Protein AF-A0A9D6RDA2-F1 (afdb_monomer)

Mean predicted aligned error: 17.04 Å

Secondary structure (DSSP, 8-state):
-------------HHHHHHHHHHHTT--HHHHHHHHHHHHHHHSHHHHHHHGGGSGGG---THHHHHHHHHHHHHSGGGTT----SSSS-EEEEEE-TTS-HHHHHHHHHHHHHHHH---EEEEEESSHHHHHHHHHHHH-TTSTT-TTTT-TTSSTTTEEEE-TTTHHHHHTTTTTS---EEEEEEEGGGG-HHHHHTT-GGGSEETTTTEEHHHHHHH-SS-EEEETTTTGGGSSTTHHHHHHH--SEEEEEES--EEEEEESSGGG-EEEEPS-EEEEE-HHHHHHTTSSPEEEEEEETT--GGGS-TT-HHHHHHHHHHHHHHHHHHHHHHHHHHHHHTPPP---EEEEE-SSHHHHHHHHHHHTSTTSGGGTTTT-EEEEETT--THHHHHHHHHHHGGGSTT----EEEEES--SSS---TTEEEEEE-STTTSTT--HHHHHHHT--TTSS--S-TTTSEEEEE--S-HHHHHHHHHT-SSS-TT-EEEE-HHHHT--EEEEEE-BHHHHHHHHHHHH-HHHHHHHHHHHHHHHHHHS-TTS-HHHHHHHHHHHHHHHHHHHHHHHTS-TT--S-STTSTTTT--HHHHHHHHHHHHHHHHHHTSS-----EEEB-EEEEEEEE------GGGGGGGS-HHHHHHHHHHTS--B-TT--B------------TTS-SS----HHHHHHHHHHTSTT--SSSTTHHHHHHHHHHHHHHHHHHH---HHHHHHHHHHHHHHHHHHHHHHHHHTEEEEEEEES--EEEPPPSSPPPEEEEEETT---EETGGGTTS--TTSPEE--SSBSBSEE--SSHHHHHHHHHHHH-TTEEEEE-PPTTTTTTBEE--TT----EEP--SEEEEESS-EEEEEEE-TTTTTSHHHHHHHHHHHHHHHHHHHTTTSTT--S-EEEEEEEGGG--TT--HHHHHTT-

Structure (mmCIF, N/CA/C/O backbone):
data_AF-A0A9D6RDA2-F1
#
_entry.id   AF-A0A9D6RDA2-F1
#
loop_
_atom_site.group_PDB
_atom_site.id
_atom_site.type_symbol
_atom_site.label_atom_id
_atom_site.label_alt_id
_atom_site.label_comp_id
_atom_site.label_asym_id
_atom_site.label_entity_id
_atom_site.label_seq_id
_atom_site.pdbx_PDB_ins_code
_atom_site.Cartn_x
_atom_site.Cartn_y
_atom_site.Cartn_z
_atom_site.occupancy
_atom_site.B_iso_or_equiv
_atom_site.auth_seq_id
_atom_site.auth_comp_id
_atom_site.auth_asym_id
_atom_site.auth_atom_id
_atom_site.pdbx_PDB_model_num
ATOM 1 N N . MET A 1 1 ? -55.524 26.315 17.809 1.00 34.44 1 MET A N 1
ATOM 2 C CA . MET A 1 1 ? -55.121 25.577 16.592 1.00 34.44 1 MET A CA 1
ATOM 3 C C . MET A 1 1 ? -53.903 24.735 16.934 1.00 34.44 1 MET A C 1
ATOM 5 O O . MET A 1 1 ? -52.860 25.304 17.225 1.00 34.44 1 MET A O 1
ATOM 9 N N . LYS A 1 2 ? -54.047 23.403 16.987 1.00 32.62 2 LYS A N 1
ATOM 10 C CA . LYS A 1 2 ? -52.912 22.477 17.112 1.00 32.62 2 LYS A CA 1
ATOM 11 C C . LYS A 1 2 ? -52.095 22.581 15.821 1.00 32.62 2 LYS A C 1
ATOM 13 O O . LYS A 1 2 ? -52.568 22.137 14.779 1.00 32.62 2 LYS A O 1
ATOM 18 N N . LYS A 1 3 ? -50.923 23.220 15.862 1.00 29.19 3 LYS A N 1
ATOM 19 C CA . LYS A 1 3 ? -49.956 23.121 14.765 1.00 29.19 3 LYS A CA 1
ATOM 20 C C . LYS A 1 3 ? -49.281 21.761 14.898 1.00 29.19 3 LYS A C 1
ATOM 22 O O . LYS A 1 3 ? -48.455 21.563 15.781 1.00 29.19 3 LYS A O 1
ATOM 27 N N . ASN A 1 4 ? -49.703 20.826 14.053 1.00 28.94 4 ASN A N 1
ATOM 28 C CA . ASN A 1 4 ? -48.958 19.607 13.780 1.00 28.94 4 ASN A CA 1
ATOM 29 C C . ASN A 1 4 ? -47.576 20.018 13.263 1.00 28.94 4 ASN A C 1
ATOM 31 O O . ASN A 1 4 ? -47.462 20.510 12.142 1.00 28.94 4 ASN A O 1
ATOM 35 N N . VAL A 1 5 ? -46.546 19.842 14.087 1.00 28.05 5 VAL A N 1
ATOM 36 C CA . VAL A 1 5 ? -45.173 19.737 13.595 1.00 28.05 5 VAL A CA 1
ATOM 37 C C . VAL A 1 5 ? -45.089 18.360 12.934 1.00 28.05 5 VAL A C 1
ATOM 39 O O . VAL A 1 5 ? -45.388 17.365 13.602 1.00 28.05 5 VAL A O 1
ATOM 42 N N . PRO A 1 6 ? -44.778 18.254 11.634 1.00 27.06 6 PRO A N 1
ATOM 43 C CA . PRO A 1 6 ? -44.581 16.952 11.029 1.00 27.06 6 PRO A CA 1
ATOM 44 C C . PRO A 1 6 ? -43.297 16.365 11.620 1.00 27.06 6 PRO A C 1
ATOM 46 O O . PRO A 1 6 ? -42.203 16.823 11.308 1.00 27.06 6 PRO A O 1
ATOM 49 N N . MET A 1 7 ? -43.425 15.355 12.484 1.00 30.09 7 MET A N 1
ATOM 50 C CA . MET A 1 7 ? -42.321 14.435 12.748 1.00 30.09 7 MET A CA 1
ATOM 51 C C . MET A 1 7 ? -41.995 13.749 11.419 1.00 30.09 7 MET A C 1
ATOM 53 O O . MET A 1 7 ? -42.728 12.855 10.991 1.00 30.09 7 MET A O 1
ATOM 57 N N . THR A 1 8 ? -40.929 14.169 10.737 1.00 37.91 8 THR A N 1
ATOM 58 C CA . THR A 1 8 ? -40.365 13.388 9.634 1.00 37.91 8 THR A CA 1
ATOM 59 C C . THR A 1 8 ? -39.710 12.154 10.233 1.00 37.91 8 THR A C 1
ATOM 61 O O . THR A 1 8 ? -38.531 12.161 10.564 1.00 37.91 8 THR A O 1
ATOM 64 N N . LYS A 1 9 ? -40.521 11.113 10.417 1.00 41.91 9 LYS A N 1
ATOM 65 C CA . LYS A 1 9 ? -40.077 9.743 10.637 1.00 41.91 9 LYS A CA 1
ATOM 66 C C . LYS A 1 9 ? -39.238 9.325 9.433 1.00 41.91 9 LYS A C 1
ATOM 68 O O . LYS A 1 9 ? -39.798 9.064 8.373 1.00 41.91 9 LYS A O 1
ATOM 73 N N . THR A 1 10 ? -37.923 9.276 9.589 1.00 53.31 10 THR A N 1
ATOM 74 C CA . THR A 1 10 ? -37.040 8.588 8.642 1.00 53.31 10 THR A CA 1
ATOM 75 C C . THR A 1 10 ? -37.355 7.093 8.595 1.00 53.31 10 THR A C 1
ATOM 77 O O . THR A 1 10 ? -37.196 6.534 7.522 1.00 53.31 10 THR A O 1
ATOM 80 N N . ASN A 1 11 ? -37.896 6.504 9.686 1.00 62.03 11 ASN A N 1
ATOM 81 C CA . ASN A 1 11 ? -38.488 5.154 9.838 1.00 62.03 11 ASN A CA 1
ATOM 82 C C . ASN A 1 11 ? -38.017 4.115 8.811 1.00 62.03 11 ASN A C 1
ATOM 84 O O . ASN A 1 11 ? -38.815 3.346 8.262 1.00 62.03 11 ASN A O 1
ATOM 88 N N . MET A 1 12 ? -36.715 4.098 8.551 1.00 80.19 12 MET A N 1
ATOM 89 C CA . MET A 1 12 ? -36.141 3.147 7.632 1.00 80.19 12 MET A CA 1
ATOM 90 C C . MET A 1 12 ? -36.167 1.812 8.362 1.00 80.19 12 MET A C 1
ATOM 92 O O . MET A 1 12 ? -35.808 1.728 9.538 1.00 80.19 12 MET A O 1
ATOM 96 N N . ASN A 1 13 ? -36.673 0.777 7.698 1.00 86.94 13 ASN A N 1
ATOM 97 C CA . ASN A 1 13 ? -36.605 -0.569 8.244 1.00 86.94 13 ASN A CA 1
ATOM 98 C C . ASN A 1 13 ? -35.126 -0.927 8.514 1.00 86.94 13 ASN A C 1
ATOM 100 O O . ASN A 1 13 ? -34.243 -0.512 7.761 1.00 86.94 13 ASN A O 1
ATOM 104 N N . LYS A 1 14 ? -34.870 -1.681 9.589 1.00 88.31 14 LYS A N 1
ATOM 105 C CA . LYS A 1 14 ? -33.525 -2.052 10.039 1.00 88.31 14 LYS A CA 1
ATOM 106 C C . LYS A 1 14 ? -32.704 -2.712 8.931 1.00 88.31 14 LYS A C 1
ATOM 108 O O . LYS A 1 14 ? -31.588 -2.271 8.677 1.00 88.31 14 LYS A O 1
ATOM 113 N N . GLU A 1 15 ? -33.236 -3.742 8.276 1.00 88.25 15 GLU A N 1
ATOM 114 C CA . GLU A 1 15 ? -32.524 -4.483 7.231 1.00 88.25 15 GLU A CA 1
ATOM 115 C C . GLU A 1 15 ? -32.172 -3.563 6.054 1.00 88.25 15 GLU A C 1
ATOM 117 O O . GLU A 1 15 ? -31.030 -3.554 5.588 1.00 88.25 15 GLU A O 1
ATOM 122 N N . HIS A 1 16 ? -33.118 -2.712 5.645 1.00 85.44 16 HIS A N 1
ATOM 123 C CA . HIS A 1 16 ? -32.881 -1.714 4.605 1.00 85.44 16 HIS A CA 1
ATOM 124 C C . HIS A 1 16 ? -31.807 -0.696 5.018 1.00 85.44 16 HIS A C 1
ATOM 126 O O . HIS A 1 16 ? -30.908 -0.411 4.231 1.00 85.44 16 HIS A O 1
ATOM 132 N N . ALA A 1 17 ? -31.845 -0.191 6.254 1.00 84.81 17 ALA A N 1
ATOM 133 C CA . ALA A 1 17 ? -30.853 0.754 6.759 1.00 84.81 17 ALA A CA 1
ATOM 134 C C . ALA A 1 17 ? -29.453 0.131 6.839 1.00 84.81 17 ALA A C 1
ATOM 136 O O . ALA A 1 17 ? -28.480 0.767 6.445 1.00 84.81 17 ALA A O 1
ATOM 137 N N . LEU A 1 18 ? -29.337 -1.118 7.299 1.00 90.00 18 LEU A N 1
ATOM 138 C CA . LEU A 1 18 ? -28.063 -1.836 7.366 1.00 90.00 18 LEU A CA 1
ATOM 139 C C . LEU A 1 18 ? -27.458 -2.044 5.975 1.00 90.00 18 LEU A C 1
ATOM 141 O O . LEU A 1 18 ? -26.273 -1.770 5.782 1.00 90.00 18 LEU A O 1
ATOM 145 N N . GLN A 1 19 ? -28.267 -2.465 4.999 1.00 87.19 19 GLN A N 1
ATOM 146 C CA . GLN A 1 19 ? -27.822 -2.630 3.615 1.00 87.19 19 GLN A CA 1
ATOM 147 C C . GLN A 1 19 ? -27.451 -1.283 2.979 1.00 87.19 19 GLN A C 1
ATOM 149 O O . GLN A 1 19 ? -26.399 -1.164 2.348 1.00 87.19 19 GLN A O 1
ATOM 154 N N . TYR A 1 20 ? -28.281 -0.257 3.177 1.00 86.94 20 TYR A N 1
ATOM 155 C CA . TYR A 1 20 ? -28.056 1.080 2.637 1.00 86.94 20 TYR A CA 1
ATOM 156 C C . TYR A 1 20 ? -26.771 1.702 3.190 1.00 86.94 20 TYR A C 1
ATOM 158 O O . TYR A 1 20 ? -25.903 2.102 2.414 1.00 86.94 20 TYR A O 1
ATOM 166 N N . ILE A 1 21 ? -26.604 1.718 4.515 1.00 88.00 21 ILE A N 1
ATOM 167 C CA . ILE A 1 21 ? -25.406 2.241 5.182 1.00 88.00 21 ILE A CA 1
ATOM 168 C C . ILE A 1 21 ? -24.179 1.411 4.793 1.00 88.00 21 ILE A C 1
ATOM 170 O O . ILE A 1 21 ? -23.147 1.980 4.439 1.00 88.00 21 ILE A O 1
ATOM 174 N N . GLY A 1 22 ? -24.293 0.079 4.823 1.00 86.69 22 GLY A N 1
ATOM 175 C CA . GLY A 1 22 ? -23.211 -0.848 4.492 1.00 86.69 22 GLY A CA 1
ATOM 176 C C . GLY A 1 22 ? -22.629 -0.605 3.102 1.00 86.69 22 GLY A C 1
ATOM 177 O O . GLY A 1 22 ? -21.420 -0.407 2.969 1.00 86.69 22 GLY A O 1
ATOM 178 N N . ASN A 1 23 ? -23.492 -0.543 2.088 1.00 83.44 23 ASN A N 1
ATOM 179 C CA . ASN A 1 23 ? -23.085 -0.346 0.698 1.00 83.44 23 ASN A CA 1
ATOM 180 C C . ASN A 1 23 ? -22.566 1.076 0.458 1.00 83.44 23 ASN A C 1
ATOM 182 O O . ASN A 1 23 ? -21.467 1.274 -0.060 1.00 83.44 23 ASN A O 1
ATOM 186 N N . THR A 1 24 ? -23.340 2.071 0.884 1.00 83.69 24 THR A N 1
ATOM 187 C CA . THR A 1 24 ? -23.095 3.482 0.565 1.00 83.69 24 THR A CA 1
ATOM 188 C C . THR A 1 24 ? -21.851 4.029 1.255 1.00 83.69 24 THR A C 1
ATOM 190 O O . THR A 1 24 ? -21.064 4.749 0.645 1.00 83.69 24 THR A O 1
ATOM 193 N N . MET A 1 25 ? -21.630 3.647 2.516 1.00 85.75 25 MET A N 1
ATOM 194 C CA . MET A 1 25 ? -20.417 4.012 3.254 1.00 85.75 25 MET A CA 1
ATOM 195 C C . MET A 1 25 ? -19.252 3.047 2.998 1.00 85.75 25 MET A C 1
ATOM 197 O O . MET A 1 25 ? -18.169 3.262 3.549 1.00 85.75 25 MET A O 1
ATOM 201 N N . SER A 1 26 ? -19.474 2.003 2.186 1.00 86.31 26 SER A N 1
ATOM 202 C CA . SER A 1 26 ? -18.508 0.948 1.856 1.00 86.31 26 SER A CA 1
ATOM 203 C C . SER A 1 26 ? -17.868 0.348 3.112 1.00 86.31 26 SER A C 1
ATOM 205 O O . SER A 1 26 ? -16.645 0.347 3.284 1.00 86.31 26 SER A O 1
ATOM 207 N N . LEU A 1 27 ? -18.719 -0.099 4.040 1.00 87.56 27 LEU A N 1
ATOM 208 C CA . LEU A 1 27 ? -18.273 -0.628 5.323 1.00 87.56 27 LEU A CA 1
ATOM 209 C C . LEU A 1 27 ? -17.481 -1.923 5.129 1.00 87.56 27 LEU A C 1
ATOM 211 O O . LEU A 1 27 ? -17.927 -2.858 4.470 1.00 87.56 27 LEU A O 1
ATOM 215 N N . ARG A 1 28 ? -16.315 -2.008 5.776 1.00 87.25 28 ARG A N 1
ATOM 216 C CA . ARG A 1 28 ? -15.554 -3.266 5.854 1.00 87.25 28 ARG A CA 1
ATOM 217 C C . ARG A 1 28 ? -16.307 -4.277 6.717 1.00 87.25 28 ARG A C 1
ATOM 219 O O . ARG A 1 28 ? -17.003 -3.874 7.650 1.00 87.25 28 ARG A O 1
ATOM 226 N N . THR A 1 29 ? -16.087 -5.574 6.500 1.00 88.56 29 THR A N 1
ATOM 227 C CA . THR A 1 29 ? -16.751 -6.656 7.254 1.00 88.56 29 THR A CA 1
ATOM 228 C C . THR A 1 29 ? -16.756 -6.444 8.774 1.00 88.56 29 THR A C 1
ATOM 230 O O . THR A 1 29 ? -17.822 -6.579 9.370 1.00 88.56 29 THR A O 1
ATOM 233 N N . PRO A 1 30 ? -15.660 -6.013 9.434 1.00 89.31 30 PRO A N 1
ATOM 234 C CA . PRO A 1 30 ? -15.679 -5.785 10.882 1.00 89.31 30 PRO A CA 1
ATOM 235 C C . PRO A 1 30 ? -16.575 -4.613 11.308 1.00 89.31 30 PRO A C 1
ATOM 237 O O . PRO A 1 30 ? -17.200 -4.655 12.368 1.00 89.31 30 PRO A O 1
ATOM 240 N N . GLN A 1 31 ? -16.659 -3.565 10.481 1.00 93.31 31 GLN A N 1
ATOM 241 C CA . GLN A 1 31 ? -17.535 -2.415 10.714 1.00 93.31 31 GLN A CA 1
ATOM 242 C C . GLN A 1 31 ? -18.999 -2.817 10.513 1.00 93.31 31 GLN A C 1
ATOM 244 O O . GLN A 1 31 ? -19.825 -2.557 11.382 1.00 93.31 31 GLN A O 1
ATOM 249 N N . ALA A 1 32 ? -19.301 -3.498 9.402 1.00 92.44 32 ALA A N 1
ATOM 250 C CA . ALA A 1 32 ? -20.638 -3.998 9.101 1.00 92.44 32 ALA A CA 1
ATOM 251 C C . ALA A 1 32 ? -21.124 -4.959 10.195 1.00 92.44 32 ALA A C 1
ATOM 253 O O . ALA A 1 32 ? -22.210 -4.773 10.732 1.00 92.44 32 ALA A O 1
ATOM 254 N N . LYS A 1 33 ? -20.280 -5.910 10.618 1.00 93.50 33 LYS A N 1
ATOM 255 C CA . LYS A 1 33 ? -20.587 -6.838 11.713 1.00 93.50 33 LYS A CA 1
ATOM 256 C C . LYS A 1 33 ? -20.846 -6.106 13.033 1.00 93.50 33 LYS A C 1
ATOM 258 O O . LYS A 1 33 ? -21.823 -6.408 13.708 1.00 93.50 33 LYS A O 1
ATOM 263 N N . SER A 1 34 ? -20.024 -5.111 13.380 1.00 95.38 34 SER A N 1
ATOM 264 C CA . SER A 1 34 ? -20.232 -4.297 14.592 1.00 95.38 34 SER A CA 1
ATOM 265 C C . SER A 1 34 ? -21.556 -3.527 14.554 1.00 95.38 34 SER A C 1
ATOM 267 O O . SER A 1 34 ? -22.244 -3.436 15.570 1.00 95.38 34 SER A O 1
ATOM 269 N N . LEU A 1 35 ? -21.914 -2.983 13.386 1.00 96.69 35 LEU A N 1
ATOM 270 C CA . LEU A 1 35 ? -23.170 -2.268 13.183 1.00 96.69 35 LEU A CA 1
ATOM 271 C C . LEU A 1 35 ? -24.376 -3.206 13.306 1.00 96.69 35 LEU A C 1
ATOM 273 O O . LEU A 1 35 ? -25.318 -2.875 14.020 1.00 96.69 35 LEU A O 1
ATOM 277 N N . VAL A 1 36 ? -24.322 -4.378 12.665 1.00 96.75 36 VAL A N 1
ATOM 278 C CA . VAL A 1 36 ? -25.368 -5.412 12.732 1.00 96.75 36 VAL A CA 1
ATOM 279 C C . VAL A 1 36 ? -25.577 -5.877 14.172 1.00 96.75 36 VAL A C 1
ATOM 281 O O . VAL A 1 36 ? -26.697 -5.815 14.664 1.00 96.75 36 VAL A O 1
ATOM 284 N N . LEU A 1 37 ? -24.506 -6.232 14.891 1.00 96.50 37 LEU A N 1
ATOM 285 C CA . LEU A 1 37 ? -24.593 -6.686 16.285 1.00 96.50 37 LEU A CA 1
ATOM 286 C C . LEU A 1 37 ? -25.257 -5.651 17.201 1.00 96.50 37 LEU A C 1
ATOM 288 O O . LEU A 1 37 ? -26.046 -5.996 18.082 1.00 96.50 37 LEU A O 1
ATOM 292 N N . PHE A 1 38 ? -24.941 -4.371 17.004 1.00 97.38 38 PHE A N 1
ATOM 293 C CA . PHE A 1 38 ? -25.557 -3.300 17.778 1.00 97.38 38 PHE A CA 1
ATOM 294 C C . PHE A 1 38 ? -27.011 -3.044 17.362 1.00 97.38 38 PHE A C 1
ATOM 296 O O . PHE A 1 38 ? -27.858 -2.834 18.225 1.00 97.38 38 PHE A O 1
ATOM 303 N N . ALA A 1 39 ? -27.323 -3.103 16.066 1.00 96.19 39 ALA A N 1
ATOM 304 C CA . ALA A 1 39 ? -28.687 -3.000 15.554 1.00 96.19 39 ALA A CA 1
ATOM 305 C C . ALA A 1 39 ? -29.586 -4.129 16.089 1.00 96.19 39 ALA A C 1
ATOM 307 O O . ALA A 1 39 ? -30.692 -3.866 16.557 1.00 96.19 39 ALA A O 1
ATOM 308 N N . ASP A 1 40 ? -29.092 -5.369 16.090 1.00 96.06 40 ASP A N 1
ATOM 309 C CA . ASP A 1 40 ? -29.771 -6.533 16.672 1.00 96.06 40 ASP A CA 1
ATOM 310 C C . ASP A 1 40 ? -29.998 -6.351 18.173 1.00 96.06 40 ASP A C 1
ATOM 312 O O . ASP A 1 40 ? -31.095 -6.590 18.683 1.00 96.06 40 ASP A O 1
ATOM 316 N N . TYR A 1 41 ? -28.984 -5.848 18.884 1.00 96.81 41 TYR A N 1
ATOM 317 C CA . TYR A 1 41 ? -29.121 -5.511 20.294 1.00 96.81 41 TYR A CA 1
ATOM 318 C C . TYR A 1 41 ? -30.207 -4.464 20.536 1.00 96.81 41 TYR A C 1
ATOM 320 O O . TYR A 1 41 ? -31.013 -4.657 21.444 1.00 96.81 41 TYR A O 1
ATOM 328 N N . LEU A 1 42 ? -30.268 -3.392 19.741 1.00 95.38 42 LEU A N 1
ATOM 329 C CA . LEU A 1 42 ? -31.272 -2.335 19.894 1.00 95.38 42 LEU A CA 1
ATOM 330 C C . LEU A 1 42 ? -32.713 -2.843 19.699 1.00 95.38 42 LEU A C 1
ATOM 332 O O . LEU A 1 42 ? -33.613 -2.362 20.388 1.00 95.38 42 LEU A O 1
ATOM 336 N N . GLU A 1 43 ? -32.920 -3.853 18.848 1.00 92.88 43 GLU A N 1
ATOM 337 C CA . GLU A 1 43 ? -34.218 -4.521 18.643 1.00 92.88 43 GLU A CA 1
ATOM 338 C C . GLU A 1 43 ? -34.542 -5.602 19.692 1.00 92.88 43 GLU A C 1
ATOM 340 O O . GLU A 1 43 ? -35.695 -6.029 19.831 1.00 92.88 43 GLU A O 1
ATOM 345 N N . SER A 1 44 ? -33.551 -6.037 20.473 1.00 94.56 44 SER A N 1
ATOM 346 C CA . SER A 1 44 ? -33.763 -6.955 21.592 1.00 94.56 44 SER A CA 1
ATOM 347 C C . SER A 1 44 ? -34.518 -6.287 22.749 1.00 94.56 44 SER A C 1
ATOM 349 O O . SER A 1 44 ? -34.553 -5.062 22.888 1.00 94.56 44 SER A O 1
ATOM 351 N N . GLU A 1 45 ? -35.067 -7.086 23.666 1.00 92.31 45 GLU A N 1
ATOM 352 C CA . GLU A 1 45 ? -35.689 -6.556 24.889 1.00 92.31 45 GLU A CA 1
ATOM 353 C C . GLU A 1 45 ? -34.702 -5.764 25.766 1.00 92.31 45 GLU A C 1
ATOM 355 O O . GLU A 1 45 ? -35.098 -4.828 26.466 1.00 92.31 45 GLU A O 1
ATOM 360 N N . ALA A 1 46 ? -33.406 -6.091 25.713 1.00 92.62 46 ALA A N 1
ATOM 361 C CA . ALA A 1 46 ? -32.367 -5.341 26.413 1.00 92.62 46 ALA A CA 1
ATOM 362 C C . ALA A 1 46 ? -32.150 -3.953 25.787 1.00 92.62 46 ALA A C 1
ATOM 364 O O . ALA A 1 46 ? -32.161 -2.946 26.501 1.00 92.62 46 ALA A O 1
ATOM 365 N N . GLY A 1 47 ? -32.036 -3.885 24.460 1.00 92.62 47 GLY A N 1
ATOM 366 C CA . GLY A 1 47 ? -31.885 -2.626 23.732 1.00 92.62 47 GLY A CA 1
ATOM 367 C C . GLY A 1 47 ? -33.122 -1.739 23.807 1.00 92.62 47 GLY A C 1
ATOM 368 O O . GLY A 1 47 ? -33.000 -0.543 24.069 1.00 92.62 47 GLY A O 1
ATOM 369 N N . LYS A 1 48 ? -34.327 -2.315 23.728 1.00 92.62 48 LYS A N 1
ATOM 370 C CA . LYS A 1 48 ? -35.583 -1.579 23.952 1.00 92.62 48 LYS A CA 1
ATOM 371 C C . LYS A 1 48 ? -35.641 -0.942 25.340 1.00 92.62 48 LYS A C 1
ATOM 373 O O . LYS A 1 48 ? -36.107 0.188 25.463 1.00 92.62 48 LYS A O 1
ATOM 378 N N . LYS A 1 49 ? -35.125 -1.605 26.386 1.00 92.44 49 LYS A N 1
ATOM 379 C CA . LYS A 1 49 ? -34.990 -1.001 27.728 1.00 92.44 49 LYS A CA 1
ATOM 380 C C . LYS A 1 49 ? -34.004 0.168 27.744 1.00 92.44 49 LYS A C 1
ATOM 382 O O . LYS A 1 49 ? -34.244 1.139 28.461 1.00 92.44 49 LYS A O 1
ATOM 387 N N . ALA A 1 50 ? -32.919 0.100 26.972 1.00 91.38 50 ALA A N 1
ATOM 388 C CA . ALA A 1 50 ? -32.004 1.227 26.811 1.00 91.38 50 ALA A CA 1
ATOM 389 C C . ALA A 1 50 ? -32.689 2.397 26.076 1.00 91.38 50 ALA A C 1
ATOM 391 O O . ALA A 1 50 ? -32.657 3.524 26.564 1.00 91.38 50 ALA A O 1
ATOM 392 N N . LEU A 1 51 ? -33.386 2.127 24.968 1.00 91.94 51 LEU A N 1
ATOM 393 C CA . LEU A 1 51 ? -34.095 3.131 24.162 1.00 91.94 51 LEU A CA 1
ATOM 394 C C . LEU A 1 51 ? -35.318 3.735 24.869 1.00 91.94 51 LEU A C 1
ATOM 396 O O . LEU A 1 51 ? -35.635 4.902 24.656 1.00 91.94 51 LEU A O 1
ATOM 400 N N . ALA A 1 52 ? -35.975 3.008 25.777 1.00 90.44 52 ALA A N 1
ATOM 401 C CA . ALA A 1 52 ? -37.082 3.534 26.585 1.00 90.44 52 ALA A CA 1
ATOM 402 C C . ALA A 1 52 ? -36.680 4.743 27.462 1.00 90.44 52 ALA A C 1
ATOM 404 O O . ALA A 1 52 ? -37.538 5.512 27.909 1.00 90.44 52 ALA A O 1
ATOM 405 N N . ARG A 1 53 ? -35.370 4.939 27.670 1.00 90.44 53 ARG A N 1
ATOM 406 C CA . ARG A 1 53 ? -34.765 6.065 28.397 1.00 90.44 53 ARG A CA 1
ATOM 407 C C . ARG A 1 53 ? -34.560 7.318 27.533 1.00 90.44 53 ARG A C 1
ATOM 409 O O . ARG A 1 53 ? -33.958 8.276 28.016 1.00 90.44 53 ARG A O 1
ATOM 416 N N . ILE A 1 54 ? -35.034 7.325 26.281 1.00 88.06 54 ILE A N 1
ATOM 417 C CA . ILE A 1 54 ? -34.925 8.478 25.367 1.00 88.06 54 ILE A CA 1
ATOM 418 C C . ILE A 1 54 ? -35.615 9.729 25.906 1.00 88.06 54 ILE A C 1
ATOM 420 O O . ILE A 1 54 ? -35.236 10.829 25.560 1.00 88.06 54 ILE A O 1
ATOM 424 N N . LYS A 1 55 ? -36.614 9.597 26.780 1.00 85.06 55 LYS A N 1
ATOM 425 C CA . LYS A 1 55 ? -37.096 10.748 27.546 1.00 85.06 55 LYS A CA 1
ATOM 426 C C . LYS A 1 55 ? -36.325 10.842 28.848 1.00 85.06 55 LYS A C 1
ATOM 428 O O . LYS A 1 55 ? -36.257 9.850 29.579 1.00 85.06 55 LYS A O 1
ATOM 433 N N . ARG A 1 56 ? -35.810 12.025 29.190 1.00 82.06 56 ARG A N 1
ATOM 434 C CA . ARG A 1 56 ? -35.022 12.228 30.418 1.00 82.06 56 ARG A CA 1
ATOM 435 C C . ARG A 1 56 ? -35.732 11.795 31.690 1.00 82.06 56 ARG A C 1
ATOM 437 O O . ARG A 1 56 ? -35.102 11.198 32.554 1.00 82.06 56 ARG A O 1
ATOM 444 N N . GLU A 1 57 ? -37.036 12.024 31.782 1.00 83.19 57 GLU A N 1
ATOM 445 C CA . GLU A 1 57 ? -37.874 11.598 32.913 1.00 83.19 57 GLU A CA 1
ATOM 446 C C . GLU A 1 57 ? -37.861 10.075 33.155 1.00 83.19 57 GLU A C 1
ATOM 448 O O . GLU A 1 57 ? -38.065 9.626 34.280 1.00 83.19 57 GLU A O 1
ATOM 453 N N . ASN A 1 58 ? -37.538 9.282 32.127 1.00 85.44 58 ASN A N 1
ATOM 454 C CA . ASN A 1 58 ? -37.418 7.826 32.206 1.00 85.44 58 ASN A CA 1
ATOM 455 C C . ASN A 1 58 ? -35.984 7.353 32.517 1.00 85.44 58 ASN A C 1
ATOM 457 O O . ASN A 1 58 ? -35.751 6.148 32.664 1.00 85.44 58 ASN A O 1
ATOM 461 N N . ARG A 1 59 ? -34.996 8.259 32.602 1.00 83.75 59 ARG A N 1
ATOM 462 C CA . ARG A 1 59 ? -33.598 7.925 32.923 1.00 83.75 59 ARG A CA 1
ATOM 463 C C . ARG A 1 59 ? -33.474 7.611 34.424 1.00 83.75 59 ARG A C 1
ATOM 465 O O . ARG A 1 59 ? -33.123 8.462 35.231 1.00 83.75 59 ARG A O 1
ATOM 472 N N . GLY A 1 60 ? -33.786 6.370 34.801 1.00 76.56 60 GLY A N 1
ATOM 473 C CA . GLY A 1 60 ? -33.551 5.822 36.144 1.00 76.56 60 GLY A CA 1
ATOM 474 C C . GLY A 1 60 ? -32.159 5.192 36.313 1.00 76.56 60 GLY A C 1
ATOM 475 O O . GLY A 1 60 ? -31.266 5.370 35.479 1.00 76.56 60 GLY A O 1
ATOM 476 N N . SER A 1 61 ? -31.985 4.381 37.364 1.00 82.31 61 SER A N 1
ATOM 477 C CA . SER A 1 61 ? -30.766 3.575 37.562 1.00 82.31 61 SER A CA 1
ATOM 478 C C . SER A 1 61 ? -30.463 2.694 36.342 1.00 82.31 61 SER A C 1
ATOM 480 O O . SER A 1 61 ? -31.371 2.141 35.716 1.00 82.31 61 SER A O 1
ATOM 482 N N . VAL A 1 62 ? -29.182 2.550 35.998 1.00 89.69 62 VAL A N 1
ATOM 483 C CA . VAL A 1 62 ? -28.732 1.708 34.877 1.00 89.69 62 VAL A CA 1
ATOM 484 C C . VAL A 1 62 ? -28.755 0.216 35.180 1.00 89.69 62 VAL A C 1
ATOM 486 O O . VAL A 1 62 ? -28.729 -0.573 34.242 1.00 89.69 62 VAL A O 1
ATOM 489 N N . GLY A 1 63 ? -28.880 -0.195 36.448 1.00 89.94 63 GLY A N 1
ATOM 490 C CA . GLY A 1 63 ? -28.761 -1.607 36.840 1.00 89.94 63 GLY A CA 1
ATOM 491 C C . GLY A 1 63 ? -29.736 -2.549 36.119 1.00 89.94 63 GLY A C 1
ATOM 492 O O . GLY A 1 63 ? -29.379 -3.679 35.788 1.00 89.94 63 GLY A O 1
ATOM 493 N N . GLY A 1 64 ? -30.948 -2.076 35.802 1.00 91.06 64 GLY A N 1
ATOM 494 C CA . GLY A 1 64 ? -31.925 -2.853 35.030 1.00 91.06 64 GLY A CA 1
ATOM 495 C C . GLY A 1 64 ? -31.538 -3.043 33.558 1.00 91.06 64 GLY A C 1
ATOM 496 O O . GLY A 1 64 ? -31.773 -4.112 32.997 1.00 91.06 64 GLY A O 1
ATOM 497 N N . VAL A 1 65 ? -30.920 -2.028 32.944 1.00 93.75 65 VAL A N 1
ATOM 498 C CA . VAL A 1 65 ? -30.400 -2.106 31.568 1.00 93.75 65 VAL A CA 1
ATOM 499 C C . VAL A 1 65 ? -29.133 -2.954 31.534 1.00 93.75 65 VAL A C 1
ATOM 501 O O . VAL A 1 65 ? -28.983 -3.778 30.640 1.00 93.75 65 VAL A O 1
ATOM 504 N N . GLU A 1 66 ? -28.251 -2.805 32.523 1.00 95.62 66 GLU A N 1
ATOM 505 C CA . GLU A 1 66 ? -27.018 -3.589 32.642 1.00 95.62 66 GLU A CA 1
ATOM 506 C C . GLU A 1 66 ? -27.318 -5.082 32.744 1.00 95.62 66 GLU A C 1
ATOM 508 O O . GLU A 1 66 ? -26.754 -5.875 31.995 1.00 95.62 66 GLU A O 1
ATOM 513 N N . THR A 1 67 ? -28.250 -5.458 33.624 1.00 95.25 67 THR A N 1
ATOM 514 C CA . THR A 1 67 ? -28.635 -6.862 33.816 1.00 95.25 67 THR A CA 1
ATOM 515 C C . THR A 1 67 ? -29.179 -7.458 32.519 1.00 95.25 67 THR A C 1
ATOM 517 O O . THR A 1 67 ? -28.694 -8.498 32.085 1.00 95.25 67 THR A O 1
ATOM 520 N N . ALA A 1 68 ? -30.101 -6.757 31.850 1.00 95.19 68 ALA A N 1
ATOM 521 C CA . ALA A 1 68 ? -30.664 -7.211 30.578 1.00 95.19 68 ALA A CA 1
ATOM 522 C C . ALA A 1 68 ? -29.606 -7.287 29.460 1.00 95.19 68 ALA A C 1
ATOM 524 O O . ALA A 1 68 ? -29.608 -8.218 28.661 1.00 95.19 68 ALA A 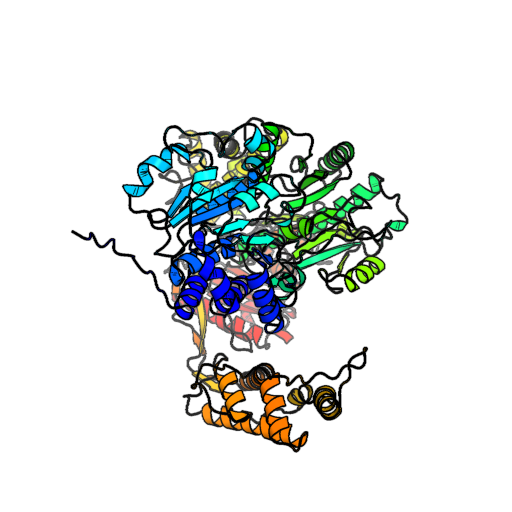O 1
ATOM 525 N N . THR A 1 69 ? -28.679 -6.326 29.417 1.00 96.00 69 THR A N 1
ATOM 526 C CA . THR A 1 69 ? -27.581 -6.304 28.437 1.00 96.00 69 THR A CA 1
ATOM 527 C C . THR A 1 69 ? -26.627 -7.466 28.664 1.00 96.00 69 THR A C 1
ATOM 529 O O . THR A 1 69 ? -26.246 -8.128 27.707 1.00 96.00 69 THR A O 1
ATOM 532 N N . ARG A 1 70 ? -26.280 -7.760 29.922 1.00 95.81 70 ARG A N 1
ATOM 533 C CA . ARG A 1 70 ? -25.435 -8.902 30.273 1.00 95.81 70 ARG A CA 1
ATOM 534 C C . ARG A 1 70 ? -26.095 -10.225 29.904 1.00 95.81 70 ARG A C 1
ATOM 536 O O . ARG A 1 70 ? -25.419 -11.085 29.361 1.00 95.81 70 ARG A O 1
ATOM 543 N N . GLU A 1 71 ? -27.389 -10.386 30.169 1.00 95.12 71 GLU A N 1
ATOM 544 C CA . GLU A 1 71 ? -28.143 -11.587 29.782 1.00 95.12 71 GLU A CA 1
ATOM 545 C C . GLU A 1 71 ? -28.150 -11.784 28.261 1.00 95.12 71 GLU A C 1
ATOM 547 O O . GLU A 1 71 ? -27.798 -12.862 27.789 1.00 95.12 71 GLU A O 1
ATOM 552 N N . TYR A 1 72 ? -28.449 -10.732 27.492 1.00 95.69 72 TYR A N 1
ATOM 553 C CA . TYR A 1 72 ? -28.380 -10.768 26.027 1.00 95.69 72 TYR A CA 1
ATOM 554 C C . TYR A 1 72 ? -26.961 -11.063 25.514 1.00 95.69 72 TYR A C 1
ATOM 556 O O . TYR A 1 72 ? -26.760 -11.861 24.605 1.00 95.69 72 TYR A O 1
ATOM 564 N N . ALA A 1 73 ? -25.941 -10.465 26.127 1.00 93.88 73 ALA A N 1
ATOM 565 C CA . ALA A 1 73 ? -24.554 -10.690 25.744 1.00 93.88 73 ALA A CA 1
ATOM 566 C C . ALA A 1 73 ? -24.100 -12.149 25.940 1.00 93.88 73 ALA A C 1
ATOM 568 O O . ALA A 1 73 ? -23.204 -12.608 25.237 1.00 93.88 73 ALA A O 1
ATOM 569 N N . GLN A 1 74 ? -24.719 -12.906 26.855 1.00 92.56 74 GLN A N 1
ATOM 570 C CA . GLN A 1 74 ? -24.436 -14.338 27.008 1.00 92.56 74 GLN A CA 1
ATOM 571 C C . GLN A 1 74 ? -25.038 -15.189 25.880 1.00 92.56 74 GLN A C 1
ATOM 573 O O . GLN A 1 74 ? -24.490 -16.251 25.569 1.00 92.56 74 GLN A O 1
ATOM 578 N N . THR A 1 75 ? -26.124 -14.732 25.242 1.00 92.75 75 THR A N 1
ATOM 579 C CA . THR A 1 75 ? -26.773 -15.461 24.139 1.00 92.75 75 THR A CA 1
ATOM 580 C C . THR A 1 75 ? -26.069 -15.262 22.799 1.00 92.75 75 THR A C 1
ATOM 582 O O . THR A 1 75 ? -26.240 -16.085 21.907 1.00 92.75 75 THR A O 1
ATOM 585 N N . VAL A 1 76 ? -25.258 -14.209 22.652 1.00 92.38 76 VAL A N 1
ATOM 586 C CA . VAL A 1 76 ? -24.527 -13.892 21.415 1.00 92.38 76 VAL A CA 1
ATOM 587 C C . VAL A 1 76 ? -23.021 -14.097 21.636 1.00 92.38 76 VAL A C 1
ATOM 589 O O . VAL A 1 76 ? -22.423 -13.335 22.398 1.00 92.38 76 VAL A O 1
ATOM 592 N N . PRO A 1 77 ? -22.375 -15.096 21.001 1.00 87.75 77 PRO A N 1
ATOM 593 C CA . PRO A 1 77 ? -20.964 -15.425 21.232 1.00 87.75 77 PRO A CA 1
ATOM 594 C C . PRO A 1 77 ? -20.001 -14.233 21.149 1.00 87.75 77 PRO A C 1
ATOM 596 O O . PRO A 1 77 ? -19.111 -14.108 21.991 1.00 87.75 77 PRO A O 1
ATOM 599 N N . GLU A 1 78 ? -20.206 -13.331 20.189 1.00 88.56 78 GLU A N 1
ATOM 600 C CA . GLU A 1 78 ? -19.377 -12.145 19.959 1.00 88.56 78 GLU A CA 1
ATOM 601 C C . GLU A 1 78 ? -19.456 -11.094 21.070 1.00 88.56 78 GLU A C 1
ATOM 603 O O . GLU A 1 78 ? -18.537 -10.286 21.206 1.00 88.56 78 GLU A O 1
ATOM 608 N N . LEU A 1 79 ? -20.531 -11.102 21.863 1.00 92.31 79 LEU A N 1
ATOM 609 C CA . LEU A 1 79 ? -20.790 -10.096 22.894 1.00 92.31 79 LEU A CA 1
ATOM 610 C C . LEU A 1 79 ? -20.421 -10.578 24.305 1.00 92.31 79 LEU A C 1
ATOM 612 O O . LEU A 1 79 ? -20.460 -9.794 25.252 1.00 92.31 79 LEU A O 1
ATOM 616 N N . ARG A 1 80 ? -20.004 -11.844 24.466 1.00 90.62 80 ARG A N 1
ATOM 617 C CA . ARG A 1 80 ? -19.756 -12.495 25.773 1.00 90.62 80 ARG A CA 1
ATOM 618 C C . ARG A 1 80 ? -18.734 -11.794 26.672 1.00 90.62 80 ARG A C 1
ATOM 620 O O . ARG A 1 80 ? -18.689 -12.079 27.867 1.00 90.62 80 ARG A O 1
ATOM 627 N N . GLN A 1 81 ? -17.906 -10.903 26.123 1.00 89.94 81 GLN A N 1
ATOM 628 C CA . GLN A 1 81 ? -16.946 -10.111 26.899 1.00 89.94 81 GLN A CA 1
ATOM 629 C C . GLN A 1 81 ? -17.609 -9.016 27.749 1.00 89.94 81 GLN A C 1
ATOM 631 O O . GLN A 1 81 ? -16.970 -8.500 28.667 1.00 89.94 81 GLN A O 1
ATOM 636 N N . PHE A 1 82 ? -18.874 -8.678 27.488 1.00 94.44 82 PHE A N 1
ATOM 637 C CA . PHE A 1 82 ? -19.600 -7.689 28.270 1.00 94.44 82 PHE A CA 1
ATOM 638 C C . PHE A 1 82 ? -19.891 -8.208 29.687 1.00 94.44 82 PHE A C 1
ATOM 640 O O . PHE A 1 82 ? -20.510 -9.257 29.873 1.00 94.44 82 PHE A O 1
ATOM 647 N N . GLN A 1 83 ? -19.493 -7.438 30.701 1.00 92.62 83 GLN A N 1
ATOM 648 C CA . GLN A 1 83 ? -19.682 -7.776 32.115 1.00 92.62 83 GLN A CA 1
ATOM 649 C C . GLN A 1 83 ? -20.560 -6.761 32.855 1.00 92.62 83 GLN A C 1
ATOM 651 O O . GLN A 1 83 ? -21.478 -7.164 33.572 1.00 92.62 83 GLN A O 1
ATOM 656 N N . ALA A 1 84 ? -20.268 -5.466 32.722 1.00 92.94 84 ALA A N 1
ATOM 657 C CA . ALA A 1 84 ? -20.965 -4.389 33.428 1.00 92.94 84 ALA A CA 1
ATOM 658 C C . ALA A 1 84 ? -20.705 -3.030 32.766 1.00 92.94 84 ALA A C 1
ATOM 660 O O . ALA A 1 84 ? -19.703 -2.862 32.070 1.00 92.94 84 ALA A O 1
ATOM 661 N N . PHE A 1 85 ? -21.562 -2.042 33.026 1.00 91.69 85 PHE A N 1
ATOM 662 C CA . PHE A 1 85 ? -21.290 -0.662 32.641 1.00 91.69 85 PHE A CA 1
ATOM 663 C C . PHE A 1 85 ? -20.280 -0.015 33.597 1.00 91.69 85 PHE A C 1
ATOM 665 O O . PHE A 1 85 ? -20.231 -0.294 34.793 1.00 91.69 85 PHE A O 1
ATOM 672 N N . GLU A 1 86 ? -19.464 0.888 33.055 1.00 86.38 86 GLU A N 1
ATOM 673 C CA . GLU A 1 86 ? -18.448 1.645 33.806 1.00 86.38 86 GLU A CA 1
ATOM 674 C C . GLU A 1 86 ? -18.842 3.120 33.986 1.00 86.38 86 GLU A C 1
ATOM 676 O O . GLU A 1 86 ? -18.035 3.943 34.413 1.00 86.38 86 GLU A O 1
ATOM 681 N N . ARG A 1 87 ? -20.091 3.453 33.640 1.00 85.62 87 ARG A N 1
ATOM 682 C CA . ARG A 1 87 ? -20.667 4.803 33.614 1.00 85.62 87 ARG A CA 1
ATOM 683 C C . ARG A 1 87 ? -22.008 4.827 34.339 1.00 85.62 87 ARG A C 1
ATOM 685 O O . ARG A 1 87 ? -22.641 3.789 34.535 1.00 85.62 87 ARG A O 1
ATOM 692 N N . THR A 1 88 ? -22.481 6.023 34.685 1.00 87.56 88 THR A N 1
ATOM 693 C CA . THR A 1 88 ? -23.828 6.214 35.263 1.00 87.56 88 THR A CA 1
ATOM 694 C C . THR A 1 88 ? -24.956 6.101 34.228 1.00 87.56 88 THR A C 1
ATOM 696 O O . THR A 1 88 ? -26.133 6.114 34.592 1.00 87.56 88 THR A O 1
ATOM 699 N N . PHE A 1 89 ? -24.604 5.955 32.950 1.00 90.88 89 PHE A N 1
ATOM 700 C CA . PHE A 1 89 ? -25.481 5.731 31.800 1.00 90.88 89 PHE A CA 1
ATOM 701 C C . PHE A 1 89 ? -25.023 4.480 31.013 1.00 90.88 89 PHE A C 1
ATOM 703 O O . PHE A 1 89 ? -23.882 4.045 31.176 1.00 90.88 89 PHE A O 1
ATOM 710 N N . PRO A 1 90 ? -25.872 3.871 30.161 1.00 94.56 90 PRO A N 1
ATOM 711 C CA . PRO A 1 90 ? -25.474 2.713 29.356 1.00 94.56 90 PRO A CA 1
ATOM 712 C C . PRO A 1 90 ? -24.341 3.074 28.385 1.00 94.56 90 PRO A C 1
ATOM 714 O O . PRO A 1 90 ? -24.500 3.991 27.581 1.00 94.56 90 PRO A O 1
ATOM 717 N N . ALA A 1 91 ? -23.211 2.369 28.441 1.00 93.31 91 ALA A N 1
ATOM 718 C CA . ALA A 1 91 ? -22.038 2.649 27.609 1.00 93.31 91 ALA A CA 1
ATOM 719 C C . ALA A 1 91 ? -21.467 1.364 26.998 1.00 93.31 91 ALA A C 1
ATOM 721 O O . ALA A 1 91 ? -21.151 0.429 27.732 1.00 93.31 91 ALA A O 1
ATOM 722 N N . TYR A 1 92 ? -21.307 1.333 25.675 1.00 96.19 92 TYR A N 1
ATOM 723 C CA . TYR A 1 92 ? -20.912 0.145 24.912 1.00 96.19 92 TYR A CA 1
ATOM 724 C C . TYR A 1 92 ? -19.552 0.358 24.250 1.00 96.19 92 TYR A C 1
ATOM 726 O O . TYR A 1 92 ? -19.405 1.258 23.422 1.00 96.19 92 TYR A O 1
ATOM 734 N N . THR A 1 93 ? -18.563 -0.473 24.592 1.00 94.94 93 THR A N 1
ATOM 735 C CA . THR A 1 93 ? -17.216 -0.386 24.009 1.00 94.94 93 THR A CA 1
ATOM 736 C C . THR A 1 93 ? -17.067 -1.282 22.783 1.00 94.94 93 THR A C 1
ATOM 738 O O . THR A 1 93 ? -17.159 -2.505 22.870 1.00 94.94 93 THR A O 1
ATOM 741 N N . PHE A 1 94 ? -16.746 -0.668 21.649 1.00 95.75 94 PHE A N 1
ATOM 742 C CA . PHE A 1 94 ? -16.328 -1.297 20.402 1.00 95.75 94 PHE A CA 1
ATOM 743 C C . PHE A 1 94 ? -14.797 -1.278 20.325 1.00 95.75 94 PHE A C 1
ATOM 745 O O . PHE A 1 94 ? -14.172 -0.257 20.012 1.00 95.75 94 PHE A O 1
ATOM 752 N N . ALA A 1 95 ? -14.190 -2.420 20.648 1.00 90.56 95 ALA A N 1
ATOM 753 C CA . ALA A 1 95 ? -12.747 -2.602 20.639 1.00 90.56 95 ALA A CA 1
ATOM 754 C C . ALA A 1 95 ? -12.294 -3.099 19.260 1.00 90.56 95 ALA A C 1
ATOM 756 O O . ALA A 1 95 ? -12.371 -4.288 18.965 1.00 90.56 95 ALA A O 1
ATOM 757 N N . LEU A 1 96 ? -11.856 -2.187 18.396 1.00 87.94 96 LEU A N 1
ATOM 758 C CA . LEU A 1 96 ? -11.513 -2.475 17.005 1.00 87.94 96 LEU A CA 1
ATOM 759 C C . LEU A 1 96 ? -10.056 -2.130 16.729 1.00 87.94 96 LEU A C 1
ATOM 761 O O . LEU A 1 96 ? -9.596 -1.035 17.063 1.00 87.94 96 LEU A O 1
ATOM 765 N N . ALA A 1 97 ? -9.361 -3.029 16.043 1.00 81.81 97 ALA A N 1
ATOM 766 C CA . ALA A 1 97 ? -7.981 -2.833 15.641 1.00 81.81 97 ALA A CA 1
ATOM 767 C C . ALA A 1 97 ? -7.756 -1.508 14.893 1.00 81.81 97 ALA A C 1
ATOM 769 O O . ALA A 1 97 ? -8.607 -0.976 14.166 1.00 81.81 97 ALA A O 1
ATOM 770 N N . THR A 1 98 ? -6.557 -0.962 15.070 1.00 75.75 98 THR A N 1
ATOM 771 C CA . THR A 1 98 ? -6.076 0.196 14.317 1.00 75.75 98 THR A CA 1
ATOM 772 C C . THR A 1 98 ? -6.084 -0.102 12.814 1.00 75.75 98 THR A C 1
ATOM 774 O O . THR A 1 98 ? -5.844 -1.219 12.375 1.00 75.75 98 THR A O 1
ATOM 777 N N . GLY A 1 99 ? -6.434 0.899 12.000 1.00 72.69 99 GLY A N 1
ATOM 778 C CA . GLY A 1 99 ? -6.515 0.741 10.541 1.00 72.69 99 GLY A CA 1
ATOM 779 C C . GLY A 1 99 ? -7.804 0.094 10.012 1.00 72.69 99 GLY A C 1
ATOM 780 O O . GLY A 1 99 ? -8.072 0.204 8.820 1.00 72.69 99 GLY A O 1
ATOM 781 N N . VAL A 1 100 ? -8.661 -0.475 10.868 1.00 80.19 100 VAL A N 1
ATOM 782 C CA . VAL A 1 100 ? -9.936 -1.093 10.440 1.00 80.19 100 VAL A CA 1
ATOM 783 C C . VAL A 1 100 ? -11.047 -0.062 10.200 1.00 80.19 100 VAL A C 1
ATOM 785 O O . VAL A 1 100 ? -12.036 -0.378 9.553 1.00 80.19 100 VAL A O 1
ATOM 788 N N . GLY A 1 101 ? -10.873 1.192 10.638 1.00 84.31 101 GLY A N 1
ATOM 789 C CA . GLY A 1 101 ? -11.762 2.320 10.311 1.00 84.31 101 GLY A CA 1
ATOM 790 C C . GLY A 1 101 ? -12.803 2.682 11.382 1.00 84.31 101 GLY A C 1
ATOM 791 O O . GLY A 1 101 ? -13.972 2.883 11.068 1.00 84.31 101 GLY A O 1
ATOM 792 N N . LYS A 1 102 ? -12.374 2.835 12.643 1.00 89.44 102 LYS A N 1
ATOM 793 C CA . LYS A 1 102 ? -13.224 3.230 13.792 1.00 89.44 102 LYS A CA 1
ATOM 794 C C . LYS A 1 102 ? -14.066 4.486 13.534 1.00 89.44 102 LYS A C 1
ATOM 796 O O . LYS A 1 102 ? -15.264 4.484 13.785 1.00 89.44 102 LYS A O 1
ATOM 801 N N . THR A 1 103 ? -13.464 5.531 12.960 1.00 90.38 103 THR A N 1
ATOM 802 C CA . THR A 1 103 ? -14.160 6.791 12.634 1.00 90.38 103 THR A CA 1
ATOM 803 C C . THR A 1 103 ? -15.291 6.589 11.614 1.00 90.38 103 THR A C 1
ATOM 805 O O . THR A 1 103 ? -16.332 7.231 11.722 1.00 90.38 103 THR A O 1
ATOM 808 N N . ARG A 1 104 ? -15.135 5.657 10.659 1.00 91.81 104 ARG A N 1
ATOM 809 C CA . ARG A 1 104 ? -16.191 5.309 9.691 1.00 91.81 104 ARG A CA 1
ATOM 810 C C . ARG A 1 104 ? -17.353 4.596 10.383 1.00 91.81 104 ARG A C 1
ATOM 812 O O . ARG A 1 104 ? -18.500 4.958 10.145 1.00 91.81 104 ARG A O 1
ATOM 819 N N . LEU A 1 105 ? -17.057 3.648 11.278 1.00 94.94 105 LEU A N 1
ATOM 820 C CA . LEU A 1 105 ? -18.078 2.977 12.088 1.00 94.94 105 LEU A CA 1
ATOM 821 C C . LEU A 1 105 ? -18.834 3.966 12.988 1.00 94.94 105 LEU A C 1
ATOM 823 O O . LEU A 1 105 ? -20.049 3.876 13.115 1.00 94.94 105 LEU A O 1
ATOM 827 N N . MET A 1 106 ? -18.135 4.939 13.572 1.00 95.44 106 MET A N 1
ATOM 828 C CA . MET A 1 106 ? -18.756 6.002 14.360 1.00 95.44 106 MET A CA 1
ATOM 829 C C . MET A 1 106 ? -19.795 6.784 13.536 1.00 95.44 106 MET A C 1
ATOM 831 O O . MET A 1 106 ? -20.916 6.985 13.998 1.00 95.44 106 MET A O 1
ATOM 835 N N . GLY A 1 107 ? -19.465 7.153 12.292 1.00 95.00 107 GLY A N 1
ATOM 836 C CA . GLY A 1 107 ? -20.425 7.751 11.357 1.00 95.00 107 GLY A CA 1
ATOM 837 C C . GLY A 1 107 ? -21.589 6.815 11.006 1.00 95.00 107 GLY A C 1
ATOM 838 O O . GLY A 1 107 ? -22.733 7.259 10.958 1.00 95.00 107 GLY A O 1
ATOM 839 N N . ALA A 1 108 ? -21.325 5.517 10.833 1.00 96.38 108 ALA A N 1
ATOM 840 C CA . ALA A 1 108 ? -22.361 4.523 10.555 1.00 96.38 108 ALA A CA 1
ATOM 841 C C . ALA A 1 108 ? -23.365 4.382 11.713 1.00 96.38 108 ALA A C 1
ATOM 843 O O . ALA A 1 108 ? -24.564 4.274 11.470 1.00 96.38 108 ALA A O 1
ATOM 844 N N . PHE A 1 109 ? -22.907 4.459 12.968 1.00 97.56 109 PHE A N 1
ATOM 845 C CA . PHE A 1 109 ? -23.803 4.479 14.127 1.00 97.56 109 PHE A CA 1
ATOM 846 C C . PHE A 1 109 ? -24.666 5.735 14.184 1.00 97.56 109 PHE A C 1
ATOM 848 O O . PHE A 1 109 ? -25.862 5.627 14.443 1.00 97.56 109 PHE A O 1
ATOM 855 N N . VAL A 1 110 ? -24.089 6.909 13.905 1.00 96.19 110 VAL A N 1
ATOM 856 C CA . VAL A 1 110 ? -24.860 8.159 13.803 1.00 96.19 110 VAL A CA 1
ATOM 857 C C . VAL A 1 110 ? -25.941 8.025 12.727 1.00 96.19 110 VAL A C 1
ATOM 859 O O . VAL A 1 110 ? -27.106 8.321 12.990 1.00 96.19 110 VAL A O 1
ATOM 862 N N . ALA A 1 111 ? -25.579 7.509 11.548 1.00 94.62 111 ALA A N 1
ATOM 863 C CA . ALA A 1 111 ? -26.518 7.301 10.454 1.00 94.62 111 ALA A CA 1
ATOM 864 C C . ALA A 1 111 ? -27.640 6.323 10.822 1.00 94.62 111 ALA A C 1
ATOM 866 O O . ALA A 1 111 ? -28.813 6.641 10.643 1.00 94.62 111 ALA A O 1
ATOM 867 N N . TYR A 1 112 ? -27.300 5.171 11.400 1.00 96.00 112 TYR A N 1
ATOM 868 C CA . TYR A 1 112 ? -28.277 4.159 11.793 1.00 96.00 112 TYR A CA 1
ATOM 869 C C . TYR A 1 112 ? -29.253 4.675 12.859 1.00 96.00 112 TYR A C 1
ATOM 871 O O . TYR A 1 112 ? -30.469 4.561 12.700 1.00 96.00 112 TYR A O 1
ATOM 879 N N . LEU A 1 113 ? -28.739 5.301 13.923 1.00 95.25 113 LEU A N 1
ATOM 880 C CA . LEU A 1 113 ? -29.563 5.837 15.008 1.00 95.25 113 LEU A CA 1
ATOM 881 C C . LEU A 1 113 ? -30.518 6.935 14.518 1.00 95.25 113 LEU A C 1
ATOM 883 O O . LEU A 1 113 ? -31.659 6.999 14.977 1.00 95.25 113 LEU A O 1
ATOM 887 N N . TYR A 1 114 ? -30.095 7.758 13.559 1.00 93.00 114 TYR A N 1
ATOM 888 C CA . TYR A 1 114 ? -30.953 8.767 12.940 1.00 93.00 114 TYR A CA 1
ATOM 889 C C . TYR A 1 114 ? -31.995 8.161 11.983 1.00 93.00 114 TYR A C 1
ATOM 891 O O . TYR A 1 114 ? -33.178 8.502 12.052 1.00 93.00 114 TYR A O 1
ATOM 899 N N . LEU A 1 115 ? -31.592 7.246 11.096 1.00 90.00 115 LEU A N 1
ATOM 900 C CA . LEU A 1 115 ? -32.476 6.682 10.069 1.00 90.00 115 LEU A CA 1
ATOM 901 C C . LEU A 1 115 ? -33.548 5.746 10.649 1.00 90.00 115 LEU A C 1
ATOM 903 O O . LEU A 1 115 ? -34.693 5.766 10.189 1.00 90.00 115 LEU A O 1
ATOM 907 N N . VAL A 1 116 ? -33.190 4.956 11.665 1.00 91.62 116 VAL A N 1
ATOM 908 C CA . VAL A 1 116 ? -34.067 3.927 12.249 1.00 91.62 116 VAL A CA 1
ATOM 909 C C . VAL A 1 116 ? -34.775 4.430 13.506 1.00 91.62 116 VAL A C 1
ATOM 911 O O . VAL A 1 116 ? -35.988 4.271 13.637 1.00 91.62 116 VAL A O 1
ATOM 914 N N . HIS A 1 117 ? -34.041 5.072 14.420 1.00 90.25 117 HIS A N 1
ATOM 915 C CA . HIS A 1 117 ? -34.567 5.468 15.734 1.00 90.25 117 HIS A CA 1
ATOM 916 C C . HIS A 1 117 ? -34.862 6.970 15.862 1.00 90.25 117 HIS A C 1
ATOM 918 O O . HIS A 1 117 ? -35.416 7.393 16.876 1.00 90.25 117 HIS A O 1
ATOM 924 N N . GLY A 1 118 ? -34.546 7.777 14.842 1.00 89.31 118 GLY A N 1
ATOM 925 C CA . GLY A 1 118 ? -34.836 9.211 14.825 1.00 89.31 118 GLY A CA 1
ATOM 926 C C . GLY A 1 118 ? -34.003 10.040 15.803 1.00 89.31 118 GLY A C 1
ATOM 927 O O . GLY A 1 118 ? -34.433 11.132 16.160 1.00 89.31 118 GLY A O 1
ATOM 928 N N . VAL A 1 119 ? -32.845 9.538 16.247 1.00 91.94 119 VAL A N 1
ATOM 929 C CA . VAL A 1 119 ? -31.922 10.278 17.123 1.00 91.94 119 VAL A CA 1
ATOM 930 C C . VAL A 1 119 ? -31.258 11.408 16.339 1.00 91.94 119 VAL A C 1
ATOM 932 O O . VAL A 1 119 ? -30.693 11.175 15.273 1.00 91.94 119 VAL A O 1
ATOM 935 N N . GLN A 1 120 ? -31.302 12.625 16.870 1.00 91.94 120 GLN A N 1
ATOM 936 C CA . GLN A 1 120 ? -30.833 13.841 16.208 1.00 91.94 120 GLN A CA 1
ATOM 937 C C . GLN A 1 120 ? -29.617 14.465 16.893 1.00 91.94 120 GLN A C 1
ATOM 939 O O . GLN A 1 120 ? -28.855 15.166 16.228 1.00 91.94 120 GLN A O 1
ATOM 944 N N . HIS A 1 121 ? -29.406 14.217 18.188 1.00 94.25 121 HIS A N 1
ATOM 945 C CA . HIS A 1 121 ? -28.375 14.903 18.969 1.00 94.25 121 HIS A CA 1
ATOM 946 C C . HIS A 1 121 ? -27.199 13.988 19.321 1.00 94.25 121 HIS A C 1
ATOM 948 O O . HIS A 1 121 ? -27.339 12.994 20.033 1.00 94.25 121 HIS A O 1
ATOM 954 N N . PHE A 1 122 ? -26.003 14.371 18.875 1.00 96.25 122 PHE A N 1
ATOM 955 C CA . PHE A 1 122 ? -24.776 13.606 19.082 1.00 96.25 122 PHE A CA 1
ATOM 956 C C . PHE A 1 122 ? -23.667 14.481 19.671 1.00 96.25 122 PHE A C 1
ATOM 958 O O . PHE A 1 122 ? -23.524 15.653 19.314 1.00 96.25 122 PHE A O 1
ATOM 965 N N . LEU A 1 123 ? -22.856 13.907 20.560 1.00 94.75 123 LEU A N 1
ATOM 966 C CA . LEU A 1 123 ? -21.652 14.521 21.122 1.00 94.75 123 LEU A CA 1
ATOM 967 C C . LEU A 1 123 ? -20.448 13.609 20.896 1.00 94.75 123 LEU A C 1
ATOM 969 O O . LEU A 1 123 ? -20.351 12.554 21.506 1.00 94.75 123 LEU A O 1
ATOM 973 N N . ILE A 1 124 ? -19.511 14.036 20.059 1.00 94.31 124 ILE A N 1
ATOM 974 C CA . ILE A 1 124 ? -18.233 13.375 19.812 1.00 94.31 124 ILE A CA 1
ATOM 975 C C . ILE A 1 124 ? -17.169 14.021 20.702 1.00 94.31 124 ILE A C 1
ATOM 977 O O . ILE A 1 124 ? -16.933 15.231 20.629 1.00 94.31 124 ILE A O 1
ATOM 981 N N . VAL A 1 125 ? -16.510 13.211 21.529 1.00 89.94 125 VAL A N 1
ATOM 982 C CA . VAL A 1 125 ? -15.435 13.654 22.423 1.00 89.94 125 VAL A CA 1
ATOM 983 C C . VAL A 1 125 ? -14.098 13.119 21.919 1.00 89.94 125 VAL A C 1
ATOM 985 O O . VAL A 1 125 ? -13.939 11.919 21.708 1.00 89.94 125 VAL A O 1
ATOM 988 N N . ALA A 1 126 ? -13.141 14.030 21.742 1.00 86.06 126 ALA A N 1
ATOM 989 C CA . ALA A 1 126 ? -11.764 13.749 21.346 1.00 86.06 126 ALA A CA 1
ATOM 990 C C . ALA A 1 126 ? -10.805 13.870 22.547 1.00 86.06 126 ALA A C 1
ATOM 992 O O . ALA A 1 126 ? -11.032 14.710 23.421 1.00 86.06 126 ALA A O 1
ATOM 993 N N . PRO A 1 127 ? -9.721 13.076 22.633 1.00 76.94 127 PRO A N 1
ATOM 994 C CA . PRO A 1 127 ? -8.807 13.105 23.783 1.00 76.94 127 PRO A CA 1
ATOM 995 C C . PRO A 1 127 ? -7.785 14.253 23.715 1.00 76.94 127 PRO A C 1
ATOM 997 O O . PRO A 1 127 ? -7.193 14.610 24.730 1.00 76.94 127 PRO A O 1
ATOM 1000 N N . GLY A 1 128 ? -7.573 14.849 22.537 1.00 75.62 128 GLY A N 1
ATOM 1001 C CA . GLY A 1 128 ? -6.620 15.937 22.322 1.00 75.62 128 GLY A CA 1
ATOM 1002 C C . GLY A 1 128 ? -6.898 16.728 21.041 1.00 75.62 128 GLY A C 1
ATOM 1003 O O . GLY A 1 128 ? -7.734 16.335 20.222 1.00 75.62 128 GLY A O 1
ATOM 1004 N N . ASN A 1 129 ? -6.174 17.837 20.845 1.00 72.94 129 ASN A N 1
ATOM 1005 C CA . ASN A 1 129 ? -6.423 18.786 19.749 1.00 72.94 129 ASN A CA 1
ATOM 1006 C C . ASN A 1 129 ? -6.225 18.188 18.349 1.00 72.94 129 ASN A C 1
ATOM 1008 O O . ASN A 1 129 ? -6.979 18.520 17.439 1.00 72.94 129 ASN A O 1
ATOM 1012 N N . THR A 1 130 ? -5.254 17.292 18.164 1.00 69.25 130 THR A N 1
ATOM 1013 C CA . THR A 1 130 ? -4.981 16.678 16.855 1.00 69.25 130 THR A CA 1
ATOM 1014 C C . THR A 1 130 ? -6.143 15.801 16.389 1.00 69.25 130 THR A C 1
ATOM 1016 O O . THR A 1 130 ? -6.627 15.954 15.270 1.00 69.25 130 THR A O 1
ATOM 1019 N N . ILE A 1 131 ? -6.646 14.928 17.270 1.00 77.06 131 ILE A N 1
ATOM 1020 C CA . ILE A 1 131 ? -7.813 14.084 16.974 1.00 77.06 131 ILE A CA 1
ATOM 1021 C C . ILE A 1 131 ? -9.065 14.952 16.818 1.00 77.06 131 ILE A C 1
ATOM 1023 O O . ILE A 1 131 ? -9.845 14.725 15.901 1.00 77.06 131 ILE A O 1
ATOM 1027 N N . TYR A 1 132 ? -9.221 15.995 17.639 1.00 83.62 132 TYR A N 1
ATOM 1028 C CA . TYR A 1 132 ? -10.308 16.964 17.498 1.00 83.62 132 TYR A CA 1
ATOM 1029 C C . TYR A 1 132 ? -10.340 17.612 16.103 1.00 83.62 132 TYR A C 1
ATOM 1031 O O . TYR A 1 132 ? -11.372 17.540 15.440 1.00 83.62 132 TYR A O 1
ATOM 1039 N N . ARG A 1 133 ? -9.223 18.183 15.620 1.00 82.00 133 ARG A N 1
ATOM 1040 C CA . ARG A 1 133 ? -9.148 18.809 14.282 1.00 82.00 133 ARG A CA 1
ATOM 1041 C C . ARG A 1 133 ? -9.497 17.800 13.182 1.00 82.00 133 ARG A C 1
ATOM 1043 O O . ARG A 1 133 ? -10.310 18.102 12.314 1.00 82.00 133 ARG A O 1
ATOM 1050 N N . LYS A 1 134 ? -8.954 16.579 13.271 1.00 83.94 134 LYS A N 1
ATOM 1051 C CA . LYS A 1 134 ? -9.262 15.485 12.338 1.00 83.94 134 LYS A CA 1
ATOM 1052 C C . LYS A 1 134 ? -10.758 15.149 12.318 1.00 83.94 134 LYS A C 1
ATOM 1054 O O . LYS A 1 134 ? -11.345 15.063 11.248 1.00 83.94 134 LYS A O 1
ATOM 1059 N N . LEU A 1 135 ? -11.383 14.969 13.482 1.00 88.50 135 LEU A N 1
ATOM 1060 C CA . LEU A 1 135 ? -12.808 14.636 13.575 1.00 88.50 135 LEU A CA 1
ATOM 1061 C C . LEU A 1 135 ? -13.696 15.767 13.050 1.00 88.50 135 LEU A C 1
ATOM 1063 O O . LEU A 1 135 ? -14.681 15.495 12.371 1.00 88.50 135 LEU A O 1
ATOM 1067 N N . VAL A 1 136 ? -13.335 17.029 13.304 1.00 88.56 136 VAL A N 1
ATOM 1068 C CA . VAL A 1 136 ? -14.028 18.176 12.702 1.00 88.56 136 VAL A CA 1
ATOM 1069 C C . VAL A 1 136 ? -13.959 18.095 11.179 1.00 88.56 136 VAL A C 1
ATOM 1071 O O . VAL A 1 136 ? -14.991 18.209 10.521 1.00 88.56 136 VAL A O 1
ATOM 1074 N N . ASP A 1 137 ? -12.787 17.832 10.609 1.00 86.06 137 ASP A N 1
ATOM 1075 C CA . ASP A 1 137 ? -12.613 17.727 9.159 1.00 86.06 137 ASP A CA 1
ATOM 1076 C C . ASP A 1 137 ? -13.360 16.534 8.549 1.00 86.06 137 ASP A C 1
ATOM 1078 O O . ASP A 1 137 ? -13.986 16.673 7.496 1.00 86.06 137 ASP A O 1
ATOM 1082 N N . ASP A 1 138 ? -13.332 15.375 9.207 1.00 88.75 138 ASP A N 1
ATOM 1083 C CA . ASP A 1 138 ? -13.992 14.146 8.755 1.00 88.75 138 ASP A CA 1
ATOM 1084 C C . ASP A 1 138 ? -15.532 14.273 8.768 1.00 88.75 138 ASP A C 1
ATOM 1086 O O . ASP A 1 138 ? -16.205 13.666 7.934 1.00 88.75 138 ASP A O 1
ATOM 1090 N N . PHE A 1 139 ? -16.102 15.090 9.666 1.00 90.69 139 PHE A N 1
ATOM 1091 C CA . PHE A 1 139 ? -17.556 15.271 9.810 1.00 90.69 139 PHE A CA 1
ATOM 1092 C C . PHE A 1 139 ? -18.120 16.543 9.155 1.00 90.69 139 PHE A C 1
ATOM 1094 O O . PHE A 1 139 ? -19.323 16.592 8.900 1.00 90.69 139 PHE A O 1
ATOM 1101 N N . SER A 1 140 ? -17.304 17.567 8.872 1.00 86.38 140 SER A N 1
ATOM 1102 C CA . SER A 1 140 ? -17.796 18.872 8.379 1.00 86.38 140 SER A CA 1
ATOM 1103 C C . SER A 1 140 ? -17.484 19.189 6.915 1.00 86.38 140 SER A C 1
ATOM 1105 O O . SER A 1 140 ? -18.203 19.981 6.306 1.00 86.38 140 SER A O 1
ATOM 1107 N N . LYS A 1 141 ? -16.444 18.590 6.318 1.00 84.00 141 LYS A N 1
ATOM 1108 C CA . LYS A 1 141 ? -15.958 18.972 4.981 1.00 84.00 141 LYS A CA 1
ATOM 1109 C C . LYS A 1 141 ? -16.321 17.922 3.931 1.00 84.00 141 LYS A C 1
ATOM 1111 O O . LYS A 1 141 ? -15.648 16.905 3.822 1.00 84.00 141 LYS A O 1
ATOM 1116 N N . ALA A 1 142 ? -17.317 18.195 3.086 1.00 80.94 142 ALA A N 1
ATOM 1117 C CA . ALA A 1 142 ? -17.703 17.282 1.998 1.00 80.94 142 ALA A CA 1
ATOM 1118 C C . ALA A 1 142 ? -16.572 17.029 0.974 1.00 80.94 142 ALA A C 1
ATOM 1120 O O . ALA A 1 142 ? -16.485 15.944 0.399 1.00 80.94 142 ALA A O 1
ATOM 1121 N N . SER A 1 143 ? -15.684 18.012 0.774 1.00 77.00 143 SER A N 1
ATOM 1122 C CA . SER A 1 143 ? -14.503 17.894 -0.092 1.00 77.00 143 SER A CA 1
ATOM 1123 C C . SER A 1 143 ? -13.393 17.020 0.497 1.00 77.00 143 SER A C 1
ATOM 1125 O O . SER A 1 143 ? -12.516 16.581 -0.244 1.00 77.00 143 SER A O 1
ATOM 1127 N N . ASN A 1 144 ? -13.417 16.734 1.804 1.00 75.00 144 ASN A N 1
ATOM 1128 C CA . ASN A 1 144 ? -12.446 15.847 2.432 1.00 75.00 144 ASN A CA 1
ATOM 1129 C C . ASN A 1 144 ? -12.640 14.415 1.885 1.00 75.00 144 ASN A C 1
ATOM 1131 O O . ASN A 1 144 ? -13.744 13.868 1.990 1.00 75.00 144 ASN A O 1
ATOM 1135 N N . PRO A 1 145 ? -11.595 13.758 1.338 1.00 74.31 145 PRO A N 1
ATOM 1136 C CA . PRO A 1 145 ? -11.657 12.354 0.921 1.00 74.31 145 PRO A CA 1
ATOM 1137 C C . PRO A 1 145 ? -12.168 11.406 2.016 1.00 74.31 145 PRO A C 1
ATOM 1139 O O . PRO A 1 145 ? -12.794 10.391 1.712 1.00 74.31 145 PRO A O 1
ATOM 1142 N N . LYS A 1 146 ? -11.940 11.756 3.289 1.00 79.94 146 LYS A N 1
ATOM 1143 C CA . LYS A 1 146 ? -12.345 10.988 4.474 1.00 79.94 146 LYS A CA 1
ATOM 1144 C C . LYS A 1 146 ? -13.721 11.376 5.033 1.00 79.94 146 LYS A C 1
ATOM 1146 O O . LYS A 1 146 ? -14.083 10.872 6.092 1.00 79.94 146 LYS A O 1
ATOM 1151 N N . TYR A 1 147 ? -14.504 12.203 4.327 1.00 87.19 147 TYR A N 1
ATOM 1152 C CA . TYR A 1 147 ? -15.847 12.594 4.768 1.00 87.19 147 TYR A CA 1
ATOM 1153 C C . TYR A 1 147 ? -16.707 11.371 5.127 1.00 87.19 147 TYR A C 1
ATOM 1155 O O . TYR A 1 147 ? -16.876 10.447 4.316 1.00 87.19 147 TYR A O 1
ATOM 1163 N N . VAL A 1 148 ? -17.223 11.347 6.359 1.00 89.56 148 VAL A N 1
ATOM 1164 C CA . VAL A 1 148 ? -17.836 10.143 6.940 1.00 89.56 148 VAL A CA 1
ATOM 1165 C C . VAL A 1 148 ? -19.180 9.788 6.316 1.00 89.56 148 VAL A C 1
ATOM 1167 O O . VAL A 1 148 ? -19.392 8.617 6.022 1.00 89.56 148 VAL A O 1
ATOM 1170 N N . PHE A 1 149 ? -20.040 10.770 6.030 1.00 89.12 149 PHE A N 1
ATOM 1171 C CA . PHE A 1 149 ? -21.398 10.554 5.502 1.00 89.12 149 PHE A CA 1
ATOM 1172 C C . PHE A 1 149 ? -21.465 10.521 3.972 1.00 89.12 149 PHE A C 1
ATOM 1174 O O . PHE A 1 149 ? -22.514 10.759 3.377 1.00 89.12 149 PHE A O 1
ATOM 1181 N N . ARG A 1 150 ? -20.337 10.260 3.301 1.00 83.56 150 ARG A N 1
ATOM 1182 C CA . ARG A 1 150 ? -20.298 10.198 1.838 1.00 83.56 150 ARG A CA 1
ATOM 1183 C C . ARG A 1 150 ? -21.327 9.180 1.328 1.00 83.56 150 ARG A C 1
ATOM 1185 O O . ARG A 1 150 ? -21.267 8.013 1.693 1.00 83.56 150 ARG A O 1
ATOM 1192 N N . GLY A 1 151 ? -22.245 9.667 0.494 1.00 80.62 151 GLY A N 1
ATOM 1193 C CA . GLY A 1 151 ? -23.307 8.891 -0.146 1.00 80.62 151 GLY A CA 1
ATOM 1194 C C . GLY A 1 151 ? -24.623 8.789 0.639 1.00 80.62 151 GLY A C 1
ATOM 1195 O O . GLY A 1 151 ? -25.627 8.428 0.035 1.00 80.62 151 GLY A O 1
ATOM 1196 N N . ILE A 1 152 ? -24.662 9.129 1.934 1.00 84.00 152 ILE A N 1
ATOM 1197 C CA . ILE A 1 152 ? -25.909 9.109 2.717 1.00 84.00 152 ILE A CA 1
ATOM 1198 C C . ILE A 1 152 ? -26.706 10.379 2.406 1.00 84.00 152 ILE A C 1
ATOM 1200 O O . ILE A 1 152 ? -26.323 11.476 2.811 1.00 84.00 152 ILE A O 1
ATOM 1204 N N . GLU A 1 153 ? -27.807 10.259 1.669 1.00 82.56 153 GLU A N 1
ATOM 1205 C CA . GLU A 1 153 ? -28.535 11.424 1.154 1.00 82.56 153 GLU A CA 1
ATOM 1206 C C . GLU A 1 153 ? -29.200 12.231 2.274 1.00 82.56 153 GLU A C 1
ATOM 1208 O O . GLU A 1 153 ? -29.202 13.467 2.251 1.00 82.56 153 GLU A O 1
ATOM 1213 N N . GLU A 1 154 ? -29.716 11.548 3.296 1.00 84.00 154 GLU A N 1
ATOM 1214 C CA . GLU A 1 154 ? -30.415 12.168 4.417 1.00 84.00 154 GLU A CA 1
ATOM 1215 C C . GLU A 1 154 ? -29.474 12.933 5.360 1.00 84.00 154 GLU A C 1
ATOM 1217 O O . GLU A 1 154 ? -29.927 13.825 6.090 1.00 84.00 154 GLU A O 1
ATOM 1222 N N . ILE A 1 155 ? -28.173 12.619 5.336 1.00 84.50 155 ILE A N 1
ATOM 1223 C CA . ILE A 1 155 ? -27.147 13.195 6.211 1.00 84.50 155 ILE A CA 1
ATOM 1224 C C . ILE A 1 155 ? -26.038 13.807 5.358 1.00 84.50 155 ILE A C 1
ATOM 1226 O O . ILE A 1 155 ? -25.098 13.145 4.934 1.00 84.50 155 ILE A O 1
ATOM 1230 N N . ASN A 1 156 ? -26.128 15.114 5.139 1.00 79.38 156 ASN A N 1
ATOM 1231 C CA . ASN A 1 156 ? -25.137 15.877 4.392 1.00 79.38 156 ASN A CA 1
ATOM 1232 C C . ASN A 1 156 ? -24.912 17.253 5.036 1.00 79.38 156 ASN A C 1
ATOM 1234 O O . ASN A 1 156 ? -25.530 17.587 6.048 1.00 79.38 156 ASN A O 1
ATOM 1238 N N . ILE A 1 157 ? -24.035 18.069 4.447 1.00 76.56 157 ILE A N 1
ATOM 1239 C CA . ILE A 1 157 ? -23.673 19.401 4.966 1.00 76.56 157 ILE A CA 1
ATOM 1240 C C . ILE A 1 157 ? -24.857 20.371 5.127 1.00 76.56 157 ILE A C 1
ATOM 1242 O O . ILE A 1 157 ? -24.756 21.308 5.909 1.00 76.56 157 ILE A O 1
ATOM 1246 N N . ASN A 1 158 ? -25.970 20.156 4.418 1.00 74.50 158 ASN A N 1
ATOM 1247 C CA . ASN A 1 158 ? -27.165 21.000 4.502 1.00 74.50 158 ASN A CA 1
ATOM 1248 C C . ASN A 1 158 ? -28.172 20.501 5.545 1.00 74.50 158 ASN A C 1
ATOM 1250 O O . ASN A 1 158 ? -29.017 21.269 5.991 1.00 74.50 158 ASN A O 1
ATOM 1254 N N . THR A 1 159 ? -28.127 19.216 5.906 1.00 78.12 159 THR A N 1
ATOM 1255 C CA . THR A 1 159 ? -29.032 18.618 6.905 1.00 78.12 159 THR A CA 1
ATOM 1256 C C . THR A 1 159 ? -28.365 18.434 8.266 1.00 78.12 159 THR A C 1
ATOM 1258 O O . THR A 1 159 ? -29.065 18.264 9.269 1.00 78.12 159 THR A O 1
ATOM 1261 N N . THR A 1 160 ? -27.031 18.509 8.296 1.00 85.25 160 THR A N 1
ATOM 1262 C CA . THR A 1 160 ? -26.168 18.294 9.458 1.00 85.25 160 THR A CA 1
ATOM 1263 C C . THR A 1 160 ? -25.598 19.592 9.978 1.00 85.25 160 THR A C 1
ATOM 1265 O O . THR A 1 160 ? -24.909 20.326 9.274 1.00 85.25 160 THR A O 1
ATOM 1268 N N . ARG A 1 161 ? -25.794 19.820 11.272 1.00 86.81 161 ARG A N 1
ATOM 1269 C CA . ARG A 1 161 ? -25.177 20.927 11.981 1.00 86.81 161 ARG A CA 1
ATOM 1270 C C . ARG A 1 161 ? -23.968 20.461 12.779 1.00 86.81 161 ARG A C 1
ATOM 1272 O O . ARG A 1 161 ? -24.127 19.762 13.777 1.00 86.81 161 ARG A O 1
ATOM 1279 N N . ILE A 1 162 ? -22.778 20.911 12.384 1.00 88.31 162 ILE A N 1
ATOM 1280 C CA . ILE A 1 162 ? -21.546 20.674 13.144 1.00 88.31 162 ILE A CA 1
ATOM 1281 C C . ILE A 1 162 ? -21.293 21.833 14.106 1.00 88.31 162 ILE A C 1
ATOM 1283 O O . ILE A 1 162 ? -21.107 22.978 13.685 1.00 88.31 162 ILE A O 1
ATOM 1287 N N . ILE A 1 163 ? -21.262 21.527 15.401 1.00 86.94 163 ILE A N 1
ATOM 1288 C CA . ILE A 1 163 ? -20.980 22.495 16.460 1.00 86.94 163 ILE A CA 1
ATOM 1289 C C . ILE A 1 163 ? -19.640 22.169 17.105 1.00 86.94 163 ILE A C 1
ATOM 1291 O O . ILE A 1 163 ? -19.395 21.047 17.536 1.00 86.94 163 ILE A O 1
ATOM 1295 N N . THR A 1 164 ? -18.782 23.174 17.184 1.00 85.62 164 THR A N 1
ATOM 1296 C CA . THR A 1 164 ? -17.447 23.110 17.769 1.00 85.62 164 THR A CA 1
ATOM 1297 C C . THR A 1 164 ? -17.297 24.189 18.837 1.00 85.62 164 THR A C 1
ATOM 1299 O O . THR A 1 164 ? -18.177 25.035 19.025 1.00 85.62 164 THR A O 1
ATOM 1302 N N . LYS A 1 165 ? -16.159 24.211 19.540 1.00 73.06 165 LYS A N 1
ATOM 1303 C CA . LYS A 1 165 ? -15.855 25.271 20.517 1.00 73.06 165 LYS A CA 1
ATOM 1304 C C . LYS A 1 165 ? -16.021 26.668 19.918 1.00 73.06 165 LYS A C 1
ATOM 1306 O O . LYS A 1 165 ? -16.642 27.525 20.544 1.00 73.06 165 LYS A O 1
ATOM 1311 N N . ASP A 1 166 ? -15.497 26.862 18.714 1.00 72.25 166 ASP A N 1
ATOM 1312 C CA . ASP A 1 166 ? -15.307 28.183 18.116 1.00 72.25 166 ASP A CA 1
ATOM 1313 C C . ASP A 1 166 ? -16.604 28.763 17.540 1.00 72.25 166 ASP A C 1
ATOM 1315 O O . ASP A 1 166 ? -16.735 29.977 17.410 1.00 72.25 166 ASP A O 1
ATOM 1319 N N . ASN A 1 167 ? -17.590 27.909 17.240 1.00 74.88 167 ASN A N 1
ATOM 1320 C CA . ASN A 1 167 ? -18.852 28.318 16.621 1.00 74.88 167 ASN A CA 1
ATOM 1321 C C . ASN A 1 167 ? -20.096 28.057 17.495 1.00 74.88 167 ASN A C 1
ATOM 1323 O O . ASN A 1 167 ? -21.206 28.401 17.087 1.00 74.88 167 ASN A O 1
ATOM 1327 N N . SER A 1 168 ? -19.928 27.493 18.699 1.00 62.75 168 SER A N 1
ATOM 1328 C CA . SER A 1 168 ? -21.030 27.099 19.595 1.00 62.75 168 SER A CA 1
ATOM 1329 C C . SER A 1 168 ? -22.004 28.236 19.918 1.00 62.75 168 SER A C 1
ATOM 1331 O O . SER A 1 168 ? -23.218 28.048 19.845 1.00 62.75 168 SER A O 1
ATOM 1333 N N . GLN A 1 169 ? -21.490 29.439 20.191 1.00 60.81 169 GLN A N 1
ATOM 1334 C CA . GLN A 1 169 ? -22.313 30.605 20.535 1.00 60.81 169 GLN A CA 1
ATOM 1335 C C . GLN A 1 169 ? -23.054 31.208 19.333 1.00 60.81 169 GLN A C 1
ATOM 1337 O O . GLN A 1 169 ? -24.216 31.586 19.456 1.00 60.81 169 GLN A O 1
ATOM 1342 N N . GLN A 1 170 ? -22.409 31.278 18.163 1.00 59.34 170 GLN A N 1
ATOM 1343 C CA . GLN A 1 170 ? -23.008 31.847 16.947 1.00 59.34 170 GLN A CA 1
ATOM 1344 C C . GLN A 1 170 ? -24.068 30.925 16.344 1.00 59.34 170 GLN A C 1
ATOM 1346 O O . GLN A 1 170 ? -25.092 31.385 15.842 1.00 59.34 170 GLN A O 1
ATOM 1351 N N . ASN A 1 171 ? -23.837 29.614 16.414 1.00 58.06 171 ASN A N 1
ATOM 1352 C CA . ASN A 1 171 ? -24.751 28.635 15.858 1.00 58.06 171 ASN A CA 1
ATOM 1353 C C . ASN A 1 171 ? -26.045 28.547 16.675 1.00 58.06 171 ASN A C 1
ATOM 1355 O O . ASN A 1 171 ? -27.112 28.434 16.086 1.00 58.06 171 ASN A O 1
ATOM 1359 N N . TYR A 1 172 ? -26.030 28.665 18.004 1.00 54.44 172 TYR A N 1
ATOM 1360 C CA . TYR A 1 172 ? -27.257 28.530 18.802 1.00 54.44 172 TYR A CA 1
ATOM 1361 C C . TYR A 1 172 ? -28.427 29.420 18.322 1.00 54.44 172 TYR A C 1
ATOM 1363 O O . TYR A 1 172 ? -29.540 28.925 18.155 1.00 54.44 172 TYR A O 1
ATOM 1371 N N . ALA A 1 173 ? -28.159 30.678 17.955 1.00 49.44 173 ALA A N 1
ATOM 1372 C CA . ALA A 1 173 ? -29.176 31.639 17.512 1.00 49.44 173 ALA A CA 1
ATOM 1373 C C . ALA A 1 173 ? -29.885 31.285 16.182 1.00 49.44 173 ALA A C 1
ATOM 1375 O O . ALA A 1 173 ? -30.937 31.842 15.879 1.00 49.44 173 ALA A O 1
ATOM 1376 N N . THR A 1 174 ? -29.333 30.375 15.372 1.00 52.94 174 THR A N 1
ATOM 1377 C CA . THR A 1 174 ? -29.856 30.028 14.035 1.00 52.94 174 THR A CA 1
ATOM 1378 C C . THR A 1 174 ? -30.549 28.661 13.969 1.00 52.94 174 THR A C 1
ATOM 1380 O O . THR A 1 174 ? -30.944 28.238 12.883 1.00 52.94 174 THR A O 1
ATOM 1383 N N . ALA A 1 175 ? -30.697 27.956 15.102 1.00 50.28 175 ALA A N 1
ATOM 1384 C CA . ALA A 1 175 ? -31.146 26.555 15.141 1.00 50.28 175 ALA A CA 1
ATOM 1385 C C . ALA A 1 175 ? -32.571 26.344 14.605 1.00 50.28 175 ALA A C 1
ATOM 1387 O O . ALA A 1 175 ? -32.790 25.425 13.820 1.00 50.28 175 ALA A O 1
ATOM 1388 N N . ASP A 1 176 ? -33.497 27.249 14.925 1.00 52.19 176 ASP A N 1
ATOM 1389 C CA . ASP A 1 176 ? -34.903 27.140 14.506 1.00 52.19 176 ASP A CA 1
ATOM 1390 C C . ASP A 1 176 ? -35.193 27.707 13.106 1.00 52.19 176 ASP A C 1
ATOM 1392 O O . ASP A 1 176 ? -36.252 27.448 12.535 1.00 52.19 176 ASP A O 1
ATOM 1396 N N . LEU A 1 177 ? -34.270 28.482 12.525 1.00 46.47 177 LEU A N 1
ATOM 1397 C CA . LEU A 1 177 ? -34.507 29.199 11.263 1.00 46.47 177 LEU A CA 1
ATOM 1398 C C . LEU A 1 177 ? -34.240 28.351 10.010 1.00 46.47 177 LEU A C 1
ATOM 1400 O O . LEU A 1 177 ? -34.849 28.613 8.975 1.00 46.47 177 LEU A O 1
ATOM 1404 N N . PHE A 1 178 ? -33.361 27.343 10.092 1.00 50.25 178 PHE A N 1
ATOM 1405 C CA . PHE A 1 178 ? -32.881 26.592 8.918 1.00 50.25 178 PHE A CA 1
ATOM 1406 C C . PHE A 1 178 ? -33.284 25.109 8.868 1.00 50.25 178 PHE A C 1
ATOM 1408 O O . PHE A 1 178 ? -32.937 24.428 7.910 1.00 50.25 178 PHE A O 1
ATOM 1415 N N . GLY A 1 179 ? -34.049 24.597 9.839 1.00 55.53 179 GLY A N 1
ATOM 1416 C CA . GLY A 1 179 ? -34.624 23.245 9.749 1.00 55.53 179 GLY A CA 1
ATOM 1417 C C . GLY A 1 179 ? -33.601 22.099 9.693 1.00 55.53 179 GLY A C 1
ATOM 1418 O O . GLY A 1 179 ? -33.889 21.060 9.094 1.00 55.53 179 GLY A O 1
ATOM 1419 N N . ASN A 1 180 ? -32.416 22.280 10.293 1.00 62.25 180 ASN A N 1
ATOM 1420 C CA . ASN A 1 180 ? -31.403 21.225 10.409 1.00 62.25 180 ASN A CA 1
ATOM 1421 C C . ASN A 1 180 ? -31.982 20.016 11.157 1.00 62.25 180 ASN A C 1
ATOM 1423 O O . ASN A 1 180 ? -32.620 20.184 12.195 1.00 62.25 180 ASN A O 1
ATOM 1427 N N . LYS A 1 181 ? -31.752 18.804 10.638 1.00 75.00 181 LYS A N 1
ATOM 1428 C CA . LYS A 1 181 ? -32.369 17.572 11.161 1.00 75.00 181 LYS A CA 1
ATOM 1429 C C . LYS A 1 181 ? -31.458 16.769 12.088 1.00 75.00 181 LYS A C 1
ATOM 1431 O O . LYS A 1 181 ? -31.958 15.914 12.811 1.00 75.00 181 LYS A O 1
ATOM 1436 N N . ILE A 1 182 ? -30.148 17.021 12.062 1.00 88.31 182 ILE A N 1
ATOM 1437 C CA . ILE A 1 182 ? -29.168 16.335 12.910 1.00 88.31 182 ILE A CA 1
ATOM 1438 C C . ILE A 1 182 ? -28.119 17.334 13.424 1.00 88.31 182 ILE A C 1
ATOM 1440 O O . ILE A 1 182 ? -27.661 18.214 12.689 1.00 88.31 182 ILE A O 1
ATOM 1444 N N . GLN A 1 183 ? -27.737 17.209 14.693 1.00 91.31 183 GLN A N 1
ATOM 1445 C CA . GLN A 1 183 ? -26.765 18.059 15.375 1.00 91.31 183 GLN A CA 1
ATOM 1446 C C . GLN A 1 183 ? -25.628 17.214 15.942 1.00 91.31 183 GLN A C 1
ATOM 1448 O O . GLN A 1 183 ? -25.833 16.353 16.797 1.00 91.31 183 GLN A O 1
ATOM 1453 N N . ILE A 1 184 ? -24.408 17.509 15.499 1.00 93.56 184 ILE A N 1
ATOM 1454 C CA . ILE A 1 184 ? -23.194 16.818 15.923 1.00 93.56 184 ILE A CA 1
ATOM 1455 C C . ILE A 1 184 ? -22.277 17.831 16.599 1.00 93.56 184 ILE A C 1
ATOM 1457 O O . ILE A 1 184 ? -21.755 18.757 15.979 1.00 93.56 184 ILE A O 1
ATOM 1461 N N . ASN A 1 185 ? -22.090 17.642 17.896 1.00 92.81 185 ASN A N 1
ATOM 1462 C CA . ASN A 1 185 ? -21.218 18.442 18.736 1.00 92.81 185 ASN A CA 1
ATOM 1463 C C . ASN A 1 185 ? -19.850 17.767 18.798 1.00 92.81 185 ASN A C 1
ATOM 1465 O O . ASN A 1 185 ? -19.783 16.606 19.180 1.00 92.81 185 ASN A O 1
ATOM 1469 N N . ILE A 1 186 ? -18.769 18.459 18.453 1.00 91.81 186 ILE A N 1
ATOM 1470 C CA . ILE A 1 186 ? -17.410 17.909 18.502 1.00 91.81 186 ILE A CA 1
ATOM 1471 C C . ILE A 1 186 ? -16.600 18.750 19.481 1.00 91.81 186 ILE A C 1
ATOM 1473 O O . ILE A 1 186 ? -16.427 19.952 19.276 1.00 91.81 186 ILE A O 1
ATOM 1477 N N . PHE A 1 187 ? -16.109 18.121 20.548 1.00 87.56 187 PHE A N 1
ATOM 1478 C CA . PHE A 1 187 ? -15.355 18.792 21.605 1.00 87.56 187 PHE A CA 1
ATOM 1479 C C . PHE A 1 187 ? -14.178 17.948 22.085 1.00 87.56 187 PHE A C 1
ATOM 1481 O O . PHE A 1 187 ? -14.151 16.726 21.958 1.00 87.56 187 PHE A O 1
ATOM 1488 N N . ASN A 1 188 ? -13.193 18.614 22.669 1.00 82.38 188 ASN A N 1
ATOM 1489 C CA . ASN A 1 188 ? -12.080 17.968 23.339 1.00 82.38 188 ASN A CA 1
ATOM 1490 C C . ASN A 1 188 ? -12.430 17.718 24.821 1.00 82.38 188 ASN A C 1
ATOM 1492 O O . ASN A 1 188 ? -13.003 18.584 25.484 1.00 82.38 188 ASN A O 1
ATOM 1496 N N . VAL A 1 189 ? -12.048 16.557 25.360 1.00 77.00 189 VAL A N 1
ATOM 1497 C CA . VAL A 1 189 ? -12.264 16.161 26.760 1.00 77.00 189 VAL A CA 1
ATOM 1498 C C . VAL A 1 189 ? -11.754 17.188 27.770 1.00 77.00 189 VAL A C 1
ATOM 1500 O O . VAL A 1 189 ? -12.387 17.381 28.806 1.00 77.00 189 VAL A O 1
ATOM 1503 N N . GLN A 1 190 ? -10.663 17.910 27.470 1.00 72.25 190 GLN A N 1
ATOM 1504 C CA . GLN A 1 190 ? -10.141 18.926 28.394 1.00 72.25 190 GLN A CA 1
ATOM 1505 C C . GLN A 1 190 ? -11.151 20.047 28.671 1.00 72.25 190 GLN A C 1
ATOM 1507 O O . GLN A 1 190 ? -11.083 20.658 29.730 1.00 72.25 190 GLN A O 1
ATOM 1512 N N . GLN A 1 191 ? -12.110 20.278 27.771 1.00 72.44 191 GLN A N 1
ATOM 1513 C CA . GLN A 1 191 ? -13.169 21.280 27.932 1.00 72.44 191 GLN A CA 1
ATOM 1514 C C . GLN A 1 191 ? -14.267 20.849 28.914 1.00 72.44 191 GLN A C 1
ATOM 1516 O O . GLN A 1 191 ? -15.093 21.669 29.304 1.00 72.44 191 GLN A O 1
ATOM 1521 N N . PHE A 1 192 ? -14.273 19.575 29.307 1.00 71.50 192 PHE A N 1
ATOM 1522 C CA . PHE A 1 192 ? -15.149 19.005 30.329 1.00 71.50 192 PHE A CA 1
ATOM 1523 C C . PHE A 1 192 ? -14.392 18.764 31.644 1.00 71.50 192 PHE A C 1
ATOM 1525 O O . PHE A 1 192 ? -14.896 18.083 32.535 1.00 71.50 192 PHE A O 1
ATOM 1532 N N . ALA A 1 193 ? -13.168 19.278 31.799 1.00 67.31 193 ALA A N 1
ATOM 1533 C CA . ALA A 1 193 ? -12.393 19.073 33.015 1.00 67.31 193 ALA A CA 1
ATOM 1534 C C . ALA A 1 193 ? -13.082 19.714 34.232 1.00 67.31 193 ALA A C 1
ATOM 1536 O O . ALA A 1 193 ? -13.609 20.822 34.156 1.00 67.31 193 ALA A O 1
ATOM 1537 N N . GLN A 1 194 ? -13.020 19.046 35.386 1.00 60.38 194 GLN A N 1
ATOM 1538 C CA . GLN A 1 194 ? -13.669 19.509 36.617 1.00 60.38 194 GLN A CA 1
ATOM 1539 C C . GLN A 1 194 ? -13.251 20.935 37.022 1.00 60.38 194 GLN A C 1
ATOM 1541 O O . GLN A 1 194 ? -14.098 21.737 37.405 1.00 60.38 194 GLN A O 1
ATOM 1546 N N . LYS A 1 195 ? -11.974 21.289 36.825 1.00 64.31 195 LYS A N 1
ATOM 1547 C CA . LYS A 1 195 ? -11.448 22.651 37.029 1.00 64.31 195 LYS A CA 1
ATOM 1548 C C . LYS A 1 195 ? -12.179 23.719 36.203 1.00 64.31 195 LYS A C 1
ATOM 1550 O O . LYS A 1 195 ? -12.324 24.843 36.667 1.00 64.31 195 LYS A O 1
ATOM 1555 N N . ASP A 1 196 ? -12.627 23.382 34.995 1.00 63.97 196 ASP A N 1
ATOM 1556 C CA . ASP A 1 196 ? -13.327 24.313 34.107 1.00 63.97 196 ASP A CA 1
ATOM 1557 C C . ASP A 1 196 ? -14.810 24.405 34.487 1.00 63.97 196 ASP A C 1
ATOM 1559 O O . ASP A 1 196 ? -15.426 25.450 34.301 1.00 63.97 196 ASP A O 1
ATOM 1563 N N . ILE A 1 197 ? -15.375 23.357 35.096 1.00 64.19 197 ILE A N 1
ATOM 1564 C CA . ILE A 1 197 ? -16.712 23.411 35.701 1.00 64.19 197 ILE A CA 1
ATOM 1565 C C . ILE A 1 197 ? -16.706 24.275 36.964 1.00 64.19 197 ILE A C 1
ATOM 1567 O O . ILE A 1 197 ? -17.565 25.133 37.114 1.00 64.19 197 ILE A O 1
ATOM 1571 N N . GLU A 1 198 ? -15.724 24.090 37.846 1.00 63.72 198 GLU A N 1
ATOM 1572 C CA . GLU A 1 198 ? -15.594 24.861 39.091 1.00 63.72 198 GLU A CA 1
ATOM 1573 C C . GLU A 1 198 ? -15.258 26.340 38.844 1.00 63.72 198 GLU A C 1
ATOM 1575 O O . GLU A 1 198 ? -15.616 27.196 39.648 1.00 63.72 198 GLU A O 1
ATOM 1580 N N . GLN A 1 199 ? -14.578 26.651 37.735 1.00 65.94 199 GLN A N 1
ATOM 1581 C CA . GLN A 1 199 ? -14.199 28.018 37.355 1.00 65.94 199 GLN A CA 1
ATOM 1582 C C . GLN A 1 199 ? -15.130 28.654 36.308 1.00 65.94 199 GLN A C 1
ATOM 1584 O O . GLN A 1 199 ? -14.810 29.742 35.829 1.00 65.94 199 GLN A O 1
ATOM 1589 N N . GLU A 1 200 ? -16.224 27.986 35.919 1.00 63.22 200 GLU A N 1
ATOM 1590 C CA . GLU A 1 200 ? -17.171 28.434 34.878 1.00 63.22 200 GLU A CA 1
ATOM 1591 C C . GLU A 1 200 ? -16.479 28.884 33.571 1.00 63.22 200 GLU A C 1
ATOM 1593 O O . GLU A 1 200 ? -16.705 29.976 33.039 1.00 63.22 200 GLU A O 1
ATOM 1598 N N . LYS A 1 201 ? -15.576 28.047 33.047 1.00 62.75 201 LYS A N 1
ATOM 1599 C CA . LYS A 1 201 ? -14.785 28.314 31.835 1.00 62.75 201 LYS A CA 1
ATOM 1600 C C . LYS A 1 201 ? -15.226 27.458 30.649 1.00 62.75 201 LYS A C 1
ATOM 1602 O O . LYS A 1 201 ? -15.557 26.287 30.767 1.00 62.75 201 LYS A O 1
ATOM 1607 N N . GLY A 1 202 ? -15.138 28.021 29.443 1.00 70.69 202 GLY A N 1
ATOM 1608 C CA . GLY A 1 202 ? -15.458 27.287 28.217 1.00 70.69 202 GLY A CA 1
ATOM 1609 C C . GLY A 1 202 ? -16.956 27.002 28.095 1.00 70.69 202 GLY A C 1
ATOM 1610 O O . GLY A 1 202 ? -17.750 27.936 28.129 1.00 70.69 202 GLY A O 1
ATOM 1611 N N . ILE A 1 203 ? -17.337 25.732 27.932 1.00 71.06 203 ILE A N 1
ATOM 1612 C CA . ILE A 1 203 ? -18.737 25.317 27.709 1.00 71.06 203 ILE A CA 1
ATOM 1613 C C . ILE A 1 203 ? -19.613 25.408 28.969 1.00 71.06 203 ILE A C 1
ATOM 1615 O O . ILE A 1 203 ? -20.835 25.399 28.863 1.00 71.06 203 ILE A O 1
ATOM 1619 N N . THR A 1 204 ? -19.004 25.504 30.152 1.00 68.94 204 THR A N 1
ATOM 1620 C CA . THR A 1 204 ? -19.691 25.646 31.448 1.00 68.94 204 THR A CA 1
ATOM 1621 C C . THR A 1 204 ? -19.944 27.110 31.804 1.00 68.94 204 THR A C 1
ATOM 1623 O O . THR A 1 204 ? -20.698 27.397 32.728 1.00 68.94 204 THR A O 1
ATOM 1626 N N . LYS A 1 205 ? -19.343 28.046 31.057 1.00 73.50 205 LYS A N 1
ATOM 1627 C CA . LYS A 1 205 ? -19.564 29.480 31.225 1.00 73.50 205 LYS A CA 1
ATOM 1628 C C . LYS A 1 205 ? -20.996 29.833 30.833 1.00 73.50 205 LYS A C 1
ATOM 1630 O O . LYS A 1 205 ? -21.471 29.418 29.773 1.00 73.50 205 LYS A O 1
ATOM 1635 N N . PHE A 1 206 ? -21.652 30.648 31.655 1.00 67.12 206 PHE A N 1
ATOM 1636 C CA . PHE A 1 206 ? -22.955 31.215 31.325 1.00 67.12 206 PHE A CA 1
ATOM 1637 C C . PHE A 1 206 ? -22.890 32.005 30.011 1.00 67.12 206 PHE A C 1
ATOM 1639 O O . PHE A 1 206 ? -21.981 32.815 29.801 1.00 67.12 206 PHE A O 1
ATOM 1646 N N . SER A 1 207 ? -23.857 31.770 29.128 1.00 61.78 207 SER A N 1
ATOM 1647 C CA . SER A 1 207 ? -23.994 32.504 27.878 1.00 61.78 207 SER A CA 1
ATOM 1648 C C . SER A 1 207 ? -25.277 33.319 27.902 1.00 61.78 207 SER A C 1
ATOM 1650 O O . SER A 1 207 ? -26.374 32.777 28.019 1.00 61.78 207 SER A O 1
ATOM 1652 N N . GLU A 1 208 ? -25.139 34.631 27.730 1.00 58.44 208 GLU A N 1
ATOM 1653 C CA . GLU A 1 208 ? -26.272 35.559 27.657 1.00 58.44 208 GLU A CA 1
ATOM 1654 C C . GLU A 1 208 ? -27.216 35.227 26.491 1.00 58.44 208 GLU A C 1
ATOM 1656 O O . GLU A 1 208 ? -28.420 35.437 26.594 1.00 58.44 208 GLU A O 1
ATOM 1661 N N . THR A 1 209 ? -26.688 34.656 25.401 1.00 62.22 209 THR A N 1
ATOM 1662 C CA . THR A 1 209 ? -27.474 34.224 24.233 1.00 62.22 209 THR A CA 1
ATOM 1663 C C . THR A 1 209 ? -28.290 32.958 24.506 1.00 62.22 209 THR A C 1
ATOM 1665 O O . THR A 1 209 ? -29.356 32.781 23.925 1.00 62.22 209 THR A O 1
ATOM 1668 N N . LEU A 1 210 ? -27.784 32.069 25.364 1.00 58.75 210 LEU A N 1
ATOM 1669 C CA . LEU A 1 210 ? -28.430 30.801 25.720 1.00 58.75 210 LEU A CA 1
ATOM 1670 C C . LEU A 1 210 ? -29.392 30.958 26.905 1.00 58.75 210 LEU A C 1
ATOM 1672 O O . LEU A 1 210 ? -30.351 30.203 27.014 1.00 58.75 210 LEU A O 1
ATOM 1676 N N . GLY A 1 211 ? -29.131 31.917 27.800 1.00 64.31 211 GLY A N 1
ATOM 1677 C CA . GLY A 1 211 ? -29.795 32.001 29.104 1.00 64.31 211 GLY A CA 1
ATOM 1678 C C . GLY A 1 211 ? -29.327 30.927 30.098 1.00 64.31 211 GLY A C 1
ATOM 1679 O O . GLY A 1 211 ? -29.791 30.905 31.234 1.00 64.31 211 GLY A O 1
ATOM 1680 N N . GLU A 1 212 ? -28.395 30.068 29.682 1.00 74.25 212 GLU A N 1
ATOM 1681 C CA . GLU A 1 212 ? -27.749 29.009 30.456 1.00 74.25 212 GLU A CA 1
ATOM 1682 C C . GLU A 1 212 ? -26.330 28.740 29.911 1.00 74.25 212 GLU A C 1
ATOM 1684 O O . GLU A 1 212 ? -25.856 29.420 28.992 1.00 74.25 212 GLU A O 1
ATOM 1689 N N . SER A 1 213 ? -25.606 27.779 30.491 1.00 80.50 213 SER A N 1
ATOM 1690 C CA . SER A 1 213 ? -24.326 27.325 29.929 1.00 80.50 213 SER A CA 1
ATOM 1691 C C . SER A 1 213 ? -24.550 26.304 28.807 1.00 80.50 213 SER A C 1
ATOM 1693 O O . SER A 1 213 ? -25.548 25.586 28.800 1.00 80.50 213 SER A O 1
ATOM 1695 N N . TYR A 1 214 ? -23.602 26.177 27.873 1.00 82.25 214 TYR A N 1
ATOM 1696 C CA . TYR A 1 214 ? -23.705 25.166 26.809 1.00 82.25 214 TYR A CA 1
ATOM 1697 C C . TYR A 1 214 ? -23.692 23.732 27.365 1.00 82.25 214 TYR A C 1
ATOM 1699 O O . TYR A 1 214 ? -24.287 22.825 26.790 1.00 82.25 214 TYR A O 1
ATOM 1707 N N . PHE A 1 215 ? -23.023 23.528 28.501 1.00 83.31 215 PHE A N 1
ATOM 1708 C CA . PHE A 1 215 ? -23.060 22.273 29.242 1.00 83.31 215 PHE A CA 1
ATOM 1709 C C . PHE A 1 215 ? -24.484 21.930 29.707 1.00 83.31 215 PHE A C 1
ATOM 1711 O O . PHE A 1 215 ? -24.918 20.795 29.519 1.00 83.31 215 PHE A O 1
ATOM 1718 N N . GLU A 1 216 ? -25.224 22.899 30.258 1.00 83.19 216 GLU A N 1
ATOM 1719 C CA . GLU A 1 216 ? -26.625 22.686 30.652 1.00 83.19 216 GLU A CA 1
ATOM 1720 C C . GLU A 1 216 ? -27.541 22.481 29.444 1.00 83.19 216 GLU A C 1
ATOM 1722 O O . GLU A 1 216 ? -28.398 21.599 29.475 1.00 83.19 216 GLU A O 1
ATOM 1727 N N . TYR A 1 217 ? -27.277 23.170 28.333 1.00 86.06 217 TYR A N 1
ATOM 1728 C CA . TYR A 1 217 ? -27.968 22.895 27.077 1.00 86.06 217 TYR A CA 1
ATOM 1729 C C . TYR A 1 217 ? -27.765 21.440 26.623 1.00 86.06 217 TYR A C 1
ATOM 1731 O O . TYR A 1 217 ? -28.745 20.752 26.350 1.00 86.06 217 TYR A O 1
ATOM 1739 N N . LEU A 1 218 ? -26.529 20.921 26.600 1.00 87.88 218 LEU A N 1
ATOM 1740 C CA . LEU A 1 218 ? -26.274 19.510 26.266 1.00 87.88 218 LEU A CA 1
ATOM 1741 C C . LEU A 1 218 ? -26.984 18.562 27.237 1.00 87.88 218 LEU A C 1
ATOM 1743 O O . LEU A 1 218 ? -27.574 17.569 26.818 1.00 87.88 218 LEU A O 1
ATOM 1747 N N . ASN A 1 219 ? -26.951 18.890 28.528 1.00 87.12 219 ASN A N 1
ATOM 1748 C CA . ASN A 1 219 ? -27.653 18.150 29.565 1.00 87.12 219 ASN A CA 1
ATOM 1749 C C . ASN A 1 219 ? -29.170 18.129 29.296 1.00 87.12 219 ASN A C 1
ATOM 1751 O O . ASN A 1 219 ? -29.804 17.102 29.516 1.00 87.12 219 ASN A O 1
ATOM 1755 N N . SER A 1 220 ? -29.755 19.218 28.780 1.00 86.62 220 SER A N 1
ATOM 1756 C CA . SER A 1 220 ? -31.192 19.353 28.491 1.00 86.62 220 SER A CA 1
ATOM 1757 C C . SER A 1 220 ? -31.722 18.402 27.403 1.00 86.62 220 SER A C 1
ATOM 1759 O O . SER A 1 220 ? -32.921 18.132 27.381 1.00 86.62 220 SER A O 1
ATOM 1761 N N . LEU A 1 221 ? -30.851 17.846 26.552 1.00 89.19 221 LEU A N 1
ATOM 1762 C CA . LEU A 1 221 ? -31.228 17.054 25.377 1.00 89.19 221 LEU A CA 1
ATOM 1763 C C . LEU A 1 221 ? -31.676 15.613 25.726 1.00 89.19 221 LEU A C 1
ATOM 1765 O O . LEU A 1 221 ? -30.967 14.830 26.376 1.00 89.19 221 LEU A O 1
ATOM 1769 N N . ASP A 1 222 ? -32.863 15.243 25.239 1.00 90.31 222 ASP A N 1
ATOM 1770 C CA . ASP A 1 222 ? -33.546 13.965 25.503 1.00 90.31 222 ASP A CA 1
ATOM 1771 C C . ASP A 1 222 ? -32.897 12.752 24.808 1.00 90.31 222 ASP A C 1
ATOM 1773 O O . ASP A 1 222 ? -32.730 11.684 25.391 1.00 90.31 222 ASP A O 1
ATOM 1777 N N . ASP A 1 223 ? -32.436 12.898 23.580 1.00 92.00 223 ASP A N 1
ATOM 1778 C CA . ASP A 1 223 ? -31.904 11.813 22.750 1.00 92.00 223 ASP A CA 1
ATOM 1779 C C . ASP A 1 223 ? -30.379 11.879 22.583 1.00 92.00 223 ASP A C 1
ATOM 1781 O O . ASP A 1 223 ? -29.826 11.187 21.736 1.00 92.00 223 ASP A O 1
ATOM 1785 N N . LEU A 1 224 ? -29.680 12.673 23.404 1.00 94.88 224 LEU A N 1
ATOM 1786 C CA . LEU A 1 224 ? -28.232 12.855 23.288 1.00 94.88 224 LEU A CA 1
ATOM 1787 C C . LEU A 1 224 ? -27.461 11.530 23.396 1.00 94.88 224 LEU A C 1
ATOM 1789 O O . LEU A 1 224 ? -27.455 10.892 24.452 1.00 94.88 224 LEU A O 1
ATOM 1793 N N . VAL A 1 225 ? -26.732 11.181 22.337 1.00 96.75 225 VAL A N 1
ATOM 1794 C CA . VAL A 1 225 ? -25.785 10.057 22.306 1.00 96.75 225 VAL A CA 1
ATOM 1795 C C . VAL A 1 225 ? -24.352 10.580 22.323 1.00 96.75 225 VAL A C 1
ATOM 1797 O O . VAL A 1 225 ? -23.987 11.457 21.538 1.00 96.75 225 VAL A O 1
ATOM 1800 N N . VAL A 1 226 ? -23.520 10.029 23.208 1.00 95.12 226 VAL A N 1
ATOM 1801 C CA . VAL A 1 226 ? -22.104 10.406 23.326 1.00 95.12 226 VAL A CA 1
ATOM 1802 C C . VAL A 1 226 ? -21.233 9.376 22.616 1.00 95.12 226 VAL A C 1
ATOM 1804 O O . VAL A 1 226 ? -21.362 8.184 22.861 1.00 95.12 226 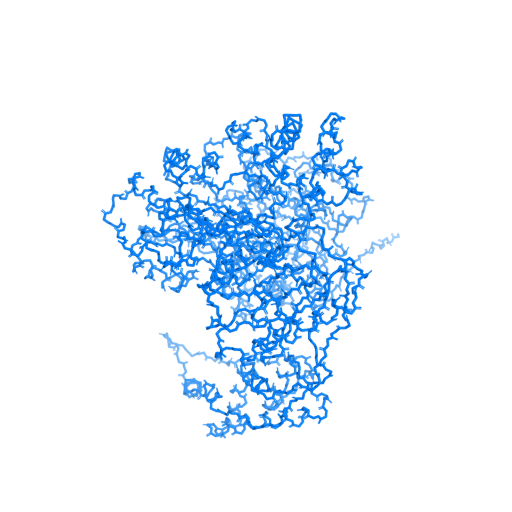VAL A O 1
ATOM 1807 N N . LEU A 1 227 ? -20.323 9.822 21.757 1.00 95.69 227 LEU A N 1
ATOM 1808 C CA . LEU A 1 227 ? -19.351 8.993 21.055 1.00 95.69 227 LEU A CA 1
ATOM 1809 C C . LEU A 1 227 ? -17.949 9.362 21.546 1.00 95.69 227 LEU A C 1
ATOM 1811 O O . LEU A 1 227 ? -17.550 10.525 21.502 1.00 95.69 227 LEU A O 1
ATOM 1815 N N . LEU A 1 228 ? -17.213 8.375 22.047 1.00 91.06 228 LEU A N 1
ATOM 1816 C CA . LEU A 1 228 ? -15.908 8.556 22.680 1.00 91.06 228 LEU A CA 1
ATOM 1817 C C . LEU A 1 228 ? -14.830 7.902 21.814 1.00 91.06 228 LEU A C 1
ATOM 1819 O O . LEU A 1 228 ? -14.742 6.672 21.779 1.00 91.06 228 LEU A O 1
ATOM 1823 N N . ASP A 1 229 ? -14.012 8.705 21.132 1.00 88.00 229 ASP A N 1
ATOM 1824 C CA . ASP A 1 229 ? -12.885 8.192 20.342 1.00 88.00 229 ASP A CA 1
ATOM 1825 C C . ASP A 1 229 ? -11.645 7.990 21.223 1.00 88.00 229 ASP A C 1
ATOM 1827 O O . ASP A 1 229 ? -11.394 8.757 22.147 1.00 88.00 229 ASP A O 1
ATOM 1831 N N . GLU A 1 230 ? -10.871 6.938 20.962 1.00 81.06 230 GLU A N 1
ATOM 1832 C CA . GLU A 1 230 ? -9.761 6.488 21.819 1.00 81.06 230 GLU A CA 1
ATOM 1833 C C . GLU A 1 230 ? -10.136 6.421 23.313 1.00 81.06 230 GLU A C 1
ATOM 1835 O O . GLU A 1 230 ? -9.472 6.942 24.210 1.00 81.06 230 GLU A O 1
ATOM 1840 N N . SER A 1 231 ? -11.230 5.714 23.595 1.00 81.69 231 SER A N 1
ATOM 1841 C CA . SER A 1 231 ? -11.887 5.694 24.907 1.00 81.69 231 SER A CA 1
ATOM 1842 C C . SER A 1 231 ? -11.049 5.181 26.090 1.00 81.69 231 SER A C 1
ATOM 1844 O O . SER A 1 231 ? -11.524 5.192 27.227 1.00 81.69 231 SER A O 1
ATOM 1846 N N . HIS A 1 232 ? -9.823 4.713 25.857 1.00 77.62 232 HIS A N 1
ATOM 1847 C CA . HIS A 1 232 ? -8.874 4.322 26.899 1.00 77.62 232 HIS A CA 1
ATOM 1848 C C . HIS A 1 232 ? -8.246 5.528 27.625 1.00 77.62 232 HIS A C 1
ATOM 1850 O O . HIS A 1 232 ? -7.796 5.377 28.760 1.00 77.62 232 HIS A O 1
ATOM 1856 N N . HIS A 1 233 ? -8.296 6.737 27.050 1.00 71.62 233 HIS A N 1
ATOM 1857 C CA . HIS A 1 233 ? -7.894 7.969 27.752 1.00 71.62 233 HIS A CA 1
ATOM 1858 C C . HIS A 1 233 ? -8.853 8.380 28.856 1.00 71.62 233 HIS A C 1
ATOM 1860 O O . HIS A 1 233 ? -8.462 9.034 29.820 1.00 71.62 233 HIS A O 1
ATOM 1866 N N . TYR A 1 234 ? -10.117 7.991 28.735 1.00 70.00 234 TYR A N 1
ATOM 1867 C CA . TYR A 1 234 ? -11.186 8.511 29.576 1.00 70.00 234 TYR A CA 1
ATOM 1868 C C . TYR A 1 234 ? -11.445 7.657 30.810 1.00 70.00 234 TYR A C 1
ATOM 1870 O O . TYR A 1 234 ? -12.583 7.647 31.257 1.00 70.00 234 TYR A O 1
ATOM 1878 N N . HIS A 1 235 ? -10.451 6.914 31.314 1.00 59.06 235 HIS A N 1
ATOM 1879 C CA . HIS A 1 235 ? -10.590 6.019 32.478 1.00 59.06 235 HIS A CA 1
ATOM 1880 C C . HIS A 1 235 ? -9.840 6.475 33.738 1.00 59.06 235 HIS A C 1
ATOM 1882 O O . HIS A 1 235 ? -10.134 5.991 34.824 1.00 59.06 235 HIS A O 1
ATOM 1888 N N . ALA A 1 236 ? -8.899 7.416 33.616 1.00 52.22 236 ALA A N 1
ATOM 1889 C CA . ALA A 1 236 ? -8.067 7.885 34.733 1.00 52.22 236 ALA A CA 1
ATOM 1890 C C . ALA A 1 236 ? -8.185 9.396 35.015 1.00 52.22 236 ALA A C 1
ATOM 1892 O O . ALA A 1 236 ? -7.497 9.909 35.896 1.00 52.22 236 ALA A O 1
ATOM 1893 N N . ASP A 1 237 ? -9.019 10.120 34.263 1.00 52.62 237 ASP A N 1
ATOM 1894 C CA . ASP A 1 237 ? -9.010 11.585 34.239 1.00 52.62 237 ASP A CA 1
ATOM 1895 C C . ASP A 1 237 ? -10.211 12.185 34.990 1.00 52.62 237 ASP A C 1
ATOM 1897 O O . ASP A 1 237 ? -11.342 11.713 34.858 1.00 52.62 237 ASP A O 1
ATOM 1901 N N . ALA A 1 238 ? -9.997 13.277 35.734 1.00 48.06 238 ALA A N 1
ATOM 1902 C CA . ALA A 1 238 ? -11.045 13.978 36.496 1.00 48.06 238 ALA A CA 1
ATOM 1903 C C . ALA A 1 238 ? -12.200 14.503 35.609 1.00 48.06 238 ALA A C 1
ATOM 1905 O O . ALA A 1 238 ? -13.273 14.843 36.102 1.00 48.06 238 ALA A O 1
ATOM 1906 N N . ALA A 1 239 ? -12.000 14.539 34.288 1.00 51.47 239 ALA A N 1
ATOM 1907 C CA . ALA A 1 239 ? -13.029 14.827 33.291 1.00 51.47 239 ALA A CA 1
ATOM 1908 C C . ALA A 1 239 ? -14.118 13.732 33.172 1.00 51.47 239 ALA A C 1
ATOM 1910 O O . ALA A 1 239 ? -15.188 14.008 32.633 1.00 51.47 239 ALA A O 1
ATOM 1911 N N . MET A 1 240 ? -13.898 12.511 33.689 1.00 58.97 240 MET A N 1
ATOM 1912 C CA . MET A 1 240 ? -14.885 11.415 33.648 1.00 58.97 240 MET A CA 1
ATOM 1913 C C . MET A 1 240 ? -16.199 11.754 34.347 1.00 58.97 240 MET A C 1
ATOM 1915 O O . MET A 1 240 ? -17.265 11.540 33.771 1.00 58.97 240 MET A O 1
ATOM 1919 N N . GLY A 1 241 ? -16.124 12.304 35.565 1.00 64.50 241 GLY A N 1
ATOM 1920 C CA . GLY A 1 241 ? -17.317 12.641 36.345 1.00 64.50 241 GLY A CA 1
ATOM 1921 C C . GLY A 1 241 ? -18.188 13.691 35.649 1.00 64.50 241 GLY A C 1
ATOM 1922 O O . GLY A 1 241 ? -19.390 13.766 35.882 1.00 64.50 241 GLY A O 1
ATOM 1923 N N . SER A 1 242 ? -17.601 14.481 34.750 1.00 68.25 242 SER A N 1
ATOM 1924 C CA . SER A 1 242 ? -18.300 15.505 33.978 1.00 68.25 242 SER A CA 1
ATOM 1925 C C . SER A 1 242 ? -19.168 14.933 32.863 1.00 68.25 242 SER A C 1
ATOM 1927 O O . SER A 1 242 ? -20.240 15.473 32.612 1.00 68.25 242 SER A O 1
ATOM 1929 N N . LEU A 1 243 ? -18.750 13.841 32.214 1.00 78.69 243 LEU A N 1
ATOM 1930 C CA . LEU A 1 243 ? -19.570 13.169 31.196 1.00 78.69 243 LEU A CA 1
ATOM 1931 C C . LEU A 1 243 ? -20.774 12.467 31.834 1.00 78.69 243 LEU A C 1
ATOM 1933 O O . LEU A 1 243 ? -21.882 12.548 31.309 1.00 78.69 243 LEU A O 1
ATOM 1937 N N . ASP A 1 244 ? -20.584 11.868 33.012 1.00 82.06 244 ASP A N 1
ATOM 1938 C CA . ASP A 1 244 ? -21.673 11.279 33.802 1.00 82.06 244 ASP A CA 1
ATOM 1939 C C . ASP A 1 244 ? -22.722 12.331 34.215 1.00 82.06 244 ASP A C 1
ATOM 1941 O O . ASP A 1 244 ? -23.908 12.016 34.323 1.00 82.06 244 ASP A O 1
ATOM 1945 N N . ARG A 1 245 ? -22.315 13.599 34.389 1.00 82.00 245 ARG A N 1
ATOM 1946 C CA . ARG A 1 245 ? -23.214 14.727 34.702 1.00 82.00 245 ARG A CA 1
ATOM 1947 C C . ARG A 1 245 ? -24.068 15.196 33.525 1.00 82.00 245 ARG A C 1
ATOM 1949 O O . ARG A 1 245 ? -25.120 15.776 33.770 1.00 82.00 245 ARG A O 1
ATOM 1956 N N . ILE A 1 246 ? -23.647 14.940 32.284 1.00 85.12 246 ILE A N 1
ATOM 1957 C CA . ILE A 1 246 ? -24.467 15.203 31.085 1.00 85.12 246 ILE A CA 1
ATOM 1958 C C . ILE A 1 246 ? -25.655 14.225 31.035 1.00 85.12 246 ILE A C 1
ATOM 1960 O O . ILE A 1 246 ? -26.686 14.520 30.433 1.00 85.12 246 ILE A O 1
ATOM 1964 N N . ASN A 1 247 ? -25.526 13.067 31.701 1.00 87.75 247 ASN A N 1
ATOM 1965 C CA . ASN A 1 247 ? -26.544 12.022 31.785 1.00 87.75 247 ASN A CA 1
ATOM 1966 C C . ASN A 1 247 ? -27.113 11.633 30.403 1.00 87.75 247 ASN A C 1
ATOM 1968 O O . ASN A 1 247 ? -28.327 11.667 30.254 1.00 87.75 247 ASN A O 1
ATOM 1972 N N . PRO A 1 248 ? -26.302 11.317 29.376 1.00 92.50 248 PRO A N 1
ATOM 1973 C CA . PRO A 1 248 ? -26.794 11.045 28.021 1.00 92.50 248 PRO A CA 1
ATOM 1974 C C . PRO A 1 248 ? -27.701 9.803 27.942 1.00 92.50 248 PRO A C 1
ATOM 1976 O O . PRO A 1 248 ? -27.761 8.993 28.869 1.00 92.50 248 PRO A O 1
ATOM 1979 N N . LEU A 1 249 ? -28.387 9.623 26.806 1.00 94.25 249 LEU A N 1
ATOM 1980 C CA . LEU A 1 249 ? -29.166 8.412 26.519 1.00 94.25 249 LEU A CA 1
ATOM 1981 C C . LEU A 1 249 ? -28.275 7.166 26.591 1.00 94.25 249 LEU A C 1
ATOM 1983 O O . LEU A 1 249 ? -28.624 6.186 27.254 1.00 94.25 249 LEU A O 1
ATOM 1987 N N . MET A 1 250 ? -27.126 7.223 25.913 1.00 95.12 250 MET A N 1
ATOM 1988 C CA . MET A 1 250 ? -26.098 6.186 25.922 1.00 95.12 250 MET A CA 1
ATOM 1989 C C . MET A 1 250 ? -24.743 6.717 25.438 1.00 95.12 250 MET A C 1
ATOM 1991 O O . MET A 1 250 ? -24.661 7.779 24.814 1.00 95.12 250 MET A O 1
ATOM 1995 N N . GLY A 1 251 ? -23.690 5.945 25.710 1.00 95.12 251 GLY A N 1
ATOM 1996 C CA . GLY A 1 251 ? -22.343 6.147 25.188 1.00 95.12 251 GLY A CA 1
ATOM 1997 C C . GLY A 1 251 ? -21.910 5.041 24.228 1.00 95.12 251 GLY A C 1
ATOM 1998 O O . GLY A 1 251 ? -22.127 3.861 24.501 1.00 95.12 251 GLY A O 1
ATOM 1999 N N . LEU A 1 252 ? -21.244 5.419 23.141 1.00 97.00 252 LEU A N 1
ATOM 2000 C CA . LEU A 1 252 ? -20.555 4.518 22.221 1.00 97.00 252 LEU A CA 1
ATOM 2001 C C . LEU A 1 252 ? -19.052 4.790 22.317 1.00 97.00 252 LEU A C 1
ATOM 2003 O O . LEU A 1 252 ? -18.577 5.873 21.982 1.00 97.00 252 LEU A O 1
ATOM 2007 N N . GLU A 1 253 ? -18.306 3.817 22.822 1.00 94.00 253 GLU A N 1
ATOM 2008 C CA . GLU A 1 253 ? -16.872 3.922 23.078 1.00 94.00 253 GLU A CA 1
ATOM 2009 C C . GLU A 1 253 ? -16.084 3.209 21.978 1.00 94.00 253 GLU A C 1
ATOM 2011 O O . GLU A 1 253 ? -16.308 2.033 21.719 1.00 94.00 253 GLU A O 1
ATOM 2016 N N . PHE A 1 254 ? -15.122 3.886 21.353 1.00 92.81 254 PHE A N 1
ATOM 2017 C CA . PHE A 1 254 ? -14.266 3.314 20.310 1.00 92.81 254 PHE A CA 1
ATOM 2018 C C . PHE A 1 254 ? -12.827 3.290 20.805 1.00 92.81 254 PHE A C 1
ATOM 2020 O O . PHE A 1 254 ? -12.322 4.275 21.339 1.00 92.81 254 PHE A O 1
ATOM 2027 N N . THR A 1 255 ? -12.147 2.156 20.685 1.00 86.38 255 THR A N 1
ATOM 2028 C CA . THR A 1 255 ? -10.727 2.048 21.055 1.00 86.38 255 THR A CA 1
ATOM 2029 C C . THR A 1 255 ? -10.095 0.860 20.350 1.00 86.38 255 THR A C 1
ATOM 2031 O O . THR A 1 255 ? -10.787 -0.096 20.023 1.00 86.38 255 THR A O 1
ATOM 2034 N N . ALA A 1 256 ? -8.787 0.907 20.111 1.00 79.62 256 ALA A N 1
ATOM 2035 C CA . ALA A 1 256 ? -8.044 -0.304 19.747 1.00 79.62 256 ALA A CA 1
ATOM 2036 C C . ALA A 1 256 ? -7.550 -1.069 20.980 1.00 79.62 256 ALA A C 1
ATOM 2038 O O . ALA A 1 256 ? -7.304 -2.265 20.916 1.00 79.62 256 ALA A O 1
ATOM 2039 N N . THR A 1 257 ? -7.440 -0.380 22.112 1.00 76.88 257 THR A N 1
ATOM 2040 C CA . THR A 1 257 ? -6.887 -0.898 23.360 1.00 76.88 257 THR A CA 1
ATOM 2041 C C . THR A 1 257 ? -7.955 -0.815 24.448 1.00 76.88 257 THR A C 1
ATOM 2043 O O . THR A 1 257 ? -8.162 0.264 25.010 1.00 76.88 257 THR A O 1
ATOM 2046 N N . PRO A 1 258 ? -8.694 -1.900 24.737 1.00 82.38 258 PRO A N 1
ATOM 2047 C CA . PRO A 1 258 ? -9.809 -1.889 25.682 1.00 82.38 258 PRO A CA 1
ATOM 2048 C C . PRO A 1 258 ? -9.335 -2.060 27.133 1.00 82.38 258 PRO A C 1
ATOM 2050 O O . PRO A 1 258 ? -9.860 -2.879 27.882 1.00 82.38 258 PRO A O 1
ATOM 2053 N N . PHE A 1 259 ? -8.330 -1.283 27.531 1.00 81.56 259 PHE A N 1
ATOM 2054 C CA . PHE A 1 259 ? -7.789 -1.297 28.885 1.00 81.56 259 PHE A CA 1
ATOM 2055 C C . PHE A 1 259 ? -8.228 -0.049 29.649 1.00 81.56 259 PHE A C 1
ATOM 2057 O O . PHE A 1 259 ? -8.294 1.046 29.081 1.00 81.56 259 PHE A O 1
ATOM 2064 N N . THR A 1 260 ? -8.514 -0.206 30.936 1.00 67.81 260 THR A N 1
ATOM 2065 C CA . THR A 1 260 ? -8.570 0.910 31.875 1.00 67.81 260 THR A CA 1
ATOM 2066 C C . THR A 1 260 ? -7.113 1.256 32.215 1.00 67.81 260 THR A C 1
ATOM 2068 O O . THR A 1 260 ? -6.251 0.380 32.274 1.00 67.81 260 THR A O 1
ATOM 2071 N N . GLY A 1 261 ? -6.768 2.534 32.389 1.00 62.94 261 GLY A N 1
ATOM 2072 C CA . GLY A 1 261 ? -5.378 2.965 32.643 1.00 62.94 261 GLY A CA 1
ATOM 2073 C C . GLY A 1 261 ? -4.749 2.426 33.944 1.00 62.94 261 GLY A C 1
ATOM 2074 O O . GLY A 1 261 ? -3.634 2.813 34.295 1.00 62.94 261 GLY A O 1
ATOM 2075 N N . ASN A 1 262 ? -5.456 1.554 34.663 1.00 67.25 262 ASN A N 1
ATOM 2076 C CA . ASN A 1 262 ? -5.038 0.915 35.896 1.00 67.25 262 ASN A CA 1
ATOM 2077 C C . ASN A 1 262 ? -4.230 -0.354 35.616 1.00 67.25 262 ASN A C 1
ATOM 2079 O O . ASN A 1 262 ? -4.461 -1.077 34.651 1.00 67.25 262 ASN A O 1
ATOM 2083 N N . MET A 1 263 ? -3.303 -0.664 36.520 1.00 69.81 263 MET A N 1
ATOM 2084 C CA . MET A 1 263 ? -2.525 -1.901 36.481 1.00 69.81 263 MET A CA 1
ATOM 2085 C C . MET A 1 263 ? -2.940 -2.804 37.646 1.00 69.81 263 MET A C 1
ATOM 2087 O O . MET A 1 263 ? -2.851 -2.396 38.805 1.00 69.81 263 MET A O 1
ATOM 2091 N N . ILE A 1 264 ? -3.334 -4.040 37.348 1.00 68.94 264 ILE A N 1
ATOM 2092 C CA . ILE A 1 264 ? -3.661 -5.089 38.319 1.00 68.94 264 ILE A CA 1
ATOM 2093 C C . ILE A 1 264 ? -2.442 -5.994 38.517 1.00 68.94 264 ILE A C 1
ATOM 2095 O O . ILE A 1 264 ? -1.764 -6.358 37.560 1.00 68.94 264 ILE A O 1
ATOM 2099 N N . GLY A 1 265 ? -2.168 -6.379 39.766 1.00 69.88 265 GLY A N 1
ATOM 2100 C CA . GLY A 1 265 ? -1.066 -7.277 40.135 1.00 69.88 265 GLY A CA 1
ATOM 2101 C C . GLY A 1 265 ? 0.008 -6.610 41.002 1.00 69.88 265 GLY A C 1
ATOM 2102 O O . GLY A 1 265 ? -0.034 -5.409 41.279 1.00 69.88 265 GLY A O 1
ATOM 2103 N N . ARG A 1 266 ? 0.983 -7.397 41.476 1.00 57.00 266 ARG A N 1
ATOM 2104 C CA . ARG A 1 266 ? 2.111 -6.923 42.302 1.00 57.00 266 ARG A CA 1
ATOM 2105 C C . ARG A 1 266 ? 3.442 -7.165 41.589 1.00 57.00 266 ARG A C 1
ATOM 2107 O O . ARG A 1 266 ? 3.629 -8.188 40.946 1.00 57.00 266 ARG A O 1
ATOM 2114 N N . GLY A 1 267 ? 4.396 -6.250 41.765 1.00 64.06 267 GLY A N 1
ATOM 2115 C CA . GLY A 1 267 ? 5.757 -6.420 41.245 1.00 64.06 267 GLY A CA 1
ATOM 2116 C C . GLY A 1 267 ? 5.834 -6.380 39.715 1.00 64.06 267 GLY A C 1
ATOM 2117 O O . GLY A 1 267 ? 5.278 -5.469 39.103 1.00 64.06 267 GLY A O 1
ATOM 2118 N N . ARG A 1 268 ? 6.557 -7.339 39.119 1.00 51.66 268 ARG A N 1
ATOM 2119 C CA . ARG A 1 268 ? 6.767 -7.450 37.663 1.00 51.66 268 ARG A CA 1
ATOM 2120 C C . ARG A 1 268 ? 5.560 -8.025 36.903 1.00 51.66 268 ARG A C 1
ATOM 2122 O O . ARG A 1 268 ? 5.506 -7.856 35.696 1.00 51.66 268 ARG A O 1
ATOM 2129 N N . ASP A 1 269 ? 4.569 -8.597 37.593 1.00 55.97 269 ASP A N 1
ATOM 2130 C CA . ASP A 1 269 ? 3.367 -9.203 36.985 1.00 55.97 269 ASP A CA 1
ATOM 2131 C C . ASP A 1 269 ? 2.192 -8.221 36.831 1.00 55.97 269 ASP A C 1
ATOM 2133 O O . ASP A 1 269 ? 1.029 -8.621 36.758 1.00 55.97 269 ASP A O 1
ATOM 2137 N N . LYS A 1 270 ? 2.467 -6.911 36.828 1.00 61.78 270 LYS A N 1
ATOM 2138 C CA . LYS A 1 270 ? 1.432 -5.894 36.625 1.00 61.78 270 LYS A CA 1
ATOM 2139 C C . LYS A 1 270 ? 0.894 -5.974 35.195 1.00 61.78 270 LYS A C 1
ATOM 2141 O O . LYS A 1 270 ? 1.641 -5.745 34.248 1.00 61.78 270 LYS A O 1
ATOM 2146 N N . LYS A 1 271 ? -0.405 -6.229 35.048 1.00 62.97 271 LYS A N 1
ATOM 2147 C CA . LYS A 1 271 ? -1.114 -6.223 33.762 1.00 62.97 271 LYS A CA 1
ATOM 2148 C C . LYS A 1 271 ? -2.142 -5.094 33.725 1.00 62.97 271 LYS A C 1
ATOM 2150 O O . LYS A 1 271 ? -2.725 -4.800 34.768 1.00 62.97 271 LYS A O 1
ATOM 2155 N N . PRO A 1 272 ? -2.376 -4.467 32.565 1.00 68.44 272 PRO A N 1
ATOM 2156 C CA . PRO A 1 272 ? -3.430 -3.473 32.434 1.00 68.44 272 PRO A CA 1
ATOM 2157 C C . PRO A 1 272 ? -4.799 -4.116 32.689 1.00 68.44 272 PRO A C 1
ATOM 2159 O O . PRO A 1 272 ? -5.070 -5.230 32.236 1.00 68.44 272 PRO A O 1
ATOM 2162 N N . GLU A 1 273 ? -5.638 -3.431 33.457 1.00 80.38 273 GLU A N 1
ATOM 2163 C CA . GLU A 1 273 ? -7.016 -3.843 33.717 1.00 80.38 273 GLU A CA 1
ATOM 2164 C C . GLU A 1 273 ? -7.847 -3.717 32.436 1.00 80.38 273 GLU A C 1
ATOM 2166 O O . GLU A 1 273 ? -7.714 -2.755 31.686 1.00 80.38 273 GLU A O 1
ATOM 2171 N N . VAL A 1 274 ? -8.684 -4.711 32.149 1.00 83.50 274 VAL A N 1
ATOM 2172 C CA . VAL A 1 274 ? -9.523 -4.744 30.943 1.00 83.50 274 VAL A CA 1
ATOM 2173 C C . VAL A 1 274 ? -10.865 -4.084 31.249 1.00 83.50 274 VAL A C 1
ATOM 2175 O O . VAL A 1 274 ? -11.424 -4.301 32.324 1.00 83.50 274 VAL A O 1
ATOM 2178 N N . LYS A 1 275 ? -11.394 -3.301 30.302 1.00 87.62 275 LYS A N 1
ATOM 2179 C CA . LYS A 1 275 ? -12.732 -2.705 30.414 1.00 87.62 275 LYS A CA 1
ATOM 2180 C C . LYS A 1 275 ? -13.799 -3.782 30.602 1.00 87.62 275 LYS A C 1
ATOM 2182 O O . LYS A 1 275 ? -13.784 -4.813 29.933 1.00 87.62 275 LYS A O 1
ATOM 2187 N N . ARG A 1 276 ? -14.781 -3.510 31.457 1.00 91.38 276 ARG A N 1
ATOM 2188 C CA . ARG A 1 276 ? -15.904 -4.422 31.736 1.00 91.38 276 ARG A CA 1
ATOM 2189 C C . ARG A 1 276 ? -17.096 -4.230 30.801 1.00 91.38 276 ARG A C 1
ATOM 2191 O O . ARG A 1 276 ? -17.954 -5.105 30.735 1.00 91.38 276 ARG A O 1
ATOM 2198 N N . ASN A 1 277 ? -17.148 -3.123 30.063 1.00 92.56 277 ASN A N 1
ATOM 2199 C CA . ASN A 1 277 ? -18.246 -2.772 29.157 1.00 92.56 277 ASN A CA 1
ATOM 2200 C C . ASN A 1 277 ? -17.940 -3.072 27.674 1.00 92.56 277 ASN A C 1
ATOM 2202 O O . ASN A 1 277 ? -18.497 -2.426 26.781 1.00 92.56 277 ASN A O 1
ATOM 2206 N N . ILE A 1 278 ? -17.032 -4.016 27.395 1.00 94.19 278 ILE A N 1
ATOM 2207 C CA . ILE A 1 278 ? -16.683 -4.434 26.030 1.00 94.19 278 ILE A CA 1
ATOM 2208 C C . ILE A 1 278 ? -17.894 -5.098 25.389 1.00 94.19 278 ILE A C 1
ATOM 2210 O O . ILE A 1 278 ? -18.290 -6.188 25.782 1.00 94.19 278 ILE A O 1
ATOM 2214 N N . PHE A 1 279 ? -18.476 -4.423 24.405 1.00 94.69 279 PHE A N 1
ATOM 2215 C CA . PHE A 1 279 ? -19.636 -4.907 23.680 1.00 94.69 279 PHE A CA 1
ATOM 2216 C C . PHE A 1 279 ? -19.217 -5.780 22.500 1.00 94.69 279 PHE A C 1
ATOM 2218 O O . PHE A 1 279 ? -19.695 -6.893 22.378 1.00 94.69 279 PHE A O 1
ATOM 2225 N N . CYS A 1 280 ? -18.283 -5.319 21.666 1.00 92.38 280 CYS A N 1
ATOM 2226 C CA . CYS A 1 280 ? -17.795 -6.074 20.510 1.00 92.38 280 CYS A CA 1
ATOM 2227 C C . CYS A 1 280 ? -16.277 -5.922 20.379 1.00 92.38 280 CYS A C 1
ATOM 2229 O O . CYS A 1 280 ? -15.740 -4.833 20.602 1.00 92.38 280 CYS A O 1
ATOM 2231 N N . THR A 1 281 ? -15.592 -6.997 19.974 1.00 89.00 281 THR A N 1
ATOM 2232 C CA . THR A 1 281 ? -14.145 -6.992 19.725 1.00 89.00 281 THR A CA 1
ATOM 2233 C C . THR A 1 281 ? -13.791 -7.445 18.321 1.00 89.00 281 THR A C 1
ATOM 2235 O O . THR A 1 281 ? -14.278 -8.471 17.855 1.00 89.00 281 THR A O 1
ATOM 2238 N N . TYR A 1 282 ? -12.858 -6.736 17.700 1.00 87.31 282 TYR A N 1
ATOM 2239 C CA . TYR A 1 282 ? -12.143 -7.161 16.507 1.00 87.31 282 TYR A CA 1
ATOM 2240 C C . TYR A 1 282 ? -10.669 -6.804 16.694 1.00 87.31 282 TYR A C 1
ATOM 2242 O O . TYR A 1 282 ? -10.287 -5.634 16.597 1.00 87.31 282 TYR A O 1
ATOM 2250 N N . ASN A 1 283 ? -9.860 -7.792 17.071 1.00 80.12 283 ASN A N 1
ATOM 2251 C CA . ASN A 1 283 ? -8.473 -7.563 17.470 1.00 80.12 283 ASN A CA 1
ATOM 2252 C C . ASN A 1 283 ? -7.545 -7.417 16.251 1.00 80.12 283 ASN A C 1
ATOM 2254 O O . ASN A 1 283 ? -7.934 -7.636 15.103 1.00 80.12 283 ASN A O 1
ATOM 2258 N N . LEU A 1 284 ? -6.301 -7.008 16.504 1.00 75.56 284 LEU A N 1
ATOM 2259 C CA . LEU A 1 284 ? -5.332 -6.766 15.440 1.00 75.56 284 LEU A CA 1
ATOM 2260 C C . LEU A 1 284 ? -4.910 -8.053 14.713 1.00 75.56 284 LEU A C 1
ATOM 2262 O O . LEU A 1 284 ? -4.677 -8.012 13.509 1.00 75.56 284 LEU A O 1
ATOM 2266 N N . GLY A 1 285 ? -4.861 -9.189 15.411 1.00 73.88 285 GLY A N 1
ATOM 2267 C CA . GLY A 1 285 ? -4.563 -10.488 14.805 1.00 73.88 285 GLY A CA 1
ATOM 2268 C C . GLY A 1 285 ? -5.609 -10.910 13.768 1.00 73.88 285 GLY A C 1
ATOM 2269 O O . GLY A 1 285 ? -5.245 -11.388 12.695 1.00 73.88 285 GLY A O 1
ATOM 2270 N N . ASP A 1 286 ? -6.892 -10.671 14.045 1.00 80.06 286 ASP A N 1
ATOM 2271 C CA . ASP A 1 286 ? -7.979 -10.919 13.091 1.00 80.06 286 ASP A CA 1
ATOM 2272 C C . ASP A 1 286 ? -7.893 -9.957 11.897 1.00 80.06 286 ASP A C 1
ATOM 2274 O O . ASP A 1 286 ? -7.977 -10.395 10.753 1.00 80.06 286 ASP A O 1
ATOM 2278 N N . ALA A 1 287 ? -7.592 -8.673 12.132 1.00 79.81 287 ALA A N 1
ATOM 2279 C CA . ALA A 1 287 ? -7.386 -7.699 11.055 1.00 79.81 287 ALA A CA 1
ATOM 2280 C C . ALA A 1 287 ? -6.250 -8.092 10.093 1.00 79.81 287 ALA A C 1
ATOM 2282 O O . ALA A 1 287 ? -6.359 -7.871 8.885 1.00 79.81 287 ALA A O 1
ATOM 2283 N N . ILE A 1 288 ? -5.161 -8.653 10.632 1.00 77.00 288 ILE A N 1
ATOM 2284 C CA . ILE A 1 288 ? -4.024 -9.170 9.859 1.00 77.00 288 ILE A CA 1
ATOM 2285 C C . ILE A 1 288 ? -4.451 -10.411 9.068 1.00 77.00 288 ILE A C 1
ATOM 2287 O O . ILE A 1 288 ? -4.204 -10.476 7.866 1.00 77.00 288 ILE A O 1
ATOM 2291 N N . ARG A 1 289 ? -5.123 -11.373 9.717 1.00 78.06 289 ARG A N 1
ATOM 2292 C CA . ARG A 1 289 ? -5.574 -12.627 9.087 1.00 78.06 289 ARG A CA 1
ATOM 2293 C C . ARG A 1 289 ? -6.548 -12.382 7.935 1.00 78.06 289 ARG A C 1
ATOM 2295 O O . ARG A 1 289 ? -6.424 -13.027 6.899 1.00 78.06 289 ARG A O 1
ATOM 2302 N N . ASP A 1 290 ? -7.462 -11.435 8.108 1.00 80.44 290 ASP A N 1
ATOM 2303 C CA . ASP A 1 290 ? -8.477 -11.082 7.111 1.00 80.44 290 ASP A CA 1
ATOM 2304 C C . ASP A 1 290 ? -7.936 -10.127 6.029 1.00 80.44 290 ASP A C 1
ATOM 2306 O O . ASP A 1 290 ? -8.654 -9.749 5.106 1.00 80.44 290 ASP A O 1
ATOM 2310 N N . GLY A 1 291 ? -6.670 -9.710 6.131 1.00 83.19 291 GLY A N 1
ATOM 2311 C CA . GLY A 1 291 ? -6.000 -8.914 5.110 1.00 83.19 291 GLY A CA 1
ATOM 2312 C C . GLY A 1 291 ? -6.393 -7.436 5.059 1.00 83.19 291 GLY A C 1
ATOM 2313 O O . GLY A 1 291 ? -6.107 -6.773 4.067 1.00 83.19 291 GLY A O 1
ATOM 2314 N N . TYR A 1 292 ? -6.997 -6.878 6.115 1.00 82.25 292 TYR A N 1
ATOM 2315 C CA . TYR A 1 292 ? -7.389 -5.456 6.167 1.00 82.25 292 TYR A CA 1
ATOM 2316 C C . TYR A 1 292 ? -6.242 -4.490 6.473 1.00 82.25 292 TYR A C 1
ATOM 2318 O O . TYR A 1 292 ? -6.410 -3.264 6.389 1.00 82.25 292 TYR A O 1
ATOM 2326 N N . VAL A 1 293 ? -5.099 -5.045 6.865 1.00 83.31 293 VAL A N 1
ATOM 2327 C CA . VAL A 1 293 ? -3.877 -4.340 7.234 1.00 83.31 293 VAL A CA 1
ATOM 2328 C C . VAL A 1 293 ? -2.655 -5.053 6.637 1.00 83.31 293 VAL A C 1
ATOM 2330 O O . VAL A 1 293 ? -2.743 -6.216 6.227 1.00 83.31 293 VAL A O 1
ATOM 2333 N N . LYS A 1 294 ? -1.517 -4.356 6.576 1.00 86.12 294 LYS A N 1
ATOM 2334 C CA . LYS A 1 294 ? -0.204 -4.919 6.243 1.00 86.12 294 LYS A CA 1
ATOM 2335 C C . LYS A 1 294 ? 0.157 -6.040 7.218 1.00 86.12 294 LYS A C 1
ATOM 2337 O O . LYS A 1 294 ? -0.225 -6.004 8.385 1.00 86.12 294 LYS A O 1
ATOM 2342 N N . ASP A 1 295 ? 0.963 -6.986 6.762 1.00 85.31 295 ASP A N 1
ATOM 2343 C CA . ASP A 1 295 ? 1.533 -8.022 7.615 1.00 85.31 295 ASP A CA 1
ATOM 2344 C C . ASP A 1 295 ? 2.752 -7.488 8.383 1.00 85.31 295 ASP A C 1
ATOM 2346 O O . ASP A 1 295 ? 3.685 -6.962 7.768 1.00 85.31 295 ASP A O 1
ATOM 2350 N N . PRO A 1 296 ? 2.820 -7.631 9.717 1.00 83.62 296 PRO A N 1
ATOM 2351 C CA . PRO A 1 296 ? 4.051 -7.372 10.444 1.00 83.62 296 PRO A CA 1
ATOM 2352 C C . PRO A 1 296 ? 5.053 -8.501 10.182 1.00 83.62 296 PRO A C 1
ATOM 2354 O O . PRO A 1 296 ? 4.760 -9.685 10.372 1.00 83.62 296 PRO A O 1
ATOM 2357 N N . TRP A 1 297 ? 6.249 -8.117 9.747 1.00 85.69 297 TRP A N 1
ATOM 2358 C CA . TRP A 1 297 ? 7.392 -8.999 9.539 1.00 85.69 297 TRP A CA 1
ATOM 2359 C C . TRP A 1 297 ? 8.531 -8.601 10.454 1.00 85.69 297 TRP A C 1
ATOM 2361 O O . TRP A 1 297 ? 8.710 -7.420 10.745 1.00 85.69 297 TRP A O 1
ATOM 2371 N N . VAL A 1 298 ? 9.325 -9.581 10.870 1.00 84.19 298 VAL A N 1
ATOM 2372 C CA . VAL A 1 298 ? 10.530 -9.331 11.653 1.00 84.19 298 VAL A CA 1
ATOM 2373 C C . VAL A 1 298 ? 11.768 -9.607 10.817 1.00 84.19 298 VAL A C 1
ATOM 2375 O O . VAL A 1 298 ? 11.901 -10.680 10.234 1.00 84.19 298 VAL A O 1
ATOM 2378 N N . GLY A 1 299 ? 12.671 -8.634 10.764 1.00 84.69 299 GLY A N 1
ATOM 2379 C CA . GLY A 1 299 ? 13.919 -8.698 10.014 1.00 84.69 299 GLY A CA 1
ATOM 2380 C C . GLY A 1 299 ? 15.119 -8.799 10.945 1.00 84.69 299 GLY A C 1
ATOM 2381 O O . GLY A 1 299 ? 15.222 -8.028 11.898 1.00 84.69 299 GLY A O 1
ATOM 2382 N N . THR A 1 300 ? 16.037 -9.723 10.669 1.00 83.81 300 THR A N 1
ATOM 2383 C CA . THR A 1 300 ? 17.303 -9.877 11.411 1.00 83.81 300 THR A CA 1
ATOM 2384 C C . THR A 1 300 ? 18.437 -10.343 10.486 1.00 83.81 300 THR A C 1
ATOM 2386 O O . THR A 1 300 ? 18.210 -10.653 9.313 1.00 83.81 300 THR A O 1
ATOM 2389 N N . GLU A 1 301 ? 19.670 -10.388 10.990 1.00 81.31 301 GLU A N 1
ATOM 2390 C CA . GLU A 1 301 ? 20.815 -10.970 10.277 1.00 81.31 301 GLU A CA 1
ATOM 2391 C C . GLU A 1 301 ? 20.993 -12.444 10.671 1.00 81.31 301 GLU A C 1
ATOM 2393 O O . GLU A 1 301 ? 20.919 -12.795 11.847 1.00 81.31 301 GLU A O 1
ATOM 2398 N N . ALA A 1 302 ? 21.232 -13.318 9.689 1.00 75.75 302 ALA A N 1
ATOM 2399 C CA . ALA A 1 302 ? 21.364 -14.763 9.909 1.00 75.75 302 ALA A CA 1
ATOM 2400 C C . ALA A 1 302 ? 22.594 -15.127 10.762 1.00 75.75 302 ALA A C 1
ATOM 2402 O O . ALA A 1 302 ? 22.544 -16.047 11.574 1.00 75.75 302 ALA A O 1
ATOM 2403 N N . ASP A 1 303 ? 23.689 -14.383 10.587 1.00 73.19 303 ASP A N 1
ATOM 2404 C CA . ASP A 1 303 ? 25.018 -14.745 11.093 1.00 73.19 303 ASP A CA 1
ATOM 2405 C C . ASP A 1 303 ? 25.419 -13.974 12.364 1.00 73.19 303 ASP A C 1
ATOM 2407 O O . ASP A 1 303 ? 26.600 -13.926 12.715 1.00 73.19 303 ASP A O 1
ATOM 2411 N N . VAL A 1 304 ? 24.470 -13.306 13.031 1.00 70.25 304 VAL A N 1
ATOM 2412 C CA . VAL A 1 304 ? 24.773 -12.370 14.125 1.00 70.25 304 VAL A CA 1
ATOM 2413 C C . VAL A 1 304 ? 24.001 -12.701 15.385 1.00 70.25 304 VAL A C 1
ATOM 2415 O O . VAL A 1 304 ? 22.773 -12.682 15.422 1.00 70.25 304 VAL A O 1
ATOM 2418 N N . ASP A 1 305 ? 24.752 -12.909 16.462 1.00 69.19 305 ASP A N 1
ATOM 2419 C CA . ASP A 1 305 ? 24.212 -12.892 17.812 1.00 69.19 305 ASP A CA 1
ATOM 2420 C C . ASP A 1 305 ? 24.420 -11.509 18.437 1.00 69.19 305 ASP A C 1
ATOM 2422 O O . ASP A 1 305 ? 25.482 -11.197 18.979 1.00 69.19 305 ASP A O 1
ATOM 2426 N N . PHE A 1 306 ? 23.387 -10.668 18.367 1.00 65.75 306 PHE A N 1
ATOM 2427 C CA . PHE A 1 306 ? 23.382 -9.341 18.989 1.00 65.75 306 PHE A CA 1
ATOM 2428 C C . PHE A 1 306 ? 23.556 -9.390 20.516 1.00 65.75 306 PHE A C 1
ATOM 2430 O O . PHE A 1 306 ? 23.942 -8.386 21.104 1.00 65.75 306 PHE A O 1
ATOM 2437 N N . GLY A 1 307 ? 23.344 -10.545 21.162 1.00 64.19 307 GLY A N 1
ATOM 2438 C CA . GLY A 1 307 ? 23.601 -10.719 22.594 1.00 64.19 307 GLY A CA 1
ATOM 2439 C C . GLY A 1 307 ? 25.084 -10.647 22.976 1.00 64.19 307 GLY A C 1
ATOM 2440 O O . GLY A 1 307 ? 25.401 -10.475 24.149 1.00 64.19 307 GLY A O 1
ATOM 2441 N N . GLN A 1 308 ? 25.990 -10.762 22.000 1.00 66.00 308 GLN A N 1
ATOM 2442 C CA . GLN A 1 308 ? 27.438 -10.617 22.200 1.00 66.00 308 GLN A CA 1
ATOM 2443 C C . GLN A 1 308 ? 27.919 -9.167 22.068 1.00 66.00 308 GLN A C 1
ATOM 2445 O O . GLN A 1 308 ? 29.086 -8.879 22.327 1.00 66.00 308 GLN A O 1
ATOM 2450 N N . TRP A 1 309 ? 27.033 -8.265 21.651 1.00 68.62 309 TRP A N 1
ATOM 2451 C CA . TRP A 1 309 ? 27.326 -6.852 21.472 1.00 68.62 309 TRP A CA 1
ATOM 2452 C C . TRP A 1 309 ? 26.855 -6.064 22.689 1.00 68.62 309 TRP A C 1
ATOM 2454 O O . TRP A 1 309 ? 25.892 -6.437 23.360 1.00 68.62 309 TRP A O 1
ATOM 2464 N N . GLU A 1 310 ? 27.530 -4.953 22.977 1.00 69.19 310 GLU A N 1
ATOM 2465 C CA . GLU A 1 310 ? 27.116 -4.076 24.064 1.00 69.19 310 GLU A CA 1
ATOM 2466 C C . GLU A 1 310 ? 25.748 -3.464 23.733 1.00 69.19 310 GLU A C 1
ATOM 2468 O O . GLU A 1 310 ? 25.589 -2.682 22.786 1.00 69.19 310 GLU A O 1
ATOM 2473 N N . SER A 1 311 ? 24.738 -3.864 24.510 1.00 62.84 311 SER A N 1
ATOM 2474 C CA . SER A 1 311 ? 23.400 -3.303 24.431 1.00 62.84 311 SER A CA 1
ATOM 2475 C C . SER A 1 311 ? 23.502 -1.828 24.806 1.00 62.84 311 SER A C 1
ATOM 2477 O O . SER A 1 311 ? 23.775 -1.538 25.966 1.00 62.84 311 SER A O 1
ATOM 2479 N N . GLU A 1 312 ? 23.268 -0.930 23.845 1.00 66.25 312 GLU A N 1
ATOM 2480 C CA . GLU A 1 312 ? 23.375 0.541 23.957 1.00 66.25 312 GLU A CA 1
ATOM 2481 C C . GLU A 1 312 ? 24.707 1.181 23.504 1.00 66.25 312 GLU A C 1
ATOM 2483 O O . GLU A 1 312 ? 24.917 2.368 23.756 1.00 66.25 312 GLU A O 1
ATOM 2488 N N . SER A 1 313 ? 25.582 0.466 22.783 1.00 78.94 313 SER A N 1
ATOM 2489 C CA . SER A 1 313 ? 26.684 1.126 22.064 1.00 78.94 313 SER A CA 1
ATOM 2490 C C . SER A 1 313 ? 26.238 1.701 20.712 1.00 78.94 313 SER A C 1
ATOM 2492 O O . SER A 1 313 ? 25.415 1.119 19.999 1.00 78.94 313 SER A O 1
ATOM 2494 N N . ILE A 1 314 ? 26.846 2.824 20.313 1.00 78.69 314 ILE A N 1
ATOM 2495 C CA . ILE A 1 314 ? 26.554 3.478 19.027 1.00 78.69 314 ILE A CA 1
ATOM 2496 C C . ILE A 1 314 ? 26.899 2.586 17.822 1.00 78.69 314 ILE A C 1
ATOM 2498 O O . ILE A 1 314 ? 26.267 2.692 16.777 1.00 78.69 314 ILE A O 1
ATOM 2502 N N . GLU A 1 315 ? 27.866 1.673 17.963 1.00 77.25 315 GLU A N 1
ATOM 2503 C CA . GLU A 1 315 ? 28.239 0.709 16.918 1.00 77.25 315 GLU A CA 1
ATOM 2504 C C . GLU A 1 315 ? 27.139 -0.330 16.684 1.00 77.25 315 GLU A C 1
ATOM 2506 O O . GLU A 1 315 ? 26.780 -0.627 15.540 1.00 77.25 315 GLU A O 1
ATOM 2511 N N . THR A 1 316 ? 26.560 -0.847 17.771 1.00 79.94 316 THR A N 1
ATOM 2512 C CA . THR A 1 316 ? 25.406 -1.746 17.714 1.00 79.94 316 THR A CA 1
ATOM 2513 C C . THR A 1 316 ? 24.225 -1.042 17.045 1.00 79.94 316 THR A C 1
ATOM 2515 O O . THR A 1 316 ? 23.564 -1.614 16.177 1.00 79.94 316 THR A O 1
ATOM 2518 N N . ASP A 1 317 ? 23.987 0.222 17.394 1.00 84.88 317 ASP A N 1
ATOM 2519 C CA . ASP A 1 317 ? 22.879 1.007 16.850 1.00 84.88 317 ASP A CA 1
ATOM 2520 C C . ASP A 1 317 ? 23.082 1.368 15.374 1.00 84.88 317 ASP A C 1
ATOM 2522 O O . ASP A 1 317 ? 22.144 1.254 14.581 1.00 84.88 317 ASP A O 1
ATOM 2526 N N . ALA A 1 318 ? 24.318 1.662 14.962 1.00 84.31 318 ALA A N 1
ATOM 2527 C CA . ALA A 1 318 ? 24.687 1.828 13.559 1.00 84.31 318 ALA A CA 1
ATOM 2528 C C . ALA A 1 318 ? 24.336 0.583 12.733 1.00 84.31 318 ALA A C 1
ATOM 2530 O O . ALA A 1 318 ? 23.740 0.692 11.661 1.00 84.31 318 ALA A O 1
ATOM 2531 N N . ARG A 1 319 ? 24.660 -0.615 13.238 1.00 83.06 319 ARG A N 1
ATOM 2532 C CA . ARG A 1 319 ? 24.374 -1.879 12.543 1.00 83.06 319 ARG A CA 1
ATOM 2533 C C . ARG A 1 319 ? 22.874 -2.134 12.402 1.00 83.06 319 ARG A C 1
ATOM 2535 O O . ARG A 1 319 ? 22.412 -2.486 11.317 1.00 83.06 319 ARG A O 1
ATOM 2542 N N . LYS A 1 320 ? 22.103 -1.900 13.466 1.00 84.00 320 LYS A N 1
ATOM 2543 C CA . LYS A 1 320 ? 20.634 -2.000 13.436 1.00 84.00 320 LYS A CA 1
ATOM 2544 C C . LYS A 1 320 ? 20.023 -1.036 12.420 1.00 84.00 320 LYS A C 1
ATOM 2546 O O . LYS A 1 320 ? 19.121 -1.414 11.676 1.00 84.00 320 LYS A O 1
ATOM 2551 N N . LEU A 1 321 ? 20.525 0.199 12.372 1.00 89.25 321 LEU A N 1
ATOM 2552 C CA . LEU A 1 321 ? 20.067 1.208 11.421 1.00 89.25 321 LEU A CA 1
ATOM 2553 C C . LEU A 1 321 ? 20.407 0.840 9.974 1.00 89.25 321 LEU A C 1
ATOM 2555 O O . LEU A 1 321 ? 19.577 1.054 9.097 1.00 89.25 321 LEU A O 1
ATOM 2559 N N . GLN A 1 322 ? 21.571 0.238 9.718 1.00 87.69 322 GLN A N 1
ATOM 2560 C CA . GLN A 1 322 ? 21.940 -0.257 8.385 1.00 87.69 322 GLN A CA 1
ATOM 2561 C C . GLN A 1 322 ? 20.989 -1.364 7.910 1.00 87.69 322 GLN A C 1
ATOM 2563 O O . GLN A 1 322 ? 20.517 -1.330 6.774 1.00 87.69 322 GLN A O 1
ATOM 2568 N N . LEU A 1 323 ? 20.647 -2.306 8.795 1.00 86.69 323 LEU A N 1
ATOM 2569 C CA . LEU A 1 323 ? 19.668 -3.354 8.503 1.00 86.69 323 LEU A CA 1
ATOM 2570 C C . LEU A 1 323 ? 18.269 -2.774 8.239 1.00 86.69 323 LEU A C 1
ATOM 2572 O O . LEU A 1 323 ? 17.585 -3.185 7.301 1.00 86.69 323 LEU A O 1
ATOM 2576 N N . ALA A 1 324 ? 17.844 -1.798 9.041 1.00 89.94 324 ALA A N 1
ATOM 2577 C CA . ALA A 1 324 ? 16.575 -1.109 8.835 1.00 89.94 324 ALA A CA 1
ATOM 2578 C C . ALA A 1 324 ? 16.537 -0.371 7.486 1.00 89.94 324 ALA A C 1
ATOM 2580 O O . ALA A 1 324 ? 15.582 -0.540 6.726 1.00 89.94 324 ALA A O 1
ATOM 2581 N N . ALA A 1 325 ? 17.595 0.371 7.153 1.00 90.31 325 ALA A N 1
ATOM 2582 C CA . ALA A 1 325 ? 17.720 1.059 5.873 1.00 90.31 325 ALA A CA 1
ATOM 2583 C C . ALA A 1 325 ? 17.659 0.080 4.690 1.00 90.31 325 ALA A C 1
ATOM 2585 O O . ALA A 1 325 ? 16.933 0.332 3.736 1.00 90.31 325 ALA A O 1
ATOM 2586 N N . PHE A 1 326 ? 18.309 -1.086 4.781 1.00 89.44 326 PHE A N 1
ATOM 2587 C CA . PHE A 1 326 ? 18.215 -2.126 3.751 1.00 89.44 326 PHE A CA 1
ATOM 2588 C C . PHE A 1 326 ? 16.761 -2.544 3.465 1.00 89.44 326 PHE A C 1
ATOM 2590 O O . PHE A 1 326 ? 16.327 -2.583 2.310 1.00 89.44 326 PHE A O 1
ATOM 2597 N N . PHE A 1 327 ? 15.979 -2.845 4.507 1.00 90.06 327 PHE A N 1
ATOM 2598 C CA . PHE A 1 327 ? 14.579 -3.229 4.319 1.00 90.06 327 PHE A CA 1
ATOM 2599 C C . PHE A 1 327 ? 13.716 -2.069 3.820 1.00 90.06 327 PHE A C 1
ATOM 2601 O O . PHE A 1 327 ? 12.806 -2.290 3.018 1.00 90.06 327 PHE A O 1
ATOM 2608 N N . HIS A 1 328 ? 14.021 -0.851 4.268 1.00 91.88 328 HIS A N 1
ATOM 2609 C CA . HIS A 1 328 ? 13.350 0.364 3.829 1.00 91.88 328 HIS A CA 1
ATOM 2610 C C . HIS A 1 328 ? 13.573 0.642 2.334 1.00 91.88 328 HIS A C 1
ATOM 2612 O O . HIS A 1 328 ? 12.605 0.847 1.604 1.00 91.88 328 HIS A O 1
ATOM 2618 N N . GLU A 1 329 ? 14.815 0.551 1.850 1.00 87.44 329 GLU A N 1
ATOM 2619 C CA . GLU A 1 329 ? 15.148 0.683 0.425 1.00 87.44 329 GLU A CA 1
ATOM 2620 C C . GLU A 1 329 ? 14.434 -0.371 -0.417 1.00 87.44 329 GLU A C 1
ATOM 2622 O O . GLU A 1 329 ? 13.882 -0.054 -1.467 1.00 87.44 329 GLU A O 1
ATOM 2627 N N . ARG A 1 330 ? 14.373 -1.623 0.055 1.00 86.69 330 ARG A N 1
ATOM 2628 C CA . ARG A 1 330 ? 13.656 -2.681 -0.666 1.00 86.69 330 ARG A CA 1
ATOM 2629 C C . ARG A 1 330 ? 12.163 -2.380 -0.807 1.00 86.69 330 ARG A C 1
ATOM 2631 O O . ARG A 1 330 ? 11.610 -2.603 -1.879 1.00 86.69 330 ARG A O 1
ATOM 2638 N N . ALA A 1 331 ? 11.518 -1.878 0.248 1.00 90.00 331 ALA A N 1
ATOM 2639 C CA . ALA A 1 331 ? 10.124 -1.446 0.169 1.00 90.00 331 ALA A CA 1
ATOM 2640 C C . ALA A 1 331 ? 9.961 -0.283 -0.822 1.00 90.00 331 ALA A C 1
ATOM 2642 O O . ALA A 1 331 ? 9.062 -0.319 -1.654 1.00 90.00 331 ALA A O 1
ATOM 2643 N N . LYS A 1 332 ? 10.869 0.702 -0.788 1.00 87.94 332 LYS A N 1
ATOM 2644 C CA . LYS A 1 332 ? 10.887 1.843 -1.716 1.00 87.94 332 LYS A CA 1
ATOM 2645 C C . LYS A 1 332 ? 10.955 1.411 -3.178 1.00 87.94 332 LYS A C 1
ATOM 2647 O O . LYS A 1 332 ? 10.175 1.905 -3.984 1.00 87.94 332 LYS A O 1
ATOM 2652 N N . VAL A 1 333 ? 11.844 0.471 -3.504 1.00 82.62 333 VAL A N 1
ATOM 2653 C CA . VAL A 1 333 ? 11.967 -0.071 -4.866 1.00 82.62 333 VAL A CA 1
ATOM 2654 C C . VAL A 1 333 ? 10.656 -0.721 -5.304 1.00 82.62 333 VAL A C 1
ATOM 2656 O O . VAL A 1 333 ? 10.091 -0.313 -6.313 1.00 82.62 333 VAL A O 1
ATOM 2659 N N . SER A 1 334 ? 10.120 -1.648 -4.505 1.00 85.44 334 SER A N 1
ATOM 2660 C CA . SER A 1 334 ? 8.892 -2.362 -4.871 1.00 85.44 334 SER A CA 1
ATOM 2661 C C . SER A 1 334 ? 7.664 -1.452 -4.963 1.00 85.44 334 SER A C 1
ATOM 2663 O O . SER A 1 334 ? 6.808 -1.681 -5.808 1.00 85.44 334 SER A O 1
ATOM 2665 N N . LEU A 1 335 ? 7.565 -0.409 -4.131 1.00 88.38 335 LEU A N 1
ATOM 2666 C CA . LEU A 1 335 ? 6.475 0.570 -4.220 1.00 88.38 335 LEU A CA 1
ATOM 2667 C C . LEU A 1 335 ? 6.526 1.366 -5.520 1.00 88.38 335 LEU A C 1
ATOM 2669 O O . LEU A 1 335 ? 5.480 1.586 -6.129 1.00 88.38 335 LEU A O 1
ATOM 2673 N N . LYS A 1 336 ? 7.726 1.775 -5.942 1.00 82.12 336 LYS A N 1
ATOM 2674 C CA . LYS A 1 336 ? 7.925 2.517 -7.187 1.00 82.12 336 LYS A CA 1
ATOM 2675 C C . LYS A 1 336 ? 7.658 1.643 -8.414 1.00 82.12 336 LYS A C 1
ATOM 2677 O O . LYS A 1 336 ? 6.969 2.089 -9.325 1.00 82.12 336 LYS A O 1
ATOM 2682 N N . GLU A 1 337 ? 8.156 0.405 -8.410 1.00 77.19 337 GLU A N 1
ATOM 2683 C CA . GLU A 1 337 ? 7.874 -0.599 -9.449 1.00 77.19 337 GLU A CA 1
ATOM 2684 C C . GLU A 1 337 ? 6.363 -0.805 -9.598 1.00 77.19 337 GLU A C 1
ATOM 2686 O O . GLU A 1 337 ? 5.812 -0.549 -10.663 1.00 77.19 337 GLU A O 1
ATOM 2691 N N . TYR A 1 338 ? 5.668 -1.112 -8.502 1.00 83.12 338 TYR A N 1
ATOM 2692 C CA . TYR A 1 338 ? 4.225 -1.352 -8.524 1.00 83.12 338 TYR A CA 1
ATOM 2693 C C . TYR A 1 338 ? 3.403 -0.122 -8.926 1.00 83.12 338 TYR A C 1
ATOM 2695 O O . TYR A 1 338 ? 2.420 -0.245 -9.650 1.00 83.12 338 TYR A O 1
ATOM 2703 N N . ALA A 1 339 ? 3.786 1.083 -8.491 1.00 82.44 339 ALA A N 1
ATOM 2704 C CA . ALA A 1 339 ? 3.101 2.310 -8.902 1.00 82.44 339 ALA A CA 1
ATOM 2705 C C . ALA A 1 339 ? 3.147 2.496 -10.430 1.00 82.44 339 ALA A C 1
ATOM 2707 O O . ALA A 1 339 ? 2.129 2.808 -11.051 1.00 82.44 339 ALA A O 1
ATOM 2708 N N . MET A 1 340 ? 4.301 2.227 -11.047 1.00 68.00 340 MET A N 1
ATOM 2709 C CA . MET A 1 340 ? 4.466 2.276 -12.502 1.00 68.00 340 MET A CA 1
ATOM 2710 C C . MET A 1 340 ? 3.738 1.121 -13.207 1.00 68.00 340 MET A C 1
ATOM 2712 O O . MET A 1 340 ? 3.017 1.340 -14.186 1.00 68.00 340 MET A O 1
ATOM 2716 N N . GLU A 1 341 ? 3.868 -0.100 -12.689 1.00 70.56 341 GLU A N 1
ATOM 2717 C CA . GLU A 1 341 ? 3.256 -1.327 -13.221 1.00 70.56 341 GLU A CA 1
ATOM 2718 C C . GLU A 1 341 ? 1.728 -1.349 -13.105 1.00 70.56 341 GLU A C 1
ATOM 2720 O O . GLU A 1 341 ? 1.061 -1.909 -13.965 1.00 70.56 341 GLU A O 1
ATOM 2725 N N . GLU A 1 342 ? 1.131 -0.631 -12.160 1.00 74.50 342 GLU A N 1
ATOM 2726 C CA . GLU A 1 342 ? -0.330 -0.599 -11.984 1.00 74.50 342 GLU A CA 1
ATOM 2727 C C . GLU A 1 342 ? -0.949 0.764 -12.310 1.00 74.50 342 GLU A C 1
ATOM 2729 O O . GLU A 1 342 ? -2.157 0.950 -12.176 1.00 74.50 342 GLU A O 1
ATOM 2734 N N . ASN A 1 343 ? -0.136 1.733 -12.757 1.00 71.81 343 ASN A N 1
ATOM 2735 C CA . ASN A 1 343 ? -0.563 3.121 -12.974 1.00 71.81 343 ASN A CA 1
ATOM 2736 C C . ASN A 1 343 ? -1.273 3.705 -11.732 1.00 71.81 343 ASN A C 1
ATOM 2738 O O . ASN A 1 343 ? -2.297 4.388 -11.824 1.00 71.81 343 ASN A O 1
ATOM 2742 N N . LYS A 1 344 ? -0.738 3.385 -10.550 1.00 78.81 344 LYS A N 1
ATOM 2743 C CA . LYS A 1 344 ? -1.210 3.873 -9.251 1.00 78.81 344 LYS A CA 1
ATOM 2744 C C . LYS A 1 344 ? -0.313 5.027 -8.778 1.00 78.81 344 LYS A C 1
ATOM 2746 O O . LYS A 1 344 ? 0.841 5.109 -9.193 1.00 78.81 344 LYS A O 1
ATOM 2751 N N . PRO A 1 345 ? -0.811 5.929 -7.911 1.00 79.00 345 PRO A N 1
ATOM 2752 C CA . PRO A 1 345 ? 0.017 6.989 -7.341 1.00 79.00 345 PRO A CA 1
ATOM 2753 C C . PRO A 1 345 ? 1.239 6.417 -6.618 1.00 79.00 345 PRO A C 1
ATOM 2755 O O . PRO A 1 345 ? 1.109 5.440 -5.882 1.00 79.00 345 PRO A O 1
ATOM 2758 N N . GLU A 1 346 ? 2.409 7.035 -6.794 1.00 83.38 346 GLU A N 1
ATOM 2759 C CA . GLU A 1 346 ? 3.616 6.616 -6.079 1.00 83.38 346 GLU A CA 1
ATOM 2760 C C . GLU A 1 346 ? 3.442 6.810 -4.570 1.00 83.38 346 GLU A C 1
ATOM 2762 O O . GLU A 1 346 ? 3.023 7.865 -4.087 1.00 83.38 346 GLU A O 1
ATOM 2767 N N . ILE A 1 347 ? 3.783 5.768 -3.816 1.00 86.69 347 ILE A N 1
ATOM 2768 C CA . ILE A 1 347 ? 3.714 5.766 -2.361 1.00 86.69 347 ILE A CA 1
ATOM 2769 C C . ILE A 1 347 ? 5.126 5.870 -1.814 1.00 86.69 347 ILE A C 1
ATOM 2771 O O . ILE A 1 347 ? 5.930 4.945 -1.933 1.00 86.69 347 ILE A O 1
ATOM 2775 N N . LYS A 1 348 ? 5.408 6.988 -1.153 1.00 87.50 348 LYS A N 1
ATOM 2776 C CA . LYS A 1 348 ? 6.686 7.218 -0.490 1.00 87.50 348 LYS A CA 1
ATOM 2777 C C . LYS A 1 348 ? 6.721 6.505 0.868 1.00 87.50 348 LYS A C 1
ATOM 2779 O O . LYS A 1 348 ? 5.953 6.890 1.754 1.00 87.50 348 LYS A O 1
ATOM 2784 N N . PRO A 1 349 ? 7.590 5.499 1.078 1.00 90.56 349 PRO A N 1
ATOM 2785 C CA . PRO A 1 349 ? 7.695 4.830 2.368 1.00 90.56 349 PRO A CA 1
ATOM 2786 C C . PRO A 1 349 ? 8.387 5.715 3.411 1.00 90.56 349 PRO A C 1
ATOM 2788 O O . PRO A 1 349 ? 9.230 6.546 3.085 1.00 90.56 349 PRO A O 1
ATOM 2791 N N . VAL A 1 350 ? 8.102 5.455 4.687 1.00 90.25 350 VAL A N 1
ATOM 2792 C CA . VAL A 1 350 ? 8.726 6.095 5.853 1.00 90.25 350 VAL A CA 1
ATOM 2793 C C . VAL A 1 350 ? 9.343 5.033 6.765 1.00 90.25 350 VAL A C 1
ATOM 2795 O O . VAL A 1 350 ? 8.744 3.980 7.023 1.00 90.25 350 VAL A O 1
ATOM 2798 N N . MET A 1 351 ? 10.545 5.313 7.267 1.00 91.25 351 MET A N 1
ATOM 2799 C CA . MET A 1 351 ? 11.217 4.532 8.302 1.00 91.25 351 MET A CA 1
ATOM 2800 C C . MET A 1 351 ? 11.113 5.236 9.658 1.00 91.25 351 MET A C 1
ATOM 2802 O O . MET A 1 351 ? 11.456 6.408 9.804 1.00 91.25 351 MET A O 1
ATOM 2806 N N . LEU A 1 352 ? 10.664 4.497 10.668 1.00 87.44 352 LEU A N 1
ATOM 2807 C CA . LEU A 1 352 ? 10.502 4.974 12.035 1.00 87.44 352 LEU A CA 1
ATOM 2808 C C . LEU A 1 352 ? 11.616 4.429 12.932 1.00 87.44 352 LEU A C 1
ATOM 2810 O O . LEU A 1 352 ? 11.775 3.216 13.062 1.00 87.44 352 LEU A O 1
ATOM 2814 N N . VAL A 1 353 ? 12.356 5.314 13.595 1.00 88.19 353 VAL A N 1
ATOM 2815 C CA . VAL A 1 353 ? 13.448 4.971 14.514 1.00 88.19 353 VAL A CA 1
ATOM 2816 C C . VAL A 1 353 ? 13.049 5.323 15.944 1.00 88.19 353 VAL A C 1
ATOM 2818 O O . VAL A 1 353 ? 12.791 6.485 16.261 1.00 88.19 353 VAL A O 1
ATOM 2821 N N . VAL A 1 354 ? 13.027 4.320 16.824 1.00 83.44 354 VAL A N 1
ATOM 2822 C CA . VAL A 1 354 ? 12.650 4.492 18.236 1.00 83.44 354 VAL A CA 1
ATOM 2823 C C . VAL A 1 354 ? 13.906 4.712 19.079 1.00 83.44 354 VAL A C 1
ATOM 2825 O O . VAL A 1 354 ? 14.650 3.767 19.358 1.00 83.44 354 VAL A O 1
ATOM 2828 N N . ALA A 1 355 ? 14.137 5.955 19.498 1.00 83.06 355 ALA A N 1
ATOM 2829 C CA . ALA A 1 355 ? 15.293 6.344 20.302 1.00 83.06 355 ALA A CA 1
ATOM 2830 C C . ALA A 1 355 ? 15.005 6.288 21.817 1.00 83.06 355 ALA A C 1
ATOM 2832 O O . ALA A 1 355 ? 13.859 6.270 22.272 1.00 83.06 355 ALA A O 1
ATOM 2833 N N . LYS A 1 356 ? 16.075 6.249 22.625 1.00 79.00 356 LYS A N 1
ATOM 2834 C CA . LYS A 1 356 ? 15.995 6.128 24.097 1.00 79.00 356 LYS A CA 1
ATOM 2835 C C . LYS A 1 356 ? 15.602 7.439 24.777 1.00 79.00 356 LYS A C 1
ATOM 2837 O O . LYS A 1 356 ? 14.702 7.460 25.617 1.00 79.00 356 LYS A O 1
ATOM 2842 N N . ASP A 1 357 ? 16.300 8.503 24.416 1.00 82.50 357 ASP A N 1
ATOM 2843 C CA . ASP A 1 357 ? 16.160 9.859 24.928 1.00 82.50 357 ASP A CA 1
ATOM 2844 C C . ASP A 1 357 ? 16.586 10.856 23.838 1.00 82.50 357 ASP A C 1
ATOM 2846 O O . ASP A 1 357 ? 17.029 10.456 22.760 1.00 82.50 357 ASP A O 1
ATOM 2850 N N . THR A 1 358 ? 16.420 12.153 24.097 1.00 83.94 358 THR A N 1
ATOM 2851 C CA . THR A 1 358 ? 16.714 13.210 23.116 1.00 83.94 358 THR A CA 1
ATOM 2852 C C . THR A 1 358 ? 18.191 13.263 22.727 1.00 83.94 358 THR A C 1
ATOM 2854 O O . THR A 1 358 ? 18.505 13.511 21.574 1.00 83.94 358 THR A O 1
ATOM 2857 N N . ALA A 1 359 ? 19.114 12.989 23.656 1.00 86.12 359 ALA A N 1
ATOM 2858 C CA . ALA A 1 359 ? 20.541 12.994 23.332 1.00 86.12 359 ALA A CA 1
ATOM 2859 C C . ALA A 1 359 ? 20.892 11.827 22.397 1.00 86.12 359 ALA A C 1
ATOM 2861 O O . ALA A 1 359 ? 21.628 11.999 21.427 1.00 86.12 359 ALA A O 1
ATOM 2862 N N . HIS A 1 360 ? 20.308 10.655 22.653 1.00 86.50 360 HIS A N 1
ATOM 2863 C CA . HIS A 1 360 ? 20.432 9.501 21.776 1.00 86.50 360 HIS A CA 1
ATOM 2864 C C . HIS A 1 360 ? 19.817 9.771 20.393 1.00 86.50 360 HIS A C 1
ATOM 2866 O O . HIS A 1 360 ? 20.443 9.466 19.383 1.00 86.50 360 HIS A O 1
ATOM 2872 N N . ALA A 1 361 ? 18.635 10.384 20.322 1.00 86.62 361 ALA A N 1
ATOM 2873 C CA . ALA A 1 361 ? 17.997 10.719 19.050 1.00 86.62 361 ALA A CA 1
ATOM 2874 C C . ALA A 1 361 ? 18.871 11.630 18.175 1.00 86.62 361 ALA A C 1
ATOM 2876 O O . ALA A 1 361 ? 19.082 11.321 17.001 1.00 86.62 361 ALA A O 1
ATOM 2877 N N . SER A 1 362 ? 19.468 12.673 18.759 1.00 88.38 362 SER A N 1
ATOM 2878 C CA . SER A 1 362 ? 20.402 13.543 18.040 1.00 88.38 362 SER A CA 1
ATOM 2879 C C . SER A 1 362 ? 21.678 12.809 17.598 1.00 88.38 362 SER A C 1
ATOM 2881 O O . SER A 1 362 ? 22.188 13.071 16.508 1.00 88.38 362 SER A O 1
ATOM 2883 N N . ALA A 1 363 ? 22.182 11.851 18.387 1.00 89.00 363 ALA A N 1
ATOM 2884 C CA . ALA A 1 363 ? 23.323 11.019 17.994 1.00 89.00 363 ALA A CA 1
ATOM 2885 C C . ALA A 1 363 ? 22.992 10.087 16.812 1.00 89.00 363 ALA A C 1
ATOM 2887 O O . ALA A 1 363 ? 23.783 9.977 15.875 1.00 89.00 363 ALA A O 1
ATOM 2888 N N . LEU A 1 364 ? 21.809 9.459 16.816 1.00 90.62 364 LEU A N 1
ATOM 2889 C CA . LEU A 1 364 ? 21.334 8.641 15.694 1.00 90.62 364 LEU A CA 1
ATOM 2890 C C . LEU A 1 364 ? 21.119 9.487 14.438 1.00 90.62 364 LEU A C 1
ATOM 2892 O O . LEU A 1 364 ? 21.479 9.051 13.348 1.00 90.62 364 LEU A O 1
ATOM 2896 N N . ARG A 1 365 ? 20.591 10.709 14.585 1.00 90.25 365 ARG A N 1
ATOM 2897 C CA . ARG A 1 365 ? 20.463 11.654 13.472 1.00 90.25 365 ARG A CA 1
ATOM 2898 C C . ARG A 1 365 ? 21.821 11.941 12.843 1.00 90.25 365 ARG A C 1
ATOM 2900 O O . ARG A 1 365 ? 21.966 11.765 11.642 1.00 90.25 365 ARG A O 1
ATOM 2907 N N . ALA A 1 366 ? 22.819 12.309 13.647 1.00 89.44 366 ALA A N 1
ATOM 2908 C CA . ALA A 1 366 ? 24.166 12.587 13.152 1.00 89.44 366 ALA A CA 1
ATOM 2909 C C . ALA A 1 366 ? 24.794 11.379 12.435 1.00 89.44 366 ALA A C 1
ATOM 2911 O O . ALA A 1 366 ? 25.530 11.549 11.465 1.00 89.44 366 ALA A O 1
ATOM 2912 N N . LEU A 1 367 ? 24.489 10.159 12.890 1.00 89.75 367 LEU A N 1
ATOM 2913 C CA . LEU A 1 367 ? 24.931 8.937 12.228 1.00 89.75 367 LEU A CA 1
ATOM 2914 C C . LEU A 1 367 ? 24.273 8.766 10.856 1.00 89.75 367 LEU A C 1
ATOM 2916 O O . LEU A 1 367 ? 24.975 8.514 9.879 1.00 89.75 367 LEU A O 1
ATOM 2920 N N . ILE A 1 368 ? 22.951 8.922 10.777 1.00 90.62 368 ILE A N 1
ATOM 2921 C CA . ILE A 1 368 ? 22.180 8.751 9.537 1.00 90.62 368 ILE A CA 1
ATOM 2922 C C . ILE A 1 368 ? 22.487 9.865 8.523 1.00 90.62 368 ILE A C 1
ATOM 2924 O O . ILE A 1 368 ? 22.569 9.590 7.329 1.00 90.62 368 ILE A O 1
ATOM 2928 N N . ASP A 1 369 ? 22.730 11.092 8.993 1.00 86.31 369 ASP A N 1
ATOM 2929 C CA . ASP A 1 369 ? 23.108 12.250 8.168 1.00 86.31 369 ASP A CA 1
ATOM 2930 C C . ASP A 1 369 ? 24.589 12.224 7.715 1.00 86.31 369 ASP A C 1
ATOM 2932 O O . ASP A 1 369 ? 25.061 13.152 7.052 1.00 86.31 369 ASP A O 1
ATOM 2936 N N . SER A 1 370 ? 25.350 11.178 8.052 1.00 86.19 370 SER A N 1
ATOM 2937 C CA . SER A 1 370 ? 26.758 11.050 7.661 1.00 86.19 370 SER A CA 1
ATOM 2938 C C . SER A 1 370 ? 26.943 10.386 6.292 1.00 86.19 370 SER A C 1
ATOM 2940 O O . SER A 1 370 ? 26.196 9.487 5.912 1.00 86.19 370 SER A O 1
ATOM 2942 N N . ASP A 1 371 ? 28.022 10.739 5.583 1.00 82.69 371 ASP A N 1
ATOM 2943 C CA . ASP A 1 371 ? 28.377 10.109 4.297 1.00 82.69 371 ASP A CA 1
ATOM 2944 C C . ASP A 1 371 ? 28.715 8.608 4.452 1.00 82.69 371 ASP A C 1
ATOM 2946 O O . ASP A 1 371 ? 28.630 7.832 3.501 1.00 82.69 371 ASP A O 1
ATOM 2950 N N . ASN A 1 372 ? 29.048 8.171 5.672 1.00 83.38 372 ASN A N 1
ATOM 2951 C CA . ASN A 1 372 ? 29.320 6.769 5.994 1.00 83.38 372 ASN A CA 1
ATOM 2952 C C . ASN A 1 372 ? 28.040 5.926 6.114 1.00 83.38 372 ASN A C 1
ATOM 2954 O O . ASN A 1 372 ? 28.095 4.696 6.026 1.00 83.38 372 ASN A O 1
ATOM 2958 N N . PHE A 1 373 ? 26.883 6.553 6.330 1.00 85.38 373 PHE A N 1
ATOM 2959 C CA . PHE A 1 373 ? 25.615 5.846 6.418 1.00 85.38 373 PHE A CA 1
ATOM 2960 C C . PHE A 1 373 ? 24.984 5.724 5.034 1.00 85.38 373 PHE A C 1
ATOM 2962 O O . PHE A 1 373 ? 24.590 6.715 4.426 1.00 85.38 373 PHE A O 1
ATOM 2969 N N . ARG A 1 374 ? 24.919 4.488 4.517 1.00 84.56 374 ARG A N 1
ATOM 2970 C CA . ARG A 1 374 ? 24.377 4.158 3.185 1.00 84.56 374 ARG A CA 1
ATOM 2971 C C . ARG A 1 374 ? 24.916 5.081 2.076 1.00 84.56 374 ARG A C 1
ATOM 2973 O O . ARG A 1 374 ? 24.155 5.561 1.245 1.00 84.56 374 ARG A O 1
ATOM 2980 N N . ALA A 1 375 ? 26.223 5.360 2.100 1.00 80.69 375 ALA A N 1
ATOM 2981 C CA . ALA A 1 375 ? 26.901 6.265 1.162 1.00 80.69 375 ALA A CA 1
ATOM 2982 C C . ALA A 1 375 ? 26.278 7.680 1.077 1.00 80.69 375 ALA A C 1
ATOM 2984 O O . ALA A 1 375 ? 26.277 8.302 0.018 1.00 80.69 375 ALA A O 1
ATOM 2985 N N . GLY A 1 376 ? 25.711 8.179 2.182 1.00 80.69 376 GLY A N 1
ATOM 2986 C CA . GLY A 1 376 ? 25.092 9.503 2.262 1.00 80.69 376 GLY A CA 1
ATOM 2987 C C . GLY A 1 376 ? 23.676 9.593 1.682 1.00 80.69 376 GLY A C 1
ATOM 2988 O O . GLY A 1 376 ? 23.126 10.690 1.617 1.00 80.69 376 GLY A O 1
ATOM 2989 N N . ALA A 1 377 ? 23.044 8.475 1.298 1.00 81.00 377 ALA A N 1
ATOM 2990 C CA . ALA A 1 377 ? 21.722 8.460 0.650 1.00 81.00 377 ALA A CA 1
ATOM 2991 C C . ALA A 1 377 ? 20.582 9.103 1.475 1.00 81.00 377 ALA A C 1
ATOM 2993 O O . ALA A 1 377 ? 19.562 9.522 0.911 1.00 81.00 377 ALA A O 1
ATOM 2994 N N . TYR A 1 378 ? 20.757 9.182 2.800 1.00 86.56 378 TYR A N 1
ATOM 2995 C CA . TYR A 1 378 ? 19.786 9.721 3.761 1.00 86.56 378 TYR A CA 1
ATOM 2996 C C . TYR A 1 378 ? 20.155 11.094 4.331 1.00 86.56 378 TYR A C 1
ATOM 2998 O O . TYR A 1 378 ? 19.429 11.613 5.179 1.00 86.56 378 TYR A O 1
ATOM 3006 N N . LYS A 1 379 ? 21.244 11.700 3.853 1.00 84.69 379 LYS A N 1
ATOM 3007 C CA . LYS A 1 379 ? 21.703 13.014 4.304 1.00 84.69 379 LYS A CA 1
ATOM 3008 C C . LYS A 1 379 ? 20.637 14.079 4.057 1.00 84.69 379 LYS A C 1
ATOM 3010 O O . LYS A 1 379 ? 20.202 14.264 2.922 1.00 84.69 379 LYS A O 1
ATOM 3015 N N . GLY A 1 380 ? 20.207 14.761 5.118 1.00 80.62 380 GLY A N 1
ATOM 3016 C CA . GLY A 1 380 ? 19.159 15.782 5.033 1.00 80.62 380 GLY A CA 1
ATOM 3017 C C . GLY A 1 380 ? 17.758 15.203 4.798 1.00 80.62 380 GLY A C 1
ATOM 3018 O O . GLY A 1 380 ? 16.860 15.921 4.369 1.00 80.62 380 GLY A O 1
ATOM 3019 N N . LYS A 1 381 ? 17.540 13.906 5.057 1.00 86.44 381 LYS A N 1
ATOM 3020 C CA . LYS A 1 381 ? 16.228 13.239 4.922 1.00 86.44 381 LYS A CA 1
ATOM 3021 C C . LYS A 1 381 ? 15.675 12.734 6.254 1.00 86.44 381 LYS A C 1
ATOM 3023 O O . LYS A 1 381 ? 14.826 11.838 6.277 1.00 86.44 381 LYS A O 1
ATOM 3028 N N . VAL A 1 382 ? 16.167 13.287 7.360 1.00 86.75 382 VAL A N 1
ATOM 3029 C CA . VAL A 1 382 ? 15.883 12.827 8.721 1.00 86.75 382 VAL A CA 1
ATOM 3030 C C . VAL A 1 382 ? 15.262 13.948 9.544 1.00 86.75 382 VAL A C 1
ATOM 3032 O O . VAL A 1 382 ? 15.777 15.065 9.570 1.00 86.75 382 VAL A O 1
ATOM 3035 N N . ILE A 1 383 ? 14.187 13.638 10.269 1.00 83.50 383 ILE A N 1
ATOM 3036 C CA . ILE A 1 383 ? 13.587 14.542 11.257 1.00 83.50 383 ILE A CA 1
ATOM 3037 C C . ILE A 1 383 ? 13.599 13.914 12.655 1.00 83.50 383 ILE A C 1
ATOM 3039 O O . ILE A 1 383 ? 13.384 12.712 12.812 1.00 83.50 383 ILE A O 1
ATOM 3043 N N . GLU A 1 384 ? 13.846 14.736 13.676 1.00 80.94 384 GLU A N 1
ATOM 3044 C CA . GLU A 1 384 ? 13.785 14.352 15.091 1.00 80.94 384 GLU A CA 1
ATOM 3045 C C . GLU A 1 384 ? 12.510 14.914 15.745 1.00 80.94 384 GLU A C 1
ATOM 3047 O O . GLU A 1 384 ? 12.167 16.077 15.539 1.00 80.94 384 GLU A O 1
ATOM 3052 N N . VAL A 1 385 ? 11.819 14.100 16.552 1.00 75.12 385 VAL A N 1
ATOM 3053 C CA . VAL A 1 385 ? 10.587 14.479 17.268 1.00 75.12 385 VAL A CA 1
ATOM 3054 C C . VAL A 1 385 ? 10.684 14.127 18.758 1.00 75.12 385 VAL A C 1
ATOM 3056 O O . VAL A 1 385 ? 10.892 12.965 19.127 1.00 75.12 385 VAL A O 1
ATOM 3059 N N . HIS A 1 386 ? 10.469 15.113 19.641 1.00 70.94 386 HIS A N 1
ATOM 3060 C CA . HIS A 1 386 ? 10.579 14.944 21.098 1.00 70.94 386 HIS A CA 1
ATOM 3061 C C . HIS A 1 386 ? 9.546 15.736 21.928 1.00 70.94 386 HIS A C 1
ATOM 3063 O O . HIS A 1 386 ? 9.097 16.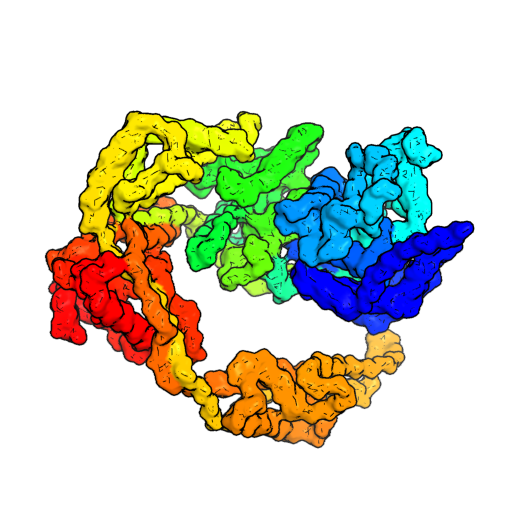810 21.542 1.00 70.94 386 HIS A O 1
ATOM 3069 N N . THR A 1 387 ? 9.237 15.250 23.140 1.00 52.25 387 THR A N 1
ATOM 3070 C CA . THR A 1 387 ? 8.201 15.773 24.070 1.00 52.25 387 THR A CA 1
ATOM 3071 C C . THR A 1 387 ? 8.434 17.178 24.623 1.00 52.25 387 THR A C 1
ATOM 3073 O O . THR A 1 387 ? 7.535 17.732 25.256 1.00 52.25 387 THR A O 1
ATOM 3076 N N . LYS A 1 388 ? 9.631 17.750 24.464 1.00 50.50 388 LYS A N 1
ATOM 3077 C CA . LYS A 1 388 ? 9.972 19.059 25.047 1.00 50.50 388 LYS A CA 1
ATOM 3078 C C . LYS A 1 388 ? 9.462 20.249 24.237 1.00 50.50 388 LYS A C 1
ATOM 3080 O O . LYS A 1 388 ? 9.472 21.358 24.764 1.00 50.50 388 LYS A O 1
ATOM 3085 N N . THR A 1 389 ? 8.992 20.022 23.016 1.00 49.66 389 THR A N 1
ATOM 3086 C CA . THR A 1 389 ? 8.437 21.065 22.156 1.00 49.66 389 THR A CA 1
ATOM 3087 C C . THR A 1 389 ? 7.068 21.480 22.713 1.00 49.66 389 THR A C 1
ATOM 3089 O O . THR A 1 389 ? 6.151 20.662 22.788 1.00 49.66 389 THR A O 1
ATOM 3092 N N . ARG A 1 390 ? 6.937 22.715 23.213 1.00 40.19 390 ARG A N 1
ATOM 3093 C CA . ARG A 1 390 ? 5.695 23.263 23.795 1.00 40.19 390 ARG A CA 1
ATOM 3094 C C . ARG A 1 390 ? 5.258 24.493 23.008 1.00 40.19 390 ARG A C 1
ATOM 3096 O O . ARG A 1 390 ? 6.097 25.306 22.651 1.00 40.19 390 ARG A O 1
ATOM 3103 N N . GLY A 1 391 ? 3.947 24.678 22.861 1.00 48.81 391 GLY A N 1
ATOM 3104 C CA . GLY A 1 391 ? 3.386 25.842 22.169 1.00 48.81 391 GLY A CA 1
ATOM 3105 C C . GLY A 1 391 ? 3.446 25.686 20.650 1.00 48.81 391 GLY A C 1
ATOM 3106 O O . GLY A 1 391 ? 3.297 24.573 20.151 1.00 48.81 391 GLY A O 1
ATOM 3107 N N . ASP A 1 392 ? 3.666 26.789 19.942 1.00 36.91 392 ASP A N 1
ATOM 3108 C CA . ASP A 1 392 ? 3.563 26.876 18.479 1.00 36.91 392 ASP A CA 1
ATOM 3109 C C . ASP A 1 392 ? 4.573 25.964 17.744 1.00 36.91 392 ASP A C 1
ATOM 3111 O O . ASP A 1 392 ? 4.226 25.340 16.744 1.00 36.91 392 ASP A O 1
ATOM 3115 N N . GLU A 1 393 ? 5.766 25.734 18.311 1.00 42.22 393 GLU A N 1
ATOM 3116 C CA . GLU A 1 393 ? 6.773 24.798 17.766 1.00 42.22 393 GLU A CA 1
ATOM 3117 C C . GLU A 1 393 ? 6.273 23.335 17.696 1.00 42.22 393 GLU A C 1
ATOM 3119 O O . GLU A 1 393 ? 6.732 22.532 16.873 1.00 42.22 393 GLU A O 1
ATOM 3124 N N . ALA A 1 394 ? 5.342 22.948 18.578 1.00 51.22 394 ALA A N 1
ATOM 3125 C CA . ALA A 1 394 ? 4.764 21.605 18.580 1.00 51.22 394 ALA A CA 1
ATOM 3126 C C . ALA A 1 394 ? 3.755 21.437 17.437 1.00 51.22 394 ALA A C 1
ATOM 3128 O O . ALA A 1 394 ? 3.732 20.382 16.803 1.00 51.22 394 ALA A O 1
ATOM 3129 N N . ASP A 1 395 ? 2.974 22.480 17.146 1.00 48.72 395 ASP A N 1
ATOM 3130 C CA . ASP A 1 395 ? 2.035 22.501 16.024 1.00 48.72 395 ASP A CA 1
ATOM 3131 C C . ASP A 1 395 ? 2.798 22.514 14.682 1.00 48.72 395 ASP A C 1
ATOM 3133 O O . ASP A 1 395 ? 2.445 21.743 13.791 1.00 48.72 395 ASP A O 1
ATOM 3137 N N . GLU A 1 396 ? 3.922 23.237 14.571 1.00 52.19 396 GLU A N 1
ATOM 3138 C CA . GLU A 1 396 ? 4.806 23.194 13.388 1.00 52.19 396 GLU A CA 1
ATOM 3139 C C . GLU A 1 396 ? 5.447 21.816 13.157 1.00 52.19 396 GLU A C 1
ATOM 3141 O O . GLU A 1 396 ? 5.546 21.330 12.028 1.00 52.19 396 GLU A O 1
ATOM 3146 N N . THR A 1 397 ? 5.894 21.152 14.228 1.00 56.41 397 THR A N 1
ATOM 3147 C CA . THR A 1 397 ? 6.448 19.792 14.132 1.00 56.41 397 THR A CA 1
ATOM 3148 C C . THR A 1 397 ? 5.365 18.805 13.687 1.00 56.41 397 THR A C 1
ATOM 3150 O O . THR A 1 397 ? 5.631 17.916 12.882 1.00 56.41 397 THR A O 1
ATOM 3153 N N . VAL A 1 398 ? 4.127 18.976 14.159 1.00 55.19 398 VAL A N 1
ATOM 3154 C CA . VAL A 1 398 ? 2.976 18.172 13.729 1.00 55.19 398 VAL A CA 1
ATOM 3155 C C . VAL A 1 398 ? 2.619 18.442 12.264 1.00 55.19 398 VAL A C 1
ATOM 3157 O O . VAL A 1 398 ? 2.353 17.487 11.542 1.00 55.19 398 VAL A O 1
ATOM 3160 N N . GLU A 1 399 ? 2.681 19.683 11.782 1.00 55.97 399 GLU A N 1
ATOM 3161 C CA . GLU A 1 399 ? 2.487 19.997 10.357 1.00 55.97 399 GLU A CA 1
ATOM 3162 C C . GLU A 1 399 ? 3.559 19.362 9.462 1.00 55.97 399 GLU A C 1
ATOM 3164 O O . GLU A 1 399 ? 3.224 18.734 8.455 1.00 55.97 399 GLU A O 1
ATOM 3169 N N . LYS A 1 400 ? 4.836 19.409 9.870 1.00 60.19 400 LYS A N 1
ATOM 3170 C CA . LYS A 1 400 ? 5.935 18.698 9.183 1.00 60.19 400 LYS A CA 1
ATOM 3171 C C . LYS A 1 400 ? 5.701 17.187 9.129 1.00 60.19 400 LYS A C 1
ATOM 3173 O O . LYS A 1 400 ? 6.080 16.533 8.161 1.00 60.19 400 LYS A O 1
ATOM 3178 N N . LEU A 1 401 ? 5.067 16.628 10.159 1.00 63.50 401 LEU A N 1
ATOM 3179 C CA . LEU A 1 401 ? 4.687 15.220 10.205 1.00 63.50 401 LEU A CA 1
ATOM 3180 C C . LEU A 1 401 ? 3.470 14.891 9.323 1.00 63.50 401 LEU A C 1
ATOM 3182 O O . LEU A 1 401 ? 3.378 13.766 8.835 1.00 63.50 401 LEU A O 1
ATOM 3186 N N . ILE A 1 402 ? 2.555 15.842 9.111 1.00 59.97 402 ILE A N 1
ATOM 3187 C CA . ILE A 1 402 ? 1.385 15.686 8.231 1.00 59.97 402 ILE A CA 1
ATOM 3188 C C . ILE A 1 402 ? 1.814 15.652 6.757 1.00 59.97 402 ILE A C 1
ATOM 3190 O O . ILE A 1 402 ? 1.262 14.874 5.983 1.00 59.97 402 ILE A O 1
ATOM 3194 N N . SER A 1 403 ? 2.826 16.432 6.363 1.00 68.25 403 SER A N 1
ATOM 3195 C CA . SER A 1 403 ? 3.321 16.452 4.979 1.00 68.25 403 SER A CA 1
ATOM 3196 C C . SER A 1 403 ? 4.257 15.290 4.621 1.00 68.25 403 SER A C 1
ATOM 3198 O O . SER A 1 403 ? 4.701 15.212 3.478 1.00 68.25 403 SER A O 1
ATOM 3200 N N . LEU A 1 404 ? 4.575 14.376 5.552 1.00 74.25 404 LEU A N 1
ATOM 3201 C CA . LEU A 1 404 ? 5.517 13.265 5.314 1.00 74.25 404 LEU A CA 1
ATOM 3202 C C . LEU A 1 404 ? 5.110 12.347 4.158 1.00 74.25 404 LEU A C 1
ATOM 3204 O O . LEU A 1 404 ? 5.981 11.812 3.466 1.00 74.25 404 LEU A O 1
ATOM 3208 N N . GLU A 1 405 ? 3.802 12.167 3.972 1.00 72.06 405 GLU A N 1
ATOM 3209 C CA . GLU A 1 405 ? 3.225 11.329 2.917 1.00 72.06 405 GLU A CA 1
ATOM 3210 C C . GLU A 1 405 ? 3.193 12.023 1.555 1.00 72.06 405 GLU A C 1
ATOM 3212 O O . GLU A 1 405 ? 2.936 11.362 0.550 1.00 72.06 405 GLU A O 1
ATOM 3217 N N . HIS A 1 406 ? 3.449 13.335 1.508 1.00 71.75 406 HIS A N 1
ATOM 3218 C CA . HIS A 1 406 ? 3.466 14.074 0.255 1.00 71.75 406 HIS A CA 1
ATOM 3219 C C . HIS A 1 406 ? 4.658 13.619 -0.605 1.00 71.75 406 HIS A C 1
ATOM 3221 O O . HIS A 1 406 ? 5.776 13.559 -0.079 1.00 71.75 406 HIS A O 1
ATOM 3227 N N . PRO A 1 407 ? 4.465 13.344 -1.910 1.00 68.25 407 PRO A N 1
ATOM 3228 C CA . PRO A 1 407 ? 5.551 12.921 -2.799 1.00 68.25 407 PRO A CA 1
ATOM 3229 C C . PRO A 1 407 ? 6.731 13.903 -2.834 1.00 68.25 407 PRO A C 1
ATOM 3231 O O . PRO A 1 407 ? 7.881 13.479 -2.828 1.00 68.25 407 PRO A O 1
ATOM 3234 N N . ASP A 1 408 ? 6.451 15.209 -2.775 1.00 67.38 408 ASP A N 1
ATOM 3235 C CA . ASP A 1 408 ? 7.486 16.259 -2.793 1.00 67.38 408 ASP A CA 1
ATOM 3236 C C . ASP A 1 408 ? 8.259 16.419 -1.472 1.00 67.38 408 ASP A C 1
ATOM 3238 O O . ASP A 1 408 ? 9.231 17.170 -1.399 1.00 67.38 408 ASP A O 1
ATOM 3242 N N . ASN A 1 409 ? 7.841 15.752 -0.394 1.00 74.19 409 ASN A N 1
ATOM 3243 C CA . ASN A 1 409 ? 8.584 15.798 0.857 1.00 74.19 409 ASN A CA 1
ATOM 3244 C C . ASN A 1 409 ? 9.793 14.855 0.747 1.00 74.19 409 ASN A C 1
ATOM 3246 O O . ASN A 1 409 ? 9.621 13.675 0.463 1.00 74.19 409 ASN A O 1
ATOM 3250 N N . ILE A 1 410 ? 11.012 15.318 1.027 1.00 76.56 410 ILE A N 1
ATOM 3251 C CA . ILE A 1 410 ? 12.214 14.466 0.937 1.00 76.56 410 ILE A CA 1
ATOM 3252 C C . ILE A 1 410 ? 12.516 13.654 2.203 1.00 76.56 410 ILE A C 1
ATOM 3254 O O . ILE A 1 410 ? 13.389 12.791 2.178 1.00 76.56 410 ILE A O 1
ATOM 3258 N N . VAL A 1 411 ? 11.835 13.922 3.322 1.00 83.69 411 VAL A N 1
ATOM 3259 C CA . VAL A 1 411 ? 12.096 13.257 4.608 1.00 83.69 411 VAL A CA 1
ATOM 3260 C C . VAL A 1 411 ? 11.657 11.796 4.539 1.00 83.69 411 VAL A C 1
ATOM 3262 O O . VAL A 1 411 ? 10.475 11.512 4.376 1.00 83.69 411 VAL A O 1
ATOM 3265 N N . GLU A 1 412 ? 12.592 10.865 4.695 1.00 88.31 412 GLU A N 1
ATOM 3266 C CA . GLU A 1 412 ? 12.339 9.416 4.635 1.00 88.31 412 GLU A CA 1
ATOM 3267 C C . GLU A 1 412 ? 12.380 8.771 6.033 1.00 88.31 412 GLU A C 1
ATOM 3269 O O . GLU A 1 412 ? 11.759 7.730 6.258 1.00 88.31 412 GLU A O 1
ATOM 3274 N N . ILE A 1 413 ? 13.075 9.396 6.996 1.00 90.56 413 ILE A N 1
ATOM 3275 C CA . ILE A 1 413 ? 13.319 8.827 8.326 1.00 90.56 413 ILE A CA 1
ATOM 3276 C C . ILE A 1 413 ? 12.811 9.760 9.430 1.00 90.56 413 ILE A C 1
ATOM 3278 O O . ILE A 1 413 ? 13.169 10.937 9.492 1.00 90.56 413 ILE A O 1
ATOM 3282 N N . VAL A 1 414 ? 12.026 9.204 10.353 1.00 86.81 414 VAL A N 1
ATOM 3283 C CA . VAL A 1 414 ? 11.549 9.889 11.562 1.00 86.81 414 VAL A CA 1
ATOM 3284 C C . VAL A 1 414 ? 12.176 9.235 12.788 1.00 86.81 414 VAL A C 1
ATOM 3286 O O . VAL A 1 414 ? 11.935 8.059 13.061 1.00 86.81 414 VAL A O 1
ATOM 3289 N N . ILE A 1 415 ? 12.951 9.999 13.556 1.00 86.75 415 ILE A N 1
ATOM 3290 C CA . ILE A 1 415 ? 13.494 9.578 14.851 1.00 86.75 415 ILE A CA 1
ATOM 3291 C C . ILE A 1 415 ? 12.610 10.153 15.948 1.00 86.75 415 ILE A C 1
ATOM 3293 O O . ILE A 1 415 ? 12.393 11.363 16.002 1.00 86.75 415 ILE A O 1
ATOM 3297 N N . HIS A 1 416 ? 12.113 9.306 16.846 1.00 79.88 416 HIS A N 1
ATOM 3298 C CA . HIS A 1 416 ? 11.224 9.757 17.912 1.00 79.88 416 HIS A CA 1
ATOM 3299 C C . HIS A 1 416 ? 11.621 9.229 19.293 1.00 79.88 416 HIS A C 1
ATOM 3301 O O . HIS A 1 416 ? 12.153 8.126 19.442 1.00 79.88 416 HIS A O 1
ATOM 3307 N N . VAL A 1 417 ? 11.323 10.031 20.322 1.00 74.88 417 VAL A N 1
ATOM 3308 C CA . VAL A 1 417 ? 11.567 9.712 21.738 1.00 74.88 417 VAL A CA 1
ATOM 3309 C C . VAL A 1 417 ? 10.283 9.891 22.524 1.00 74.88 417 VAL A C 1
ATOM 3311 O O . VAL A 1 417 ? 9.879 11.021 22.794 1.00 74.88 417 VAL A O 1
ATOM 3314 N N . ASN A 1 418 ? 9.650 8.791 22.939 1.00 58.41 418 ASN A N 1
ATOM 3315 C CA . ASN A 1 418 ? 8.446 8.777 23.791 1.00 58.41 418 ASN A CA 1
ATOM 3316 C C . ASN A 1 418 ? 7.243 9.621 23.294 1.00 58.41 418 ASN A C 1
ATOM 3318 O O . ASN A 1 418 ? 6.190 9.597 23.928 1.00 58.41 418 ASN A O 1
ATOM 3322 N N . MET A 1 419 ? 7.357 10.328 22.168 1.00 58.31 419 MET A N 1
ATOM 3323 C CA . MET A 1 419 ? 6.267 10.937 21.421 1.00 58.31 419 MET A CA 1
ATOM 3324 C C . MET A 1 419 ? 5.943 10.032 20.265 1.00 58.31 419 MET A C 1
ATOM 3326 O O . MET A 1 419 ? 6.819 9.799 19.453 1.00 58.31 419 MET A O 1
ATOM 3330 N N . LEU A 1 420 ? 4.726 9.502 20.273 1.00 55.34 420 LEU A N 1
ATOM 3331 C CA . LEU A 1 420 ? 3.896 9.078 19.138 1.00 55.34 420 LEU A CA 1
ATOM 3332 C C . LEU A 1 420 ? 2.564 8.507 19.688 1.00 55.34 420 LEU A C 1
ATOM 3334 O O . LEU A 1 420 ? 1.970 7.612 19.095 1.00 55.34 420 LEU A O 1
ATOM 3338 N N . LYS A 1 421 ? 2.101 8.960 20.870 1.00 48.69 421 LYS A N 1
ATOM 3339 C CA . LYS A 1 421 ? 1.069 8.221 21.617 1.00 48.69 421 LYS A CA 1
ATOM 3340 C C . LYS A 1 421 ? -0.370 8.480 21.162 1.00 48.69 421 LYS A C 1
ATOM 3342 O O . LYS A 1 421 ? -1.057 7.503 20.945 1.00 48.69 421 LYS A O 1
ATOM 3347 N N . GLU A 1 422 ? -0.759 9.663 20.685 1.00 49.69 422 GLU A N 1
ATOM 3348 C CA . GLU A 1 422 ? -2.007 9.856 19.908 1.00 49.69 422 GLU A CA 1
ATOM 3349 C C . GLU A 1 422 ? -1.865 10.998 18.891 1.00 49.69 422 GLU A C 1
ATOM 3351 O O . GLU A 1 422 ? -1.087 11.920 19.103 1.00 49.69 422 GLU A O 1
ATOM 3356 N N . GLY A 1 423 ? -2.581 10.927 17.761 1.00 46.31 423 GLY A N 1
ATOM 3357 C CA . GLY A 1 423 ? -2.711 12.035 16.794 1.00 46.31 423 GLY A CA 1
ATOM 3358 C C . GLY A 1 423 ? -1.818 11.994 15.543 1.00 46.31 423 GLY A C 1
ATOM 3359 O O . GLY A 1 423 ? -2.197 12.574 14.534 1.00 46.31 423 GLY A O 1
ATOM 3360 N N . TRP A 1 424 ? -0.685 11.285 15.558 1.00 59.88 424 TRP A N 1
ATOM 3361 C CA . TRP A 1 424 ? 0.170 11.098 14.368 1.00 59.88 424 TRP A CA 1
ATOM 3362 C C . TRP A 1 424 ? -0.282 9.920 13.482 1.00 59.88 424 TRP A C 1
ATOM 3364 O O . TRP A 1 424 ? -0.198 8.767 13.902 1.00 59.88 424 TRP A O 1
ATOM 3374 N N . ASP A 1 425 ? -0.764 10.182 12.270 1.00 57.38 425 ASP A N 1
ATOM 3375 C CA . ASP A 1 425 ? -1.395 9.166 11.415 1.00 57.38 425 ASP A CA 1
ATOM 3376 C C . ASP A 1 425 ? -0.718 9.062 10.042 1.00 57.38 425 ASP A C 1
ATOM 3378 O O . ASP A 1 425 ? -1.277 9.509 9.047 1.00 57.38 425 ASP A O 1
ATOM 3382 N N . VAL A 1 426 ? 0.490 8.487 10.003 1.00 67.12 426 VAL A N 1
ATOM 3383 C CA . VAL A 1 426 ? 1.213 8.185 8.755 1.00 67.12 426 VAL A CA 1
ATOM 3384 C C . VAL A 1 426 ? 0.941 6.732 8.365 1.00 67.12 426 VAL A C 1
ATOM 3386 O O . VAL A 1 426 ? 1.391 5.804 9.036 1.00 67.12 426 VAL A O 1
ATOM 3389 N N . ALA A 1 427 ? 0.194 6.533 7.283 1.00 68.69 427 ALA A N 1
ATOM 3390 C CA . ALA A 1 427 ? -0.107 5.243 6.671 1.00 68.69 427 ALA A CA 1
ATOM 3391 C C . ALA A 1 427 ? 1.123 4.605 6.001 1.00 68.69 427 ALA A C 1
ATOM 3393 O O . ALA A 1 427 ? 1.241 3.376 5.935 1.00 68.69 427 ALA A O 1
ATOM 3394 N N . ASN A 1 428 ? 2.069 5.430 5.551 1.00 83.25 428 ASN A N 1
ATOM 3395 C CA . ASN A 1 428 ? 3.214 4.983 4.762 1.00 83.25 428 ASN A CA 1
ATOM 3396 C C . ASN A 1 428 ? 4.424 4.508 5.584 1.00 83.25 428 ASN A C 1
ATOM 3398 O O . ASN A 1 428 ? 5.543 4.520 5.085 1.00 83.25 428 ASN A O 1
ATOM 3402 N N . ILE A 1 429 ? 4.253 4.050 6.825 1.00 87.12 429 ILE A N 1
ATOM 3403 C CA . ILE A 1 429 ? 5.367 3.428 7.561 1.00 87.12 429 ILE A CA 1
ATOM 3404 C C . ILE A 1 429 ? 5.608 2.020 6.999 1.00 87.12 429 ILE A C 1
ATOM 3406 O O . ILE A 1 429 ? 4.680 1.212 6.906 1.00 87.12 429 ILE A O 1
ATOM 3410 N N . TYR A 1 430 ? 6.856 1.733 6.629 1.00 91.25 430 TYR A N 1
ATOM 3411 C CA . TYR A 1 430 ? 7.279 0.433 6.083 1.00 91.25 430 TYR A CA 1
ATOM 3412 C C . TYR A 1 430 ? 8.383 -0.236 6.889 1.00 91.25 430 TYR A C 1
ATOM 3414 O O . TYR A 1 430 ? 8.516 -1.457 6.830 1.00 91.25 430 TYR A O 1
ATOM 3422 N N . THR A 1 431 ? 9.133 0.537 7.671 1.00 91.19 431 THR A N 1
ATOM 3423 C CA . THR A 1 431 ? 10.224 0.013 8.490 1.00 91.19 431 THR A CA 1
ATOM 3424 C C . THR A 1 431 ? 10.167 0.622 9.881 1.00 91.19 431 THR A C 1
ATOM 3426 O O . THR A 1 431 ? 10.054 1.836 10.018 1.00 91.19 431 THR A O 1
ATOM 3429 N N . ILE A 1 432 ? 10.278 -0.209 10.914 1.00 86.69 432 ILE A N 1
ATOM 3430 C CA . ILE A 1 432 ? 10.368 0.199 12.314 1.00 86.69 432 ILE A CA 1
ATOM 3431 C C . ILE A 1 432 ? 11.681 -0.344 12.884 1.00 86.69 432 ILE A C 1
ATOM 3433 O O . ILE A 1 432 ? 11.920 -1.551 12.886 1.00 86.69 432 ILE A O 1
ATOM 3437 N N . ALA A 1 433 ? 12.529 0.554 13.378 1.00 87.25 433 ALA A N 1
ATOM 3438 C CA . ALA A 1 433 ? 13.820 0.257 13.985 1.00 87.25 433 ALA A CA 1
ATOM 3439 C C . ALA A 1 433 ? 13.775 0.575 15.492 1.00 87.25 433 ALA A C 1
ATOM 3441 O O . ALA A 1 433 ? 14.021 1.716 15.899 1.00 87.25 433 ALA A O 1
ATOM 3442 N N . PRO A 1 434 ? 13.433 -0.405 16.348 1.00 81.50 434 PRO A N 1
ATOM 3443 C CA . PRO A 1 434 ? 13.292 -0.192 17.784 1.00 81.50 434 PRO A CA 1
ATOM 3444 C C . PRO A 1 434 ? 14.657 -0.209 18.489 1.00 81.50 434 PRO A C 1
ATOM 3446 O O . PRO A 1 434 ? 15.015 -1.210 19.085 1.00 81.50 434 PRO A O 1
ATOM 3449 N N . ILE A 1 435 ? 15.463 0.852 18.420 1.00 79.62 435 ILE A N 1
ATOM 3450 C CA . ILE A 1 435 ? 16.893 0.795 18.804 1.00 79.62 435 ILE A CA 1
ATOM 3451 C C . ILE A 1 435 ? 17.135 0.459 20.294 1.00 79.62 435 ILE A C 1
ATOM 3453 O O . ILE A 1 435 ? 18.111 -0.221 20.627 1.00 79.62 435 ILE A O 1
ATOM 3457 N N . ARG A 1 436 ? 16.231 0.868 21.196 1.00 66.56 436 ARG A N 1
ATOM 3458 C CA . ARG A 1 436 ? 16.339 0.642 22.650 1.00 66.56 436 ARG A CA 1
ATOM 3459 C C . ARG A 1 436 ? 16.044 -0.816 23.048 1.00 66.56 436 ARG A C 1
ATOM 3461 O O . ARG A 1 436 ? 15.018 -1.368 22.666 1.00 66.56 436 ARG A O 1
ATOM 3468 N N . SER A 1 437 ? 16.863 -1.392 23.930 1.00 51.78 437 SER A N 1
ATOM 3469 C CA . SER A 1 437 ? 16.712 -2.755 24.484 1.00 51.78 437 SER A CA 1
ATOM 3470 C C . SER A 1 437 ? 15.370 -3.015 25.185 1.00 51.78 437 SER A C 1
ATOM 3472 O O . SER A 1 437 ? 14.845 -4.114 25.102 1.00 51.78 437 SER A O 1
ATOM 3474 N N . SER A 1 438 ? 14.765 -2.005 25.819 1.00 42.34 438 SER A N 1
ATOM 3475 C CA . SER A 1 438 ? 13.433 -2.121 26.435 1.00 42.34 438 SER A CA 1
ATOM 3476 C C . SER A 1 438 ? 12.271 -1.875 25.460 1.00 42.34 438 SER A C 1
ATOM 3478 O O . SER A 1 438 ? 11.122 -1.888 25.883 1.00 42.34 438 SER A O 1
ATOM 3480 N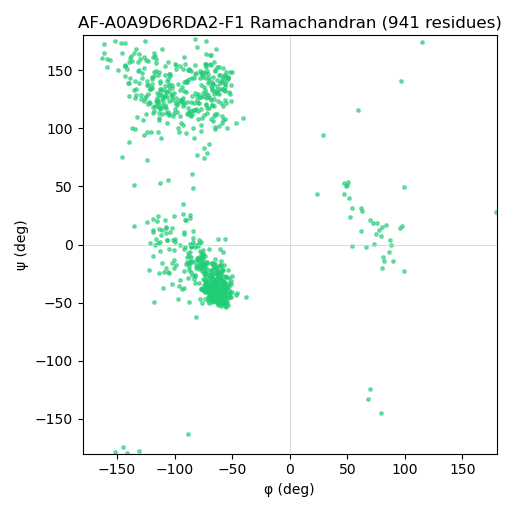 N . ALA A 1 439 ? 12.537 -1.547 24.190 1.00 40.62 439 ALA A N 1
ATOM 3481 C CA . ALA A 1 439 ? 11.494 -1.292 23.193 1.00 40.62 439 ALA A CA 1
ATOM 3482 C C . ALA A 1 439 ? 11.036 -2.570 22.472 1.00 40.62 439 ALA A C 1
ATOM 3484 O O . ALA A 1 439 ? 9.929 -2.576 21.943 1.00 40.62 439 ALA A O 1
ATOM 3485 N N . SER A 1 440 ? 11.823 -3.654 22.494 1.00 46.19 440 SER A N 1
ATOM 3486 C CA . SER A 1 440 ? 11.399 -4.966 21.975 1.00 46.19 440 SER A CA 1
ATOM 3487 C C . SER A 1 440 ? 10.249 -5.564 22.793 1.00 46.19 440 SER A C 1
ATOM 3489 O O . SER A 1 440 ? 9.313 -6.104 22.216 1.00 46.19 440 SER A O 1
ATOM 3491 N N . GLU A 1 441 ? 10.253 -5.375 24.117 1.00 38.78 441 GLU A N 1
ATOM 3492 C CA . GLU A 1 441 ? 9.149 -5.761 25.014 1.00 38.78 441 GLU A CA 1
ATOM 3493 C C . GLU A 1 441 ? 7.947 -4.785 24.959 1.00 38.78 441 GLU A C 1
ATOM 3495 O O . GLU A 1 441 ? 6.853 -5.122 25.407 1.00 38.78 441 GLU A O 1
ATOM 3500 N N . ILE A 1 442 ? 8.132 -3.571 24.410 1.00 36.69 442 ILE A N 1
ATOM 3501 C CA . ILE A 1 442 ? 7.157 -2.452 24.409 1.00 36.69 442 ILE A CA 1
ATOM 3502 C C . ILE A 1 442 ? 6.760 -2.044 22.971 1.00 36.69 442 ILE A C 1
ATOM 3504 O O . ILE A 1 442 ? 6.259 -0.947 22.722 1.00 36.69 442 ILE A O 1
ATOM 3508 N N . LEU A 1 443 ? 6.928 -2.923 21.982 1.00 52.38 443 LEU A N 1
ATOM 3509 C CA . LEU A 1 443 ? 6.297 -2.764 20.668 1.00 52.38 443 LEU A CA 1
ATOM 3510 C C . LEU A 1 443 ? 4.804 -3.096 20.800 1.00 52.38 443 LEU A C 1
ATOM 3512 O O . LEU A 1 443 ? 4.330 -4.168 20.444 1.00 52.38 443 LEU A O 1
ATOM 3516 N N . THR A 1 444 ? 4.059 -2.172 21.402 1.00 52.44 444 THR A N 1
ATOM 3517 C CA . THR A 1 444 ? 2.618 -2.310 21.623 1.00 52.44 444 THR A CA 1
ATOM 3518 C C . THR A 1 444 ? 1.855 -2.239 20.300 1.00 52.44 444 THR A C 1
ATOM 3520 O O . THR A 1 444 ? 2.295 -1.589 19.346 1.00 52.44 444 THR A O 1
ATOM 3523 N N . GLU A 1 445 ? 0.657 -2.832 20.256 1.00 57.84 445 GLU A N 1
ATOM 3524 C CA . GLU A 1 445 ? -0.282 -2.718 19.124 1.00 57.84 445 GLU A CA 1
ATOM 3525 C C . GLU A 1 445 ? -0.518 -1.261 18.686 1.00 57.84 445 GLU A C 1
ATOM 3527 O O . GLU A 1 445 ? -0.782 -0.997 17.516 1.00 57.84 445 GLU A O 1
ATOM 3532 N N . GLN A 1 446 ? -0.368 -0.292 19.596 1.00 55.16 446 GLN A N 1
ATOM 3533 C CA . GLN A 1 446 ? -0.482 1.137 19.294 1.00 55.16 446 GLN A CA 1
ATOM 3534 C C . GLN A 1 446 ? 0.698 1.695 18.479 1.00 55.16 446 GLN A C 1
ATOM 3536 O O . GLN A 1 446 ? 0.496 2.601 17.669 1.00 55.16 446 GLN A O 1
ATOM 3541 N N . THR A 1 447 ? 1.914 1.172 18.682 1.00 55.88 447 THR A N 1
ATOM 3542 C CA . THR A 1 447 ? 3.118 1.596 17.944 1.00 55.88 447 THR A CA 1
ATOM 3543 C C . THR A 1 447 ? 3.132 0.977 16.549 1.00 55.88 447 THR A C 1
ATOM 3545 O O . THR A 1 447 ? 3.325 1.683 15.562 1.00 55.88 447 THR A O 1
ATOM 3548 N N . ILE A 1 448 ? 2.860 -0.331 16.456 1.00 65.31 448 ILE A N 1
ATOM 3549 C CA . ILE A 1 448 ? 2.837 -1.058 15.177 1.00 65.31 448 ILE A CA 1
ATOM 3550 C C . ILE A 1 448 ? 1.596 -0.663 14.361 1.00 65.31 448 ILE A C 1
ATOM 3552 O O . ILE A 1 448 ? 1.698 -0.410 13.165 1.00 65.31 448 ILE A O 1
ATOM 3556 N N . GLY A 1 449 ? 0.440 -0.513 15.013 1.00 62.12 449 GLY A N 1
ATOM 3557 C CA . GLY A 1 449 ? -0.867 -0.242 14.405 1.00 62.12 449 GLY A CA 1
ATOM 3558 C C . GLY A 1 449 ? -0.960 0.962 13.469 1.00 62.12 449 GLY A C 1
ATOM 3559 O O . GLY A 1 449 ? -1.851 1.021 12.623 1.00 62.12 449 GLY A O 1
ATOM 3560 N N . ARG A 1 450 ? -0.038 1.920 13.591 1.00 66.06 450 ARG A N 1
ATOM 3561 C CA . ARG A 1 450 ? 0.049 3.091 12.705 1.00 66.06 450 ARG A CA 1
ATOM 3562 C C . ARG A 1 450 ? 0.666 2.732 11.359 1.00 66.06 450 ARG A C 1
ATOM 3564 O O . ARG A 1 450 ? 0.170 3.165 10.327 1.00 66.06 450 ARG A O 1
ATOM 3571 N N . GLY A 1 451 ? 1.673 1.861 11.367 1.00 71.25 451 GLY A N 1
ATOM 3572 C CA . GLY A 1 451 ? 2.341 1.393 10.158 1.00 71.25 451 GLY A CA 1
ATOM 3573 C C . GLY A 1 451 ? 1.673 0.219 9.463 1.00 71.25 451 GLY A C 1
ATOM 3574 O O . GLY A 1 451 ? 2.157 -0.210 8.425 1.00 71.25 451 GLY A O 1
ATOM 3575 N N . LEU A 1 452 ? 0.564 -0.289 10.003 1.00 76.75 452 LEU A N 1
ATOM 3576 C CA . LEU A 1 452 ? -0.146 -1.435 9.440 1.00 76.75 452 LEU A CA 1
ATOM 3577 C C . LEU A 1 452 ? -1.173 -1.056 8.365 1.00 76.75 452 LEU A C 1
ATOM 3579 O O . LEU A 1 452 ? -1.826 -1.923 7.803 1.00 76.75 452 LEU A O 1
ATOM 3583 N N . ARG A 1 453 ? -1.350 0.219 8.020 1.00 79.31 453 ARG A N 1
ATOM 3584 C CA . ARG A 1 453 ? -2.313 0.587 6.971 1.00 79.31 453 ARG A CA 1
ATOM 3585 C C . ARG A 1 453 ? -1.832 0.178 5.585 1.00 79.31 453 ARG A C 1
ATOM 3587 O O . ARG A 1 453 ? -0.668 0.374 5.250 1.00 79.31 453 ARG A O 1
ATOM 3594 N N . LEU A 1 454 ? -2.754 -0.335 4.776 1.00 84.81 454 LEU A N 1
ATOM 3595 C CA . LEU A 1 454 ? -2.503 -0.648 3.372 1.00 84.81 454 LEU A CA 1
ATOM 3596 C C . LEU A 1 454 ? -2.478 0.647 2.547 1.00 84.81 454 LEU A C 1
ATOM 3598 O O . LEU A 1 454 ? -3.410 1.446 2.673 1.00 84.81 454 LEU A O 1
ATOM 3602 N N . PRO A 1 455 ? -1.453 0.859 1.705 1.00 81.50 455 PRO A N 1
ATOM 3603 C CA . PRO A 1 455 ? -1.275 2.108 0.962 1.00 81.50 455 PRO A CA 1
ATOM 3604 C C . PRO A 1 455 ? -2.357 2.329 -0.106 1.00 81.50 455 PRO A C 1
ATOM 3606 O O . PRO A 1 455 ? -2.787 3.454 -0.329 1.00 81.50 455 PRO A O 1
ATOM 3609 N N . TYR A 1 456 ? -2.838 1.245 -0.720 1.00 82.44 456 TYR A N 1
ATOM 3610 C CA . TYR A 1 456 ? -3.838 1.266 -1.789 1.00 82.44 456 TYR A CA 1
ATOM 3611 C C . TYR A 1 456 ? -5.213 0.774 -1.314 1.00 82.44 456 TYR A C 1
ATOM 3613 O O . TYR A 1 456 ? -6.080 0.469 -2.122 1.00 82.44 456 TYR A O 1
ATOM 3621 N N . GLY A 1 457 ? -5.423 0.670 0.004 1.00 78.19 457 GLY A N 1
ATOM 3622 C CA . GLY A 1 457 ? -6.678 0.201 0.606 1.00 78.19 457 GLY A CA 1
ATOM 3623 C C . GLY A 1 457 ? -6.865 -1.321 0.630 1.00 78.19 457 GLY A C 1
ATOM 3624 O O . GLY A 1 457 ? -7.607 -1.807 1.486 1.00 78.19 457 GLY A O 1
ATOM 3625 N N . GLU A 1 458 ? -6.140 -2.042 -0.224 1.00 82.44 458 GLU A N 1
ATOM 3626 C CA . GLU A 1 458 ? -6.111 -3.501 -0.365 1.00 82.44 458 GLU A CA 1
ATOM 3627 C C . GLU A 1 458 ? -4.667 -4.029 -0.443 1.00 82.44 458 GLU A C 1
ATOM 3629 O O . GLU A 1 458 ? -3.715 -3.251 -0.571 1.00 82.44 458 GLU A O 1
ATOM 3634 N N . ARG A 1 459 ? -4.507 -5.351 -0.327 1.00 83.81 459 ARG A N 1
ATOM 3635 C CA . ARG A 1 459 ? -3.223 -6.028 -0.534 1.00 83.81 459 ARG A CA 1
ATOM 3636 C C . ARG A 1 459 ? -2.934 -6.149 -2.025 1.00 83.81 459 ARG A C 1
ATOM 3638 O O . ARG A 1 459 ? -3.811 -6.490 -2.807 1.00 83.81 459 ARG A O 1
ATOM 3645 N N . THR A 1 460 ? -1.692 -5.879 -2.390 1.00 83.44 460 THR A N 1
ATOM 3646 C CA . THR A 1 460 ? -1.186 -5.872 -3.767 1.00 83.44 460 THR A CA 1
ATOM 3647 C C . THR A 1 460 ? -0.759 -7.250 -4.266 1.00 83.44 460 THR A C 1
ATOM 3649 O O . THR A 1 460 ? -0.532 -7.421 -5.457 1.00 83.44 460 THR A O 1
ATOM 3652 N N . GLY A 1 461 ? -0.582 -8.219 -3.364 1.00 80.81 461 GLY A N 1
ATOM 3653 C CA . GLY A 1 461 ? 0.062 -9.501 -3.654 1.00 80.81 461 GLY A CA 1
ATOM 3654 C C . GLY A 1 461 ? 1.593 -9.423 -3.609 1.00 80.81 461 GLY A C 1
ATOM 3655 O O . GLY A 1 461 ? 2.263 -10.453 -3.500 1.00 80.81 461 GLY A O 1
ATOM 3656 N N . ASN A 1 462 ? 2.176 -8.218 -3.609 1.00 82.38 462 ASN A N 1
ATOM 3657 C CA . ASN A 1 462 ? 3.608 -8.027 -3.443 1.00 82.38 462 ASN A CA 1
ATOM 3658 C C . ASN A 1 462 ? 3.964 -7.967 -1.954 1.00 82.38 462 ASN A C 1
ATOM 3660 O O . ASN A 1 462 ? 3.710 -6.983 -1.255 1.00 82.38 462 ASN A O 1
ATOM 3664 N N . LYS A 1 463 ? 4.660 -9.002 -1.477 1.00 85.50 463 LYS A N 1
ATOM 3665 C CA . LYS A 1 463 ? 5.105 -9.124 -0.081 1.00 85.50 463 LYS A CA 1
ATOM 3666 C C . LYS A 1 463 ? 5.858 -7.893 0.440 1.00 85.50 463 LYS A C 1
ATOM 3668 O O . LYS A 1 463 ? 5.773 -7.607 1.629 1.00 85.50 463 LYS A O 1
ATOM 3673 N N . ASN A 1 464 ? 6.632 -7.188 -0.389 1.00 86.56 464 ASN A N 1
ATOM 3674 C CA . ASN A 1 464 ? 7.394 -6.015 0.054 1.00 86.56 464 ASN A CA 1
ATOM 3675 C C . ASN A 1 464 ? 6.505 -4.784 0.292 1.00 86.56 464 ASN A C 1
ATOM 3677 O O . ASN A 1 464 ? 6.889 -3.928 1.086 1.00 86.56 464 ASN A O 1
ATOM 3681 N N . ILE A 1 465 ? 5.345 -4.723 -0.366 1.00 89.69 465 ILE A N 1
ATOM 3682 C CA . ILE A 1 465 ? 4.354 -3.640 -0.276 1.00 89.69 465 ILE A CA 1
ATOM 3683 C C . ILE A 1 465 ? 3.310 -3.948 0.803 1.00 89.69 465 ILE A C 1
ATOM 3685 O O . ILE A 1 465 ? 2.897 -3.076 1.565 1.00 89.69 465 ILE A O 1
ATOM 3689 N N . ASP A 1 466 ? 2.930 -5.215 0.930 1.00 89.44 466 ASP A N 1
ATOM 3690 C CA . ASP A 1 466 ? 1.866 -5.642 1.839 1.00 89.44 466 ASP A CA 1
ATOM 3691 C C . ASP A 1 466 ? 2.349 -5.867 3.275 1.00 89.44 466 ASP A C 1
ATOM 3693 O O . ASP A 1 466 ? 1.620 -6.425 4.093 1.00 89.44 466 ASP A O 1
ATOM 3697 N N . ARG A 1 467 ? 3.569 -5.435 3.616 1.00 89.44 467 ARG A N 1
ATOM 3698 C CA . ARG A 1 467 ? 4.151 -5.645 4.945 1.00 89.44 467 ARG A CA 1
ATOM 3699 C C . ARG A 1 467 ? 4.728 -4.385 5.570 1.00 89.44 467 ARG A C 1
ATOM 3701 O O . ARG A 1 467 ? 5.139 -3.453 4.885 1.00 89.44 467 ARG A O 1
ATOM 3708 N N . VAL A 1 468 ? 4.867 -4.436 6.889 1.00 87.88 468 VAL A N 1
ATOM 3709 C CA . VAL A 1 468 ? 5.749 -3.554 7.660 1.00 87.88 468 VAL A CA 1
ATOM 3710 C C . VAL A 1 468 ? 6.881 -4.385 8.257 1.00 87.88 468 VAL A C 1
ATOM 3712 O O . VAL A 1 468 ? 6.644 -5.447 8.831 1.00 87.88 468 VAL A O 1
ATOM 3715 N N . MET A 1 469 ? 8.120 -3.927 8.105 1.00 88.56 469 MET A N 1
ATOM 3716 C CA . MET A 1 469 ? 9.302 -4.608 8.622 1.00 88.56 469 MET A CA 1
ATOM 3717 C C . MET A 1 469 ? 9.710 -4.047 9.983 1.00 88.56 469 MET A C 1
ATOM 3719 O O . MET A 1 469 ? 9.975 -2.856 10.117 1.00 88.56 469 MET A O 1
ATOM 3723 N N . ILE A 1 470 ? 9.818 -4.910 10.985 1.00 85.44 470 ILE A N 1
ATOM 3724 C CA . ILE A 1 470 ? 10.283 -4.591 12.332 1.00 85.44 470 ILE A CA 1
ATOM 3725 C C . ILE A 1 470 ? 11.671 -5.202 12.490 1.00 85.44 470 ILE A C 1
ATOM 3727 O O . ILE A 1 470 ? 11.839 -6.414 12.391 1.00 85.44 470 ILE A O 1
ATOM 3731 N N . VAL A 1 471 ? 12.684 -4.377 12.725 1.00 84.38 471 VAL A N 1
ATOM 3732 C CA . VAL A 1 471 ? 14.047 -4.884 12.908 1.00 84.38 471 VAL A CA 1
ATOM 3733 C C . VAL A 1 471 ? 14.208 -5.445 14.317 1.00 84.38 471 VAL A C 1
ATOM 3735 O O . VAL A 1 471 ? 14.000 -4.728 15.296 1.00 84.38 471 VAL A O 1
ATOM 3738 N N . ALA A 1 472 ? 14.573 -6.723 14.417 1.00 76.75 472 ALA A N 1
ATOM 3739 C CA . ALA A 1 472 ? 14.844 -7.379 15.688 1.00 76.75 472 ALA A CA 1
ATOM 3740 C C . ALA A 1 472 ? 16.322 -7.325 16.070 1.00 76.75 472 ALA A C 1
ATOM 3742 O O . ALA A 1 472 ? 17.214 -7.337 15.224 1.00 76.75 472 ALA A O 1
ATOM 3743 N N . HIS A 1 473 ? 16.546 -7.336 17.384 1.00 71.75 473 HIS A N 1
ATOM 3744 C CA . HIS A 1 473 ? 17.864 -7.211 18.020 1.00 71.75 473 HIS A CA 1
ATOM 3745 C C . HIS A 1 473 ? 18.272 -8.481 18.754 1.00 71.75 473 HIS A C 1
ATOM 3747 O O . HIS A 1 473 ? 19.043 -8.437 19.708 1.00 71.75 473 HIS A O 1
ATOM 3753 N N . GLU A 1 474 ? 17.720 -9.613 18.333 1.00 63.22 474 GLU A N 1
ATOM 3754 C CA . GLU A 1 474 ? 18.045 -10.929 18.859 1.00 63.22 474 GLU A CA 1
ATOM 3755 C C . GLU A 1 474 ? 18.469 -11.848 17.715 1.00 63.22 474 GLU A C 1
ATOM 3757 O O . GLU A 1 474 ? 18.148 -11.615 16.545 1.00 63.22 474 GLU A O 1
ATOM 3762 N N . ASN A 1 475 ? 19.190 -12.912 18.064 1.00 61.50 475 ASN A N 1
ATOM 3763 C CA . ASN A 1 475 ? 19.490 -13.986 17.127 1.00 61.50 475 ASN A CA 1
ATOM 3764 C C . ASN A 1 475 ? 18.178 -14.547 16.548 1.00 61.50 475 ASN A C 1
ATOM 3766 O O . ASN A 1 475 ? 17.213 -14.762 17.287 1.00 61.50 475 ASN A O 1
ATOM 3770 N N . TYR A 1 476 ? 18.171 -14.820 15.242 1.00 57.09 476 TYR A N 1
ATOM 3771 C CA . TYR A 1 476 ? 17.062 -15.406 14.490 1.00 57.09 476 TYR A CA 1
ATOM 3772 C C . TYR A 1 476 ? 16.288 -16.495 15.245 1.00 57.09 476 TYR A C 1
ATOM 3774 O O . TYR A 1 476 ? 15.061 -16.445 15.284 1.00 57.09 476 TYR A O 1
ATOM 3782 N N . ALA A 1 477 ? 16.971 -17.434 15.909 1.00 56.91 477 ALA A N 1
ATOM 3783 C CA . ALA A 1 477 ? 16.301 -18.505 16.652 1.00 56.91 477 ALA A CA 1
ATOM 3784 C C . ALA A 1 477 ? 15.382 -17.983 17.775 1.00 56.91 477 ALA A C 1
ATOM 3786 O O . ALA A 1 477 ? 14.250 -18.447 17.905 1.00 56.91 477 ALA A O 1
ATOM 3787 N N . LYS A 1 478 ? 15.838 -16.981 18.539 1.00 63.41 478 LYS A N 1
ATOM 3788 C CA . LYS A 1 478 ? 15.050 -16.363 19.617 1.00 63.41 478 LYS A CA 1
ATOM 3789 C C . LYS A 1 478 ? 13.912 -15.509 19.069 1.00 63.41 478 LYS A C 1
ATOM 3791 O O . LYS A 1 478 ? 12.811 -15.531 19.606 1.00 63.41 478 LYS A O 1
ATOM 3796 N N . VAL A 1 479 ? 14.146 -14.831 17.945 1.00 57.81 479 VAL A N 1
ATOM 3797 C CA . VAL A 1 479 ? 13.114 -14.054 17.243 1.00 57.81 479 VAL A CA 1
ATOM 3798 C C . VAL A 1 479 ? 11.976 -14.955 16.758 1.00 57.81 479 VAL A C 1
ATOM 3800 O O . VAL A 1 479 ? 10.806 -14.625 16.940 1.00 57.81 479 VAL A O 1
ATOM 3803 N N . VAL A 1 480 ? 12.304 -16.112 16.175 1.00 58.28 480 VAL A N 1
ATOM 3804 C CA . VAL A 1 480 ? 11.312 -17.107 15.736 1.00 58.28 480 VAL A CA 1
ATOM 3805 C C . VAL A 1 480 ? 10.560 -17.699 16.929 1.00 58.28 480 VAL A C 1
ATOM 3807 O O . VAL A 1 480 ? 9.348 -17.890 16.851 1.00 58.28 480 VAL A O 1
ATOM 3810 N N . GLU A 1 481 ? 11.246 -17.978 18.038 1.00 61.53 481 GLU A N 1
ATOM 3811 C CA . GLU A 1 481 ? 10.615 -18.462 19.270 1.00 61.53 481 GLU A CA 1
ATOM 3812 C C . GLU A 1 481 ? 9.646 -17.426 19.858 1.00 61.53 481 GLU A C 1
ATOM 3814 O O . GLU A 1 481 ? 8.490 -17.752 20.121 1.00 61.53 481 GLU A O 1
ATOM 3819 N N . ALA A 1 482 ? 10.057 -16.161 19.957 1.00 60.06 482 ALA A N 1
ATOM 3820 C CA . ALA A 1 482 ? 9.191 -15.068 20.391 1.00 60.06 482 ALA A CA 1
ATOM 3821 C C . ALA A 1 482 ? 7.975 -14.890 19.461 1.00 60.06 482 ALA A C 1
ATOM 3823 O O . ALA A 1 482 ? 6.857 -14.680 19.935 1.00 60.06 482 ALA A O 1
ATOM 3824 N N . ALA A 1 483 ? 8.160 -15.046 18.144 1.00 56.22 483 ALA A N 1
ATOM 3825 C CA . ALA A 1 483 ? 7.071 -14.997 17.168 1.00 56.22 483 ALA A CA 1
ATOM 3826 C C . ALA A 1 483 ? 6.062 -16.151 17.339 1.00 56.22 483 ALA A C 1
ATOM 3828 O O . ALA A 1 483 ? 4.867 -15.933 17.178 1.00 56.22 483 ALA A O 1
ATOM 3829 N N . ARG A 1 484 ? 6.486 -17.359 17.747 1.00 56.78 484 ARG A N 1
ATOM 3830 C CA . ARG A 1 484 ? 5.565 -18.485 18.046 1.00 56.78 484 ARG A CA 1
ATOM 3831 C C . ARG A 1 484 ? 4.588 -18.206 19.176 1.00 56.78 484 ARG A C 1
ATOM 3833 O O . ARG A 1 484 ? 3.528 -18.823 19.215 1.00 56.78 484 ARG A O 1
ATOM 3840 N N . HIS A 1 485 ? 4.934 -17.292 20.071 1.00 58.09 485 HIS A N 1
ATOM 3841 C CA . HIS A 1 485 ? 4.084 -16.890 21.185 1.00 58.09 485 HIS A CA 1
ATOM 3842 C C . HIS A 1 485 ? 3.331 -15.575 20.918 1.00 58.09 485 HIS A C 1
ATOM 3844 O O . HIS A 1 485 ? 2.602 -15.104 21.790 1.00 58.09 485 HIS A O 1
ATOM 3850 N N . SER A 1 486 ? 3.486 -14.982 19.727 1.00 60.00 486 SER A N 1
ATOM 3851 C CA . SER A 1 486 ? 2.821 -13.741 19.333 1.00 60.00 486 SER A CA 1
ATOM 3852 C C . SER A 1 486 ? 1.490 -14.015 18.635 1.00 60.00 486 SER A C 1
ATOM 3854 O O . SER A 1 486 ? 1.421 -14.773 17.673 1.00 60.00 486 SER A O 1
ATOM 3856 N N . ASN A 1 487 ? 0.433 -13.318 19.055 1.00 59.16 487 ASN A N 1
ATOM 3857 C CA . ASN A 1 487 ? -0.849 -13.306 18.338 1.00 59.16 487 ASN A CA 1
ATOM 3858 C C . ASN A 1 487 ? -0.832 -12.383 17.100 1.00 59.16 487 ASN A C 1
ATOM 3860 O O . ASN A 1 487 ? -1.816 -12.329 16.367 1.00 59.16 487 ASN A O 1
ATOM 3864 N N . LEU A 1 488 ? 0.258 -11.632 16.886 1.00 63.56 488 LEU A N 1
ATOM 3865 C CA . LEU A 1 488 ? 0.378 -10.609 15.840 1.00 63.56 488 LEU A CA 1
ATOM 3866 C C . LEU A 1 488 ? 1.342 -11.009 14.724 1.00 63.56 488 LEU A C 1
ATOM 3868 O O . LEU A 1 488 ? 1.110 -10.691 13.563 1.00 63.56 488 LEU A O 1
ATOM 3872 N N . ILE A 1 489 ? 2.440 -11.678 15.076 1.00 65.88 489 ILE A N 1
ATOM 3873 C CA . ILE A 1 489 ? 3.496 -12.064 14.139 1.00 65.88 489 ILE A CA 1
ATOM 3874 C C . ILE A 1 489 ? 3.457 -13.576 14.010 1.00 65.88 489 ILE A C 1
ATOM 3876 O O . ILE A 1 489 ? 3.701 -14.287 14.978 1.00 65.88 489 ILE A O 1
ATOM 3880 N N . GLN A 1 490 ? 3.178 -14.071 12.809 1.00 67.44 490 GLN A N 1
ATOM 3881 C CA . GLN A 1 490 ? 3.242 -15.504 12.554 1.00 67.44 490 GLN A CA 1
ATOM 3882 C C . GLN A 1 490 ? 4.708 -15.975 12.548 1.00 67.44 490 GLN A C 1
ATOM 3884 O O . GLN A 1 490 ? 5.575 -15.241 12.071 1.00 67.44 490 GLN A O 1
ATOM 3889 N N . PRO A 1 491 ? 5.019 -17.208 12.987 1.00 63.78 491 PRO A N 1
ATOM 3890 C CA . PRO A 1 491 ? 6.385 -17.751 12.948 1.00 63.78 491 PRO A CA 1
ATOM 3891 C C . PRO A 1 491 ? 7.029 -17.743 11.557 1.00 63.78 491 PRO A C 1
ATOM 3893 O O . PRO A 1 491 ? 8.248 -17.672 11.436 1.00 63.78 491 PRO A O 1
ATOM 3896 N N . THR A 1 492 ? 6.212 -17.815 10.506 1.00 74.12 492 THR A N 1
ATOM 3897 C CA . THR A 1 492 ? 6.625 -17.729 9.099 1.00 74.12 492 THR A CA 1
ATOM 3898 C C . THR A 1 492 ? 7.020 -16.314 8.668 1.00 74.12 492 THR A C 1
ATOM 3900 O O . THR A 1 492 ? 7.674 -16.160 7.639 1.00 74.12 492 THR A O 1
ATOM 3903 N N . ASN A 1 493 ? 6.672 -15.286 9.449 1.00 79.31 493 ASN A N 1
ATOM 3904 C CA . ASN A 1 493 ? 6.902 -13.874 9.139 1.00 79.31 493 ASN A CA 1
ATOM 3905 C C . ASN A 1 493 ? 8.229 -13.352 9.711 1.00 79.31 493 ASN A C 1
ATOM 3907 O O . ASN A 1 493 ? 8.335 -12.193 10.118 1.00 79.31 493 ASN A O 1
ATOM 3911 N N . VAL A 1 494 ? 9.254 -14.204 9.740 1.00 79.31 494 VAL A N 1
ATOM 3912 C CA . VAL A 1 494 ? 10.615 -13.828 10.134 1.00 79.31 494 VAL A CA 1
ATOM 3913 C C . VAL A 1 494 ? 11.539 -13.996 8.936 1.00 79.31 494 VAL A C 1
ATOM 3915 O O . VAL A 1 494 ? 11.621 -15.069 8.340 1.00 79.31 494 VAL A O 1
ATOM 3918 N N . GLU A 1 495 ? 12.245 -12.929 8.579 1.00 84.56 495 GLU A N 1
ATOM 3919 C CA . GLU A 1 495 ? 13.201 -12.908 7.481 1.00 84.56 495 GLU A CA 1
ATOM 3920 C C . GLU A 1 495 ? 14.617 -12.665 8.006 1.00 84.56 495 GLU A C 1
ATOM 3922 O O . GLU A 1 495 ? 14.899 -11.654 8.650 1.00 84.56 495 GLU A O 1
ATOM 3927 N N . SER A 1 496 ? 15.521 -13.594 7.697 1.00 81.44 496 SER A N 1
ATOM 3928 C CA . SER A 1 496 ? 16.952 -13.444 7.948 1.00 81.44 496 SER A CA 1
ATOM 3929 C C . SER A 1 496 ? 17.694 -13.153 6.652 1.00 81.44 496 SER A C 1
ATOM 3931 O O . SER A 1 496 ? 17.516 -13.876 5.669 1.00 81.44 496 SER A O 1
ATOM 3933 N N . ILE A 1 497 ? 18.578 -12.160 6.668 1.00 82.81 497 ILE A N 1
ATOM 3934 C CA . ILE A 1 497 ? 19.488 -11.875 5.551 1.00 82.81 497 ILE A CA 1
ATOM 3935 C C . ILE A 1 497 ? 20.945 -12.081 5.967 1.00 82.81 497 ILE A C 1
ATOM 3937 O O . ILE A 1 497 ? 21.280 -11.998 7.148 1.00 82.81 497 ILE A O 1
ATOM 3941 N N . SER A 1 498 ? 21.831 -12.348 5.008 1.00 79.62 498 SER A N 1
ATOM 3942 C CA . SER A 1 498 ? 23.266 -12.425 5.299 1.00 79.62 498 SER A CA 1
ATOM 3943 C C . SER A 1 498 ? 23.842 -11.034 5.581 1.00 79.62 498 SER A C 1
ATOM 3945 O O . SER A 1 498 ? 23.413 -10.035 4.998 1.00 79.62 498 SER A O 1
ATOM 3947 N N . THR A 1 499 ? 24.876 -10.970 6.425 1.00 73.94 499 THR A N 1
ATOM 3948 C CA . THR A 1 499 ? 25.573 -9.703 6.744 1.00 73.94 499 THR A CA 1
ATOM 3949 C C . THR A 1 499 ? 26.160 -9.032 5.492 1.00 73.94 499 THR A C 1
ATOM 3951 O O . THR A 1 499 ? 26.294 -7.813 5.415 1.00 73.94 499 THR A O 1
ATOM 3954 N N . ALA A 1 500 ? 26.555 -9.821 4.491 1.00 73.19 500 ALA A N 1
ATOM 3955 C CA . ALA A 1 500 ? 27.071 -9.281 3.237 1.00 73.19 500 ALA A CA 1
ATOM 3956 C C . ALA A 1 500 ? 25.970 -8.575 2.432 1.00 73.19 500 ALA A C 1
ATOM 3958 O O . ALA A 1 500 ? 26.216 -7.510 1.875 1.00 73.19 500 ALA A O 1
ATOM 3959 N N . ALA A 1 501 ? 24.757 -9.138 2.407 1.00 71.25 501 ALA A N 1
ATOM 3960 C CA . ALA A 1 501 ? 23.630 -8.569 1.680 1.00 71.25 501 ALA A CA 1
ATOM 3961 C C . ALA A 1 501 ? 23.121 -7.265 2.314 1.00 71.25 501 ALA A C 1
ATOM 3963 O O . ALA A 1 501 ? 22.776 -6.341 1.581 1.00 71.25 501 ALA A O 1
ATOM 3964 N N . SER A 1 502 ? 23.125 -7.157 3.650 1.00 70.81 502 SER A N 1
ATOM 3965 C CA . SER A 1 502 ? 22.667 -5.948 4.357 1.00 70.81 502 SER A CA 1
ATOM 3966 C C . SER A 1 502 ? 23.532 -4.719 4.055 1.00 70.81 502 SER A C 1
ATOM 3968 O O . SER A 1 502 ? 23.019 -3.603 3.969 1.00 70.81 502 SER A O 1
ATOM 3970 N N . LYS A 1 503 ? 24.836 -4.917 3.819 1.00 70.88 503 LYS A N 1
ATOM 3971 C CA . LYS A 1 503 ? 25.793 -3.848 3.484 1.00 70.88 503 LYS A CA 1
ATOM 3972 C C . LYS A 1 503 ? 25.661 -3.314 2.061 1.00 70.88 503 LYS A C 1
ATOM 3974 O O . LYS A 1 503 ? 26.186 -2.241 1.778 1.00 70.88 503 LYS A O 1
ATOM 3979 N N . VAL A 1 504 ? 24.987 -4.038 1.170 1.00 71.94 504 VAL A N 1
ATOM 3980 C CA . VAL A 1 504 ? 24.782 -3.578 -0.204 1.00 71.94 504 VAL A CA 1
ATOM 3981 C C . VAL A 1 504 ? 23.773 -2.434 -0.189 1.00 71.94 504 VAL A C 1
ATOM 3983 O O . VAL A 1 504 ? 22.616 -2.611 0.203 1.00 71.94 504 VAL A O 1
ATOM 3986 N N . VAL A 1 505 ? 24.218 -1.256 -0.619 1.00 67.94 505 VAL A N 1
ATOM 3987 C CA . VAL A 1 505 ? 23.340 -0.109 -0.863 1.00 67.94 505 VAL A CA 1
ATOM 3988 C C . VAL A 1 505 ? 22.869 -0.180 -2.300 1.00 67.94 505 VAL A C 1
ATOM 3990 O O . VAL A 1 505 ? 23.705 -0.239 -3.207 1.00 67.94 505 VAL A O 1
ATOM 3993 N N . LYS A 1 506 ? 21.550 -0.216 -2.502 1.00 71.00 506 LYS A N 1
ATOM 3994 C CA . LYS A 1 506 ? 20.966 -0.246 -3.839 1.00 71.00 506 LYS A CA 1
ATOM 3995 C C . LYS A 1 506 ? 20.379 1.113 -4.181 1.00 71.00 506 LYS A C 1
ATOM 3997 O O . LYS A 1 506 ? 19.693 1.720 -3.371 1.00 71.00 506 LYS A O 1
ATOM 4002 N N . GLU A 1 507 ? 20.604 1.549 -5.408 1.00 68.75 507 GLU A N 1
ATOM 4003 C CA . GLU A 1 507 ? 19.899 2.675 -6.005 1.00 68.75 507 GLU A CA 1
ATOM 4004 C C . GLU A 1 507 ? 19.031 2.193 -7.165 1.00 68.75 507 GLU A C 1
ATOM 4006 O O . GLU A 1 507 ? 19.356 1.210 -7.840 1.00 68.75 507 GLU A O 1
ATOM 4011 N N . VAL A 1 508 ? 17.905 2.874 -7.373 1.00 69.88 508 VAL A N 1
ATOM 4012 C CA . VAL A 1 508 ? 17.038 2.661 -8.531 1.00 69.88 508 VAL A CA 1
ATOM 4013 C C . VAL A 1 508 ? 17.382 3.719 -9.559 1.00 69.88 508 VAL A C 1
ATOM 4015 O O . VAL A 1 508 ? 17.261 4.910 -9.281 1.00 69.88 508 VAL A O 1
ATOM 4018 N N . ILE A 1 509 ? 17.800 3.275 -10.736 1.00 77.00 509 ILE A N 1
ATOM 4019 C CA . ILE A 1 509 ? 18.052 4.147 -11.876 1.00 77.00 509 ILE A CA 1
ATOM 4020 C C . ILE A 1 509 ? 16.883 4.008 -12.835 1.00 77.00 509 ILE A C 1
ATOM 4022 O O . ILE A 1 509 ? 16.514 2.897 -13.212 1.00 77.00 509 ILE A O 1
ATOM 4026 N N . GLU A 1 510 ? 16.334 5.145 -13.241 1.00 80.50 510 GLU A N 1
ATOM 4027 C CA . GLU A 1 510 ? 15.402 5.215 -14.356 1.00 80.50 510 GLU A CA 1
ATOM 4028 C C . GLU A 1 510 ? 16.191 5.126 -15.667 1.00 80.50 510 GLU A C 1
ATOM 4030 O O . GLU A 1 510 ? 17.049 5.960 -15.970 1.00 80.50 510 GLU A O 1
ATOM 4035 N N . VAL A 1 511 ? 15.930 4.073 -16.428 1.00 84.25 511 VAL A N 1
ATOM 4036 C CA . VAL A 1 511 ? 16.500 3.840 -17.745 1.00 84.25 511 VAL A CA 1
ATOM 4037 C C . VAL A 1 511 ? 15.606 4.496 -18.780 1.00 84.25 511 VAL A C 1
ATOM 4039 O O . VAL A 1 511 ? 14.444 4.136 -18.964 1.00 84.25 511 VAL A O 1
ATOM 4042 N N . LYS A 1 512 ? 16.196 5.466 -19.473 1.00 85.44 512 LYS A N 1
ATOM 4043 C CA . LYS A 1 512 ? 15.514 6.315 -20.446 1.00 85.44 512 LYS A CA 1
ATOM 4044 C C . LYS A 1 512 ? 15.939 5.964 -21.871 1.00 85.44 512 LYS A C 1
ATOM 4046 O O . LYS A 1 512 ? 17.071 5.493 -22.067 1.00 85.44 512 LYS A O 1
ATOM 4051 N N . PRO A 1 513 ? 15.081 6.218 -22.874 1.00 86.12 513 PRO A N 1
ATOM 4052 C CA . PRO A 1 513 ? 15.493 6.212 -24.267 1.00 86.12 513 PRO A CA 1
ATOM 4053 C C . PRO A 1 513 ? 16.691 7.141 -24.479 1.00 86.12 513 PRO A C 1
ATOM 4055 O O . PRO A 1 513 ? 16.785 8.205 -23.861 1.00 86.12 513 PRO A O 1
ATOM 4058 N N . VAL A 1 514 ? 17.613 6.752 -25.360 1.00 85.75 514 VAL A N 1
ATOM 4059 C CA . VAL A 1 514 ? 18.866 7.494 -25.593 1.00 85.75 514 VAL A CA 1
ATOM 4060 C C . VAL A 1 514 ? 18.598 8.948 -25.986 1.00 85.75 514 VAL A C 1
ATOM 4062 O O . VAL A 1 514 ? 19.297 9.850 -25.520 1.00 85.75 514 VAL A O 1
ATOM 4065 N N . PHE A 1 515 ? 17.587 9.195 -26.820 1.00 82.19 515 PHE A N 1
ATOM 4066 C CA . PHE A 1 515 ? 17.268 10.549 -27.267 1.00 82.19 515 PHE A CA 1
ATOM 4067 C C . PHE A 1 515 ? 16.768 11.429 -26.106 1.00 82.19 515 PHE A C 1
ATOM 4069 O O . PHE A 1 515 ? 17.218 12.564 -25.984 1.00 82.19 515 PHE A O 1
ATOM 4076 N N . ILE A 1 516 ? 15.948 10.896 -25.188 1.00 82.50 516 ILE A N 1
ATOM 4077 C CA . ILE A 1 516 ? 15.509 11.614 -23.976 1.00 82.50 516 ILE A CA 1
ATOM 4078 C C . ILE A 1 516 ? 16.700 11.961 -23.082 1.00 82.50 516 ILE A C 1
ATOM 4080 O O . ILE A 1 516 ? 16.830 13.107 -22.661 1.00 82.50 516 ILE A O 1
ATOM 4084 N N . ALA A 1 517 ? 17.603 11.007 -22.835 1.00 83.88 517 ALA A N 1
ATOM 4085 C CA . ALA A 1 517 ? 18.807 11.262 -22.041 1.00 83.88 517 ALA A CA 1
ATOM 4086 C C . ALA A 1 517 ? 19.684 12.367 -22.664 1.00 83.88 517 ALA A C 1
ATOM 4088 O O . ALA A 1 517 ? 20.201 13.229 -21.957 1.00 83.88 517 ALA A O 1
ATOM 4089 N N . THR A 1 518 ? 19.790 12.383 -23.996 1.00 84.19 518 THR A N 1
ATOM 4090 C CA . THR A 1 518 ? 20.527 13.417 -24.741 1.00 84.19 518 THR A CA 1
ATOM 4091 C C . THR A 1 518 ? 19.888 14.800 -24.574 1.00 84.19 518 THR A C 1
ATOM 4093 O O . THR A 1 518 ? 20.593 15.787 -24.369 1.00 84.19 518 THR A O 1
ATOM 4096 N N . ILE A 1 519 ? 18.554 14.878 -24.619 1.00 84.38 519 ILE A N 1
ATOM 4097 C CA . ILE A 1 519 ? 17.808 16.122 -24.387 1.00 84.38 519 ILE A CA 1
ATOM 4098 C C . ILE A 1 519 ? 18.027 16.629 -22.955 1.00 84.38 519 ILE A C 1
ATOM 4100 O O . ILE A 1 519 ? 18.274 17.818 -22.763 1.00 84.38 519 ILE A O 1
ATOM 4104 N N . GLU A 1 520 ? 17.985 15.747 -21.949 1.00 86.69 520 GLU A N 1
ATOM 4105 C CA . GLU A 1 520 ? 18.244 16.123 -20.550 1.00 86.69 520 GLU A CA 1
ATOM 4106 C C . GLU A 1 520 ? 19.639 16.723 -20.360 1.00 86.69 520 GLU A C 1
ATOM 4108 O O . GLU A 1 520 ? 19.787 17.718 -19.650 1.00 86.69 520 GLU A O 1
ATOM 4113 N N . GLU A 1 521 ? 20.662 16.150 -21.000 1.00 86.62 521 GLU A N 1
ATOM 4114 C CA . GLU A 1 521 ? 22.023 16.695 -20.966 1.00 86.62 521 GLU A CA 1
ATOM 4115 C C . GLU A 1 521 ? 22.102 18.083 -21.613 1.00 86.62 521 GLU A C 1
ATOM 4117 O O . GLU A 1 521 ? 22.730 18.982 -21.051 1.00 86.62 521 GLU A O 1
ATOM 4122 N N . GLN A 1 522 ? 21.428 18.292 -22.748 1.00 85.88 522 GLN A N 1
ATOM 4123 C CA . GLN A 1 522 ? 21.382 19.598 -23.417 1.00 85.88 522 GLN A CA 1
ATOM 4124 C C . GLN A 1 522 ? 20.641 20.652 -22.585 1.00 85.88 522 GLN A C 1
ATOM 4126 O O . GLN A 1 522 ? 21.121 21.778 -22.460 1.00 85.88 522 GLN A O 1
ATOM 4131 N N . ILE A 1 523 ? 19.525 20.281 -21.951 1.00 86.44 523 ILE A N 1
ATOM 4132 C CA . ILE A 1 523 ? 18.789 21.151 -21.023 1.00 86.44 523 ILE A CA 1
ATOM 4133 C C . ILE A 1 523 ? 19.678 21.534 -19.835 1.00 86.44 523 ILE A C 1
ATOM 4135 O O . ILE A 1 523 ? 19.798 22.714 -19.514 1.00 86.44 523 ILE A O 1
ATOM 4139 N N . LYS A 1 524 ? 20.346 20.557 -19.206 1.00 88.31 524 LYS A N 1
ATOM 4140 C CA . LYS A 1 524 ? 21.252 20.798 -18.067 1.00 88.31 524 LYS A CA 1
ATOM 4141 C C . LYS A 1 524 ? 22.449 21.671 -18.442 1.00 88.31 524 LYS A C 1
ATOM 4143 O O . LYS A 1 524 ? 22.966 22.389 -17.587 1.00 88.31 524 LYS A O 1
ATOM 4148 N N . ALA A 1 525 ? 22.890 21.609 -19.697 1.00 88.19 525 ALA A N 1
ATOM 4149 C CA . ALA A 1 525 ? 23.972 22.434 -20.216 1.00 88.19 525 ALA A CA 1
ATOM 4150 C C . ALA A 1 525 ? 23.550 23.887 -20.504 1.00 88.19 525 ALA A C 1
ATOM 4152 O O . ALA A 1 525 ? 24.430 24.742 -20.591 1.00 88.19 525 ALA A O 1
ATOM 4153 N N . SER A 1 526 ? 22.248 24.183 -20.624 1.00 87.62 526 SER A N 1
ATOM 4154 C CA . SER A 1 526 ? 21.730 25.542 -20.819 1.00 87.62 526 SER A CA 1
ATOM 4155 C C . SER A 1 526 ? 21.581 26.287 -19.483 1.00 87.62 526 SER A C 1
ATOM 4157 O O . SER A 1 526 ? 20.739 25.928 -18.651 1.00 87.62 526 SER A O 1
ATOM 4159 N N . PRO A 1 527 ? 22.332 27.383 -19.259 1.00 86.69 527 PRO A N 1
ATOM 4160 C CA . PRO A 1 527 ? 22.171 28.198 -18.059 1.00 86.69 527 PRO A CA 1
ATOM 4161 C C . PRO A 1 527 ? 20.825 28.932 -18.012 1.00 86.69 527 PRO A C 1
ATOM 4163 O O . PRO A 1 527 ? 20.274 29.100 -16.926 1.00 86.69 527 PRO A O 1
ATOM 4166 N N . ALA A 1 528 ? 20.296 29.355 -19.168 1.00 85.88 528 ALA A N 1
ATOM 4167 C CA . ALA A 1 528 ? 19.043 30.104 -19.257 1.00 85.88 528 ALA A CA 1
ATOM 4168 C C . ALA A 1 528 ? 17.851 29.247 -18.811 1.00 85.88 528 ALA A C 1
ATOM 4170 O O . ALA A 1 528 ? 17.053 29.675 -17.979 1.00 85.88 528 ALA A O 1
ATOM 4171 N N . ILE A 1 529 ? 17.787 28.006 -19.298 1.00 84.44 529 ILE A N 1
ATOM 4172 C CA . ILE A 1 529 ? 16.730 27.053 -18.946 1.00 84.44 529 ILE A CA 1
ATOM 4173 C C . ILE A 1 529 ? 16.857 26.631 -17.474 1.00 84.44 529 ILE A C 1
ATOM 4175 O O . ILE A 1 529 ? 15.880 26.656 -16.724 1.00 84.44 529 ILE A O 1
ATOM 4179 N N . MET A 1 530 ? 18.070 26.294 -17.023 1.00 87.25 530 MET A N 1
ATOM 4180 C CA . MET A 1 530 ? 18.295 25.832 -15.648 1.00 87.25 530 MET A CA 1
ATOM 4181 C C . MET A 1 530 ? 18.032 26.903 -14.585 1.00 87.25 530 MET A C 1
ATOM 4183 O O . MET A 1 530 ? 17.660 26.558 -13.461 1.00 87.25 530 MET A O 1
ATOM 4187 N N . GLN A 1 531 ? 18.225 28.185 -14.904 1.00 86.62 531 GLN A N 1
ATOM 4188 C CA . GLN A 1 531 ? 17.891 29.271 -13.985 1.00 86.62 531 GLN A CA 1
ATOM 4189 C C . GLN A 1 531 ? 16.379 29.323 -13.718 1.00 86.62 531 GLN A C 1
ATOM 4191 O O . GLN A 1 531 ? 15.965 29.333 -12.559 1.00 86.62 531 GLN A O 1
ATOM 4196 N N . GLU A 1 532 ? 15.559 29.283 -14.767 1.00 84.69 532 GLU A N 1
ATOM 4197 C CA . GLU A 1 532 ? 14.098 29.352 -14.644 1.00 84.69 532 GLU A CA 1
ATOM 4198 C C . GLU A 1 532 ? 13.514 28.119 -13.949 1.00 84.69 532 GLU A C 1
ATOM 4200 O O . GLU A 1 532 ? 12.656 28.246 -13.073 1.00 84.69 532 GLU A O 1
ATOM 4205 N N . ILE A 1 533 ? 14.041 26.931 -14.265 1.00 85.44 533 ILE A N 1
ATOM 4206 C CA . ILE A 1 533 ? 13.677 25.681 -13.586 1.00 85.44 533 ILE A CA 1
ATOM 4207 C C . ILE A 1 533 ? 13.914 25.793 -12.073 1.00 85.44 533 ILE A C 1
ATOM 4209 O O . ILE A 1 533 ? 13.056 25.414 -11.273 1.00 85.44 533 ILE A O 1
ATOM 4213 N N . LYS A 1 534 ? 15.064 26.338 -11.655 1.00 85.62 534 LYS A N 1
ATOM 4214 C CA . LYS A 1 534 ? 15.385 26.512 -10.229 1.00 85.62 534 LYS A CA 1
ATOM 4215 C C . LYS A 1 534 ? 14.485 27.538 -9.545 1.00 85.62 534 LYS A C 1
ATOM 4217 O O . LYS A 1 534 ? 14.104 27.334 -8.391 1.00 85.62 534 LYS A O 1
ATOM 4222 N N . GLU A 1 535 ? 14.127 28.622 -10.229 1.00 85.44 535 GLU A N 1
ATOM 4223 C CA . GLU A 1 535 ? 13.198 29.629 -9.702 1.00 85.44 535 GLU A CA 1
ATOM 4224 C C . GLU A 1 535 ? 11.794 29.040 -9.484 1.00 85.44 535 GLU A C 1
ATOM 4226 O O . GLU A 1 535 ? 11.198 29.244 -8.422 1.00 85.44 535 GLU A O 1
ATOM 4231 N N . GLN A 1 536 ? 11.292 28.242 -10.433 1.00 81.62 536 GLN A N 1
ATOM 4232 C CA . GLN A 1 536 ? 10.020 27.529 -10.286 1.00 81.62 536 GLN A CA 1
ATOM 4233 C C . GLN A 1 536 ? 10.055 26.497 -9.156 1.00 81.62 536 GLN A C 1
ATOM 4235 O O . GLN A 1 536 ? 9.175 26.512 -8.293 1.00 81.62 536 GLN A O 1
ATOM 4240 N N . ALA A 1 537 ? 11.105 25.671 -9.102 1.00 82.69 537 ALA A N 1
ATOM 4241 C CA . ALA A 1 537 ? 11.300 24.679 -8.044 1.00 82.69 537 ALA A CA 1
ATOM 4242 C C . ALA A 1 537 ? 11.299 25.333 -6.661 1.00 82.69 537 ALA A C 1
ATOM 4244 O O . ALA A 1 537 ? 10.633 24.864 -5.744 1.00 82.69 537 ALA A O 1
ATOM 4245 N N . THR A 1 538 ? 11.978 26.472 -6.521 1.00 83.44 538 THR A N 1
ATOM 4246 C CA . THR A 1 538 ? 12.008 27.232 -5.265 1.00 83.44 538 THR A CA 1
ATOM 4247 C C . THR A 1 538 ? 10.613 27.707 -4.852 1.00 83.44 538 THR A C 1
ATOM 4249 O O . THR A 1 538 ? 10.262 27.644 -3.673 1.00 83.44 538 THR A O 1
ATOM 4252 N N . LYS A 1 539 ? 9.796 28.158 -5.811 1.00 81.75 539 LYS A N 1
ATOM 4253 C CA . LYS A 1 539 ? 8.440 28.653 -5.551 1.00 81.75 539 LYS A CA 1
ATOM 4254 C C . LYS A 1 539 ? 7.482 27.542 -5.110 1.00 81.75 539 LYS A C 1
ATOM 4256 O O . LYS A 1 539 ? 6.726 27.756 -4.166 1.00 81.75 539 LYS A O 1
ATOM 4261 N N . GLU A 1 540 ? 7.502 26.384 -5.770 1.00 74.62 540 GLU A N 1
ATOM 4262 C CA . GLU A 1 540 ? 6.651 25.245 -5.394 1.00 74.62 540 GLU A CA 1
ATOM 4263 C C . GLU A 1 540 ? 7.087 24.613 -4.073 1.00 74.62 540 GLU A C 1
ATOM 4265 O O . GLU A 1 540 ? 6.254 24.384 -3.196 1.00 74.62 540 GLU A O 1
ATOM 4270 N N . VAL A 1 541 ? 8.394 24.415 -3.877 1.00 74.69 541 VAL A N 1
ATOM 4271 C CA . VAL A 1 541 ? 8.920 23.892 -2.609 1.00 74.69 541 VAL A CA 1
ATOM 4272 C C . VAL A 1 541 ? 8.567 24.825 -1.453 1.00 74.69 541 VAL A C 1
ATOM 4274 O O . VAL A 1 541 ? 8.151 24.346 -0.403 1.00 74.69 541 VAL A O 1
ATOM 4277 N N . GLY A 1 542 ? 8.636 26.146 -1.652 1.00 69.94 542 GLY A N 1
ATOM 4278 C CA . GLY A 1 542 ? 8.230 27.132 -0.646 1.00 69.94 542 GLY A CA 1
ATOM 4279 C C . GLY A 1 542 ? 6.734 27.127 -0.295 1.00 69.94 542 GLY A C 1
ATOM 4280 O O . GLY A 1 542 ? 6.359 27.680 0.737 1.00 69.94 542 GLY A O 1
ATOM 4281 N N . ALA A 1 543 ? 5.873 26.514 -1.117 1.00 68.25 543 ALA A N 1
ATOM 4282 C CA . ALA A 1 543 ? 4.447 26.352 -0.823 1.00 68.25 543 ALA A CA 1
ATOM 4283 C C . ALA A 1 543 ? 4.148 25.105 0.032 1.00 68.25 543 ALA A C 1
ATOM 4285 O O . ALA A 1 543 ? 3.124 25.064 0.712 1.00 68.25 543 ALA A O 1
ATOM 4286 N N . VAL A 1 544 ? 5.031 24.100 -0.002 1.00 62.06 544 VAL A N 1
ATOM 4287 C CA . VAL A 1 544 ? 4.879 22.817 0.711 1.00 62.06 544 VAL A CA 1
ATOM 4288 C C . VAL A 1 544 ? 5.741 22.768 1.976 1.00 62.06 544 VAL A C 1
ATOM 4290 O O . VAL A 1 544 ? 5.350 22.174 2.981 1.00 62.06 544 VAL A O 1
ATOM 4293 N N . ILE A 1 545 ? 6.914 23.400 1.939 1.00 59.88 545 ILE A N 1
ATOM 4294 C CA . ILE A 1 545 ? 7.888 23.462 3.029 1.00 59.88 545 ILE A CA 1
ATOM 4295 C C . ILE A 1 545 ? 8.039 24.928 3.441 1.00 59.88 545 ILE A C 1
ATOM 4297 O O . ILE A 1 545 ? 8.437 25.769 2.637 1.00 59.88 545 ILE A O 1
ATOM 4301 N N . SER A 1 546 ? 7.725 25.241 4.702 1.00 55.28 546 SER A N 1
ATOM 4302 C CA . SER A 1 546 ? 7.841 26.604 5.230 1.00 55.28 546 SER A CA 1
ATOM 4303 C C . SER A 1 546 ? 9.287 27.120 5.182 1.00 55.28 546 SER A C 1
ATOM 4305 O O . SER A 1 546 ? 10.252 26.353 5.250 1.00 55.28 546 SER A O 1
ATOM 4307 N N . ALA A 1 547 ? 9.446 28.445 5.084 1.00 54.75 547 ALA A N 1
ATOM 4308 C CA . ALA A 1 547 ? 10.753 29.104 4.998 1.00 54.75 547 ALA A CA 1
ATOM 4309 C C . ALA A 1 547 ? 11.676 28.813 6.202 1.00 54.75 547 ALA A C 1
ATOM 4311 O O . ALA A 1 547 ? 12.894 28.905 6.052 1.00 54.75 547 ALA A O 1
ATOM 4312 N N . ASP A 1 548 ? 11.101 28.396 7.335 1.00 49.19 548 ASP A N 1
ATOM 4313 C CA . ASP A 1 548 ? 11.775 28.088 8.604 1.00 49.19 548 ASP A CA 1
ATOM 4314 C C . ASP A 1 548 ? 12.187 26.601 8.751 1.00 49.19 548 ASP A C 1
ATOM 4316 O O . ASP A 1 548 ? 12.544 26.131 9.836 1.00 49.19 548 ASP A O 1
ATOM 4320 N N . GLY A 1 549 ? 12.116 25.807 7.675 1.00 51.00 549 GLY A N 1
ATOM 4321 C CA . GLY A 1 549 ? 12.655 24.442 7.634 1.00 51.00 549 GLY A CA 1
ATOM 4322 C C . GLY A 1 549 ? 14.196 24.390 7.684 1.00 51.00 549 GLY A C 1
ATOM 4323 O O . GLY A 1 549 ? 14.852 25.394 7.409 1.00 51.00 549 GLY A O 1
ATOM 4324 N N . PRO A 1 550 ? 14.806 23.227 8.005 1.00 54.44 550 PRO A N 1
ATOM 4325 C CA . PRO A 1 550 ? 16.257 23.065 7.898 1.00 54.44 550 PRO A CA 1
ATOM 4326 C C . PRO A 1 550 ? 16.737 23.391 6.471 1.00 54.44 550 PRO A C 1
ATOM 4328 O O . PRO A 1 550 ? 16.230 22.837 5.493 1.00 54.44 550 PRO A O 1
ATOM 4331 N N . GLU A 1 551 ? 17.680 24.331 6.348 1.00 62.00 551 GLU A N 1
ATOM 4332 C CA . GLU A 1 551 ? 18.132 24.883 5.059 1.00 62.00 551 GLU A CA 1
ATOM 4333 C C . GLU A 1 551 ? 18.666 23.802 4.108 1.00 62.00 551 GLU A C 1
ATOM 4335 O O . GLU A 1 551 ? 18.424 23.843 2.904 1.00 62.00 551 GLU A O 1
ATOM 4340 N N . ASP A 1 552 ? 19.364 22.811 4.656 1.00 57.09 552 ASP A N 1
ATOM 4341 C CA . ASP A 1 552 ? 19.912 21.662 3.940 1.00 57.09 552 ASP A CA 1
ATOM 4342 C C . ASP A 1 552 ? 18.816 20.813 3.280 1.00 57.09 552 ASP A C 1
ATOM 4344 O O . ASP A 1 552 ? 18.913 20.489 2.094 1.00 57.09 552 ASP A O 1
ATOM 4348 N N . VAL A 1 553 ? 17.737 20.534 4.017 1.00 60.38 553 VAL A N 1
ATOM 4349 C CA . VAL A 1 553 ? 16.554 19.812 3.520 1.00 60.38 553 VAL A CA 1
ATOM 4350 C C . VAL A 1 553 ? 15.901 20.606 2.386 1.00 60.38 553 VAL A C 1
ATOM 4352 O O . VAL A 1 553 ? 15.542 20.054 1.343 1.00 60.38 553 VAL A O 1
ATOM 4355 N N . ARG A 1 554 ? 15.778 21.929 2.554 1.00 68.38 554 ARG A N 1
ATOM 4356 C CA . ARG A 1 554 ? 15.151 22.806 1.560 1.00 68.38 554 ARG A CA 1
ATOM 4357 C C . ARG A 1 554 ? 15.941 22.837 0.252 1.00 68.38 554 ARG A C 1
ATOM 4359 O O . ARG A 1 554 ? 15.353 22.633 -0.806 1.00 68.38 554 ARG A O 1
ATOM 4366 N N . GLN A 1 555 ? 17.258 23.033 0.310 1.00 70.81 555 GLN A N 1
ATOM 4367 C CA . GLN A 1 555 ? 18.105 23.062 -0.890 1.00 70.81 555 GLN A CA 1
ATOM 4368 C C . GLN A 1 555 ? 18.120 21.715 -1.624 1.00 70.81 555 GLN A C 1
ATOM 4370 O O . GLN A 1 555 ? 18.022 21.685 -2.851 1.00 70.81 555 GLN A O 1
ATOM 4375 N N . ALA A 1 556 ? 18.171 20.599 -0.890 1.00 67.25 556 ALA A N 1
ATOM 4376 C CA . ALA A 1 556 ? 18.079 19.266 -1.484 1.00 67.25 556 ALA A CA 1
ATOM 4377 C C . ALA A 1 556 ? 16.719 19.031 -2.170 1.00 67.25 556 ALA A C 1
ATOM 4379 O O . ALA A 1 556 ? 16.674 18.481 -3.270 1.00 67.25 556 ALA A O 1
ATOM 4380 N N . THR A 1 557 ? 15.622 19.504 -1.566 1.00 68.69 557 THR A N 1
ATOM 4381 C CA . THR A 1 557 ? 14.273 19.412 -2.154 1.00 68.69 557 THR A CA 1
ATOM 4382 C C . THR A 1 557 ? 14.162 20.241 -3.435 1.00 68.69 557 THR A C 1
ATOM 4384 O O . THR A 1 557 ? 13.647 19.755 -4.439 1.00 68.69 557 THR A O 1
ATOM 4387 N N . ILE A 1 558 ? 14.691 21.471 -3.434 1.00 79.00 558 ILE A N 1
ATOM 4388 C CA . ILE A 1 558 ? 14.709 22.345 -4.620 1.00 79.00 558 ILE A CA 1
ATOM 4389 C C . ILE A 1 558 ? 15.482 21.685 -5.762 1.00 79.00 558 ILE A C 1
ATOM 4391 O O . ILE A 1 558 ? 15.010 21.680 -6.897 1.00 79.00 558 ILE A O 1
ATOM 4395 N N . GLN A 1 559 ? 16.648 21.103 -5.475 1.00 80.94 559 GLN A N 1
ATOM 4396 C CA . GLN A 1 559 ? 17.448 20.426 -6.493 1.00 80.94 559 GLN A CA 1
ATOM 4397 C C . GLN A 1 559 ? 16.730 19.190 -7.055 1.00 80.94 559 GLN A C 1
ATOM 4399 O O . GLN A 1 559 ? 16.686 19.025 -8.270 1.00 80.94 559 GLN A O 1
ATOM 4404 N N . HIS A 1 560 ? 16.103 18.374 -6.202 1.00 77.62 560 HIS A N 1
ATOM 4405 C CA . HIS A 1 560 ? 15.306 17.229 -6.649 1.00 77.62 560 HIS A CA 1
ATOM 4406 C C . HIS A 1 560 ? 14.155 17.655 -7.572 1.00 77.62 560 HIS A C 1
ATOM 4408 O O . HIS A 1 560 ? 13.965 17.072 -8.638 1.00 77.62 560 HIS A O 1
ATOM 4414 N N . LYS A 1 561 ? 13.418 18.711 -7.202 1.00 79.44 561 LYS A N 1
ATOM 4415 C CA . LYS A 1 561 ? 12.326 19.246 -8.027 1.00 79.44 561 LYS A CA 1
ATOM 4416 C C . LYS A 1 561 ? 12.837 19.817 -9.352 1.00 79.44 561 LYS A C 1
ATOM 4418 O O . LYS A 1 561 ? 12.209 19.631 -10.388 1.00 79.44 561 LYS A O 1
ATOM 4423 N N . ALA A 1 562 ? 14.005 20.461 -9.342 1.00 84.25 562 ALA A N 1
ATOM 4424 C CA . ALA A 1 562 ? 14.654 20.925 -10.563 1.00 84.25 562 ALA A CA 1
ATOM 4425 C C . ALA A 1 562 ? 14.989 19.762 -11.515 1.00 84.25 562 ALA A C 1
ATOM 4427 O O . ALA A 1 562 ? 14.725 19.861 -12.710 1.00 84.25 562 ALA A O 1
ATOM 4428 N N . ASP A 1 563 ? 15.518 18.651 -10.998 1.00 81.00 563 ASP A N 1
ATOM 4429 C CA . ASP A 1 563 ? 15.811 17.463 -11.808 1.00 81.00 563 ASP A CA 1
ATOM 4430 C C . ASP A 1 563 ? 14.533 16.803 -12.367 1.00 81.00 563 ASP A C 1
ATOM 4432 O O . ASP A 1 563 ? 14.527 16.359 -13.518 1.00 81.00 563 ASP A O 1
ATOM 4436 N N . GLU A 1 564 ? 13.433 16.806 -11.605 1.00 80.06 564 GLU A N 1
ATOM 4437 C CA . GLU A 1 564 ? 12.110 16.353 -12.065 1.00 80.06 564 GLU A CA 1
ATOM 4438 C C . GLU A 1 564 ? 11.591 17.209 -13.230 1.00 80.06 564 GLU A C 1
ATOM 4440 O O . GLU A 1 564 ? 11.144 16.676 -14.248 1.00 80.06 564 GLU A O 1
ATOM 4445 N N . TYR A 1 565 ? 11.712 18.537 -13.130 1.00 81.44 565 TYR A N 1
ATOM 4446 C CA . TYR A 1 565 ? 11.340 19.434 -14.222 1.00 81.44 565 TYR A CA 1
ATOM 4447 C C . TYR A 1 565 ? 12.181 19.215 -15.472 1.00 81.44 565 TYR A C 1
ATOM 4449 O O . TYR A 1 565 ? 11.626 19.233 -16.568 1.00 81.44 565 TYR A O 1
ATOM 4457 N N . VAL A 1 566 ? 13.491 18.988 -15.333 1.00 84.88 566 VAL A N 1
ATOM 4458 C CA . VAL A 1 566 ? 14.352 18.667 -16.480 1.00 84.88 566 VAL A CA 1
ATOM 4459 C C . VAL A 1 566 ? 13.864 17.396 -17.173 1.00 84.88 566 VAL A C 1
ATOM 4461 O O . VAL A 1 566 ? 13.723 17.392 -18.395 1.00 84.88 566 VAL A O 1
ATOM 4464 N N . ALA A 1 567 ? 13.564 16.342 -16.410 1.00 80.00 567 ALA A N 1
ATOM 4465 C CA . ALA A 1 567 ? 13.065 15.086 -16.965 1.00 80.00 567 ALA A CA 1
ATOM 4466 C C . ALA A 1 567 ? 11.701 15.257 -17.654 1.00 80.00 567 ALA A C 1
ATOM 4468 O O . ALA A 1 567 ? 11.489 14.771 -18.769 1.00 80.00 567 ALA A O 1
ATOM 4469 N N . ALA A 1 568 ? 10.786 16.007 -17.034 1.00 77.25 568 ALA A N 1
ATOM 4470 C CA . ALA A 1 568 ? 9.493 16.332 -17.623 1.00 77.25 568 ALA A CA 1
ATOM 4471 C C . ALA A 1 568 ? 9.654 17.135 -18.922 1.00 77.25 568 ALA A C 1
ATOM 4473 O O . ALA A 1 568 ? 9.040 16.796 -19.934 1.00 77.25 568 ALA A O 1
ATOM 4474 N N . LEU A 1 569 ? 10.504 18.163 -18.922 1.00 77.62 569 LEU A N 1
ATOM 4475 C CA . LEU A 1 569 ? 10.780 19.003 -20.085 1.00 77.62 569 LEU A CA 1
ATOM 4476 C C . LEU A 1 569 ? 11.386 18.179 -21.222 1.00 77.62 569 LEU A C 1
ATOM 4478 O O . LEU A 1 569 ? 10.935 18.295 -22.359 1.00 77.62 569 LEU A O 1
ATOM 4482 N N . ALA A 1 570 ? 12.340 17.296 -20.922 1.00 79.19 570 ALA A N 1
ATOM 4483 C CA . ALA A 1 570 ? 12.955 16.426 -21.916 1.00 79.19 570 ALA A CA 1
ATOM 4484 C C . ALA A 1 570 ? 11.941 15.479 -22.567 1.00 79.19 570 ALA A C 1
ATOM 4486 O O . ALA A 1 570 ? 11.924 15.345 -23.791 1.00 79.19 570 ALA A O 1
ATOM 4487 N N . LYS A 1 571 ? 11.042 14.890 -21.768 1.00 74.88 571 LYS A N 1
ATOM 4488 C CA . LYS A 1 571 ? 9.964 14.021 -22.262 1.00 74.88 571 LYS A CA 1
ATOM 4489 C C . LYS A 1 571 ? 9.028 14.744 -23.236 1.00 74.88 571 LYS A C 1
ATOM 4491 O O . LYS A 1 571 ? 8.670 14.168 -24.257 1.00 74.88 571 LYS A O 1
ATOM 4496 N N . HIS A 1 572 ? 8.667 15.995 -22.947 1.00 72.25 572 HIS A N 1
ATOM 4497 C CA . HIS A 1 572 ? 7.813 16.805 -23.829 1.00 72.25 572 HIS A CA 1
ATOM 4498 C C . HIS A 1 572 ? 8.567 17.318 -25.062 1.00 72.25 572 HIS A C 1
ATOM 4500 O O . HIS A 1 572 ? 8.029 17.322 -26.162 1.00 72.25 572 HIS A O 1
ATOM 4506 N N . THR A 1 573 ? 9.830 17.712 -24.897 1.00 70.12 573 THR A N 1
ATOM 4507 C CA . THR A 1 573 ? 10.687 18.216 -25.985 1.00 70.12 573 THR A CA 1
ATOM 4508 C C . THR A 1 573 ? 11.026 17.118 -26.997 1.00 70.12 573 THR A C 1
ATOM 4510 O O . THR A 1 573 ? 11.262 17.407 -28.169 1.00 70.12 573 THR A O 1
ATOM 4513 N N . GLY A 1 574 ? 11.019 15.860 -26.545 1.00 61.44 574 GLY A N 1
ATOM 4514 C CA . GLY A 1 574 ? 11.187 14.663 -27.360 1.00 61.44 574 GLY A CA 1
ATOM 4515 C C . GLY A 1 574 ? 9.940 14.221 -28.144 1.00 61.44 574 GLY A C 1
ATOM 4516 O O . GLY A 1 574 ? 9.978 13.164 -28.767 1.00 61.44 574 GLY A O 1
ATOM 4517 N N . ALA A 1 575 ? 8.836 14.975 -28.109 1.00 60.19 575 ALA A N 1
ATOM 4518 C CA . ALA A 1 575 ? 7.648 14.743 -28.933 1.00 60.19 575 ALA A CA 1
ATOM 4519 C C . ALA A 1 575 ? 7.688 15.617 -30.214 1.00 60.19 575 ALA A C 1
ATOM 4521 O O . ALA A 1 575 ? 8.331 16.667 -30.215 1.00 60.19 575 ALA A O 1
ATOM 4522 N N . PRO A 1 576 ? 7.039 15.218 -31.328 1.00 52.59 576 PRO A N 1
ATOM 4523 C CA . PRO A 1 576 ? 6.992 16.010 -32.559 1.00 52.59 576 PRO A CA 1
ATOM 4524 C C . PRO A 1 576 ? 6.442 17.425 -32.317 1.00 52.59 576 PRO A C 1
ATOM 4526 O O . PRO A 1 576 ? 5.542 17.625 -31.505 1.00 52.59 576 PRO A O 1
ATOM 4529 N N . ALA A 1 577 ? 6.987 18.389 -33.067 1.00 46.09 577 ALA A N 1
ATOM 4530 C CA . ALA A 1 577 ? 6.956 19.844 -32.858 1.00 46.09 577 ALA A CA 1
ATOM 4531 C C . ALA A 1 577 ? 5.578 20.546 -32.734 1.00 46.09 577 ALA A C 1
ATOM 4533 O O . ALA A 1 577 ? 5.537 21.772 -32.644 1.00 46.09 577 ALA A O 1
ATOM 4534 N N . GLU A 1 578 ? 4.456 19.825 -32.723 1.00 47.41 578 GLU A N 1
ATOM 4535 C CA . GLU A 1 578 ? 3.110 20.405 -32.594 1.00 47.41 578 GLU A CA 1
ATOM 4536 C C . GLU A 1 578 ? 2.653 20.622 -31.133 1.00 47.41 578 GLU A C 1
ATOM 4538 O O . GLU A 1 578 ? 1.637 21.278 -30.918 1.00 47.41 578 GLU A O 1
ATOM 4543 N N . GLU A 1 579 ? 3.411 20.174 -30.121 1.00 51.56 579 GLU A N 1
ATOM 4544 C CA . GLU A 1 579 ? 3.041 20.308 -28.695 1.00 51.56 579 GLU A CA 1
ATOM 4545 C C . GLU A 1 579 ? 4.199 20.776 -27.787 1.00 51.56 579 GLU A C 1
ATOM 4547 O O . GLU A 1 579 ? 4.482 20.179 -26.749 1.00 51.56 579 GLU A O 1
ATOM 4552 N N . VAL A 1 580 ? 4.890 21.871 -28.123 1.00 52.31 580 VAL A N 1
ATOM 4553 C CA . VAL A 1 580 ? 5.807 22.490 -27.143 1.00 52.31 580 VAL A CA 1
ATOM 4554 C C . VAL A 1 580 ? 4.969 23.167 -26.036 1.00 52.31 580 VAL A C 1
ATOM 4556 O O . VAL A 1 580 ? 4.070 23.956 -26.350 1.00 52.31 580 VAL A O 1
ATOM 4559 N N . PRO A 1 581 ? 5.199 22.884 -24.737 1.00 55.41 581 PRO A N 1
ATOM 4560 C CA . PRO A 1 581 ? 4.219 23.121 -23.677 1.00 55.41 581 PRO A CA 1
ATOM 4561 C C . PRO A 1 581 ? 4.267 24.560 -23.143 1.00 55.41 581 PRO A C 1
ATOM 4563 O O . PRO A 1 581 ? 4.518 24.790 -21.964 1.00 55.41 581 PRO A O 1
ATOM 4566 N N . PHE A 1 582 ? 4.018 25.547 -24.003 1.00 59.00 582 PHE A N 1
ATOM 4567 C CA . PHE A 1 582 ? 3.906 26.958 -23.603 1.00 59.00 582 PHE A CA 1
ATOM 4568 C C . PHE A 1 582 ? 2.447 27.443 -23.497 1.00 59.00 582 PHE A C 1
ATOM 4570 O O . PHE A 1 582 ? 2.198 28.624 -23.244 1.00 59.00 582 PHE A O 1
ATOM 4577 N N . ALA A 1 583 ? 1.476 26.542 -23.684 1.00 56.88 583 ALA A N 1
ATOM 4578 C CA . ALA A 1 583 ? 0.043 26.832 -23.628 1.00 56.88 583 ALA A CA 1
ATOM 4579 C C . ALA A 1 583 ? -0.469 27.080 -22.193 1.00 56.88 583 ALA A C 1
ATOM 4581 O O . ALA A 1 583 ? 0.179 26.748 -21.199 1.00 56.88 583 ALA A O 1
ATOM 4582 N N . GLU A 1 584 ? -1.660 27.667 -22.058 1.00 44.53 584 GLU A N 1
ATOM 4583 C CA . GLU A 1 584 ? -2.291 27.859 -20.748 1.00 44.53 584 GLU A CA 1
ATOM 4584 C C . GLU A 1 584 ? -2.562 26.533 -20.023 1.00 44.53 584 GLU A C 1
ATOM 4586 O O . GLU A 1 584 ? -3.067 25.590 -20.619 1.00 44.53 584 GLU A O 1
ATOM 4591 N N . GLY A 1 585 ? -2.221 26.467 -18.729 1.00 52.75 585 GLY A N 1
ATOM 4592 C CA . GLY A 1 585 ? -2.351 25.250 -17.914 1.00 52.75 585 GLY A CA 1
ATOM 4593 C C . GLY A 1 585 ? -1.140 24.310 -17.959 1.00 52.75 585 GLY A C 1
ATOM 4594 O O . GLY A 1 585 ? -1.142 23.298 -17.266 1.00 52.75 585 GLY A O 1
ATOM 4595 N N . THR A 1 586 ? -0.097 24.647 -18.723 1.00 60.19 586 THR A N 1
ATOM 4596 C CA . THR A 1 586 ? 1.164 23.891 -18.753 1.00 60.19 586 THR A CA 1
ATOM 4597 C C . THR A 1 586 ? 2.143 24.368 -17.677 1.00 60.19 586 THR A C 1
ATOM 4599 O O . THR A 1 586 ? 2.168 25.547 -17.308 1.00 60.19 586 THR A O 1
ATOM 4602 N N . LEU A 1 587 ? 2.994 23.448 -17.214 1.00 59.94 587 LEU A N 1
ATOM 4603 C CA . LEU A 1 587 ? 4.059 23.691 -16.231 1.00 59.94 587 LEU A CA 1
ATOM 4604 C C . LEU A 1 587 ? 5.019 24.831 -16.651 1.00 59.94 587 LEU A C 1
ATOM 4606 O O . LEU A 1 587 ? 5.595 25.523 -15.815 1.00 59.94 587 LEU A O 1
ATOM 4610 N N . PHE A 1 588 ? 5.171 25.053 -17.962 1.00 64.38 588 PHE A N 1
ATOM 4611 C CA . PHE A 1 588 ? 6.270 25.829 -18.544 1.00 64.38 588 PHE A CA 1
ATOM 4612 C C . PHE A 1 588 ? 5.834 27.168 -19.164 1.00 64.38 588 PHE A C 1
ATOM 4614 O O . PHE A 1 588 ? 6.647 27.888 -19.745 1.00 64.38 588 PHE A O 1
ATOM 4621 N N . LYS A 1 589 ? 4.569 27.580 -18.974 1.00 67.56 589 LYS A N 1
ATOM 4622 C CA . LYS A 1 589 ? 4.084 28.932 -19.324 1.00 67.56 589 LYS A CA 1
ATOM 4623 C C . LYS A 1 589 ? 5.019 30.072 -18.862 1.00 67.56 589 LYS A C 1
ATOM 4625 O O . LYS A 1 589 ? 5.193 31.005 -19.648 1.00 67.56 589 LYS A O 1
ATOM 4630 N N . PRO A 1 590 ? 5.614 30.051 -17.647 1.00 67.06 590 PRO A N 1
ATOM 4631 C CA . PRO A 1 590 ? 6.410 31.172 -17.137 1.00 67.06 590 PRO A CA 1
ATOM 4632 C C . PRO A 1 590 ? 7.761 31.394 -17.829 1.00 67.06 590 PRO A C 1
ATOM 4634 O O . PRO A 1 590 ? 8.435 32.355 -17.469 1.00 67.06 590 PRO A O 1
ATOM 4637 N N . PHE A 1 591 ? 8.162 30.530 -18.768 1.00 76.44 591 PHE A N 1
ATOM 4638 C CA . PHE A 1 591 ? 9.500 30.586 -19.349 1.00 76.44 591 PHE A CA 1
ATOM 4639 C C . PHE A 1 591 ? 9.712 31.837 -20.208 1.00 76.44 591 PHE A C 1
ATOM 4641 O O . PHE A 1 591 ? 8.812 32.232 -20.961 1.00 76.44 591 PHE A O 1
ATOM 4648 N N . SER A 1 592 ? 10.893 32.455 -20.116 1.00 78.56 592 SER A N 1
ATOM 4649 C CA . SER A 1 592 ? 11.226 33.650 -20.898 1.00 78.56 592 SER A CA 1
ATOM 4650 C C . SER A 1 592 ? 11.478 33.322 -22.372 1.00 78.56 592 SER A C 1
ATOM 4652 O O . SER A 1 592 ? 11.868 32.214 -22.733 1.00 78.56 592 SER A O 1
ATOM 4654 N N . GLU A 1 593 ? 11.292 34.309 -23.252 1.00 76.75 593 GLU A N 1
ATOM 4655 C CA . GLU A 1 593 ? 11.539 34.155 -24.694 1.00 76.75 593 GLU A CA 1
ATOM 4656 C C . GLU A 1 593 ? 12.944 33.608 -25.045 1.00 76.75 593 GLU A C 1
ATOM 4658 O O . GLU A 1 593 ? 13.037 32.776 -25.948 1.00 76.75 593 GLU A O 1
ATOM 4663 N N . PRO A 1 594 ? 14.042 33.995 -24.358 1.00 79.88 594 PRO A N 1
ATOM 4664 C CA . PRO A 1 594 ? 15.344 33.344 -24.518 1.00 79.88 594 PRO A CA 1
ATOM 4665 C C . PRO A 1 594 ? 15.334 31.837 -24.225 1.00 79.88 594 PRO A C 1
ATOM 4667 O O . PRO A 1 594 ? 15.794 31.061 -25.061 1.00 79.88 594 PRO A O 1
ATOM 4670 N N . ALA A 1 595 ? 14.774 31.415 -23.087 1.00 78.75 595 ALA A N 1
ATOM 4671 C CA . ALA A 1 595 ? 14.721 30.003 -22.704 1.00 78.75 595 ALA A CA 1
ATOM 4672 C C . ALA A 1 595 ? 13.835 29.185 -23.659 1.00 78.75 595 ALA A C 1
ATOM 4674 O O . ALA A 1 595 ? 14.173 28.055 -24.009 1.00 78.75 595 ALA A O 1
ATOM 4675 N N . ARG A 1 596 ? 12.740 29.779 -24.155 1.00 79.12 596 ARG A N 1
ATOM 4676 C CA . ARG A 1 596 ? 11.880 29.164 -25.179 1.00 79.12 596 ARG A CA 1
ATOM 4677 C C . ARG A 1 596 ? 12.620 28.910 -26.485 1.00 79.12 596 ARG A C 1
ATOM 4679 O O . ARG A 1 596 ? 12.522 27.815 -27.024 1.00 79.12 596 ARG A O 1
ATOM 4686 N N . LYS A 1 597 ? 13.390 29.886 -26.973 1.00 79.94 597 LYS A N 1
ATOM 4687 C CA . LYS A 1 597 ? 14.175 29.731 -28.207 1.00 79.94 597 LYS A CA 1
ATOM 4688 C C . LYS A 1 597 ? 15.245 28.655 -28.089 1.00 79.94 597 LYS A C 1
ATOM 4690 O O . LYS A 1 597 ? 15.434 27.893 -29.031 1.00 79.94 597 LYS A O 1
ATOM 4695 N N . GLU A 1 598 ? 15.923 28.578 -26.947 1.00 81.44 598 GLU A N 1
ATOM 4696 C CA . GLU A 1 598 ? 16.886 27.501 -26.700 1.00 81.44 598 GLU A CA 1
ATOM 4697 C C . GLU A 1 598 ? 16.191 26.132 -26.658 1.00 81.44 598 GLU A C 1
ATOM 4699 O O . GLU A 1 598 ? 16.691 25.178 -27.248 1.00 81.44 598 GLU A O 1
ATOM 4704 N N . LEU A 1 599 ? 15.001 26.031 -26.054 1.00 78.19 599 LEU A N 1
ATOM 4705 C CA . LEU A 1 599 ? 14.210 24.795 -26.069 1.00 78.19 599 LEU A CA 1
ATOM 4706 C C . LEU A 1 599 ? 13.726 24.399 -27.464 1.00 78.19 599 LEU A C 1
ATOM 4708 O O . LEU A 1 599 ? 13.774 23.221 -27.809 1.00 78.19 599 LEU A O 1
ATOM 4712 N N . GLU A 1 600 ? 13.285 25.356 -28.278 1.00 77.50 600 GLU A N 1
ATOM 4713 C CA . GLU A 1 600 ? 12.924 25.115 -29.679 1.00 77.50 600 GLU A CA 1
ATOM 4714 C C . GLU A 1 600 ? 14.129 24.618 -30.490 1.00 77.50 600 GLU A C 1
ATOM 4716 O O . GLU A 1 600 ? 13.996 23.718 -31.323 1.00 77.50 600 GLU A O 1
ATOM 4721 N N . GLU A 1 601 ? 15.323 25.157 -30.230 1.00 80.62 601 GLU A N 1
ATOM 4722 C CA . GLU A 1 601 ? 16.558 24.705 -30.868 1.00 80.62 601 GLU A CA 1
ATOM 4723 C C . GLU A 1 601 ? 16.936 23.280 -30.439 1.00 80.62 601 GLU A C 1
ATOM 4725 O O . GLU A 1 601 ? 17.197 22.439 -31.307 1.00 80.62 601 GLU A O 1
ATOM 4730 N N . ILE A 1 602 ? 16.879 22.982 -29.135 1.00 81.44 602 ILE A N 1
ATOM 4731 C CA . ILE A 1 602 ? 17.069 21.631 -28.585 1.00 81.44 602 ILE A CA 1
ATOM 4732 C C . ILE A 1 602 ? 16.049 20.667 -29.201 1.00 81.44 602 ILE A C 1
ATOM 4734 O O . ILE A 1 602 ? 16.433 19.600 -29.677 1.00 81.44 602 ILE A O 1
ATOM 4738 N N . SER A 1 603 ? 14.769 21.043 -29.269 1.00 74.50 603 SER A N 1
ATOM 4739 C CA . SER A 1 603 ? 13.704 20.233 -29.877 1.00 74.50 603 SER A CA 1
ATOM 4740 C C . SER A 1 603 ? 13.984 19.943 -31.349 1.00 74.50 603 SER A C 1
ATOM 4742 O O . SER A 1 603 ? 13.895 18.797 -31.781 1.00 74.50 603 SER A O 1
ATOM 4744 N N . ARG A 1 604 ? 14.412 20.945 -32.127 1.00 74.75 604 ARG A N 1
ATOM 4745 C CA . ARG A 1 604 ? 14.731 20.768 -33.550 1.00 74.75 604 ARG A CA 1
ATOM 4746 C C . ARG A 1 604 ? 15.919 19.831 -33.771 1.00 74.75 604 ARG A C 1
ATOM 4748 O O . ARG A 1 604 ? 15.874 19.003 -34.678 1.00 74.75 604 ARG A O 1
ATOM 4755 N N . ILE A 1 605 ? 16.979 19.967 -32.970 1.00 73.56 605 ILE A N 1
ATOM 4756 C CA . ILE A 1 605 ? 18.135 19.052 -33.002 1.00 73.56 605 ILE A CA 1
ATOM 4757 C C . ILE A 1 605 ? 17.680 17.639 -32.620 1.00 73.56 605 ILE A C 1
ATOM 4759 O O . ILE A 1 605 ? 18.068 16.655 -33.247 1.00 73.56 605 ILE A O 1
ATOM 4763 N N . SER A 1 606 ? 16.802 17.550 -31.628 1.00 69.88 606 SER A N 1
ATOM 4764 C CA . SER A 1 606 ? 16.304 16.286 -31.101 1.00 69.88 606 SER A CA 1
ATOM 4765 C C . SER A 1 606 ? 15.322 15.595 -32.037 1.00 69.88 606 SER A C 1
ATOM 4767 O O . SER A 1 606 ? 15.329 14.377 -32.085 1.00 69.88 606 SER A O 1
ATOM 4769 N N . ALA A 1 607 ? 14.556 16.320 -32.854 1.00 67.44 607 ALA A N 1
ATOM 4770 C CA . ALA A 1 607 ? 13.697 15.750 -33.893 1.00 67.44 607 ALA A CA 1
ATOM 4771 C C . ALA A 1 607 ? 14.480 14.876 -34.884 1.00 67.44 607 ALA A C 1
ATOM 4773 O O . ALA A 1 607 ? 14.017 13.805 -35.257 1.00 67.44 607 ALA A O 1
ATOM 4774 N N . GLN A 1 608 ? 15.701 15.286 -35.242 1.00 64.88 608 GLN A N 1
ATOM 4775 C CA . GLN A 1 608 ? 16.600 14.470 -36.067 1.00 64.88 608 GLN A CA 1
ATOM 4776 C C . GLN A 1 608 ? 17.157 13.268 -35.294 1.00 64.88 608 GLN A C 1
ATOM 4778 O O . GLN A 1 608 ? 17.389 12.212 -35.872 1.00 64.88 608 GLN A O 1
ATOM 4783 N N . ALA A 1 609 ? 17.357 13.416 -33.982 1.00 63.31 609 ALA A N 1
ATOM 4784 C CA . ALA A 1 609 ? 17.775 12.324 -33.110 1.00 63.31 609 ALA A CA 1
ATOM 4785 C C . ALA A 1 609 ? 16.636 11.342 -32.787 1.00 63.31 609 ALA A C 1
ATOM 4787 O O . ALA A 1 609 ? 16.932 10.206 -32.462 1.00 63.31 609 ALA A O 1
ATOM 4788 N N . ILE A 1 610 ? 15.364 11.746 -32.888 1.00 65.69 610 ILE A N 1
ATOM 4789 C CA . ILE A 1 610 ? 14.179 10.890 -32.702 1.00 65.69 610 ILE A CA 1
ATOM 4790 C C . ILE A 1 610 ? 13.993 9.937 -33.884 1.00 65.69 610 ILE A C 1
ATOM 4792 O O . ILE A 1 610 ? 13.396 8.886 -33.709 1.00 65.69 610 ILE A O 1
ATOM 4796 N N . GLU A 1 611 ? 14.505 10.251 -35.076 1.00 66.44 611 GLU A N 1
ATOM 4797 C CA . GLU A 1 611 ? 14.505 9.307 -36.207 1.00 66.44 611 GLU A CA 1
ATOM 4798 C C . GLU A 1 611 ? 15.530 8.170 -36.037 1.00 66.44 611 GLU A C 1
ATOM 4800 O O . GLU A 1 611 ? 15.516 7.211 -36.801 1.00 66.44 611 GLU A O 1
ATOM 4805 N N . VAL A 1 612 ? 16.416 8.266 -35.042 1.00 72.12 612 VAL A N 1
ATOM 4806 C CA . VAL A 1 612 ? 17.485 7.301 -34.764 1.00 72.12 612 VAL A CA 1
ATOM 4807 C C . VAL A 1 612 ? 17.278 6.743 -33.355 1.00 72.12 612 VAL A C 1
ATOM 4809 O O . VAL A 1 612 ? 17.038 7.495 -32.417 1.00 72.12 612 VAL A O 1
ATOM 4812 N N . ARG A 1 613 ? 17.390 5.426 -33.148 1.00 83.38 613 ARG A N 1
ATOM 4813 C CA . ARG A 1 613 ? 17.169 4.778 -31.836 1.00 83.38 613 ARG A CA 1
ATOM 4814 C C . ARG A 1 613 ? 15.748 4.938 -31.280 1.00 83.38 613 ARG A C 1
ATOM 4816 O O . ARG A 1 613 ? 15.560 4.923 -30.061 1.00 83.38 613 ARG A O 1
ATOM 4823 N N . ASN A 1 614 ? 14.743 5.011 -32.151 1.00 85.94 614 ASN A N 1
ATOM 4824 C CA . ASN A 1 614 ? 13.331 5.065 -31.771 1.00 85.94 614 ASN A CA 1
ATOM 4825 C C . ASN A 1 614 ? 12.476 4.207 -32.713 1.00 85.94 614 ASN A C 1
ATOM 4827 O O . ASN A 1 614 ? 11.944 4.687 -33.713 1.00 85.94 614 ASN A O 1
ATOM 4831 N N . ILE A 1 615 ? 12.329 2.925 -32.380 1.00 89.38 615 ILE A N 1
ATOM 4832 C CA . ILE A 1 615 ? 11.527 2.003 -33.187 1.00 89.38 615 ILE A CA 1
ATOM 4833 C C . ILE A 1 615 ? 10.036 2.335 -32.982 1.00 89.38 615 ILE A C 1
ATOM 4835 O O . ILE A 1 615 ? 9.556 2.257 -31.848 1.00 89.38 615 ILE A O 1
ATOM 4839 N N . PRO A 1 616 ? 9.264 2.676 -34.032 1.00 86.06 616 PRO A N 1
ATOM 4840 C CA . PRO A 1 616 ? 7.857 3.038 -33.882 1.00 86.06 616 PRO A CA 1
ATOM 4841 C C . PRO A 1 616 ? 7.008 1.793 -33.604 1.00 86.06 616 PRO A C 1
ATOM 4843 O O . PRO A 1 616 ? 6.822 0.963 -34.491 1.00 86.06 616 PRO A O 1
ATOM 4846 N N . ILE A 1 617 ? 6.459 1.671 -32.390 1.00 89.19 617 ILE A N 1
ATOM 4847 C CA . ILE A 1 617 ? 5.642 0.522 -31.954 1.00 89.19 617 ILE A CA 1
ATOM 4848 C C . ILE A 1 617 ? 4.149 0.877 -32.000 1.00 89.19 617 ILE A C 1
ATOM 4850 O O . ILE A 1 617 ? 3.693 1.683 -31.186 1.00 89.19 617 ILE A O 1
ATOM 4854 N N . PRO A 1 618 ? 3.364 0.298 -32.927 1.00 88.12 618 PRO A N 1
ATOM 4855 C CA . PRO A 1 618 ? 1.923 0.533 -33.003 1.00 88.12 618 PRO A CA 1
ATOM 4856 C C . PRO A 1 618 ? 1.191 0.112 -31.730 1.00 88.12 618 PRO A C 1
ATOM 4858 O O . PRO A 1 618 ? 1.437 -0.957 -31.178 1.00 88.12 618 PRO A O 1
ATOM 4861 N N . ARG A 1 619 ? 0.223 0.916 -31.286 1.00 88.19 619 ARG A N 1
ATOM 4862 C CA . ARG A 1 619 ? -0.625 0.515 -30.157 1.00 88.19 619 ARG A CA 1
ATOM 4863 C C . ARG A 1 619 ? -1.693 -0.439 -30.661 1.00 88.19 619 ARG A C 1
ATOM 4865 O O . ARG A 1 619 ? -2.473 -0.063 -31.534 1.00 88.19 619 ARG A O 1
ATOM 4872 N N . MET A 1 620 ? -1.749 -1.648 -30.113 1.00 87.00 620 MET A N 1
ATOM 4873 C CA . MET A 1 620 ? -2.767 -2.629 -30.479 1.00 87.00 620 MET A CA 1
ATOM 4874 C C . MET A 1 620 ? -3.366 -3.283 -29.248 1.00 87.00 620 MET A C 1
ATOM 4876 O O . MET A 1 620 ? -2.649 -3.614 -28.313 1.00 87.00 620 MET A O 1
ATOM 4880 N N . ARG A 1 621 ? -4.679 -3.513 -29.281 1.00 85.94 621 ARG A N 1
ATOM 4881 C CA . ARG A 1 621 ? -5.358 -4.324 -28.270 1.00 85.94 621 ARG A CA 1
ATOM 4882 C C . ARG A 1 621 ? -5.687 -5.687 -28.861 1.00 85.94 621 ARG A C 1
ATOM 4884 O O . ARG A 1 621 ? -6.514 -5.780 -29.764 1.00 85.94 621 ARG A O 1
ATOM 4891 N N . LEU A 1 622 ? -5.025 -6.720 -28.354 1.00 84.94 622 LEU A N 1
ATOM 4892 C CA . LEU A 1 622 ? -5.189 -8.117 -28.730 1.00 84.94 622 LEU A CA 1
ATOM 4893 C C . LEU A 1 622 ? -5.463 -8.931 -27.472 1.00 84.94 622 LEU A C 1
ATOM 4895 O O . LEU A 1 622 ? -4.540 -9.356 -26.786 1.00 84.94 622 LEU A O 1
ATOM 4899 N N . ILE A 1 623 ? -6.749 -9.141 -27.194 1.00 82.88 623 ILE A N 1
ATOM 4900 C CA . ILE A 1 623 ? -7.206 -10.016 -26.116 1.00 82.88 623 ILE A CA 1
ATOM 4901 C C . ILE A 1 623 ? -7.727 -11.300 -26.763 1.00 82.88 623 ILE A C 1
ATOM 4903 O O . ILE A 1 623 ? -8.736 -11.236 -27.481 1.00 82.88 623 ILE A O 1
ATOM 4907 N N . PRO A 1 624 ? -7.040 -12.441 -26.575 1.00 80.62 624 PRO A N 1
ATOM 4908 C CA . PRO A 1 624 ? -7.572 -13.733 -26.972 1.00 80.62 624 PRO A CA 1
ATOM 4909 C C . PRO A 1 624 ? -8.930 -13.954 -26.299 1.00 80.62 624 PRO A C 1
ATOM 4911 O O . PRO A 1 624 ? -9.089 -13.694 -25.113 1.00 80.62 624 PRO A O 1
ATOM 4914 N N . HIS A 1 625 ? -9.916 -14.435 -27.044 1.00 73.69 625 HIS A N 1
ATOM 4915 C CA . HIS A 1 625 ? -11.186 -14.889 -26.482 1.00 73.69 625 HIS A CA 1
ATOM 4916 C C . HIS A 1 625 ? -11.627 -16.168 -27.185 1.00 73.69 625 HIS A C 1
ATOM 4918 O O . HIS A 1 625 ? -11.147 -16.498 -28.272 1.00 73.69 625 HIS A O 1
ATOM 4924 N N . PHE A 1 626 ? -12.523 -16.905 -26.545 1.00 66.56 626 PHE A N 1
ATOM 4925 C CA . PHE A 1 626 ? -13.193 -18.044 -27.153 1.00 66.56 626 PHE A CA 1
ATOM 4926 C C . PHE A 1 626 ? -14.625 -17.658 -27.513 1.00 66.56 626 PHE A C 1
ATOM 4928 O O . PHE A 1 626 ? -15.247 -16.853 -26.818 1.00 66.56 626 PHE A O 1
ATOM 4935 N N . GLU A 1 627 ? -15.134 -18.231 -28.601 1.00 56.59 627 GLU A N 1
ATOM 4936 C CA . GLU A 1 627 ? -16.554 -18.110 -28.949 1.00 56.59 627 GLU A CA 1
ATOM 4937 C C . GLU A 1 627 ? -17.406 -19.071 -28.099 1.00 56.59 627 GLU A C 1
ATOM 4939 O O . GLU A 1 627 ? -18.521 -18.715 -27.729 1.00 56.59 627 GLU A O 1
ATOM 4944 N N . GLU A 1 628 ? -16.878 -20.252 -27.738 1.00 62.31 628 GLU A N 1
ATOM 4945 C CA . GLU A 1 628 ? -17.586 -21.285 -26.962 1.00 62.31 628 GLU A CA 1
ATOM 4946 C C . GLU A 1 628 ? -16.662 -21.967 -25.923 1.00 62.31 628 GLU A C 1
ATOM 4948 O O . GLU A 1 628 ? -15.502 -22.282 -26.204 1.00 62.31 628 GLU A O 1
ATOM 4953 N N . LEU A 1 629 ? -17.172 -22.216 -24.708 1.00 64.81 629 LEU A N 1
ATOM 4954 C CA . LEU A 1 629 ? -16.519 -23.016 -23.658 1.00 64.81 629 LEU A CA 1
ATOM 4955 C C . LEU A 1 629 ? -17.371 -24.249 -23.377 1.00 64.81 629 LEU A C 1
ATOM 4957 O O . LEU A 1 629 ? -18.542 -24.129 -23.031 1.00 64.81 629 LEU A O 1
ATOM 4961 N N . LEU A 1 630 ? -16.770 -25.427 -23.516 1.00 72.56 630 LEU A N 1
ATOM 4962 C CA . LEU A 1 630 ? -17.417 -26.719 -23.324 1.00 72.56 630 LEU A CA 1
ATOM 4963 C C . LEU A 1 630 ? -16.823 -27.418 -22.105 1.00 72.56 630 LEU A C 1
ATOM 4965 O O . LEU A 1 630 ? -15.612 -27.579 -21.997 1.00 72.56 630 LEU A O 1
ATOM 4969 N N . ILE A 1 631 ? -17.668 -27.871 -21.183 1.00 80.00 631 ILE A N 1
ATOM 4970 C CA . ILE A 1 631 ? -17.235 -28.677 -20.038 1.00 80.00 631 ILE A CA 1
ATOM 4971 C C . ILE A 1 631 ? -17.481 -30.141 -20.386 1.00 80.00 631 ILE A C 1
ATOM 4973 O O . ILE A 1 631 ? -18.624 -30.569 -20.542 1.00 80.00 631 ILE A O 1
ATOM 4977 N N . LYS A 1 632 ? -16.414 -30.937 -20.513 1.00 82.75 632 LYS A N 1
ATOM 4978 C CA . LYS A 1 632 ? -16.562 -32.363 -20.823 1.00 82.75 632 LYS A CA 1
ATOM 4979 C C . LYS A 1 632 ? -17.221 -33.090 -19.661 1.00 82.75 632 LYS A C 1
ATOM 4981 O O . LYS A 1 632 ? -16.928 -32.837 -18.497 1.00 82.75 632 LYS A O 1
ATOM 4986 N N . HIS A 1 633 ? -18.053 -34.076 -19.978 1.00 85.31 633 HIS A N 1
ATOM 4987 C CA . HIS A 1 633 ? -18.546 -35.003 -18.968 1.00 85.31 633 HIS A CA 1
ATOM 4988 C C . HIS A 1 633 ? -17.398 -35.817 -18.356 1.00 85.31 633 HIS A C 1
ATOM 4990 O O . HIS A 1 633 ? -16.604 -36.422 -19.075 1.00 85.31 633 HIS A O 1
ATOM 4996 N N . PHE A 1 634 ? -17.372 -35.904 -17.024 1.00 92.31 634 PHE A N 1
ATOM 4997 C CA . PHE A 1 634 ? -16.395 -36.696 -16.275 1.00 92.31 634 PHE A CA 1
ATOM 4998 C C . PHE A 1 634 ? -17.014 -37.354 -15.030 1.00 92.31 634 PHE A C 1
ATOM 5000 O O . PHE A 1 634 ? -18.197 -37.157 -14.727 1.00 92.31 634 PHE A O 1
ATOM 5007 N N . ASP A 1 635 ? -16.237 -38.204 -14.356 1.00 90.75 635 ASP A N 1
ATOM 5008 C CA . ASP A 1 635 ? -16.560 -38.793 -13.052 1.00 90.75 635 ASP A CA 1
ATOM 5009 C C . ASP A 1 635 ? -15.681 -38.174 -11.967 1.00 90.75 635 ASP A C 1
ATOM 5011 O O . ASP A 1 635 ? -14.474 -38.023 -12.150 1.00 90.75 635 ASP A O 1
ATOM 5015 N N . LEU A 1 636 ? -16.284 -37.850 -10.824 1.00 90.50 636 LEU A N 1
ATOM 5016 C CA . LEU A 1 636 ? -15.607 -37.172 -9.727 1.00 90.50 636 LEU A CA 1
ATOM 5017 C C . LEU A 1 636 ? -14.466 -38.019 -9.141 1.00 90.50 636 LEU A C 1
ATOM 5019 O O . LEU A 1 636 ? -14.656 -39.172 -8.740 1.00 90.50 636 LEU A O 1
ATOM 5023 N N . ASN A 1 637 ? -13.287 -37.417 -8.994 1.00 88.56 637 ASN A N 1
ATOM 5024 C CA . ASN A 1 637 ? -12.177 -37.997 -8.253 1.00 88.56 637 ASN A CA 1
ATOM 5025 C C . ASN A 1 637 ? -12.413 -37.843 -6.746 1.00 88.56 637 ASN A C 1
ATOM 5027 O O . ASN A 1 637 ? -12.110 -36.821 -6.126 1.00 88.56 637 ASN A O 1
ATOM 5031 N N . THR A 1 638 ? -12.924 -38.907 -6.135 1.00 84.88 638 THR A N 1
ATOM 5032 C CA . THR A 1 638 ? -13.314 -38.918 -4.722 1.00 84.88 638 THR A CA 1
ATOM 5033 C C . THR A 1 638 ? -12.143 -39.005 -3.739 1.00 84.88 638 THR A C 1
ATOM 5035 O O . THR A 1 638 ? -12.328 -38.774 -2.546 1.00 84.88 638 THR A O 1
ATOM 5038 N N . LYS A 1 639 ? -10.907 -39.266 -4.195 1.00 80.81 639 LYS A N 1
ATOM 5039 C CA . LYS A 1 639 ? -9.736 -39.362 -3.299 1.00 80.81 639 LYS A CA 1
ATOM 5040 C C . LYS A 1 639 ? -9.448 -38.054 -2.566 1.00 80.81 639 LYS A C 1
ATOM 5042 O O . LYS A 1 639 ? -9.029 -38.084 -1.417 1.00 80.81 639 LYS A O 1
ATOM 5047 N N . ARG A 1 640 ? -9.672 -36.907 -3.215 1.00 76.31 640 ARG A N 1
ATOM 5048 C CA . ARG A 1 640 ? -9.461 -35.584 -2.606 1.00 76.31 640 ARG A CA 1
ATOM 5049 C C . ARG A 1 640 ? -10.567 -35.214 -1.609 1.00 76.31 640 ARG A C 1
ATOM 5051 O O . ARG A 1 640 ? -10.345 -34.361 -0.756 1.00 76.31 640 ARG A O 1
ATOM 5058 N N . LEU A 1 641 ? -11.716 -35.897 -1.652 1.00 78.19 641 LEU A N 1
ATOM 5059 C CA . LEU A 1 641 ? -12.842 -35.679 -0.739 1.00 78.19 641 LEU A CA 1
ATOM 5060 C C . LEU A 1 641 ? -12.683 -36.383 0.615 1.00 78.19 641 LEU A C 1
ATOM 5062 O O . LEU A 1 641 ? -13.320 -35.978 1.590 1.00 78.19 641 LEU A O 1
ATOM 5066 N N . SER A 1 642 ? -11.822 -37.406 0.712 1.00 72.81 642 SER A N 1
ATOM 5067 C CA . SER A 1 642 ? -11.622 -38.170 1.955 1.00 72.81 642 SER A CA 1
ATOM 5068 C C . SER A 1 642 ? -11.066 -37.319 3.099 1.00 72.81 642 SER A C 1
ATOM 5070 O O . SER A 1 642 ? -11.287 -37.638 4.261 1.00 72.81 642 SER A O 1
ATOM 5072 N N . ARG A 1 643 ? -10.376 -36.211 2.792 1.00 70.25 643 ARG A N 1
ATOM 5073 C CA . ARG A 1 643 ? -9.838 -35.271 3.794 1.00 70.25 643 ARG A CA 1
ATOM 5074 C C . ARG A 1 643 ? -10.917 -34.585 4.633 1.00 70.25 643 ARG A C 1
ATOM 5076 O O . ARG A 1 643 ? -10.627 -34.131 5.732 1.00 70.25 643 ARG A O 1
ATOM 5083 N N . PHE A 1 644 ? -12.146 -34.537 4.125 1.00 68.69 644 PHE A N 1
ATOM 5084 C CA . PHE A 1 644 ? -13.300 -33.988 4.836 1.00 68.69 644 PHE A CA 1
ATOM 5085 C C . PHE A 1 644 ? -14.054 -35.062 5.644 1.00 68.69 644 PHE A C 1
ATOM 5087 O O . PHE A 1 644 ? -15.001 -34.742 6.349 1.00 68.69 644 PHE A O 1
ATOM 5094 N N . ALA A 1 645 ? -13.622 -36.327 5.566 1.00 61.75 645 ALA A N 1
ATOM 5095 C CA . ALA A 1 645 ? -14.148 -37.469 6.313 1.00 61.75 645 ALA A CA 1
ATOM 5096 C C . ALA A 1 645 ? -13.100 -37.984 7.321 1.00 61.75 645 ALA A C 1
ATOM 5098 O O . ALA A 1 645 ? -12.710 -39.150 7.288 1.00 61.75 645 ALA A O 1
ATOM 5099 N N . THR A 1 646 ? -12.561 -37.104 8.172 1.00 55.28 646 THR A N 1
ATOM 5100 C CA . THR A 1 646 ? -11.543 -37.505 9.161 1.00 55.28 646 THR A CA 1
ATOM 5101 C C . THR A 1 646 ? -12.167 -38.140 10.397 1.00 55.28 646 THR A C 1
ATOM 5103 O O . THR A 1 646 ? -13.225 -37.708 10.858 1.00 55.28 646 THR A O 1
ATOM 5106 N N . ASP A 1 647 ? -11.449 -39.097 10.997 1.00 48.97 647 ASP A N 1
ATOM 5107 C CA . ASP A 1 647 ? -11.819 -39.717 12.274 1.00 48.97 647 ASP A CA 1
ATOM 5108 C C . ASP A 1 647 ? -12.118 -38.673 13.354 1.00 48.97 647 ASP A C 1
ATOM 5110 O O . ASP A 1 647 ? -13.001 -38.909 14.154 1.00 48.97 647 ASP A O 1
ATOM 5114 N N . ALA A 1 648 ? -11.472 -37.499 13.348 1.00 47.03 648 ALA A N 1
ATOM 5115 C CA . ALA A 1 648 ? -11.741 -36.410 14.293 1.00 47.03 648 ALA A CA 1
ATOM 5116 C C . ALA A 1 648 ? -13.182 -35.865 14.215 1.00 47.03 648 ALA A C 1
ATOM 5118 O O . ALA A 1 648 ? -13.787 -35.630 15.256 1.00 47.03 648 ALA A O 1
ATOM 5119 N N . SER A 1 649 ? -13.751 -35.738 13.010 1.00 49.12 649 SER A N 1
ATOM 5120 C CA . SER A 1 649 ? -15.143 -35.294 12.810 1.00 49.12 649 SER A CA 1
ATOM 5121 C C . SER A 1 649 ? -16.172 -36.340 13.263 1.00 49.12 649 SER A C 1
ATOM 5123 O O . SER A 1 649 ? -17.234 -35.995 13.769 1.00 49.12 649 SER A O 1
ATOM 5125 N N . ILE A 1 650 ? -15.816 -37.626 13.160 1.00 51.50 650 ILE A N 1
ATOM 5126 C CA . ILE A 1 650 ? -16.619 -38.773 13.618 1.00 51.50 650 ILE A CA 1
ATOM 5127 C C . ILE A 1 650 ? -16.408 -39.024 15.131 1.00 51.50 650 ILE A C 1
ATOM 5129 O O . ILE A 1 650 ? -17.297 -39.506 15.835 1.00 51.50 650 ILE A O 1
ATOM 5133 N N . LEU A 1 651 ? -15.229 -38.688 15.667 1.00 47.34 651 LEU A N 1
ATOM 5134 C CA . LEU A 1 651 ? -14.889 -38.783 17.089 1.00 47.34 651 LEU A CA 1
ATOM 5135 C C . LEU A 1 651 ? -15.571 -37.671 17.891 1.00 47.34 651 LEU A C 1
ATOM 5137 O O . LEU A 1 651 ? -16.053 -37.954 18.983 1.00 47.34 651 LEU A O 1
ATOM 5141 N N . GLU A 1 652 ? -15.659 -36.449 17.349 1.00 49.91 652 GLU A N 1
ATOM 5142 C CA . GLU A 1 652 ? -16.459 -35.361 17.934 1.00 49.91 652 GLU A CA 1
ATOM 5143 C C . GLU A 1 652 ? -17.927 -35.778 18.110 1.00 49.91 652 GLU A C 1
ATOM 5145 O O . GLU A 1 652 ? -18.525 -35.460 19.133 1.00 49.91 652 GLU A O 1
ATOM 5150 N N . GLU A 1 653 ? -18.490 -36.552 17.179 1.00 45.34 653 GLU A N 1
ATOM 5151 C CA . GLU A 1 653 ? -19.856 -37.086 17.275 1.00 45.34 653 GLU A CA 1
ATOM 5152 C C . GLU A 1 653 ? -19.983 -38.174 18.360 1.00 45.34 653 GLU A C 1
ATOM 5154 O O . GLU A 1 653 ? -20.887 -38.129 19.197 1.00 45.34 653 GLU A O 1
ATOM 5159 N N . ARG A 1 654 ? -19.050 -39.140 18.411 1.00 44.31 654 ARG A N 1
ATOM 5160 C CA . ARG A 1 654 ? -19.058 -40.185 19.455 1.00 44.31 654 ARG A CA 1
ATOM 5161 C C . ARG A 1 654 ? -18.834 -39.628 20.859 1.00 44.31 654 ARG A C 1
ATOM 5163 O O . ARG A 1 654 ? -19.381 -40.187 21.804 1.00 44.31 654 ARG A O 1
ATOM 5170 N N . LEU A 1 655 ? -18.047 -38.561 20.988 1.00 42.31 655 LEU A N 1
ATOM 5171 C CA . LEU A 1 655 ? -17.812 -37.864 22.254 1.00 42.31 655 LEU A CA 1
ATOM 5172 C C . LEU A 1 655 ? -19.032 -37.030 22.675 1.00 42.31 655 LEU A C 1
ATOM 5174 O O . LEU A 1 655 ? -19.359 -37.002 23.856 1.00 42.31 655 LEU A O 1
ATOM 5178 N N . GLN A 1 656 ? -19.776 -36.452 21.728 1.00 43.56 656 GLN A N 1
ATOM 5179 C CA . GLN A 1 656 ? -21.013 -35.709 22.010 1.00 43.56 656 GLN A CA 1
ATOM 5180 C C . GLN A 1 656 ? -22.210 -36.606 22.377 1.00 43.56 656 GLN A C 1
ATOM 5182 O O . GLN A 1 656 ? -23.150 -36.143 23.021 1.00 43.56 656 GLN A O 1
ATOM 5187 N N . GLY A 1 657 ? -22.179 -37.896 22.019 1.00 41.47 657 GLY A N 1
ATOM 5188 C CA . GLY A 1 657 ? -23.196 -38.881 22.414 1.00 41.47 657 GLY A CA 1
ATOM 5189 C C . GLY A 1 657 ? -23.097 -39.373 23.867 1.00 41.47 657 GLY A C 1
ATOM 5190 O O . GLY A 1 657 ? -24.017 -40.036 24.349 1.00 41.47 657 GLY A O 1
ATOM 5191 N N . SER A 1 658 ? -22.012 -39.062 24.581 1.00 40.19 658 SER A N 1
ATOM 5192 C CA . SER A 1 658 ? -21.794 -39.492 25.966 1.00 40.19 658 SER A CA 1
ATOM 5193 C C . SER A 1 658 ? -21.300 -38.336 26.836 1.00 40.19 658 SER A C 1
ATOM 5195 O O . SER A 1 658 ? -20.116 -38.030 26.832 1.00 40.19 658 SER A O 1
ATOM 5197 N N . GLU A 1 659 ? -22.234 -37.738 27.582 1.00 46.78 659 GLU A N 1
ATOM 5198 C CA . GLU A 1 659 ? -22.053 -36.900 28.782 1.00 46.78 659 GLU A CA 1
ATOM 5199 C C . GLU A 1 659 ? -20.733 -36.103 28.896 1.00 46.78 659 GLU A C 1
ATOM 5201 O O . GLU A 1 659 ? -19.758 -36.569 29.488 1.00 46.78 659 GLU A O 1
ATOM 5206 N N . GLU A 1 660 ? -20.733 -34.839 28.462 1.00 35.94 660 GLU A N 1
ATOM 5207 C CA . GLU A 1 660 ? -19.667 -33.893 28.814 1.00 35.94 660 GLU A CA 1
ATOM 5208 C C . GLU A 1 660 ? -19.970 -33.179 30.144 1.00 35.94 660 GLU A C 1
ATOM 5210 O O . GLU A 1 660 ? -20.910 -32.391 30.272 1.00 35.94 660 GLU A O 1
ATOM 5215 N N . LYS A 1 661 ? -19.130 -33.454 31.148 1.00 36.47 661 LYS A N 1
ATOM 5216 C CA . LYS A 1 661 ? -18.883 -32.570 32.296 1.00 36.47 661 LYS A CA 1
ATOM 5217 C C . LYS A 1 661 ? -17.691 -31.679 31.966 1.00 36.47 661 LYS A C 1
ATOM 5219 O O . LYS A 1 661 ? -16.694 -32.166 31.435 1.00 36.47 661 LYS A O 1
ATOM 5224 N N . ASP A 1 662 ? -17.759 -30.405 32.334 1.00 41.78 662 ASP A N 1
ATOM 5225 C CA . ASP A 1 662 ? -16.606 -29.505 32.250 1.00 41.78 662 ASP A CA 1
ATOM 5226 C C . ASP A 1 662 ? -15.539 -29.812 33.329 1.00 41.78 662 ASP A C 1
ATOM 5228 O O . ASP A 1 662 ? -15.739 -30.645 34.220 1.00 41.78 662 ASP A O 1
ATOM 5232 N N . LEU A 1 663 ? -14.395 -29.111 33.278 1.00 34.91 663 LEU A N 1
ATOM 5233 C CA . LEU A 1 663 ? -13.286 -29.229 34.245 1.00 34.91 663 LEU A CA 1
ATOM 5234 C C . LEU A 1 663 ? -13.686 -28.945 35.716 1.00 34.91 663 LEU A C 1
ATOM 5236 O O . LEU A 1 663 ? -12.863 -29.141 36.611 1.00 34.91 663 LEU A O 1
ATOM 5240 N N . PHE A 1 664 ? -14.923 -28.498 35.972 1.00 36.78 664 PHE A N 1
ATOM 5241 C CA . PHE A 1 664 ? -15.486 -28.219 37.296 1.00 36.78 664 PHE A CA 1
ATOM 5242 C C . PHE A 1 664 ? -16.676 -29.123 37.665 1.00 36.78 664 PHE A C 1
ATOM 5244 O O . PHE A 1 664 ? -17.240 -28.979 38.750 1.00 36.78 664 PHE A O 1
ATOM 5251 N N . GLY A 1 665 ? -17.021 -30.105 36.828 1.00 34.03 665 GLY A N 1
ATOM 5252 C CA . GLY A 1 665 ? -18.036 -31.113 37.123 1.00 34.03 665 GLY A CA 1
ATOM 5253 C C . GLY A 1 665 ? -19.486 -30.666 36.918 1.00 34.03 665 GLY A C 1
ATOM 5254 O O . GLY A 1 665 ? -20.385 -31.366 37.393 1.00 34.03 665 GLY A O 1
ATOM 5255 N N . ASN A 1 666 ? -19.739 -29.556 36.220 1.00 38.97 666 ASN A N 1
ATOM 5256 C CA . ASN A 1 666 ? -21.095 -29.071 35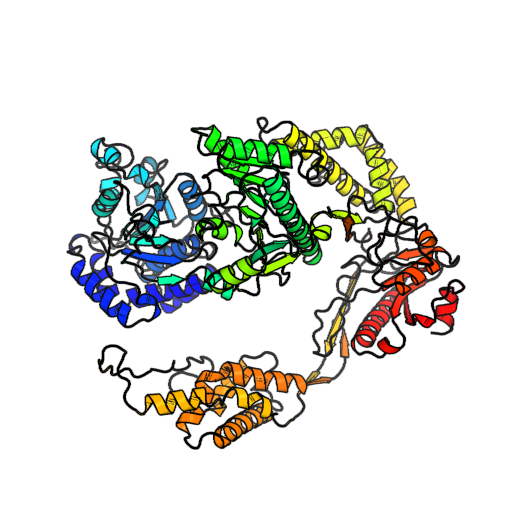.960 1.00 38.97 666 ASN A CA 1
ATOM 5257 C C . ASN A 1 666 ? -21.676 -29.666 34.669 1.00 38.97 666 ASN A C 1
ATOM 5259 O O . ASN A 1 666 ? -20.981 -29.814 33.665 1.00 38.97 666 ASN A O 1
ATOM 5263 N N . MET A 1 667 ? -22.971 -30.001 34.701 1.00 32.94 667 MET A N 1
ATOM 5264 C CA . MET A 1 667 ? -23.722 -30.447 33.523 1.00 32.94 667 MET A CA 1
ATOM 5265 C C . MET A 1 667 ? -24.269 -29.235 32.765 1.00 32.94 667 MET A C 1
ATOM 5267 O O . MET A 1 667 ? -25.054 -28.468 33.325 1.00 32.94 667 MET A O 1
ATOM 5271 N N . HIS A 1 668 ? -23.920 -29.094 31.488 1.00 41.06 668 HIS A N 1
ATOM 5272 C CA . HIS A 1 668 ? -24.541 -28.123 30.587 1.00 41.06 668 HIS A CA 1
ATOM 5273 C C . HIS A 1 668 ? -25.424 -28.841 29.558 1.00 41.06 668 HIS A C 1
ATOM 5275 O O . HIS A 1 668 ? -24.970 -29.741 28.861 1.00 41.06 668 HIS A O 1
ATOM 5281 N N . GLN A 1 669 ? -26.688 -28.423 29.431 1.00 35.88 669 GLN A N 1
ATOM 5282 C CA . GLN A 1 669 ? -27.499 -28.718 28.246 1.00 35.88 669 GLN A CA 1
ATOM 5283 C C . GLN A 1 669 ? -27.164 -27.675 27.179 1.00 35.88 669 GLN A C 1
ATOM 5285 O O . GLN A 1 669 ? -27.740 -26.590 27.162 1.00 35.88 669 GLN A O 1
ATOM 5290 N N . GLY A 1 670 ? -26.191 -27.980 26.327 1.00 33.34 670 GLY A N 1
ATOM 5291 C CA . GLY A 1 670 ? -25.860 -27.172 25.159 1.00 33.34 670 GLY A CA 1
ATOM 5292 C C . GLY A 1 670 ? -26.165 -27.954 23.893 1.00 33.34 670 GLY A C 1
ATOM 5293 O O . GLY A 1 670 ? -25.344 -28.753 23.458 1.00 33.34 670 GLY A O 1
ATOM 5294 N N . ALA A 1 671 ? -27.332 -27.727 23.293 1.00 33.12 671 ALA A N 1
ATOM 5295 C CA . ALA A 1 671 ? -27.509 -28.049 21.886 1.00 33.12 671 ALA A CA 1
ATOM 5296 C C . ALA A 1 671 ? -26.588 -27.112 21.088 1.00 33.12 671 ALA A C 1
ATOM 5298 O O . ALA A 1 671 ? -26.723 -25.892 21.173 1.00 33.12 671 ALA A O 1
ATOM 5299 N N . ARG A 1 672 ? -25.634 -27.670 20.335 1.00 31.05 672 ARG A N 1
ATOM 5300 C CA . ARG A 1 672 ? -25.038 -26.959 19.200 1.00 31.05 672 ARG A CA 1
ATOM 5301 C C . ARG A 1 672 ? -26.174 -26.764 18.192 1.00 31.05 672 ARG A C 1
ATOM 5303 O O . ARG A 1 672 ? -26.526 -27.703 17.488 1.00 31.05 672 ARG A O 1
ATOM 5310 N N . GLU A 1 673 ? -26.766 -25.575 18.134 1.00 36.16 673 GLU A N 1
ATOM 5311 C CA . GLU A 1 673 ? -27.374 -25.128 16.882 1.00 36.16 673 GLU A CA 1
ATOM 5312 C C . GLU A 1 673 ? -26.214 -24.984 15.893 1.00 36.16 673 GLU A C 1
ATOM 5314 O O . GLU A 1 673 ? -25.431 -24.037 15.952 1.00 36.16 673 GLU A O 1
ATOM 5319 N N . THR A 1 674 ? -26.031 -25.998 15.048 1.00 33.56 674 THR A N 1
ATOM 5320 C CA . THR A 1 674 ? -25.320 -25.830 13.785 1.00 33.56 674 THR A CA 1
ATOM 5321 C C . THR A 1 674 ? -25.972 -24.661 13.061 1.00 33.56 674 THR A C 1
ATOM 5323 O O . THR A 1 674 ? -27.199 -24.596 12.985 1.00 33.56 674 THR A O 1
ATOM 5326 N N . GLU A 1 675 ? -25.159 -23.722 12.575 1.00 33.72 675 GLU A N 1
ATOM 5327 C CA . GLU A 1 675 ? -25.610 -22.627 11.720 1.00 33.72 675 GLU A CA 1
ATOM 5328 C C . GLU A 1 675 ? -26.516 -23.202 10.624 1.00 33.72 675 GLU A C 1
ATOM 5330 O O . GLU A 1 675 ? -26.051 -23.857 9.690 1.00 33.72 675 GLU A O 1
ATOM 5335 N N . LEU A 1 676 ? -27.828 -22.995 10.756 1.00 34.47 676 LEU A N 1
ATOM 5336 C CA . LEU A 1 676 ? -28.761 -23.210 9.665 1.00 34.47 676 LEU A CA 1
ATOM 5337 C C . LEU A 1 676 ? -28.299 -22.290 8.539 1.00 34.47 676 LEU A C 1
ATOM 5339 O O . LEU A 1 676 ? -28.329 -21.065 8.641 1.00 34.47 676 LEU A O 1
ATOM 5343 N N . THR A 1 677 ? -27.796 -22.921 7.489 1.00 36.53 677 THR A N 1
ATOM 5344 C CA . THR A 1 677 ? -27.301 -22.313 6.267 1.00 36.53 677 THR A CA 1
ATOM 5345 C C . THR A 1 677 ? -28.378 -21.411 5.662 1.00 36.53 677 THR A C 1
ATOM 5347 O O . THR A 1 677 ? -29.287 -21.865 4.971 1.00 36.53 677 THR A O 1
ATOM 5350 N N . HIS A 1 678 ? -28.267 -20.098 5.880 1.00 37.47 678 HIS A N 1
ATOM 5351 C CA . HIS A 1 678 ? -28.922 -19.099 5.037 1.00 37.47 678 HIS A CA 1
ATOM 5352 C C . HIS A 1 678 ? -28.198 -19.065 3.679 1.00 37.47 678 HIS A C 1
ATOM 5354 O O . HIS A 1 678 ? -27.360 -18.203 3.428 1.00 37.47 678 HIS A O 1
ATOM 5360 N N . VAL A 1 679 ? -28.482 -20.039 2.808 1.00 39.62 679 VAL A N 1
ATOM 5361 C CA . VAL A 1 679 ? -28.126 -19.979 1.381 1.00 39.62 679 VAL A CA 1
ATOM 5362 C C . VAL A 1 679 ? -29.331 -19.392 0.648 1.00 39.62 679 VAL A C 1
ATOM 5364 O O . VAL A 1 679 ? -30.369 -20.033 0.487 1.00 39.62 679 VAL A O 1
ATOM 5367 N N . SER A 1 680 ? -29.222 -18.114 0.300 1.00 38.06 680 SER A N 1
ATOM 5368 C CA . SER A 1 680 ? -30.322 -17.212 -0.053 1.00 38.06 680 SER A CA 1
ATOM 5369 C C . SER A 1 680 ? -30.754 -17.233 -1.528 1.00 38.06 680 SER A C 1
ATOM 5371 O O . SER A 1 680 ? -31.387 -16.283 -1.978 1.00 38.06 680 SER A O 1
ATOM 5373 N N . SER A 1 681 ? -30.491 -18.298 -2.292 1.00 40.19 681 SER A N 1
ATOM 5374 C CA . SER A 1 681 ? -30.854 -18.343 -3.722 1.00 40.19 681 SER A CA 1
ATOM 5375 C C . SER A 1 681 ? -32.127 -19.138 -4.062 1.00 40.19 681 SER A C 1
ATOM 5377 O O . SER A 1 681 ? -32.652 -18.966 -5.158 1.00 40.19 681 SER A O 1
ATOM 5379 N N . LEU A 1 682 ? -32.694 -19.954 -3.153 1.00 38.62 682 LEU A N 1
ATOM 5380 C CA . LEU A 1 682 ? -33.841 -20.839 -3.478 1.00 38.62 682 LEU A CA 1
ATOM 5381 C C . LEU A 1 682 ? -35.001 -20.886 -2.451 1.00 38.62 682 LEU A C 1
ATOM 5383 O O . LEU A 1 682 ? -35.876 -21.749 -2.543 1.00 38.62 682 LEU A O 1
ATOM 5387 N N . GLY A 1 683 ? -35.079 -19.922 -1.528 1.00 36.53 683 GLY A N 1
ATOM 5388 C CA . GLY A 1 683 ? -36.231 -19.733 -0.630 1.00 36.53 683 GLY A CA 1
ATOM 5389 C C . GLY A 1 683 ? -36.083 -20.359 0.764 1.00 36.53 683 GLY A C 1
ATOM 5390 O O . GLY A 1 683 ? -35.544 -21.451 0.937 1.00 36.53 683 GLY A O 1
ATOM 5391 N N . GLU A 1 684 ? -36.567 -19.636 1.774 1.00 30.97 684 GLU A N 1
ATOM 5392 C CA . GLU A 1 684 ? -36.425 -19.962 3.197 1.00 30.97 684 GLU A CA 1
ATOM 5393 C C . GLU A 1 684 ? -37.262 -21.184 3.631 1.00 30.97 684 GLU A C 1
ATOM 5395 O O . GLU A 1 684 ? -38.424 -21.342 3.249 1.00 30.97 684 GLU A O 1
ATOM 5400 N N . GLY A 1 685 ? -36.694 -22.029 4.503 1.00 40.38 685 GLY A N 1
ATOM 5401 C CA . GLY A 1 685 ? -37.476 -22.904 5.390 1.00 40.38 685 GLY A CA 1
ATOM 5402 C C . GLY A 1 685 ? -37.716 -24.359 4.964 1.00 40.38 685 GLY A C 1
ATOM 5403 O O . GLY A 1 685 ? -38.571 -25.018 5.557 1.00 40.38 685 GLY A O 1
ATOM 5404 N N . ARG A 1 686 ? -36.986 -24.916 3.987 1.00 39.75 686 ARG A N 1
ATOM 5405 C CA . ARG A 1 686 ? -37.022 -26.368 3.701 1.00 39.75 686 ARG A CA 1
ATOM 5406 C C . ARG A 1 686 ? -35.690 -27.034 4.026 1.00 39.75 686 ARG A C 1
ATOM 5408 O O . ARG A 1 686 ? -34.645 -26.550 3.611 1.00 39.75 686 ARG A O 1
ATOM 5415 N N . ALA A 1 687 ? -35.743 -28.180 4.708 1.00 46.50 687 ALA A N 1
ATOM 5416 C CA . ALA A 1 687 ? -34.599 -29.075 4.847 1.00 46.50 687 ALA A CA 1
ATOM 5417 C C . ALA A 1 687 ? -34.091 -29.456 3.446 1.00 46.50 687 ALA A C 1
ATOM 5419 O O . ALA A 1 687 ? -34.770 -30.183 2.718 1.00 46.50 687 ALA A O 1
ATOM 5420 N N . GLN A 1 688 ? -32.935 -28.927 3.049 1.00 62.59 688 GLN A N 1
ATOM 5421 C CA . GLN A 1 688 ? -32.320 -29.267 1.770 1.00 62.59 688 GLN A CA 1
ATOM 5422 C C . GLN A 1 688 ? -31.671 -30.653 1.866 1.00 62.59 688 GLN A C 1
ATOM 5424 O O . GLN A 1 688 ? -31.203 -31.064 2.933 1.00 62.59 688 GLN A O 1
ATOM 5429 N N . SER A 1 689 ? -31.702 -31.407 0.764 1.00 81.25 689 SER A N 1
ATOM 5430 C CA . SER A 1 689 ? -30.917 -32.638 0.667 1.00 81.25 689 SER A CA 1
ATOM 5431 C C . SER A 1 689 ? -29.433 -32.280 0.518 1.00 81.25 689 SER A C 1
ATOM 5433 O O . SER A 1 689 ? -29.131 -31.206 -0.010 1.00 81.25 689 SER A O 1
ATOM 5435 N N . PRO A 1 690 ? -28.502 -33.163 0.917 1.00 82.75 690 PRO A N 1
ATOM 5436 C CA . PRO A 1 690 ? -27.069 -32.905 0.778 1.00 82.75 690 PRO A CA 1
ATOM 5437 C C . PRO A 1 690 ? -26.655 -32.557 -0.663 1.00 82.75 690 PRO A C 1
ATOM 5439 O O . PRO A 1 690 ? -25.799 -31.705 -0.880 1.00 82.75 690 PRO A O 1
ATOM 5442 N N . GLU A 1 691 ? -27.300 -33.155 -1.670 1.00 86.94 691 GLU A N 1
ATOM 5443 C CA . GLU A 1 691 ? -27.070 -32.835 -3.082 1.00 86.94 691 GLU A CA 1
ATOM 5444 C C . GLU A 1 691 ? -27.477 -31.397 -3.426 1.00 86.94 691 GLU A C 1
ATOM 5446 O O . GLU A 1 691 ? -26.747 -30.715 -4.140 1.00 86.94 691 GLU A O 1
ATOM 5451 N N . ASN A 1 692 ? -28.614 -30.922 -2.908 1.00 82.75 692 ASN A N 1
ATOM 5452 C CA . ASN A 1 692 ? -29.091 -29.559 -3.154 1.00 82.75 692 ASN A CA 1
ATOM 5453 C C . ASN A 1 692 ? -28.233 -28.516 -2.431 1.00 82.75 692 ASN A C 1
ATOM 5455 O O . ASN A 1 692 ? -28.004 -27.443 -2.986 1.00 82.75 692 ASN A O 1
ATOM 5459 N N . THR A 1 693 ? -27.717 -28.836 -1.242 1.00 80.75 693 THR A N 1
ATOM 5460 C CA . THR A 1 693 ? -26.750 -27.987 -0.530 1.00 80.75 693 THR A CA 1
ATOM 5461 C C . THR A 1 693 ? -25.479 -27.800 -1.358 1.00 80.75 693 THR A C 1
ATOM 5463 O O . THR A 1 693 ? -24.989 -26.681 -1.494 1.00 80.75 693 THR A O 1
ATOM 5466 N N . LEU A 1 694 ? -24.977 -28.876 -1.975 1.00 85.19 694 LEU A N 1
ATOM 5467 C CA . LEU A 1 694 ? -23.807 -28.816 -2.855 1.00 85.19 694 LEU A CA 1
ATOM 5468 C C . LEU A 1 694 ? -24.087 -28.057 -4.154 1.00 85.19 694 LEU A C 1
ATOM 5470 O O . LEU A 1 694 ? -23.265 -27.246 -4.561 1.00 85.19 694 LEU A O 1
ATOM 5474 N N . ILE A 1 695 ? -25.244 -28.274 -4.785 1.00 85.88 695 ILE A N 1
ATOM 5475 C CA . ILE A 1 695 ? -25.632 -27.542 -6.003 1.00 85.88 695 ILE A CA 1
ATOM 5476 C C . ILE A 1 695 ? -25.763 -26.048 -5.716 1.00 85.88 695 ILE A C 1
ATOM 5478 O O . ILE A 1 695 ? -25.227 -25.243 -6.468 1.00 85.88 695 ILE A O 1
ATOM 5482 N N . SER A 1 696 ? -26.408 -25.675 -4.610 1.00 80.00 696 SER A N 1
ATOM 5483 C CA . SER A 1 696 ? -26.571 -24.265 -4.236 1.00 80.00 696 SER A CA 1
ATOM 5484 C C . SER A 1 696 ? -25.221 -23.583 -4.018 1.00 80.00 696 SER A C 1
ATOM 5486 O O . SER A 1 696 ? -25.047 -22.438 -4.404 1.00 80.00 696 SER A O 1
ATOM 5488 N N . ALA A 1 697 ? -24.251 -24.309 -3.460 1.00 78.56 697 ALA A N 1
ATOM 5489 C CA . ALA A 1 697 ? -22.886 -23.830 -3.286 1.00 78.56 697 ALA A CA 1
ATOM 5490 C C . ALA A 1 697 ? -22.094 -23.751 -4.601 1.00 78.56 697 ALA A C 1
ATOM 5492 O O . ALA A 1 697 ? -21.215 -22.908 -4.732 1.00 78.56 697 ALA A O 1
ATOM 5493 N N . LEU A 1 698 ? -22.372 -24.650 -5.552 1.00 82.31 698 LEU A N 1
ATOM 5494 C CA . LEU A 1 698 ? -21.721 -24.684 -6.862 1.00 82.31 698 LEU A CA 1
ATOM 5495 C C . LEU A 1 698 ? -22.185 -23.540 -7.769 1.00 82.31 698 LEU A C 1
ATOM 5497 O O . LEU A 1 698 ? -21.367 -23.016 -8.514 1.00 82.31 698 LEU A O 1
ATOM 5501 N N . ILE A 1 699 ? -23.458 -23.137 -7.680 1.00 82.19 699 ILE A N 1
ATOM 5502 C CA . ILE A 1 699 ? -24.033 -22.028 -8.466 1.00 82.19 699 ILE A CA 1
ATOM 5503 C C . ILE A 1 699 ? -23.314 -20.696 -8.194 1.00 82.19 699 ILE A C 1
ATOM 5505 O O . ILE A 1 699 ? -23.257 -19.841 -9.071 1.00 82.19 699 ILE A O 1
ATOM 5509 N N . ASP A 1 700 ? -22.727 -20.526 -7.008 1.00 74.69 700 ASP A N 1
ATOM 5510 C CA . ASP A 1 700 ? -21.978 -19.315 -6.657 1.00 74.69 700 ASP A CA 1
ATOM 5511 C C . ASP A 1 700 ? -20.586 -19.243 -7.326 1.00 74.69 700 ASP A C 1
ATOM 5513 O O . ASP A 1 700 ? -19.910 -18.215 -7.229 1.00 74.69 700 ASP A O 1
ATOM 5517 N N . PHE A 1 701 ? -20.123 -20.311 -7.993 1.00 75.38 701 PHE A N 1
ATOM 5518 C CA . PHE A 1 701 ? -18.837 -20.311 -8.691 1.00 75.38 701 PHE A CA 1
ATOM 5519 C C . PHE A 1 701 ? -18.958 -19.784 -10.134 1.00 75.38 701 PHE A C 1
ATOM 5521 O O . PHE A 1 701 ? -19.925 -20.093 -10.832 1.00 75.38 701 PHE A O 1
ATOM 5528 N N . PRO A 1 702 ? -17.956 -19.029 -10.631 1.00 63.47 702 PRO A N 1
ATOM 5529 C CA . PRO A 1 702 ? -17.927 -18.570 -12.021 1.00 63.47 702 PRO A CA 1
ATOM 5530 C C . PRO A 1 702 ? -18.049 -19.733 -13.016 1.00 63.47 702 PRO A C 1
ATOM 5532 O O . PRO A 1 702 ? -17.548 -20.814 -12.747 1.00 63.47 702 PRO A O 1
ATOM 5535 N N . LEU A 1 703 ? -18.650 -19.519 -14.191 1.00 70.38 703 LEU A N 1
ATOM 5536 C CA . LEU A 1 703 ? -18.803 -20.529 -15.262 1.00 70.38 703 LEU A CA 1
ATOM 5537 C C . LEU A 1 703 ? -19.718 -21.730 -14.943 1.00 70.38 703 LEU A C 1
ATOM 5539 O O . LEU A 1 703 ? -19.921 -22.560 -15.829 1.00 70.38 703 LEU A O 1
ATOM 5543 N N . VAL A 1 704 ? -20.279 -21.822 -13.731 1.00 77.75 704 VAL A N 1
ATOM 5544 C CA . VAL A 1 704 ? -21.315 -22.805 -13.389 1.00 77.75 704 VAL A CA 1
ATOM 5545 C C . VAL A 1 704 ? -22.680 -22.231 -13.753 1.00 77.75 704 VAL A C 1
ATOM 5547 O O . VAL A 1 704 ? -23.159 -21.303 -13.106 1.00 77.75 704 VAL A O 1
ATOM 5550 N N . ASP A 1 705 ? -23.321 -22.805 -14.768 1.00 76.50 705 ASP A N 1
ATOM 5551 C CA . ASP A 1 705 ? -24.683 -22.448 -15.162 1.00 76.50 705 ASP A CA 1
ATOM 5552 C C . ASP A 1 705 ? -25.623 -23.635 -14.912 1.00 76.50 705 ASP A C 1
ATOM 5554 O O . ASP A 1 705 ? -25.554 -24.670 -15.574 1.00 76.50 705 ASP A O 1
ATOM 5558 N N . TYR A 1 706 ? -26.494 -23.511 -13.908 1.00 78.94 706 TYR A N 1
ATOM 5559 C CA . TYR A 1 706 ? -27.469 -24.557 -13.581 1.00 78.94 706 TYR A CA 1
ATOM 5560 C C . TYR A 1 706 ? -28.698 -24.552 -14.510 1.00 78.94 706 TYR A C 1
ATOM 5562 O O . TYR A 1 706 ? -29.471 -25.518 -14.514 1.00 78.94 706 TYR A O 1
ATOM 5570 N N . GLU A 1 707 ? -28.887 -23.486 -15.290 1.00 74.94 707 GLU A N 1
ATOM 5571 C CA . GLU A 1 707 ? -29.925 -23.399 -16.319 1.00 74.94 707 GLU A CA 1
ATOM 5572 C C . GLU A 1 707 ? -29.449 -23.971 -17.666 1.00 74.94 707 GLU A C 1
ATOM 5574 O O . GLU A 1 707 ? -30.283 -24.320 -18.501 1.00 74.94 707 GLU A O 1
ATOM 5579 N N . ASP A 1 708 ? -28.137 -24.151 -17.855 1.00 78.31 708 ASP A N 1
ATOM 5580 C CA . ASP A 1 708 ? -27.562 -24.780 -19.046 1.00 78.31 708 ASP A CA 1
ATOM 5581 C C . ASP A 1 708 ? -27.941 -26.274 -19.160 1.00 78.31 708 ASP A C 1
ATOM 5583 O O . ASP A 1 708 ? -27.795 -27.066 -18.217 1.00 78.31 708 ASP A O 1
ATOM 5587 N N . GLU A 1 709 ? -28.449 -26.675 -20.335 1.00 76.81 709 GLU A N 1
ATOM 5588 C CA . GLU A 1 709 ? -28.969 -28.030 -20.570 1.00 76.81 709 GLU A CA 1
ATOM 5589 C C . GLU A 1 709 ? -27.875 -29.116 -20.553 1.00 76.81 709 GLU A C 1
ATOM 5591 O O . GLU A 1 709 ? -28.185 -30.280 -20.274 1.00 76.81 709 GLU A O 1
ATOM 5596 N N . GLU A 1 710 ? -26.605 -28.761 -20.785 1.00 77.06 710 GLU A N 1
ATOM 5597 C CA . GLU A 1 710 ? -25.470 -29.691 -20.797 1.00 77.06 710 GLU A CA 1
ATOM 5598 C C . GLU A 1 710 ? -24.765 -29.774 -19.430 1.00 77.06 710 GLU A C 1
ATOM 5600 O O . GLU A 1 710 ? -24.401 -30.867 -18.974 1.00 77.06 710 GLU A O 1
ATOM 5605 N N . GLN A 1 711 ? -24.629 -28.652 -18.714 1.00 81.94 711 GLN A N 1
ATOM 5606 C CA . GLN A 1 711 ? -23.988 -28.600 -17.397 1.00 81.94 711 GLN A CA 1
ATOM 5607 C C . GLN A 1 711 ? -24.882 -29.143 -16.281 1.00 81.94 711 GLN A C 1
ATOM 5609 O O . GLN A 1 711 ? -24.399 -29.841 -15.381 1.00 81.94 711 GLN A O 1
ATOM 5614 N N . LYS A 1 712 ? -26.195 -28.891 -16.319 1.00 85.94 712 LYS A N 1
ATOM 5615 C CA . LYS A 1 712 ? -27.123 -29.332 -15.265 1.00 85.94 712 LYS A CA 1
ATOM 5616 C C . LYS A 1 712 ? -27.072 -30.846 -14.994 1.00 85.94 712 LYS A C 1
ATOM 5618 O O . LYS A 1 712 ? -26.973 -31.234 -13.821 1.00 85.94 712 LYS A O 1
ATOM 5623 N N . PRO A 1 713 ? -27.081 -31.739 -16.008 1.00 90.06 713 PRO A N 1
ATOM 5624 C CA . PRO A 1 713 ? -26.872 -33.171 -15.799 1.00 90.06 713 PRO A CA 1
ATOM 5625 C C . PRO A 1 713 ? -25.526 -33.509 -15.142 1.00 90.06 713 PRO A C 1
ATOM 5627 O O . PRO A 1 713 ? -25.470 -34.414 -14.305 1.00 90.06 713 PRO A O 1
ATOM 5630 N N . LEU A 1 714 ? -24.453 -32.790 -15.492 1.00 89.62 714 LEU A N 1
ATOM 5631 C CA . LEU A 1 714 ? -23.124 -32.980 -14.912 1.00 89.62 714 LEU A CA 1
ATOM 5632 C C . LEU A 1 714 ? -23.096 -32.568 -13.434 1.00 89.62 714 LEU A C 1
ATOM 5634 O O . LEU A 1 714 ? -22.685 -33.371 -12.600 1.00 89.62 714 LEU A O 1
ATOM 5638 N N . LEU A 1 715 ? -23.605 -31.387 -13.080 1.00 90.38 715 LEU A N 1
ATOM 5639 C CA . LEU A 1 715 ? -23.656 -30.904 -11.692 1.00 90.38 715 LEU A CA 1
ATOM 5640 C C . LEU A 1 715 ? -24.460 -31.854 -10.792 1.00 90.38 715 LEU A C 1
ATOM 5642 O O . LEU A 1 715 ? -24.012 -32.232 -9.708 1.00 90.38 715 LEU A O 1
ATOM 5646 N N . LEU A 1 716 ? -25.612 -32.332 -11.278 1.00 90.44 716 LEU A N 1
ATOM 5647 C CA . LEU A 1 716 ? -26.422 -33.333 -10.577 1.00 90.44 716 LEU A CA 1
ATOM 5648 C C . LEU A 1 716 ? -25.674 -34.659 -10.397 1.00 90.44 716 LEU A C 1
ATOM 5650 O O . LEU A 1 716 ? -25.797 -35.305 -9.353 1.00 90.44 716 LEU A O 1
ATOM 5654 N N . LYS A 1 717 ? -24.917 -35.089 -11.411 1.00 94.06 717 LYS A N 1
ATOM 5655 C CA . LYS A 1 717 ? -24.103 -36.306 -11.360 1.00 94.06 717 LYS A CA 1
ATOM 5656 C C . LYS A 1 717 ? -22.984 -36.178 -10.321 1.00 94.06 717 LYS A C 1
ATOM 5658 O O . LYS A 1 717 ? -22.853 -37.073 -9.486 1.00 94.06 717 LYS A O 1
ATOM 5663 N N . LEU A 1 718 ? -22.229 -35.079 -10.334 1.00 93.25 718 LEU A N 1
ATOM 5664 C CA . LEU A 1 718 ? -21.102 -34.851 -9.423 1.00 93.25 718 LEU A CA 1
ATOM 5665 C C . LEU A 1 718 ? -21.569 -34.749 -7.964 1.00 93.25 718 LEU A C 1
ATOM 5667 O O . LEU A 1 718 ? -21.020 -35.432 -7.100 1.00 93.25 718 LEU A O 1
ATOM 5671 N N . SER A 1 719 ? -22.651 -34.016 -7.687 1.00 92.00 719 SER A N 1
ATOM 5672 C CA . SER A 1 719 ? -23.242 -33.945 -6.341 1.00 92.00 719 SER A CA 1
ATOM 5673 C C . SER A 1 719 ? -23.690 -35.314 -5.823 1.00 92.00 719 SER A C 1
ATOM 5675 O O . SER A 1 719 ? -23.410 -35.665 -4.676 1.00 92.00 719 SER A O 1
ATOM 5677 N N . LYS A 1 720 ? -24.311 -36.146 -6.672 1.00 92.56 720 LYS A N 1
ATOM 5678 C CA . LYS A 1 720 ? -24.683 -37.523 -6.302 1.00 92.56 720 LYS A CA 1
ATOM 5679 C C . LYS A 1 720 ? -23.463 -38.396 -6.012 1.00 92.56 720 LYS A C 1
ATOM 5681 O O . LYS A 1 720 ? -23.507 -39.200 -5.082 1.00 92.56 720 LYS A O 1
ATOM 5686 N N . GLN A 1 721 ? -22.383 -38.251 -6.780 1.00 92.12 721 GLN A N 1
ATOM 5687 C CA . GLN A 1 721 ? -21.135 -38.987 -6.552 1.00 92.12 721 GLN A CA 1
ATOM 5688 C C . GLN A 1 721 ? -20.493 -38.608 -5.213 1.00 92.12 721 GLN A C 1
ATOM 5690 O O . GLN A 1 721 ? -20.063 -39.496 -4.478 1.00 92.12 721 GLN A O 1
ATOM 5695 N N . THR A 1 722 ? -20.512 -37.325 -4.850 1.00 89.75 722 THR A N 1
ATOM 5696 C CA . THR A 1 722 ? -20.041 -36.831 -3.548 1.00 89.75 722 THR A CA 1
ATOM 5697 C C . THR A 1 722 ? -20.836 -37.419 -2.382 1.00 89.75 722 THR A C 1
ATOM 5699 O O . THR A 1 722 ? -20.255 -37.952 -1.437 1.00 89.75 722 THR A O 1
ATOM 5702 N N . VAL A 1 723 ? -22.171 -37.387 -2.448 1.00 89.00 723 VAL A N 1
ATOM 5703 C CA . VAL A 1 723 ? -23.025 -37.936 -1.379 1.00 89.00 723 VAL A CA 1
ATOM 5704 C C . VAL A 1 723 ? -22.884 -39.456 -1.281 1.00 89.00 723 VAL A C 1
ATOM 5706 O O . VAL A 1 723 ? -22.770 -40.003 -0.182 1.00 89.00 723 VAL A O 1
ATOM 5709 N N . ALA A 1 724 ? -22.827 -40.154 -2.420 1.00 88.81 724 ALA A N 1
ATOM 5710 C CA . ALA A 1 724 ? -22.580 -41.593 -2.454 1.00 88.81 724 ALA A CA 1
ATOM 5711 C C . ALA A 1 724 ? -21.220 -41.954 -1.841 1.00 88.81 724 ALA A C 1
ATOM 5713 O O . ALA A 1 724 ? -21.125 -42.953 -1.131 1.00 88.81 724 ALA A O 1
ATOM 5714 N N . PHE A 1 725 ? -20.192 -41.131 -2.063 1.00 87.69 725 PHE A N 1
ATOM 5715 C CA . PHE A 1 725 ? -18.881 -41.308 -1.450 1.00 87.69 725 PHE A CA 1
ATOM 5716 C C . PHE A 1 725 ? -18.942 -41.181 0.075 1.00 87.69 725 PHE A C 1
ATOM 5718 O O . PHE A 1 725 ? -18.496 -42.097 0.763 1.00 87.69 725 PHE A O 1
ATOM 5725 N N . TYR A 1 726 ? -19.550 -40.130 0.633 1.00 84.00 726 TYR A N 1
ATOM 5726 C CA . TYR A 1 726 ? -19.649 -39.989 2.095 1.00 84.00 726 TYR A CA 1
ATOM 5727 C C . TYR A 1 726 ? -20.493 -41.087 2.757 1.00 84.00 726 TYR A C 1
ATOM 5729 O O . TYR A 1 726 ? -20.144 -41.554 3.843 1.00 84.00 726 TYR A O 1
ATOM 5737 N N . ARG A 1 727 ? -21.513 -41.608 2.061 1.00 83.25 727 ARG A N 1
ATOM 5738 C CA . ARG A 1 727 ? -22.268 -42.799 2.495 1.00 83.25 727 ARG A CA 1
ATOM 5739 C C . ARG A 1 727 ? -21.418 -44.068 2.622 1.00 83.25 727 ARG A C 1
ATOM 5741 O O . ARG A 1 727 ? -21.834 -45.012 3.290 1.00 83.25 727 ARG A O 1
ATOM 5748 N N . THR A 1 728 ? -20.235 -44.122 2.004 1.00 81.44 728 THR A N 1
ATOM 5749 C CA . THR A 1 728 ? -19.310 -45.254 2.196 1.00 81.44 728 THR A CA 1
ATOM 5750 C C . THR A 1 728 ? -18.574 -45.208 3.538 1.00 81.44 728 THR A C 1
ATOM 5752 O O . THR A 1 728 ? -18.168 -46.261 4.029 1.00 81.44 728 THR A O 1
ATOM 5755 N N . PHE A 1 729 ? -18.451 -44.028 4.160 1.00 71.44 729 PHE A N 1
ATOM 5756 C CA . PHE A 1 729 ? -17.776 -43.837 5.451 1.00 71.44 729 PHE A CA 1
ATOM 5757 C C . PHE A 1 729 ? -18.750 -43.829 6.629 1.00 71.44 729 PHE A C 1
ATOM 5759 O O . PHE A 1 729 ? -18.424 -44.348 7.695 1.00 71.44 729 PHE A O 1
ATOM 5766 N N . VAL A 1 730 ? -19.951 -43.273 6.440 1.00 66.94 730 VAL A N 1
ATOM 5767 C CA . VAL A 1 730 ? -20.943 -43.101 7.507 1.00 66.94 730 VAL A CA 1
ATOM 5768 C C . VAL A 1 730 ? -22.290 -43.666 7.061 1.00 66.94 730 VAL A C 1
ATOM 5770 O O . VAL A 1 730 ? -22.771 -43.367 5.972 1.00 66.94 730 VAL A O 1
ATOM 5773 N N . ARG A 1 731 ? -22.887 -44.531 7.895 1.00 61.81 731 ARG A N 1
ATOM 5774 C CA . ARG A 1 731 ? -24.142 -45.245 7.581 1.00 61.81 731 ARG A CA 1
ATOM 5775 C C . ARG A 1 731 ? -25.413 -44.465 7.934 1.00 61.81 731 ARG A C 1
ATOM 5777 O O . ARG A 1 731 ? -26.484 -44.885 7.510 1.00 61.81 731 ARG A O 1
ATOM 5784 N N . ASP A 1 732 ? -25.300 -43.395 8.719 1.00 74.12 732 ASP A N 1
ATOM 5785 C CA . ASP A 1 732 ? -26.427 -42.544 9.111 1.00 74.12 732 ASP A CA 1
ATOM 5786 C C . ASP A 1 732 ? -26.595 -41.368 8.136 1.00 74.12 732 ASP A C 1
ATOM 5788 O O . ASP A 1 732 ? -25.654 -40.612 7.887 1.00 74.12 732 ASP A O 1
ATOM 5792 N N . ASP A 1 733 ? -27.804 -41.208 7.593 1.00 69.88 733 ASP A N 1
ATOM 5793 C CA . ASP A 1 733 ? -28.129 -40.147 6.635 1.00 69.88 733 ASP A CA 1
ATOM 5794 C C . ASP A 1 733 ? -28.050 -38.746 7.279 1.00 69.88 733 ASP A C 1
ATOM 5796 O O . ASP A 1 733 ? -27.699 -37.786 6.590 1.00 69.88 733 ASP A O 1
ATOM 5800 N N . ASN A 1 734 ? -28.305 -38.609 8.589 1.00 67.94 734 ASN A N 1
ATOM 5801 C CA . ASN A 1 734 ? -28.158 -37.320 9.284 1.00 67.94 734 ASN A CA 1
ATOM 5802 C C . ASN A 1 734 ? -26.688 -36.912 9.426 1.00 67.94 734 ASN A C 1
ATOM 5804 O O . ASN A 1 734 ? -26.341 -35.756 9.187 1.00 67.94 734 ASN A O 1
ATOM 5808 N N . ALA A 1 735 ? -25.811 -37.862 9.743 1.00 67.81 735 ALA A N 1
ATOM 5809 C CA . ALA A 1 735 ? -24.378 -37.610 9.823 1.00 67.81 735 ALA A CA 1
ATOM 5810 C C . ALA A 1 735 ? -23.775 -37.262 8.448 1.00 67.81 735 ALA A C 1
ATOM 5812 O O . ALA A 1 735 ? -22.990 -36.320 8.339 1.00 67.81 735 ALA A O 1
ATOM 5813 N N . VAL A 1 736 ? -24.198 -37.936 7.366 1.00 75.44 736 VAL A N 1
ATOM 5814 C CA . VAL A 1 736 ? -23.800 -37.562 5.991 1.00 75.44 736 VAL A CA 1
ATOM 5815 C C . VAL A 1 736 ? -24.243 -36.136 5.664 1.00 75.44 736 VAL A C 1
ATOM 5817 O O . VAL A 1 736 ? -23.471 -35.365 5.092 1.00 75.44 736 VAL A O 1
ATOM 5820 N N . LYS A 1 737 ? -25.465 -35.765 6.057 1.00 76.38 737 LYS A N 1
ATOM 5821 C CA . LYS A 1 737 ? -25.977 -34.407 5.879 1.00 76.38 737 LYS A CA 1
ATOM 5822 C C . LYS A 1 737 ? -25.130 -33.373 6.628 1.00 76.38 737 LYS A C 1
ATOM 5824 O O . LYS A 1 737 ? -24.723 -32.399 6.006 1.00 76.38 737 LYS A O 1
ATOM 5829 N N . MET A 1 738 ? -24.779 -33.611 7.891 1.00 67.69 738 MET A N 1
ATOM 5830 C CA . MET A 1 738 ? -23.923 -32.701 8.668 1.00 67.69 738 MET A CA 1
ATOM 5831 C C . MET A 1 738 ? -22.508 -32.566 8.094 1.00 67.69 738 MET A C 1
ATOM 5833 O O . MET A 1 738 ? -21.969 -31.463 8.054 1.00 67.69 738 MET A O 1
ATOM 5837 N N . VAL A 1 739 ? -21.898 -33.659 7.621 1.00 73.38 739 VAL A N 1
ATOM 5838 C CA . VAL A 1 739 ? -20.572 -33.611 6.973 1.00 73.38 739 VAL A CA 1
ATOM 5839 C C . VAL A 1 739 ? -20.610 -32.706 5.745 1.00 73.38 739 VAL A C 1
ATOM 5841 O O . VAL A 1 739 ? -19.710 -31.883 5.557 1.00 73.38 739 VAL A O 1
ATOM 5844 N N . VAL A 1 740 ? -21.663 -32.831 4.934 1.00 78.56 740 VAL A N 1
ATOM 5845 C CA . VAL A 1 740 ? -21.867 -31.982 3.759 1.00 78.56 740 VAL A CA 1
ATOM 5846 C C . VAL A 1 740 ? -22.162 -30.538 4.169 1.00 78.56 740 VAL A C 1
ATOM 5848 O O . VAL A 1 740 ? -21.516 -29.642 3.642 1.00 78.56 740 VAL A O 1
ATOM 5851 N N . GLU A 1 741 ? -23.055 -30.290 5.129 1.00 73.62 741 GLU A N 1
ATOM 5852 C CA . GLU A 1 741 ? -23.433 -28.940 5.579 1.00 73.62 741 GLU A CA 1
ATOM 5853 C C . GLU A 1 741 ? -22.284 -28.178 6.253 1.00 73.62 741 GLU A C 1
ATOM 5855 O O . GLU A 1 741 ? -22.126 -26.991 6.002 1.00 73.62 741 GLU A O 1
ATOM 5860 N N . ASN A 1 742 ? -21.430 -28.836 7.039 1.00 67.31 742 ASN A N 1
ATOM 5861 C CA . ASN A 1 742 ? -20.304 -28.173 7.710 1.00 67.31 742 ASN A CA 1
ATOM 5862 C C . ASN A 1 742 ? -19.156 -27.828 6.749 1.00 67.31 742 ASN A C 1
ATOM 5864 O O . ASN A 1 742 ? -18.377 -26.911 7.005 1.00 67.31 742 ASN A O 1
ATOM 5868 N N . ASN A 1 743 ? -19.038 -28.563 5.640 1.00 71.62 743 ASN A N 1
ATOM 5869 C CA . ASN A 1 743 ? -17.919 -28.439 4.703 1.00 71.62 743 ASN A CA 1
ATOM 5870 C C . ASN A 1 743 ? -18.364 -28.010 3.296 1.00 71.62 743 ASN A C 1
ATOM 5872 O O . ASN A 1 743 ? -17.556 -28.042 2.368 1.00 71.62 743 ASN A O 1
ATOM 5876 N N . PHE A 1 744 ? -19.622 -27.591 3.116 1.00 78.06 744 PHE A N 1
ATOM 5877 C CA . PHE A 1 744 ? -20.254 -27.413 1.803 1.00 78.06 744 PHE A CA 1
ATOM 5878 C C . PHE A 1 744 ? -19.446 -26.526 0.850 1.00 78.06 744 PHE A C 1
ATOM 5880 O O . PHE A 1 744 ? -19.238 -26.908 -0.296 1.00 78.06 744 PHE A O 1
ATOM 5887 N N . ARG A 1 745 ? -18.902 -25.396 1.328 1.00 77.12 745 ARG A N 1
ATOM 5888 C CA . ARG A 1 745 ? -18.061 -24.494 0.517 1.00 77.12 745 ARG A CA 1
ATOM 5889 C C . ARG A 1 745 ? -16.767 -25.158 0.049 1.00 77.12 745 ARG A C 1
ATOM 5891 O O . ARG A 1 745 ? -16.332 -24.945 -1.075 1.00 77.12 745 ARG A O 1
ATOM 5898 N N . GLN A 1 746 ? -16.141 -25.951 0.915 1.00 77.00 746 GLN A N 1
ATOM 5899 C CA . GLN A 1 746 ? -14.857 -26.601 0.638 1.00 77.00 746 GLN A CA 1
ATOM 5900 C C . GLN A 1 746 ? -15.041 -27.803 -0.293 1.00 77.00 746 GLN A C 1
ATOM 5902 O O . GLN A 1 746 ? -14.231 -28.015 -1.192 1.00 77.00 746 GLN A O 1
ATOM 5907 N N . ILE A 1 747 ? -16.132 -28.551 -0.109 1.00 83.00 747 ILE A N 1
ATOM 5908 C CA . ILE A 1 747 ? -16.529 -29.656 -0.985 1.00 83.00 747 ILE A CA 1
ATOM 5909 C C . ILE A 1 747 ? -16.942 -29.120 -2.361 1.00 83.00 747 ILE A C 1
ATOM 5911 O O . ILE A 1 747 ? -16.489 -29.645 -3.373 1.00 83.00 747 ILE A O 1
ATOM 5915 N N . ALA A 1 748 ? -17.755 -28.061 -2.416 1.00 84.62 748 ALA A N 1
ATOM 5916 C CA . ALA A 1 748 ? -18.151 -27.422 -3.670 1.00 84.62 748 ALA A CA 1
ATOM 5917 C C . ALA A 1 748 ? -16.943 -26.858 -4.422 1.00 84.62 748 ALA A C 1
ATOM 5919 O O . ALA A 1 748 ? -16.824 -27.094 -5.619 1.00 84.62 748 ALA A O 1
ATOM 5920 N N . LYS A 1 749 ? -15.995 -26.222 -3.717 1.00 84.44 749 LYS A N 1
ATOM 5921 C CA . LYS A 1 749 ? -14.723 -25.793 -4.308 1.00 84.44 749 LYS A CA 1
ATOM 5922 C C . LYS A 1 749 ? -13.952 -26.964 -4.925 1.00 84.44 749 LYS A C 1
ATOM 5924 O O . LYS A 1 749 ? -13.494 -26.853 -6.048 1.00 84.44 749 LYS A O 1
ATOM 5929 N N . GLU A 1 750 ? -13.844 -28.096 -4.231 1.00 89.38 750 GLU A N 1
ATOM 5930 C CA . GLU A 1 750 ? -13.154 -29.280 -4.766 1.00 89.38 750 GLU A CA 1
ATOM 5931 C C . GLU A 1 750 ? -13.838 -29.844 -6.022 1.00 89.38 750 GLU A C 1
ATOM 5933 O O . GLU A 1 750 ? -13.165 -30.246 -6.969 1.00 89.38 750 GLU A O 1
ATOM 5938 N N . ILE A 1 751 ? -15.175 -29.873 -6.044 1.00 89.44 751 ILE A N 1
ATOM 5939 C CA . ILE A 1 751 ? -15.940 -30.281 -7.229 1.00 89.44 751 ILE A CA 1
ATOM 5940 C C . ILE A 1 751 ? -15.696 -29.286 -8.373 1.00 89.44 751 ILE A C 1
ATOM 5942 O O . ILE A 1 751 ? -15.440 -29.707 -9.498 1.00 89.44 751 ILE A O 1
ATOM 5946 N N . TYR A 1 752 ? -15.738 -27.985 -8.083 1.00 87.19 752 TYR A N 1
ATOM 5947 C CA . TYR A 1 752 ? -15.492 -26.917 -9.047 1.00 87.19 752 TYR A CA 1
ATOM 5948 C C . TYR A 1 752 ? -14.078 -26.966 -9.639 1.00 87.19 752 TYR A C 1
ATOM 5950 O O . TYR A 1 752 ? -13.921 -26.881 -10.854 1.00 87.19 752 TYR A O 1
ATOM 5958 N N . ASP A 1 753 ? -13.057 -27.193 -8.812 1.00 86.44 753 ASP A N 1
ATOM 5959 C CA . ASP A 1 753 ? -11.671 -27.336 -9.264 1.00 86.44 753 ASP A CA 1
ATOM 5960 C C . ASP A 1 753 ? -11.553 -28.491 -10.282 1.00 86.44 753 ASP A C 1
ATOM 5962 O O . ASP A 1 753 ? -10.914 -28.346 -11.321 1.00 86.44 753 ASP A O 1
ATOM 5966 N N . GLN A 1 754 ? -12.254 -29.610 -10.058 1.00 90.44 754 GLN A N 1
ATOM 5967 C CA . GLN A 1 754 ? -12.297 -30.723 -11.016 1.00 90.44 754 GLN A CA 1
ATOM 5968 C C . GLN A 1 754 ? -13.138 -30.421 -12.265 1.00 90.44 754 GLN A C 1
ATOM 5970 O O . GLN A 1 754 ? -12.801 -30.901 -13.345 1.00 90.44 754 GLN A O 1
ATOM 5975 N N . ILE A 1 755 ? -14.203 -29.619 -12.161 1.00 86.06 755 ILE A N 1
ATOM 5976 C CA . ILE A 1 755 ? -14.935 -29.110 -13.334 1.00 86.06 755 ILE A CA 1
ATOM 5977 C C . ILE A 1 755 ? -13.987 -28.289 -14.218 1.00 86.06 755 ILE A C 1
ATOM 5979 O O . ILE A 1 755 ? -13.948 -28.484 -15.433 1.00 86.06 755 ILE A O 1
ATOM 5983 N N . MET A 1 756 ? -13.171 -27.431 -13.605 1.00 81.31 756 MET A N 1
ATOM 5984 C CA . MET A 1 756 ? -12.176 -26.623 -14.309 1.00 81.31 756 MET A CA 1
ATOM 5985 C C . MET A 1 756 ? -11.059 -27.461 -14.943 1.00 81.31 756 MET A C 1
ATOM 5987 O O . MET A 1 756 ? -10.566 -27.079 -16.001 1.00 81.31 756 MET A O 1
ATOM 5991 N N . GLU A 1 757 ? -10.702 -28.616 -14.369 1.00 84.31 757 GLU A N 1
ATOM 5992 C CA . GLU A 1 757 ? -9.766 -29.581 -14.977 1.00 84.31 757 GLU A CA 1
ATOM 5993 C C . GLU A 1 757 ? -10.318 -30.215 -16.281 1.00 84.31 757 GLU A C 1
ATOM 5995 O O . GLU A 1 757 ? -9.540 -30.730 -17.084 1.00 84.31 757 GLU A O 1
ATOM 6000 N N . HIS A 1 758 ? -11.637 -30.175 -16.524 1.00 85.50 758 HIS A N 1
ATOM 6001 C CA . HIS A 1 758 ? -12.304 -30.852 -17.653 1.00 85.50 758 HIS A CA 1
ATOM 6002 C C . HIS A 1 758 ? -12.928 -29.904 -18.693 1.00 85.50 758 HIS A C 1
ATOM 6004 O O . HIS A 1 758 ? -13.709 -30.343 -19.544 1.00 85.50 758 HIS A O 1
ATOM 6010 N N . LYS A 1 759 ? -12.591 -28.612 -18.660 1.00 78.94 759 LYS A N 1
ATOM 6011 C CA . LYS A 1 759 ? -13.038 -27.644 -19.673 1.00 78.94 759 LYS A CA 1
ATOM 6012 C C . LYS A 1 759 ? -12.241 -27.749 -20.978 1.00 78.94 759 LYS A C 1
ATOM 6014 O O . LYS A 1 759 ? -11.058 -28.078 -20.986 1.00 78.94 759 LYS A O 1
ATOM 6019 N N . GLU A 1 760 ? -12.893 -27.431 -22.086 1.00 73.19 760 GLU A N 1
ATOM 6020 C CA . GLU A 1 760 ? -12.334 -27.341 -23.429 1.00 73.19 760 GLU A CA 1
ATOM 6021 C C . GLU A 1 760 ? -12.815 -26.045 -24.091 1.00 73.19 760 GLU A C 1
ATOM 6023 O O . GLU A 1 760 ? -13.992 -25.694 -24.038 1.00 73.19 760 GLU A O 1
ATOM 6028 N N . TYR A 1 761 ? -11.894 -25.324 -24.721 1.00 65.94 761 TYR A N 1
ATOM 6029 C CA . TYR A 1 761 ? -12.191 -24.084 -25.433 1.00 65.94 761 TYR A CA 1
ATOM 6030 C C . TYR A 1 761 ? -12.428 -24.388 -26.913 1.00 65.94 761 TYR A C 1
ATOM 6032 O O . TYR A 1 761 ? -11.558 -24.965 -27.570 1.00 65.94 761 TYR A O 1
ATOM 6040 N N . VAL A 1 762 ? -13.585 -23.991 -27.448 1.00 60.75 762 VAL A N 1
ATOM 6041 C CA . VAL A 1 762 ? -13.954 -24.202 -28.851 1.00 60.75 762 VAL A CA 1
ATOM 6042 C C . VAL A 1 762 ? -13.962 -22.866 -29.593 1.00 60.75 762 VAL A C 1
ATOM 6044 O O . VAL A 1 762 ? -14.644 -21.921 -29.212 1.00 60.75 762 VAL A O 1
ATOM 6047 N N . LYS A 1 763 ? -13.166 -22.829 -30.674 1.00 59.66 763 LYS A N 1
ATOM 6048 C CA . LYS A 1 763 ? -12.832 -21.669 -31.522 1.00 59.66 763 LYS A CA 1
ATOM 6049 C C . LYS A 1 763 ? -12.160 -20.517 -30.777 1.00 59.66 763 LYS A C 1
ATOM 6051 O O . LYS A 1 763 ? -12.734 -19.840 -29.935 1.00 59.66 763 LYS A O 1
ATOM 6056 N N . GLU A 1 764 ? -10.917 -20.274 -31.163 1.00 63.28 764 GLU A N 1
ATOM 6057 C CA . GLU A 1 764 ? -10.073 -19.222 -30.616 1.00 63.28 764 GLU A CA 1
ATOM 6058 C C . GLU A 1 764 ? -10.087 -18.006 -31.554 1.00 63.28 764 GLU A C 1
ATOM 6060 O O . GLU A 1 764 ? -9.759 -18.123 -32.737 1.00 63.28 764 GLU A O 1
ATOM 6065 N N . GLY A 1 765 ? -10.478 -16.848 -31.025 1.00 71.44 765 GLY A N 1
ATOM 6066 C CA . GLY A 1 765 ? -10.516 -15.566 -31.722 1.00 71.44 765 GLY A CA 1
ATOM 6067 C C . GLY A 1 765 ? -9.837 -14.456 -30.919 1.00 71.44 765 GLY A C 1
ATOM 6068 O O . GLY A 1 765 ? -9.319 -14.670 -29.826 1.00 71.44 765 GLY A O 1
ATOM 6069 N N . TYR A 1 766 ? -9.859 -13.235 -31.448 1.00 77.62 766 TYR A N 1
ATOM 6070 C CA . TYR A 1 766 ? -9.444 -12.028 -30.725 1.00 77.62 766 TYR A CA 1
ATOM 6071 C C . TYR A 1 766 ? -10.630 -11.080 -30.640 1.00 77.62 766 TYR A C 1
ATOM 6073 O O . TYR A 1 766 ? -11.361 -10.941 -31.623 1.00 77.62 766 TYR A O 1
ATOM 6081 N N . VAL A 1 767 ? -10.828 -10.451 -29.478 1.00 71.81 767 VAL A N 1
ATOM 6082 C CA . VAL A 1 767 ? -11.777 -9.333 -29.361 1.00 71.81 767 VAL A CA 1
ATOM 6083 C C . VAL A 1 767 ? -11.408 -8.304 -30.430 1.00 71.81 767 VAL A C 1
ATOM 6085 O O . VAL A 1 767 ? -10.219 -8.162 -30.724 1.00 71.81 767 VAL A O 1
ATOM 6088 N N . GLU A 1 768 ? -12.403 -7.641 -31.033 1.00 69.88 768 GLU A N 1
ATOM 6089 C CA . GLU A 1 768 ? -12.220 -6.749 -32.187 1.00 69.88 768 GLU A CA 1
ATOM 6090 C C . GLU A 1 768 ? -10.949 -5.881 -32.044 1.00 69.88 768 GLU A C 1
ATOM 6092 O O . GLU A 1 768 ? -10.898 -5.004 -31.173 1.00 69.88 768 GLU A O 1
ATOM 6097 N N . PRO A 1 769 ? -9.892 -6.150 -32.841 1.00 73.25 769 PRO A N 1
ATOM 6098 C CA . PRO A 1 769 ? -8.601 -5.511 -32.629 1.00 73.25 769 PRO A CA 1
ATOM 6099 C C . PRO A 1 769 ? -8.655 -4.016 -32.934 1.00 73.25 769 PRO A C 1
ATOM 6101 O O . PRO A 1 769 ? -8.972 -3.613 -34.053 1.00 73.25 769 PRO A O 1
ATOM 6104 N N . SER A 1 770 ? -8.270 -3.181 -31.971 1.00 76.44 770 SER A N 1
ATOM 6105 C CA . SER A 1 770 ? -8.080 -1.745 -32.198 1.00 76.44 770 SER A CA 1
ATOM 6106 C C . SER A 1 770 ? -6.616 -1.444 -32.502 1.00 76.44 770 SER A C 1
ATOM 6108 O O . SER A 1 770 ? -5.748 -1.890 -31.750 1.00 76.44 770 SER A O 1
ATOM 6110 N N . ILE A 1 771 ? -6.347 -0.644 -33.540 1.00 83.00 771 ILE A N 1
ATOM 6111 C CA . ILE A 1 771 ? -5.001 -0.166 -33.888 1.00 83.00 771 ILE A CA 1
ATOM 6112 C C . ILE A 1 771 ? -4.949 1.353 -33.715 1.00 83.00 771 ILE A C 1
ATOM 6114 O O . ILE A 1 771 ? -5.769 2.085 -34.268 1.00 83.00 771 ILE A O 1
ATOM 6118 N N . GLY A 1 772 ? -3.980 1.823 -32.939 1.00 79.62 772 GLY A N 1
ATOM 6119 C CA . GLY A 1 772 ? -3.690 3.232 -32.711 1.00 79.62 772 GLY A CA 1
ATOM 6120 C C . GLY A 1 772 ? -2.293 3.609 -33.191 1.00 79.62 772 GLY A C 1
ATOM 6121 O O . GLY A 1 772 ? -1.435 2.753 -33.421 1.00 79.62 772 GLY A O 1
ATOM 6122 N N . LYS A 1 773 ? -2.054 4.919 -33.315 1.00 76.81 773 LYS A N 1
ATOM 6123 C CA . LYS A 1 773 ? -0.714 5.438 -33.611 1.00 76.81 773 LYS A CA 1
ATOM 6124 C C . LYS A 1 773 ? 0.278 5.052 -32.497 1.00 76.81 773 LYS A C 1
ATOM 6126 O O . LYS A 1 773 ? -0.140 5.006 -31.334 1.00 76.81 773 LYS A O 1
ATOM 6131 N N . PRO A 1 774 ? 1.560 4.796 -32.825 1.00 74.56 774 PRO A N 1
ATOM 6132 C CA . PRO A 1 774 ? 2.619 4.656 -31.836 1.00 74.56 774 PRO A CA 1
ATOM 6133 C C . PRO A 1 774 ? 2.629 5.811 -30.841 1.00 74.56 774 PRO A C 1
ATOM 6135 O O . PRO A 1 774 ? 2.307 6.950 -31.196 1.00 74.56 774 PRO A O 1
ATOM 6138 N N . LYS A 1 775 ? 3.033 5.521 -29.599 1.00 71.19 775 LYS A N 1
ATOM 6139 C CA . LYS A 1 775 ? 3.433 6.586 -28.676 1.00 71.19 775 LYS A CA 1
ATOM 6140 C C . LYS A 1 775 ? 4.618 7.328 -29.297 1.00 71.19 775 LYS A C 1
ATOM 6142 O O . LYS A 1 775 ? 5.439 6.738 -29.994 1.00 71.19 775 LYS A O 1
ATOM 6147 N N . THR A 1 776 ? 4.681 8.630 -29.057 1.00 64.38 776 THR A N 1
ATOM 6148 C CA . THR A 1 776 ? 5.743 9.500 -29.577 1.00 64.38 776 THR A CA 1
ATOM 6149 C C . THR A 1 776 ? 7.116 9.147 -29.012 1.00 64.38 776 THR A C 1
ATOM 6151 O O . THR A 1 776 ? 8.122 9.396 -29.667 1.00 64.38 776 THR A O 1
ATOM 6154 N N . THR A 1 777 ? 7.156 8.512 -27.838 1.00 71.56 777 THR A N 1
ATOM 6155 C CA . THR A 1 777 ? 8.378 8.053 -27.178 1.00 71.56 777 THR A CA 1
ATOM 6156 C C . THR A 1 777 ? 8.254 6.598 -26.735 1.00 71.56 777 THR A C 1
ATOM 6158 O O . THR A 1 777 ? 7.166 6.152 -26.360 1.00 71.56 777 THR A O 1
ATOM 6161 N N . LEU A 1 778 ? 9.381 5.887 -26.708 1.00 84.12 778 LEU A N 1
ATOM 6162 C CA . LEU A 1 778 ? 9.497 4.586 -26.044 1.00 84.12 778 LEU A CA 1
ATOM 6163 C C . LEU A 1 778 ? 9.299 4.720 -24.526 1.00 84.12 778 LEU A C 1
ATOM 6165 O O . LEU A 1 778 ? 9.591 5.766 -23.937 1.00 84.12 778 LEU A O 1
ATOM 6169 N N . GLU A 1 779 ? 8.782 3.660 -23.911 1.00 84.38 779 GLU A N 1
ATOM 6170 C CA . GLU A 1 779 ? 8.512 3.603 -22.475 1.00 84.38 779 GLU A CA 1
ATOM 6171 C C . GLU A 1 779 ? 9.801 3.497 -21.659 1.00 84.38 779 GLU A C 1
ATOM 6173 O O . GLU A 1 779 ? 10.752 2.834 -22.060 1.00 84.38 779 GLU A O 1
ATOM 6178 N N . GLN A 1 780 ? 9.821 4.157 -20.501 1.00 83.62 780 GLN A N 1
ATOM 6179 C CA . GLN A 1 780 ? 10.943 4.132 -19.556 1.00 83.62 780 GLN A CA 1
ATOM 6180 C C . GLN A 1 780 ? 10.745 3.005 -18.539 1.00 83.62 780 GLN A C 1
ATOM 6182 O O . GLN A 1 780 ? 9.616 2.609 -18.255 1.00 83.62 780 GLN A O 1
ATOM 6187 N N . PHE A 1 781 ? 11.832 2.503 -17.956 1.00 81.75 781 PHE A N 1
ATOM 6188 C CA . PHE A 1 781 ? 11.765 1.464 -16.925 1.00 81.75 781 PHE A CA 1
ATOM 6189 C C . PHE A 1 781 ? 12.861 1.636 -15.880 1.00 81.75 781 PHE A C 1
ATOM 6191 O O . PHE A 1 781 ? 13.825 2.363 -16.086 1.00 81.75 781 PHE A O 1
ATOM 6198 N N . ASN A 1 782 ? 12.732 0.959 -14.744 1.00 79.75 782 ASN A N 1
ATOM 6199 C CA . ASN A 1 782 ? 13.682 1.079 -13.643 1.00 79.75 782 ASN A CA 1
ATOM 6200 C C . ASN A 1 782 ? 14.617 -0.129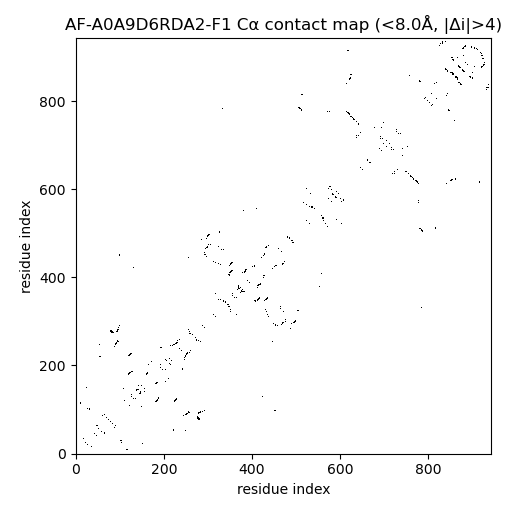 -13.563 1.00 79.75 782 ASN A C 1
ATOM 6202 O O . ASN A 1 782 ? 14.203 -1.268 -13.765 1.00 79.75 782 ASN A O 1
ATOM 6206 N N . ILE A 1 783 ? 15.874 0.108 -13.181 1.00 79.19 783 ILE A N 1
ATOM 6207 C CA . ILE A 1 783 ? 16.810 -0.947 -12.785 1.00 79.19 783 ILE A CA 1
ATOM 6208 C C . ILE A 1 783 ? 17.380 -0.628 -11.403 1.00 79.19 783 ILE A C 1
ATOM 6210 O O . ILE A 1 783 ? 17.986 0.422 -11.191 1.00 79.19 783 ILE A O 1
ATOM 6214 N N . SER A 1 784 ? 17.262 -1.572 -10.465 1.00 74.19 784 SER A N 1
ATOM 6215 C CA . SER A 1 784 ? 17.999 -1.507 -9.199 1.00 74.19 784 SER A CA 1
ATOM 6216 C C . SER A 1 784 ? 19.444 -1.984 -9.389 1.00 74.19 784 SER A C 1
ATOM 6218 O O . SER A 1 784 ? 19.641 -3.112 -9.861 1.00 74.19 784 SER A O 1
ATOM 6220 N N . LYS A 1 785 ? 20.445 -1.221 -8.948 1.00 77.44 785 LYS A N 1
ATOM 6221 C CA . LYS A 1 785 ? 21.855 -1.659 -8.886 1.00 77.44 785 LYS A CA 1
ATOM 6222 C C . LYS A 1 785 ? 22.514 -1.277 -7.575 1.00 77.44 785 LYS A C 1
ATOM 6224 O O . LYS A 1 785 ? 22.000 -0.438 -6.847 1.00 77.44 785 LYS A O 1
ATOM 6229 N N . SER A 1 786 ? 23.661 -1.882 -7.283 1.00 76.94 786 SER A N 1
ATOM 6230 C CA . SER A 1 786 ? 24.457 -1.449 -6.127 1.00 76.94 786 SER A CA 1
ATOM 6231 C C . SER A 1 786 ? 25.148 -0.111 -6.426 1.00 76.94 786 SER A C 1
ATOM 6233 O O . SER A 1 786 ? 25.541 0.117 -7.568 1.00 76.94 786 SER A O 1
ATOM 6235 N N . ILE A 1 787 ? 25.347 0.762 -5.433 1.00 73.00 787 ILE A N 1
ATOM 6236 C CA . ILE A 1 787 ? 26.020 2.066 -5.644 1.00 73.00 787 ILE A CA 1
ATOM 6237 C C . ILE A 1 787 ? 27.431 1.887 -6.233 1.00 73.00 787 ILE A C 1
ATOM 6239 O O . ILE A 1 787 ? 27.803 2.562 -7.192 1.00 73.00 787 ILE A O 1
ATOM 6243 N N . ASP A 1 788 ? 28.190 0.913 -5.727 1.00 72.94 788 ASP A N 1
ATOM 6244 C CA . ASP A 1 788 ? 29.544 0.607 -6.216 1.00 72.94 788 ASP A CA 1
ATOM 6245 C C . ASP A 1 788 ? 29.551 -0.168 -7.544 1.00 72.94 788 ASP A C 1
ATOM 6247 O O . ASP A 1 788 ? 30.604 -0.416 -8.144 1.00 72.94 788 ASP A O 1
ATOM 6251 N N . GLU A 1 789 ? 28.379 -0.593 -8.018 1.00 81.00 789 GLU A N 1
ATOM 6252 C CA . GLU A 1 789 ? 28.257 -1.326 -9.262 1.00 81.00 789 GLU A CA 1
ATOM 6253 C C . GLU A 1 789 ? 28.392 -0.374 -10.449 1.00 81.00 789 GLU A C 1
ATOM 6255 O O . GLU A 1 789 ? 27.505 0.420 -10.775 1.00 81.00 789 GLU A O 1
ATOM 6260 N N . LYS A 1 790 ? 29.527 -0.490 -11.135 1.00 83.69 790 LYS A N 1
ATOM 6261 C CA . LYS A 1 790 ? 29.744 0.182 -12.411 1.00 83.69 790 LYS A CA 1
ATOM 6262 C C . LYS A 1 790 ? 29.116 -0.640 -13.539 1.00 83.69 790 LYS A C 1
ATOM 6264 O O . LYS A 1 790 ? 29.409 -1.839 -13.617 1.00 83.69 790 LYS A O 1
ATOM 6269 N N . PRO A 1 791 ? 28.306 -0.015 -14.415 1.00 87.81 791 PRO A N 1
ATOM 6270 C CA . PRO A 1 791 ? 27.872 -0.642 -15.653 1.00 87.81 791 PRO A CA 1
ATOM 6271 C C . PRO A 1 791 ? 29.071 -1.138 -16.467 1.00 87.81 791 PRO A C 1
ATOM 6273 O O . PRO A 1 791 ? 30.134 -0.513 -16.476 1.00 87.81 791 PRO A O 1
ATOM 6276 N N . VAL A 1 792 ? 28.898 -2.266 -17.146 1.00 90.94 792 VAL A N 1
ATOM 6277 C CA . VAL A 1 792 ? 29.933 -2.917 -17.961 1.00 90.94 792 VAL A CA 1
ATOM 6278 C C . VAL A 1 792 ? 29.495 -2.986 -19.421 1.00 90.94 792 VAL A C 1
ATOM 6280 O O . VAL A 1 792 ? 28.314 -2.867 -19.724 1.00 90.94 792 VAL A O 1
ATOM 6283 N N . THR A 1 793 ? 30.425 -3.183 -20.352 1.00 89.88 793 THR A N 1
ATOM 6284 C CA . THR A 1 793 ? 30.064 -3.449 -21.756 1.00 89.88 793 THR A CA 1
ATOM 6285 C C . THR A 1 793 ? 29.872 -4.945 -21.979 1.00 89.88 793 THR A C 1
ATOM 6287 O O . THR A 1 793 ? 30.537 -5.752 -21.317 1.00 89.88 793 THR A O 1
ATOM 6290 N N . LEU A 1 794 ? 29.009 -5.334 -22.925 1.00 85.56 794 LEU A N 1
ATOM 6291 C CA . LEU A 1 794 ? 28.846 -6.747 -23.299 1.00 85.56 794 LEU A CA 1
ATOM 6292 C C . LEU A 1 794 ? 30.171 -7.351 -23.782 1.00 85.56 794 LEU A C 1
ATOM 6294 O O . LEU A 1 794 ? 30.516 -8.456 -23.373 1.00 85.56 794 LEU A O 1
ATOM 6298 N N . GLU A 1 795 ? 30.962 -6.600 -24.558 1.00 84.19 795 GLU A N 1
ATOM 6299 C CA . GLU A 1 795 ? 32.298 -7.005 -25.015 1.00 84.19 795 GLU A CA 1
ATOM 6300 C C . GLU A 1 795 ? 33.204 -7.437 -23.861 1.00 84.19 795 GLU A C 1
ATOM 6302 O O . GLU A 1 795 ? 33.942 -8.411 -23.985 1.00 84.19 795 GLU A O 1
ATOM 6307 N N . SER A 1 796 ? 33.155 -6.717 -22.736 1.00 84.19 796 SER A N 1
ATOM 6308 C CA . SER A 1 796 ? 34.018 -6.995 -21.584 1.00 84.19 796 SER A CA 1
ATOM 6309 C C . SER A 1 796 ? 33.636 -8.269 -20.824 1.00 84.19 796 SER A C 1
ATOM 6311 O O . SER A 1 796 ? 34.434 -8.749 -20.023 1.00 84.19 796 SER A O 1
ATOM 6313 N N . GLN A 1 797 ? 32.427 -8.801 -21.045 1.00 82.31 797 GLN A N 1
ATOM 6314 C CA . GLN A 1 797 ? 31.853 -9.922 -20.290 1.00 82.31 797 GLN A CA 1
ATOM 6315 C C . GLN A 1 797 ? 31.545 -11.155 -21.157 1.00 82.31 797 GLN A C 1
ATOM 6317 O O . GLN A 1 797 ? 30.871 -12.068 -20.683 1.00 82.31 797 GLN A O 1
ATOM 6322 N N . LEU A 1 798 ? 32.035 -11.220 -22.402 1.00 69.75 798 LEU A N 1
ATOM 6323 C CA . LEU A 1 798 ? 31.737 -12.317 -23.342 1.00 69.75 798 LEU A CA 1
ATOM 6324 C C . LEU A 1 798 ? 32.046 -13.718 -22.777 1.00 69.75 798 LEU A C 1
ATOM 6326 O O . LEU A 1 798 ? 31.277 -14.650 -23.008 1.00 69.75 798 LEU A O 1
ATOM 6330 N N . ASP A 1 799 ? 33.122 -13.855 -21.994 1.00 71.75 799 ASP A N 1
ATOM 6331 C CA . ASP A 1 799 ? 33.535 -15.133 -21.392 1.00 71.75 799 ASP A CA 1
ATOM 6332 C C . ASP A 1 799 ? 32.874 -15.421 -20.030 1.00 71.75 799 ASP A C 1
ATOM 6334 O O . ASP A 1 799 ? 32.924 -16.548 -19.534 1.00 71.75 799 ASP A O 1
ATOM 6338 N N . ARG A 1 800 ? 32.294 -14.402 -19.381 1.00 80.06 800 ARG A N 1
ATOM 6339 C CA . ARG A 1 800 ? 31.735 -14.472 -18.020 1.00 80.06 800 ARG A CA 1
ATOM 6340 C C . ARG A 1 800 ? 30.503 -13.577 -17.909 1.00 80.06 800 ARG A C 1
ATOM 6342 O O . ARG A 1 800 ? 30.551 -12.494 -17.333 1.00 80.06 800 ARG A O 1
ATOM 6349 N N . PHE A 1 801 ? 29.393 -14.032 -18.480 1.00 84.00 801 PHE A N 1
ATOM 6350 C CA . PHE A 1 801 ? 28.113 -13.343 -18.344 1.00 84.00 801 PHE A CA 1
ATOM 6351 C C . PHE A 1 801 ? 27.613 -13.388 -16.889 1.00 84.00 801 PHE A C 1
ATOM 6353 O O . PHE A 1 801 ? 27.676 -14.430 -16.233 1.00 84.00 801 PHE A O 1
ATOM 6360 N N . HIS A 1 802 ? 27.072 -12.270 -16.403 1.00 82.38 802 HIS A N 1
ATOM 6361 C CA . HIS A 1 802 ? 26.513 -12.138 -15.062 1.00 82.38 802 HIS A CA 1
ATOM 6362 C C . HIS A 1 802 ? 25.148 -11.448 -15.141 1.00 82.38 802 HIS A C 1
ATOM 6364 O O . HIS A 1 802 ? 25.083 -10.244 -15.371 1.00 82.38 802 HIS A O 1
ATOM 6370 N N . LYS A 1 803 ? 24.068 -12.192 -14.878 1.00 82.62 803 LYS A N 1
ATOM 6371 C CA . LYS A 1 803 ? 22.681 -11.690 -14.950 1.00 82.62 803 LYS A CA 1
ATOM 6372 C C . LYS A 1 803 ? 22.401 -10.457 -14.080 1.00 82.62 803 LYS A C 1
ATOM 6374 O O . LYS A 1 803 ? 21.536 -9.654 -14.397 1.00 82.62 803 LYS A O 1
ATOM 6379 N N . ASP A 1 804 ? 23.142 -10.288 -12.985 1.00 79.38 804 ASP A N 1
ATOM 6380 C CA . ASP A 1 804 ? 22.920 -9.179 -12.053 1.00 79.38 804 ASP A CA 1
ATOM 6381 C C . ASP A 1 804 ? 23.523 -7.856 -12.560 1.00 79.38 804 ASP A C 1
ATOM 6383 O O . ASP A 1 804 ? 23.135 -6.787 -12.081 1.00 79.38 804 ASP A O 1
ATOM 6387 N N . LYS A 1 805 ? 24.430 -7.916 -13.550 1.00 85.56 805 LYS A N 1
ATOM 6388 C CA . LYS A 1 805 ? 25.142 -6.750 -14.077 1.00 85.56 805 LYS A CA 1
ATOM 6389 C C . LYS A 1 805 ? 24.268 -5.884 -14.973 1.00 85.56 805 LYS A C 1
ATOM 6391 O O . LYS A 1 805 ? 23.463 -6.374 -15.760 1.00 85.56 805 LYS A O 1
ATOM 6396 N N . ILE A 1 806 ? 24.496 -4.576 -14.883 1.00 89.56 806 ILE A N 1
ATOM 6397 C CA . ILE A 1 806 ? 24.003 -3.611 -15.866 1.00 89.56 806 ILE A CA 1
ATOM 6398 C C . ILE A 1 806 ? 24.984 -3.520 -17.030 1.00 89.56 806 ILE A C 1
ATOM 6400 O O . ILE A 1 806 ? 26.175 -3.261 -16.840 1.00 89.56 806 ILE A O 1
ATOM 6404 N N . TYR A 1 807 ? 24.452 -3.673 -18.235 1.00 92.06 807 TYR A N 1
ATOM 6405 C CA . TYR A 1 807 ? 25.180 -3.553 -19.483 1.00 92.06 807 TYR A CA 1
ATOM 6406 C C . TYR A 1 807 ? 24.905 -2.202 -20.146 1.00 92.06 807 TYR A C 1
ATOM 6408 O O . TYR A 1 807 ? 23.769 -1.734 -20.170 1.00 92.06 807 TYR A O 1
ATOM 6416 N N . THR A 1 808 ? 25.945 -1.564 -20.676 1.00 92.50 808 THR A N 1
ATOM 6417 C CA . THR A 1 808 ? 25.876 -0.259 -21.352 1.00 92.50 808 THR A CA 1
ATOM 6418 C C . THR A 1 808 ? 26.866 -0.194 -22.524 1.00 92.50 808 THR A C 1
ATOM 6420 O O . THR A 1 808 ? 27.528 -1.180 -22.850 1.00 92.50 808 THR A O 1
ATOM 6423 N N . GLY A 1 809 ? 26.990 0.979 -23.151 1.00 88.06 809 GLY A N 1
ATOM 6424 C CA . GLY A 1 809 ? 27.911 1.229 -24.262 1.00 88.06 809 GLY A CA 1
ATOM 6425 C C . GLY A 1 809 ? 27.362 0.816 -25.627 1.00 88.06 809 GLY A C 1
ATOM 6426 O O . GLY A 1 809 ? 28.129 0.678 -26.578 1.00 88.06 809 GLY A O 1
ATOM 6427 N N . PHE A 1 810 ? 26.049 0.615 -25.728 1.00 92.12 810 PHE A N 1
ATOM 6428 C CA . PHE A 1 810 ? 25.383 0.244 -26.971 1.00 92.12 810 PHE A CA 1
ATOM 6429 C C . PHE A 1 810 ? 25.368 1.397 -27.976 1.00 92.12 810 PHE A C 1
ATOM 6431 O O . PHE A 1 810 ? 25.184 2.562 -27.608 1.00 92.12 810 PHE A O 1
ATOM 6438 N N . ARG A 1 811 ? 25.522 1.078 -29.264 1.00 90.44 811 ARG A N 1
ATOM 6439 C CA . ARG A 1 811 ? 25.449 2.062 -30.353 1.00 90.44 811 ARG A CA 1
ATOM 6440 C C . ARG A 1 811 ? 24.175 1.944 -31.173 1.00 90.44 811 ARG A C 1
ATOM 6442 O O . ARG A 1 811 ? 23.827 2.923 -31.826 1.00 90.44 811 ARG A O 1
ATOM 6449 N N . LYS A 1 812 ? 23.505 0.793 -31.129 1.00 93.56 812 LYS A N 1
ATOM 6450 C CA . LYS A 1 812 ? 22.256 0.535 -31.863 1.00 93.56 812 LYS A CA 1
ATOM 6451 C C . LYS A 1 812 ? 21.042 0.363 -30.954 1.00 93.56 812 LYS A C 1
ATOM 6453 O O . LYS A 1 812 ? 19.932 0.191 -31.430 1.00 93.56 812 LYS A O 1
ATOM 6458 N N . ALA A 1 813 ? 21.241 0.346 -29.639 1.00 93.81 813 ALA A N 1
ATOM 6459 C CA . ALA A 1 813 ? 20.136 0.112 -28.727 1.00 93.81 813 ALA A CA 1
ATOM 6460 C C . ALA A 1 813 ? 19.335 1.388 -28.446 1.00 93.81 813 ALA A C 1
ATOM 6462 O O . ALA A 1 813 ? 19.911 2.468 -28.287 1.00 93.81 813 ALA A O 1
ATOM 6463 N N . CYS A 1 814 ? 18.016 1.244 -28.311 1.00 92.06 814 CYS A N 1
ATOM 6464 C CA . CYS A 1 814 ? 17.114 2.370 -28.061 1.00 92.06 814 CYS A CA 1
ATOM 6465 C C . CYS A 1 814 ? 17.214 2.967 -26.645 1.00 92.06 814 CYS A C 1
ATOM 6467 O O . CYS A 1 814 ? 16.979 4.162 -26.469 1.00 92.06 814 CYS A O 1
ATOM 6469 N N . HIS A 1 815 ? 17.601 2.173 -25.641 1.00 92.12 815 HIS A N 1
ATOM 6470 C CA . HIS A 1 815 ? 17.853 2.631 -24.269 1.00 92.12 815 HIS A CA 1
ATOM 6471 C C . HIS A 1 815 ? 19.346 2.686 -23.944 1.00 92.12 815 HIS A C 1
ATOM 6473 O O . HIS A 1 815 ? 20.171 2.001 -24.550 1.00 92.12 815 HIS A O 1
ATOM 6479 N N . THR A 1 816 ? 19.691 3.500 -22.946 1.00 89.31 816 THR A N 1
ATOM 6480 C CA . THR A 1 816 ? 21.081 3.746 -22.523 1.00 89.31 816 THR A CA 1
ATOM 6481 C C . THR A 1 816 ? 21.758 2.535 -21.872 1.00 89.31 816 THR A C 1
ATOM 6483 O O . THR A 1 816 ? 22.989 2.412 -21.902 1.00 89.31 816 THR A O 1
ATOM 6486 N N . MET A 1 817 ? 20.977 1.635 -21.273 1.00 92.38 817 MET A N 1
ATOM 6487 C CA . MET A 1 817 ? 21.477 0.450 -20.581 1.00 92.38 817 MET A CA 1
ATOM 6488 C C . MET A 1 817 ? 20.402 -0.631 -20.449 1.00 92.38 817 MET A C 1
ATOM 6490 O O . MET A 1 817 ? 19.215 -0.335 -20.507 1.00 92.38 817 MET A O 1
ATOM 6494 N N . TYR A 1 818 ? 20.827 -1.875 -20.230 1.00 91.56 818 TYR A N 1
ATOM 6495 C CA . TYR A 1 818 ? 19.934 -3.012 -19.996 1.00 91.56 818 TYR A CA 1
ATOM 6496 C C . TYR A 1 818 ? 20.517 -3.977 -18.964 1.00 91.56 818 TYR A C 1
ATOM 6498 O O . TYR A 1 818 ? 21.733 -4.105 -18.818 1.00 91.56 818 TYR A O 1
ATOM 6506 N N . ARG A 1 819 ? 19.633 -4.705 -18.283 1.00 89.88 819 ARG A N 1
ATOM 6507 C CA . ARG A 1 819 ? 19.939 -6.003 -17.666 1.00 89.88 819 ARG A CA 1
ATOM 6508 C C . ARG A 1 819 ? 19.430 -7.099 -18.610 1.00 89.88 819 ARG A C 1
ATOM 6510 O O . ARG A 1 819 ? 18.520 -6.823 -19.384 1.00 89.88 819 ARG A O 1
ATOM 6517 N N . PHE A 1 820 ? 20.005 -8.295 -18.571 1.00 89.69 820 PHE A N 1
ATOM 6518 C CA . PHE A 1 820 ? 19.529 -9.450 -19.343 1.00 89.69 820 PHE A CA 1
ATOM 6519 C C . PHE A 1 820 ? 19.245 -10.605 -18.390 1.00 89.69 820 PHE A C 1
ATOM 6521 O O . PHE A 1 820 ? 20.009 -10.808 -17.440 1.00 89.69 820 PHE A O 1
ATOM 6528 N N . ASP A 1 821 ? 18.176 -11.353 -18.643 1.00 84.44 821 ASP A N 1
ATOM 6529 C CA . ASP A 1 821 ? 17.718 -12.394 -17.718 1.00 84.44 821 ASP A CA 1
ATOM 6530 C C . ASP A 1 821 ? 18.519 -13.686 -17.910 1.00 84.44 821 ASP A C 1
ATOM 6532 O O . ASP A 1 821 ? 18.756 -14.447 -16.965 1.00 84.44 821 ASP A O 1
ATOM 6536 N N . SER A 1 822 ? 19.032 -13.881 -19.126 1.00 88.31 822 SER A N 1
ATOM 6537 C CA . SER A 1 822 ? 19.832 -15.031 -19.529 1.00 88.31 822 SER A CA 1
ATOM 6538 C C . SER A 1 822 ? 21.108 -14.630 -20.275 1.00 88.31 822 SER A C 1
ATOM 6540 O O . SER A 1 822 ? 21.215 -13.562 -20.886 1.00 88.31 822 SER A O 1
ATOM 6542 N N . SER A 1 823 ? 22.106 -15.523 -20.266 1.00 88.00 823 SER A N 1
ATOM 6543 C CA . SER A 1 823 ? 23.308 -15.338 -21.089 1.00 88.00 823 SER A CA 1
ATOM 6544 C C . SER A 1 823 ? 22.999 -15.345 -22.582 1.00 88.00 823 SER A C 1
ATOM 6546 O O . SER A 1 823 ? 23.748 -14.758 -23.359 1.00 88.00 823 SER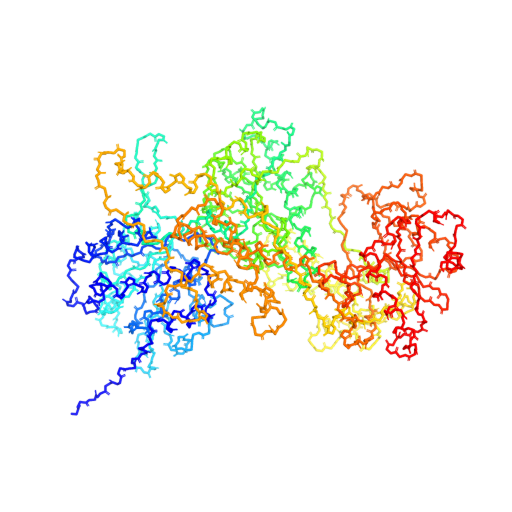 A O 1
ATOM 6548 N N . ASP A 1 824 ? 21.922 -16.016 -22.985 1.00 89.12 824 ASP A N 1
ATOM 6549 C CA . ASP A 1 824 ? 21.547 -16.155 -24.388 1.00 89.12 824 ASP A CA 1
ATOM 6550 C C . ASP A 1 824 ? 20.903 -14.876 -24.926 1.00 89.12 824 ASP A C 1
ATOM 6552 O O . ASP A 1 824 ? 21.268 -14.442 -26.017 1.00 89.12 824 ASP A O 1
ATOM 6556 N N . GLU A 1 825 ? 20.080 -14.184 -24.130 1.00 91.44 825 GLU A N 1
ATOM 6557 C CA . GLU A 1 825 ? 19.653 -12.809 -24.428 1.00 91.44 825 GLU A CA 1
ATOM 6558 C C . GLU A 1 825 ? 20.846 -11.856 -24.535 1.00 91.44 825 GLU A C 1
ATOM 6560 O O . GLU A 1 825 ? 20.933 -11.075 -25.481 1.00 91.44 825 GLU A O 1
ATOM 6565 N N . GLY A 1 826 ? 21.805 -11.943 -23.605 1.00 91.00 826 GLY A N 1
ATOM 6566 C CA . GLY A 1 826 ? 23.019 -11.123 -23.655 1.00 91.00 826 GLY A CA 1
ATOM 6567 C C . GLY A 1 826 ? 23.845 -11.370 -24.925 1.00 91.00 826 GLY A C 1
ATOM 6568 O O . GLY A 1 826 ? 24.338 -10.428 -25.548 1.00 91.00 826 GLY A O 1
ATOM 6569 N N . ARG A 1 827 ? 23.964 -12.632 -25.358 1.00 89.50 827 ARG A N 1
ATOM 6570 C CA . ARG A 1 827 ? 24.610 -13.003 -26.631 1.00 89.50 827 ARG A CA 1
ATOM 6571 C C . ARG A 1 827 ? 23.819 -12.514 -27.840 1.00 89.50 827 ARG A C 1
ATOM 6573 O O . ARG A 1 827 ? 24.431 -12.074 -28.812 1.00 89.50 827 ARG A O 1
ATOM 6580 N N . PHE A 1 828 ? 22.491 -12.570 -27.787 1.00 93.56 828 PHE A N 1
ATOM 6581 C CA . PHE A 1 828 ? 21.638 -12.060 -28.853 1.00 93.56 828 PHE A CA 1
ATOM 6582 C C . PHE A 1 828 ? 21.780 -10.542 -28.997 1.00 93.56 828 PHE A C 1
ATOM 6584 O O . PHE A 1 828 ? 22.047 -10.056 -30.091 1.00 93.56 828 PHE A O 1
ATOM 6591 N N . ALA A 1 829 ? 21.731 -9.795 -27.894 1.00 94.19 829 ALA A N 1
ATOM 6592 C CA . ALA A 1 829 ? 21.968 -8.353 -27.894 1.00 94.19 829 ALA A CA 1
ATOM 6593 C C . ALA A 1 829 ? 23.365 -7.997 -28.430 1.00 94.19 829 ALA A C 1
ATOM 6595 O O . ALA A 1 829 ? 23.514 -7.059 -29.214 1.00 94.19 829 ALA A O 1
ATOM 6596 N N . TYR A 1 830 ? 24.390 -8.778 -28.068 1.00 92.00 830 TYR A N 1
ATOM 6597 C CA . TYR A 1 830 ? 25.735 -8.618 -28.624 1.00 92.00 830 TYR A CA 1
ATOM 6598 C C . TYR A 1 830 ? 25.760 -8.808 -30.148 1.00 92.00 830 TYR A C 1
ATOM 6600 O O . TYR A 1 830 ? 26.388 -8.022 -30.858 1.00 92.00 830 TYR A O 1
ATOM 6608 N N . LEU A 1 831 ? 25.064 -9.829 -30.657 1.00 93.00 831 LEU A N 1
ATOM 6609 C CA . LEU A 1 831 ? 24.913 -10.071 -32.091 1.00 93.00 831 LEU A CA 1
ATOM 6610 C C . LEU A 1 831 ? 24.253 -8.874 -32.782 1.00 93.00 831 LEU A C 1
ATOM 6612 O O . LEU A 1 831 ? 24.802 -8.375 -33.764 1.00 93.00 831 LEU A O 1
ATOM 6616 N N . LEU A 1 832 ? 23.129 -8.380 -32.253 1.00 95.00 832 LEU A N 1
ATOM 6617 C CA . LEU A 1 832 ? 22.408 -7.234 -32.821 1.00 95.00 832 LEU A CA 1
ATOM 6618 C C . LEU A 1 832 ? 23.283 -5.974 -32.880 1.00 95.00 832 LEU A C 1
ATOM 6620 O O . LEU A 1 832 ? 23.269 -5.243 -33.868 1.00 95.00 832 LEU A O 1
ATOM 6624 N N . GLU A 1 833 ? 24.110 -5.753 -31.859 1.00 93.44 833 GLU A N 1
ATOM 6625 C CA . GLU A 1 833 ? 25.033 -4.619 -31.787 1.00 93.44 833 GLU A CA 1
ATOM 6626 C C . GLU A 1 833 ? 26.178 -4.695 -32.825 1.00 93.44 833 GLU A C 1
ATOM 6628 O O . GLU A 1 833 ? 26.723 -3.661 -33.232 1.00 93.44 833 GLU A O 1
ATOM 6633 N N . LYS A 1 834 ? 26.557 -5.899 -33.283 1.00 91.88 834 LYS A N 1
ATOM 6634 C CA . LYS A 1 834 ? 27.615 -6.107 -34.295 1.00 91.88 834 LYS A CA 1
ATOM 6635 C C . LYS A 1 834 ? 27.096 -6.245 -35.720 1.00 91.88 834 LYS A C 1
ATOM 6637 O O . LYS A 1 834 ? 27.817 -5.880 -36.648 1.00 91.88 834 LYS A O 1
ATOM 6642 N N . ASP A 1 835 ? 25.893 -6.772 -35.903 1.00 94.31 835 ASP A N 1
ATOM 6643 C CA . ASP A 1 835 ? 25.341 -7.061 -37.222 1.00 94.31 835 ASP A CA 1
ATOM 6644 C C . ASP A 1 835 ? 25.073 -5.768 -37.999 1.00 94.31 835 ASP A C 1
ATOM 6646 O O . ASP A 1 835 ? 24.299 -4.918 -37.569 1.00 94.31 835 ASP A O 1
ATOM 6650 N N . THR A 1 836 ? 25.703 -5.602 -39.162 1.00 93.50 836 THR A N 1
ATOM 6651 C CA . THR A 1 836 ? 25.569 -4.403 -40.002 1.00 93.50 836 THR A CA 1
ATOM 6652 C C . THR A 1 836 ? 24.172 -4.214 -40.590 1.00 93.50 836 THR A C 1
ATOM 6654 O O . THR A 1 836 ? 23.866 -3.104 -41.006 1.00 93.50 836 THR A O 1
ATOM 6657 N N . ALA A 1 837 ? 23.348 -5.266 -40.649 1.00 94.56 837 ALA A N 1
ATOM 6658 C CA . ALA A 1 837 ? 21.979 -5.183 -41.157 1.00 94.56 837 ALA A CA 1
ATOM 6659 C C . ALA A 1 837 ? 20.992 -4.560 -40.154 1.00 94.56 837 ALA A C 1
ATOM 6661 O O . ALA A 1 837 ? 19.919 -4.121 -40.563 1.00 94.56 837 ALA A O 1
ATOM 6662 N N . VAL A 1 838 ? 21.345 -4.542 -38.865 1.00 95.88 838 VAL A N 1
ATOM 6663 C CA . VAL A 1 838 ? 20.537 -3.939 -37.798 1.00 95.88 838 VAL A CA 1
ATOM 6664 C C . VAL A 1 838 ? 20.756 -2.431 -37.793 1.00 95.88 838 VAL A C 1
ATOM 6666 O O . VAL A 1 838 ? 21.902 -1.981 -37.673 1.00 95.88 838 VAL A O 1
ATOM 6669 N N . GLU A 1 839 ? 19.671 -1.670 -37.911 1.00 94.25 839 GLU A N 1
ATOM 6670 C CA . GLU A 1 839 ? 19.669 -0.216 -37.733 1.00 94.25 839 GLU A CA 1
ATOM 6671 C C . GLU A 1 839 ? 19.608 0.085 -36.236 1.00 94.25 839 GLU A C 1
ATOM 6673 O O . GLU A 1 839 ? 20.597 0.550 -35.668 1.00 94.25 839 GLU A O 1
ATOM 6678 N N . ASP A 1 840 ? 18.518 -0.341 -35.595 1.00 94.75 840 ASP A N 1
ATOM 6679 C CA . ASP A 1 840 ? 18.278 -0.187 -34.165 1.00 94.75 840 ASP A CA 1
ATOM 6680 C C . ASP A 1 840 ? 17.696 -1.465 -33.546 1.00 94.75 840 ASP A C 1
ATOM 6682 O O . ASP A 1 840 ? 17.116 -2.316 -34.225 1.00 94.75 840 ASP A O 1
ATOM 6686 N N . TRP A 1 841 ? 17.849 -1.620 -32.232 1.00 96.19 841 TRP A N 1
ATOM 6687 C CA . TRP A 1 841 ? 17.194 -2.687 -31.480 1.00 96.19 841 TRP A CA 1
ATOM 6688 C C . TRP A 1 841 ? 16.713 -2.225 -30.105 1.00 96.19 841 TRP A C 1
ATOM 6690 O O . TRP A 1 841 ? 17.288 -1.351 -29.452 1.00 96.19 841 TRP A O 1
ATOM 6700 N N . LEU A 1 842 ? 15.652 -2.866 -29.636 1.00 95.38 842 LEU A N 1
ATOM 6701 C CA . LEU A 1 842 ? 14.990 -2.563 -28.382 1.00 95.38 842 LEU A CA 1
ATOM 6702 C C . LEU A 1 842 ? 14.734 -3.858 -27.617 1.00 95.38 842 LEU A C 1
ATOM 6704 O O . LEU A 1 842 ? 14.125 -4.776 -28.157 1.00 95.38 842 LEU A O 1
ATOM 6708 N N . ARG A 1 843 ? 15.138 -3.901 -26.345 1.00 94.62 843 ARG A N 1
ATOM 6709 C CA . ARG A 1 843 ? 14.475 -4.762 -25.362 1.00 94.62 843 ARG A CA 1
ATOM 6710 C C . ARG A 1 843 ? 13.322 -3.937 -24.777 1.00 94.62 843 ARG A C 1
ATOM 6712 O O . ARG A 1 843 ? 13.610 -2.893 -24.185 1.00 94.62 843 ARG A O 1
ATOM 6719 N N . PRO A 1 844 ? 12.055 -4.302 -25.018 1.00 91.38 844 PRO A N 1
ATOM 6720 C CA . PRO A 1 844 ? 10.918 -3.480 -24.617 1.00 91.38 844 PRO A CA 1
ATOM 6721 C C . PRO A 1 844 ? 10.887 -3.254 -23.103 1.00 91.38 844 PRO A C 1
ATOM 6723 O O . PRO A 1 844 ? 11.171 -4.165 -22.330 1.00 91.38 844 PRO A O 1
ATOM 6726 N N . ALA A 1 845 ? 10.543 -2.038 -22.682 1.00 87.38 845 ALA A N 1
ATOM 6727 C CA . ALA A 1 845 ? 10.207 -1.770 -21.289 1.00 87.38 845 ALA A CA 1
ATOM 6728 C C . ALA A 1 845 ? 8.908 -2.507 -20.904 1.00 87.38 845 ALA A C 1
ATOM 6730 O O . ALA A 1 845 ? 8.085 -2.774 -21.792 1.00 87.38 845 ALA A O 1
ATOM 6731 N N . PRO A 1 846 ? 8.673 -2.779 -19.606 1.00 81.31 846 PRO A N 1
ATOM 6732 C CA . PRO A 1 846 ? 7.376 -3.257 -19.150 1.00 81.31 846 PRO A CA 1
ATOM 6733 C C . PRO A 1 846 ? 6.263 -2.351 -19.675 1.00 81.31 846 PRO A C 1
ATOM 6735 O O . PRO A 1 846 ? 6.416 -1.127 -19.697 1.00 81.31 846 PRO A O 1
ATOM 6738 N N . LYS A 1 847 ? 5.161 -2.943 -20.143 1.00 78.69 847 LYS A N 1
ATOM 6739 C CA . LYS A 1 847 ? 4.048 -2.225 -20.804 1.00 78.69 847 LYS A CA 1
ATOM 6740 C C . LYS A 1 847 ? 4.381 -1.495 -22.108 1.00 78.69 847 LYS A C 1
ATOM 6742 O O . LYS A 1 847 ? 3.538 -0.762 -22.614 1.00 78.69 847 LYS A O 1
ATOM 6747 N N . GLN A 1 848 ? 5.537 -1.691 -22.732 1.00 88.19 848 GLN A N 1
ATOM 6748 C CA . GLN A 1 848 ? 5.775 -1.105 -24.058 1.00 88.19 848 GLN A CA 1
ATOM 6749 C C . GLN A 1 848 ? 4.719 -1.562 -25.091 1.00 88.19 848 GLN A C 1
ATOM 6751 O O . GLN A 1 848 ? 4.349 -0.790 -25.979 1.00 88.19 848 GLN A O 1
ATOM 6756 N N . PHE A 1 849 ? 4.210 -2.790 -24.940 1.00 89.06 849 PHE A N 1
ATOM 6757 C CA . PHE A 1 849 ? 3.138 -3.396 -25.735 1.00 89.06 849 PHE A CA 1
ATOM 6758 C C . PHE A 1 849 ? 1.812 -3.472 -24.950 1.00 89.06 849 PHE A C 1
ATOM 6760 O O . PHE A 1 849 ? 1.237 -4.545 -24.779 1.00 89.06 849 PHE A O 1
ATOM 6767 N N . GLU A 1 850 ? 1.316 -2.336 -24.443 1.00 79.62 850 GLU A N 1
ATOM 6768 C CA . GLU A 1 850 ? 0.019 -2.286 -23.743 1.00 79.62 850 GLU A CA 1
ATOM 6769 C C . GLU A 1 850 ? -1.108 -2.914 -24.573 1.00 79.62 850 GLU A C 1
ATOM 6771 O O . GLU A 1 850 ? -1.340 -2.517 -25.718 1.00 79.62 850 GLU A O 1
ATOM 6776 N N . GLY A 1 851 ? -1.863 -3.826 -23.958 1.00 77.38 851 GLY A N 1
ATOM 6777 C CA . GLY A 1 851 ? -3.030 -4.450 -24.572 1.00 77.38 851 GLY A CA 1
ATOM 6778 C C . GLY A 1 851 ? -2.727 -5.690 -25.410 1.00 77.38 851 GLY A C 1
ATOM 6779 O O . GLY A 1 851 ? -3.664 -6.230 -25.998 1.00 77.38 851 GLY A O 1
ATOM 6780 N N . LEU A 1 852 ? -1.477 -6.165 -25.467 1.00 88.62 852 LEU A N 1
ATOM 6781 C CA . LEU A 1 852 ? -1.160 -7.499 -25.981 1.00 88.62 852 LEU A CA 1
ATOM 6782 C C . LEU A 1 852 ? -1.292 -8.515 -24.859 1.00 88.62 852 LEU A C 1
ATOM 6784 O O . LEU A 1 852 ? -0.501 -8.510 -23.921 1.00 88.62 852 LEU A O 1
ATOM 6788 N N . HIS A 1 853 ? -2.256 -9.415 -24.996 1.00 87.06 853 HIS A N 1
ATOM 6789 C CA . HIS A 1 853 ? -2.480 -10.479 -24.038 1.00 87.06 853 HIS A CA 1
ATOM 6790 C C . HIS A 1 853 ? -2.243 -11.848 -24.665 1.00 87.06 853 HIS A C 1
ATOM 6792 O O . HIS A 1 853 ? -2.455 -12.076 -25.863 1.00 87.06 853 HIS A O 1
ATOM 6798 N N . TRP A 1 854 ? -1.802 -12.781 -23.838 1.00 86.81 854 TRP A N 1
ATOM 6799 C CA . TRP A 1 854 ? -1.733 -14.191 -24.180 1.00 86.81 854 TRP A CA 1
ATOM 6800 C C . TRP A 1 854 ? -2.548 -14.984 -23.167 1.00 86.81 854 TRP A C 1
ATOM 6802 O O . TRP A 1 854 ? -2.842 -14.515 -22.070 1.00 86.81 854 TRP A O 1
ATOM 6812 N N . ARG A 1 855 ? -2.958 -16.182 -23.573 1.00 82.38 855 ARG A N 1
ATOM 6813 C CA . ARG A 1 855 ? -3.829 -17.022 -22.762 1.00 82.38 855 ARG A CA 1
ATOM 6814 C C . ARG A 1 855 ? -3.035 -18.125 -22.085 1.00 82.38 855 ARG A C 1
ATOM 6816 O O . ARG A 1 855 ? -2.246 -18.788 -22.759 1.00 82.38 855 ARG A O 1
ATOM 6823 N N . ASP A 1 856 ? -3.277 -18.349 -20.800 1.00 80.38 856 ASP A N 1
ATOM 6824 C CA . ASP A 1 856 ? -2.693 -19.473 -20.070 1.00 80.38 856 ASP A CA 1
ATOM 682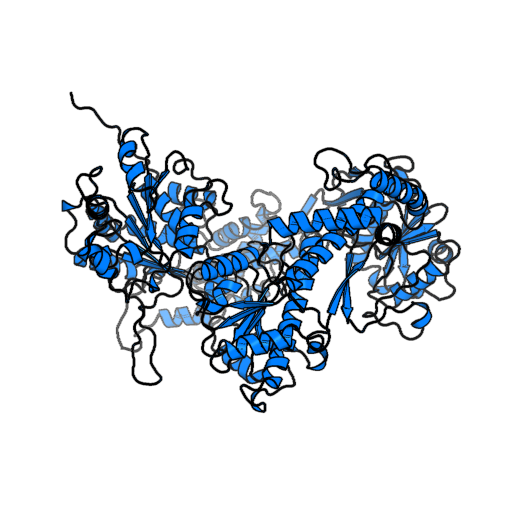5 C C . ASP A 1 856 ? -3.447 -20.799 -20.270 1.00 80.38 856 ASP A C 1
ATOM 6827 O O . ASP A 1 856 ? -4.451 -20.883 -20.985 1.00 80.38 856 ASP A O 1
ATOM 6831 N N . GLU A 1 857 ? -2.912 -21.872 -19.681 1.00 74.94 857 GLU A N 1
ATOM 6832 C CA . GLU A 1 857 ? -3.500 -23.218 -19.751 1.00 74.94 857 GLU A CA 1
ATOM 6833 C C . GLU A 1 857 ? -4.890 -23.272 -19.099 1.00 74.94 857 GLU A C 1
ATOM 6835 O O . GLU A 1 857 ? -5.741 -24.067 -19.497 1.00 74.94 857 GLU A O 1
ATOM 6840 N N . SER A 1 858 ? -5.143 -22.377 -18.140 1.00 65.25 858 SER A N 1
ATOM 6841 C CA . SER A 1 858 ? -6.431 -22.203 -17.468 1.00 65.25 858 SER A CA 1
ATOM 6842 C C . SER A 1 858 ? -7.405 -21.353 -18.284 1.00 65.25 858 SER A C 1
ATOM 6844 O O . SER A 1 858 ? -8.533 -21.145 -17.843 1.00 65.25 858 SER A O 1
ATOM 6846 N N . GLY A 1 859 ? -7.006 -20.876 -19.461 1.00 64.75 859 GLY A N 1
ATOM 6847 C CA . GLY A 1 859 ? -7.811 -20.048 -20.342 1.00 64.75 859 GLY A CA 1
ATOM 6848 C C . GLY A 1 859 ? -7.978 -18.595 -19.903 1.00 64.75 859 GLY A C 1
ATOM 6849 O O . GLY A 1 859 ? -8.773 -17.880 -20.515 1.00 64.75 859 GLY A O 1
ATOM 6850 N N . ASP A 1 860 ? -7.241 -18.161 -18.884 1.00 67.19 860 ASP A N 1
ATOM 6851 C CA . ASP A 1 860 ? -7.200 -16.769 -18.459 1.00 67.19 860 ASP A CA 1
ATOM 6852 C C . ASP A 1 860 ? -6.392 -15.948 -19.473 1.00 67.19 860 ASP A C 1
ATOM 6854 O O . ASP A 1 860 ? -5.326 -16.374 -19.923 1.00 67.19 860 ASP A O 1
ATOM 6858 N N . SER A 1 861 ? -6.937 -14.800 -19.874 1.00 77.25 861 SER A N 1
ATOM 6859 C CA . SER A 1 861 ? -6.350 -13.894 -20.869 1.00 77.25 861 SER A CA 1
ATOM 6860 C C . SER A 1 861 ? -5.864 -12.582 -20.251 1.00 77.25 861 SER A C 1
ATOM 6862 O O . SER A 1 861 ? -5.528 -11.658 -20.985 1.00 77.25 861 SER A O 1
ATOM 6864 N N . ASP A 1 862 ? -5.775 -12.497 -18.923 1.00 72.88 862 ASP A N 1
ATOM 6865 C CA . ASP A 1 862 ? -5.256 -11.313 -18.229 1.00 72.88 862 ASP A CA 1
ATOM 6866 C C . ASP A 1 862 ? -3.716 -11.235 -18.232 1.00 72.88 862 ASP A C 1
ATOM 6868 O O . ASP A 1 862 ? -3.128 -10.266 -17.748 1.00 72.88 862 ASP A O 1
ATOM 6872 N N . HIS A 1 863 ? -3.028 -12.197 -18.857 1.00 79.62 863 HIS A N 1
ATOM 6873 C CA . HIS A 1 863 ? -1.567 -12.199 -18.946 1.00 79.62 863 HIS A CA 1
ATOM 6874 C C . HIS A 1 863 ? -1.061 -11.293 -20.068 1.00 79.62 863 HIS A C 1
ATOM 6876 O O . HIS A 1 863 ? -1.267 -11.568 -21.251 1.00 79.62 863 HIS A O 1
ATOM 6882 N N . ASN A 1 864 ? -0.322 -10.243 -19.710 1.00 84.44 864 ASN A N 1
ATOM 6883 C CA . ASN A 1 864 ? 0.354 -9.386 -20.684 1.00 84.44 864 ASN A CA 1
ATOM 6884 C C . ASN A 1 864 ? 1.465 -10.156 -21.419 1.00 84.44 864 ASN A C 1
ATOM 6886 O O . ASN A 1 864 ? 2.214 -10.936 -20.820 1.00 84.44 864 ASN A O 1
ATOM 6890 N N . TYR A 1 865 ? 1.573 -9.943 -22.730 1.00 89.00 865 TYR A N 1
ATOM 6891 C CA . TYR A 1 865 ? 2.666 -10.453 -23.550 1.00 89.00 865 TYR A CA 1
ATOM 6892 C C . TYR A 1 865 ? 3.714 -9.363 -23.776 1.00 89.00 865 TYR A C 1
ATOM 6894 O O . TYR A 1 865 ? 3.434 -8.325 -24.374 1.00 89.00 865 TYR A O 1
ATOM 6902 N N . GLU A 1 866 ? 4.939 -9.646 -23.341 1.00 90.38 866 GLU A N 1
ATOM 6903 C CA . GLU A 1 866 ? 6.107 -8.793 -23.534 1.00 90.38 866 GLU A CA 1
ATOM 6904 C C . GLU A 1 866 ? 7.136 -9.561 -24.378 1.00 90.38 866 GLU A C 1
ATOM 6906 O O . GLU A 1 866 ? 7.605 -10.611 -23.931 1.00 90.38 866 GLU A O 1
ATOM 6911 N N . PRO A 1 867 ? 7.446 -9.108 -25.607 1.00 93.38 867 PRO A N 1
ATOM 6912 C CA . PRO A 1 867 ? 8.439 -9.765 -26.449 1.00 93.38 867 PRO A CA 1
ATOM 6913 C C . PRO A 1 867 ? 9.864 -9.473 -25.963 1.00 93.38 867 PRO A C 1
ATOM 6915 O O . PRO A 1 867 ? 10.142 -8.372 -25.485 1.00 93.38 867 PRO A O 1
ATOM 6918 N N . ASP A 1 868 ? 10.785 -10.423 -26.157 1.00 94.38 868 ASP A N 1
ATOM 6919 C CA . ASP A 1 868 ? 12.172 -10.287 -25.685 1.00 94.38 868 ASP A CA 1
ATOM 6920 C C . ASP A 1 868 ? 12.922 -9.145 -26.403 1.00 94.38 868 ASP A C 1
ATOM 6922 O O . ASP A 1 868 ? 13.614 -8.345 -25.769 1.00 94.38 868 ASP A O 1
ATOM 6926 N N . PHE A 1 869 ? 12.785 -9.047 -27.734 1.00 97.00 869 PHE A N 1
ATOM 6927 C CA . PHE A 1 869 ? 13.430 -8.009 -28.543 1.00 97.00 869 PHE A CA 1
ATOM 6928 C C . PHE A 1 869 ? 12.548 -7.511 -29.694 1.00 97.00 869 PHE A C 1
ATOM 6930 O O . PHE A 1 869 ? 11.728 -8.234 -30.256 1.00 97.00 869 PHE A O 1
ATOM 6937 N N . VAL A 1 870 ? 12.793 -6.273 -30.115 1.00 97.00 870 VAL A N 1
ATOM 6938 C CA . VAL A 1 870 ? 12.313 -5.692 -31.372 1.00 97.00 870 VAL A CA 1
ATOM 6939 C C . VAL A 1 870 ? 13.526 -5.169 -32.130 1.00 97.00 870 VAL A C 1
ATOM 6941 O O . VAL A 1 870 ? 14.336 -4.430 -31.574 1.00 97.00 870 VAL A O 1
ATOM 6944 N N . VAL A 1 871 ? 13.675 -5.571 -33.386 1.00 97.12 871 VAL A N 1
ATOM 6945 C CA . VAL A 1 871 ? 14.847 -5.270 -34.211 1.00 97.12 871 VAL A CA 1
ATOM 6946 C C . VAL A 1 871 ? 14.401 -4.536 -35.460 1.00 97.12 871 VAL A C 1
ATOM 6948 O O . VAL A 1 871 ? 13.598 -5.053 -36.232 1.00 97.12 871 VAL A O 1
ATOM 6951 N N . GLU A 1 872 ? 14.937 -3.347 -35.682 1.00 95.75 872 GLU A N 1
ATOM 6952 C CA . GLU A 1 872 ? 14.700 -2.578 -36.891 1.00 95.75 872 GLU A CA 1
ATOM 6953 C C . GLU A 1 872 ? 15.784 -2.869 -37.932 1.00 95.75 872 GLU A C 1
ATOM 6955 O O . GLU A 1 872 ? 16.984 -2.717 -37.693 1.00 95.75 872 GLU A O 1
ATOM 6960 N N . LEU A 1 873 ? 15.339 -3.314 -39.105 1.00 95.12 873 LEU A N 1
ATOM 6961 C CA . LEU A 1 873 ? 16.156 -3.493 -40.298 1.00 95.12 873 LEU A CA 1
ATOM 6962 C C . LEU A 1 873 ? 15.747 -2.447 -41.341 1.00 95.12 873 LEU A C 1
ATOM 6964 O O . LEU A 1 873 ? 14.670 -1.852 -41.257 1.00 95.12 873 LEU A O 1
ATOM 6968 N N . ALA A 1 874 ? 16.549 -2.309 -42.398 1.00 92.94 874 ALA A N 1
ATOM 6969 C CA . ALA A 1 874 ? 16.289 -1.349 -43.475 1.00 92.94 874 ALA A CA 1
ATOM 6970 C C . ALA A 1 874 ? 14.874 -1.448 -44.086 1.00 92.94 874 ALA A C 1
ATOM 6972 O O . ALA A 1 874 ? 14.276 -0.433 -44.432 1.00 92.94 874 ALA A O 1
ATOM 6973 N N . ASN A 1 875 ? 14.317 -2.662 -44.201 1.00 92.94 875 ASN A N 1
ATOM 6974 C CA . ASN A 1 875 ? 13.044 -2.903 -44.897 1.00 92.94 875 ASN A CA 1
ATOM 6975 C C . ASN A 1 875 ? 11.927 -3.478 -44.014 1.00 92.94 875 ASN A C 1
ATOM 6977 O O . ASN A 1 875 ? 10.800 -3.590 -44.488 1.00 92.94 875 ASN A O 1
ATOM 6981 N N . GLU A 1 876 ? 12.213 -3.903 -42.784 1.00 95.25 876 GLU A N 1
ATOM 6982 C CA . GLU A 1 876 ? 11.230 -4.553 -41.910 1.00 95.25 876 GLU A CA 1
ATOM 6983 C C . GLU A 1 876 ? 11.596 -4.404 -40.431 1.00 95.25 876 GLU A C 1
ATOM 6985 O O . GLU A 1 876 ? 12.757 -4.180 -40.093 1.00 95.25 876 GLU A O 1
ATOM 6990 N N . ILE A 1 877 ? 10.599 -4.548 -39.560 1.00 96.12 877 ILE A N 1
ATOM 6991 C CA . ILE A 1 877 ? 10.774 -4.630 -38.108 1.00 96.12 877 ILE A CA 1
ATOM 6992 C C . ILE A 1 877 ? 10.508 -6.073 -37.676 1.00 96.12 877 ILE A C 1
ATOM 6994 O O . ILE A 1 877 ? 9.505 -6.674 -38.060 1.00 96.12 877 ILE A O 1
ATOM 6998 N N . VAL A 1 878 ? 11.407 -6.644 -36.881 1.00 97.19 878 VAL A N 1
ATOM 6999 C CA . VAL A 1 878 ? 11.332 -8.036 -36.435 1.00 97.19 878 VAL A CA 1
ATOM 7000 C C . VAL A 1 878 ? 11.087 -8.080 -34.930 1.00 97.19 878 VAL A C 1
ATOM 7002 O O . VAL A 1 878 ? 11.925 -7.635 -34.151 1.00 97.19 878 VAL A O 1
ATOM 7005 N N . MET A 1 879 ? 9.949 -8.633 -34.518 1.00 97.12 879 MET A N 1
ATOM 7006 C CA . MET A 1 879 ? 9.667 -8.995 -33.130 1.00 97.12 879 MET A CA 1
ATOM 7007 C C . MET A 1 879 ? 10.285 -10.365 -32.858 1.00 97.12 879 MET A C 1
ATOM 7009 O O . MET A 1 879 ? 9.974 -11.327 -33.562 1.00 97.12 879 MET A O 1
ATOM 7013 N N . VAL A 1 880 ? 11.172 -10.451 -31.870 1.00 96.81 880 VAL A N 1
ATOM 7014 C CA . VAL A 1 880 ? 11.980 -11.642 -31.613 1.00 96.81 880 VAL A CA 1
ATOM 7015 C C . VAL A 1 880 ? 11.750 -12.179 -30.207 1.00 96.81 880 VAL A C 1
ATOM 7017 O O . VAL A 1 880 ? 11.811 -11.431 -29.236 1.00 96.81 880 VAL A O 1
ATOM 7020 N N . GLU A 1 881 ? 11.571 -13.493 -30.116 1.00 95.44 881 GLU A N 1
ATOM 7021 C CA . GLU A 1 881 ? 11.604 -14.261 -28.872 1.00 95.44 881 GLU A CA 1
ATOM 7022 C C . GLU A 1 881 ? 12.840 -15.174 -28.870 1.00 95.44 881 GLU A C 1
ATOM 7024 O O . GLU A 1 881 ? 13.110 -15.855 -29.862 1.00 95.44 881 GLU A O 1
ATOM 7029 N N . VAL A 1 882 ? 13.589 -15.221 -27.772 1.00 93.94 882 VAL A N 1
ATOM 7030 C CA . VAL A 1 882 ? 14.740 -16.113 -27.590 1.00 93.94 882 VAL A CA 1
ATOM 7031 C C . VAL A 1 882 ? 14.349 -17.204 -26.599 1.00 93.94 882 VAL A C 1
ATOM 7033 O O . VAL A 1 882 ? 14.026 -16.917 -25.446 1.00 93.94 882 VAL A O 1
ATOM 7036 N N . LYS A 1 883 ? 14.354 -18.468 -27.041 1.00 93.75 883 LYS A N 1
ATOM 7037 C CA . LYS A 1 883 ? 13.950 -19.609 -26.200 1.00 93.75 883 LYS A CA 1
ATOM 7038 C C . LYS A 1 883 ? 14.802 -20.851 -26.462 1.00 93.75 883 LYS A C 1
ATOM 7040 O O . LYS A 1 883 ? 15.186 -21.081 -27.611 1.00 93.75 883 LYS A O 1
ATOM 7045 N N . PRO A 1 884 ? 15.101 -21.671 -25.439 1.00 92.19 884 PRO A N 1
ATOM 7046 C CA . PRO A 1 884 ? 15.690 -22.991 -25.647 1.00 92.19 884 PRO A CA 1
ATOM 7047 C C . PRO A 1 884 ? 14.798 -23.842 -26.547 1.00 92.19 884 PRO A C 1
ATOM 7049 O O . PRO A 1 884 ? 13.571 -23.759 -26.457 1.00 92.19 884 PRO A O 1
ATOM 7052 N N . ARG A 1 885 ? 15.385 -24.702 -27.387 1.00 91.50 885 ARG A N 1
ATOM 7053 C CA . ARG A 1 885 ? 14.607 -25.509 -28.343 1.00 91.50 885 ARG A CA 1
ATOM 7054 C C . ARG A 1 885 ? 13.534 -26.376 -27.679 1.00 91.50 885 ARG A C 1
ATOM 7056 O O . ARG A 1 885 ? 12.495 -26.635 -28.276 1.00 91.50 885 ARG A O 1
ATOM 7063 N N . GLU A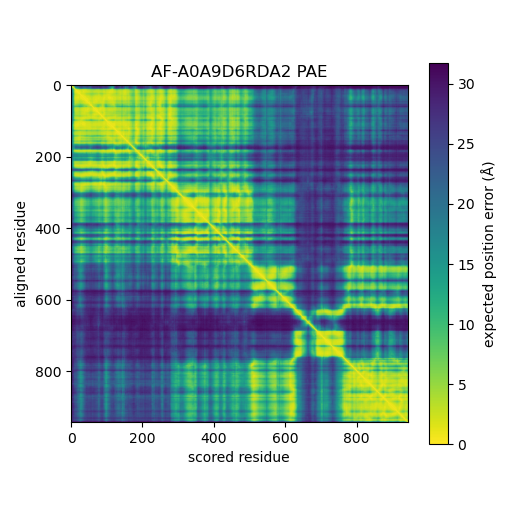 1 886 ? 13.803 -26.813 -26.457 1.00 91.00 886 GLU A N 1
ATOM 7064 C CA . GLU A 1 886 ? 12.933 -27.661 -25.638 1.00 91.00 886 GLU A CA 1
ATOM 7065 C C . GLU A 1 886 ? 11.657 -26.930 -25.188 1.00 91.00 886 GLU A C 1
ATOM 7067 O O . GLU A 1 886 ? 10.606 -27.548 -25.045 1.00 91.00 886 GLU A O 1
ATOM 7072 N N . GLU A 1 887 ? 11.736 -25.609 -25.000 1.00 90.25 887 GLU A N 1
ATOM 7073 C CA . GLU A 1 887 ? 10.640 -24.778 -24.489 1.00 90.25 887 GLU A CA 1
ATOM 7074 C C . GLU A 1 887 ? 9.747 -24.216 -25.597 1.00 90.25 887 GLU A C 1
ATOM 7076 O O . GLU A 1 887 ? 8.624 -23.794 -25.321 1.00 90.25 887 GLU A O 1
ATOM 7081 N N . ILE A 1 888 ? 10.214 -24.223 -26.852 1.00 91.38 888 ILE A N 1
ATOM 7082 C CA . ILE A 1 888 ? 9.487 -23.643 -27.992 1.00 91.38 888 ILE A CA 1
ATOM 7083 C C . ILE A 1 888 ? 8.098 -24.265 -28.145 1.00 91.38 888 ILE A C 1
ATOM 7085 O O . ILE A 1 888 ? 7.132 -23.551 -28.388 1.00 91.38 888 ILE A O 1
ATOM 7089 N N . GLU A 1 889 ? 7.978 -25.579 -27.968 1.00 91.94 889 GLU A N 1
ATOM 7090 C CA . GLU A 1 889 ? 6.706 -26.303 -28.103 1.00 91.94 889 GLU A CA 1
ATOM 7091 C C . GLU A 1 889 ? 5.845 -26.269 -26.827 1.00 91.94 889 GLU A C 1
ATOM 7093 O O . GLU A 1 889 ? 4.772 -26.871 -26.791 1.00 91.94 889 GLU A O 1
ATOM 7098 N N . SER A 1 890 ? 6.282 -25.572 -25.771 1.00 91.69 890 SER A N 1
ATOM 7099 C CA . SER A 1 890 ? 5.471 -25.408 -24.562 1.00 91.69 890 SER A CA 1
ATOM 7100 C C . SER A 1 890 ? 4.209 -24.591 -24.846 1.00 91.69 890 SER A C 1
ATOM 7102 O O . SER A 1 890 ? 4.202 -23.688 -25.690 1.00 91.69 890 SER A O 1
ATOM 7104 N N . PHE A 1 891 ? 3.137 -24.876 -24.101 1.00 86.31 891 PHE A N 1
ATOM 7105 C CA . PHE A 1 891 ? 1.855 -24.193 -24.269 1.00 86.31 891 PHE A CA 1
ATOM 7106 C C . PHE A 1 891 ? 2.007 -22.668 -24.175 1.00 86.31 891 PHE A C 1
ATOM 7108 O O . PHE A 1 891 ? 1.560 -21.945 -25.065 1.00 86.31 891 PHE A O 1
ATOM 7115 N N . HIS A 1 892 ? 2.695 -22.186 -23.136 1.00 87.50 892 HIS A N 1
ATOM 7116 C CA . HIS A 1 892 ? 2.910 -20.759 -22.896 1.00 87.50 892 HIS A CA 1
ATOM 7117 C C . HIS A 1 892 ? 3.649 -20.072 -24.055 1.00 87.50 892 HIS A C 1
ATOM 7119 O O . HIS A 1 892 ? 3.251 -18.987 -24.478 1.00 87.50 892 HIS A O 1
ATOM 7125 N N . VAL A 1 893 ? 4.697 -20.698 -24.604 1.00 91.69 893 VAL A N 1
ATOM 7126 C CA . VAL A 1 893 ? 5.462 -20.121 -25.722 1.00 91.69 893 VAL A CA 1
ATOM 7127 C C . VAL A 1 893 ? 4.636 -20.109 -27.008 1.00 91.69 893 VAL A C 1
ATOM 7129 O O . VAL A 1 893 ? 4.618 -19.100 -27.712 1.00 91.69 893 VAL A O 1
ATOM 7132 N N . GLN A 1 894 ? 3.879 -21.171 -27.292 1.00 92.88 894 GLN A N 1
ATOM 7133 C CA . GLN A 1 894 ? 2.995 -21.219 -28.462 1.00 92.88 894 GLN A CA 1
ATOM 7134 C C . GLN A 1 894 ? 1.830 -20.221 -28.359 1.00 92.88 894 GLN A C 1
ATOM 7136 O O . GLN A 1 894 ? 1.471 -19.589 -29.354 1.00 92.88 894 GLN A O 1
ATOM 7141 N N . ALA A 1 895 ? 1.261 -20.027 -27.165 1.00 88.12 895 ALA A N 1
ATOM 7142 C CA . ALA A 1 895 ? 0.217 -19.031 -26.922 1.00 88.12 895 ALA A CA 1
ATOM 7143 C C . ALA A 1 895 ? 0.730 -17.602 -27.168 1.00 88.12 895 ALA A C 1
ATOM 7145 O O . ALA A 1 895 ? 0.092 -16.828 -27.884 1.00 88.12 895 ALA A O 1
ATOM 7146 N N . LYS A 1 896 ? 1.922 -17.275 -26.651 1.00 92.56 896 LYS A N 1
ATOM 7147 C CA . LYS A 1 896 ? 2.601 -15.996 -26.910 1.00 92.56 896 LYS A CA 1
ATOM 7148 C C . LYS A 1 896 ? 2.908 -15.799 -28.395 1.00 92.56 896 LYS A C 1
ATOM 7150 O O . LYS A 1 896 ? 2.582 -14.753 -28.954 1.00 92.56 896 LYS A O 1
ATOM 7155 N N . LYS A 1 897 ? 3.448 -16.831 -29.055 1.00 93.94 897 LYS A N 1
ATOM 7156 C CA . LYS A 1 897 ? 3.727 -16.841 -30.498 1.00 93.94 897 LYS A CA 1
ATOM 7157 C C . LYS A 1 897 ? 2.492 -16.486 -31.327 1.00 93.94 897 LYS A C 1
ATOM 7159 O O . LYS A 1 897 ? 2.595 -15.634 -32.202 1.00 93.94 897 LYS A O 1
ATOM 7164 N N . LYS A 1 898 ? 1.322 -17.068 -31.039 1.00 91.25 898 LYS A N 1
ATOM 7165 C CA . LYS A 1 898 ? 0.073 -16.744 -31.755 1.00 91.25 898 LYS A CA 1
ATOM 7166 C C . LYS A 1 898 ? -0.281 -15.256 -31.662 1.00 91.25 898 LYS A C 1
ATOM 7168 O O . LYS A 1 898 ? -0.577 -14.632 -32.681 1.00 91.25 898 LYS A O 1
ATOM 7173 N N . THR A 1 899 ? -0.215 -14.673 -30.461 1.00 91.44 899 THR A N 1
ATOM 7174 C CA . THR A 1 899 ? -0.462 -13.232 -30.263 1.00 91.44 899 THR A CA 1
ATOM 7175 C C . THR A 1 899 ? 0.569 -12.382 -31.003 1.00 91.44 899 THR A C 1
ATOM 7177 O O . THR A 1 899 ? 0.199 -11.413 -31.668 1.00 91.44 899 THR A O 1
ATOM 7180 N N . ALA A 1 900 ? 1.844 -12.765 -30.958 1.00 94.19 900 ALA A N 1
ATOM 7181 C CA . ALA A 1 900 ? 2.928 -12.069 -31.643 1.00 94.19 900 ALA A CA 1
ATOM 7182 C C . ALA A 1 900 ? 2.785 -12.098 -33.178 1.00 94.19 900 ALA A C 1
ATOM 7184 O O . ALA A 1 900 ? 2.928 -11.074 -33.851 1.00 94.19 900 ALA A O 1
ATOM 7185 N N . GLU A 1 901 ? 2.443 -13.259 -33.741 1.00 94.56 901 GLU A N 1
ATOM 7186 C CA . GLU A 1 901 ? 2.149 -13.429 -35.165 1.00 94.56 901 GLU A CA 1
ATOM 7187 C C . GLU A 1 901 ? 0.945 -12.583 -35.576 1.00 94.56 901 GLU A C 1
ATOM 7189 O O . GLU A 1 901 ? 1.005 -11.885 -36.592 1.00 94.56 901 GLU A O 1
ATOM 7194 N N . LYS A 1 902 ? -0.120 -12.573 -34.760 1.00 92.75 902 LYS A N 1
ATOM 7195 C CA . LYS A 1 902 ? -1.311 -11.765 -35.035 1.00 92.75 902 LYS A CA 1
ATOM 7196 C C . LYS A 1 902 ? -1.007 -10.271 -35.038 1.00 92.75 902 LYS A C 1
ATOM 7198 O O . LYS A 1 902 ? -1.479 -9.544 -35.914 1.00 92.75 902 LYS A O 1
ATOM 7203 N N . TYR A 1 903 ? -0.198 -9.820 -34.086 1.00 93.88 903 TYR A N 1
ATOM 7204 C CA . TYR A 1 903 ? 0.279 -8.446 -34.028 1.00 93.88 903 TYR A CA 1
ATOM 7205 C C . TYR A 1 903 ? 1.066 -8.069 -35.289 1.00 93.88 903 TYR A C 1
ATOM 7207 O O . TYR A 1 903 ? 0.751 -7.076 -35.946 1.00 93.88 903 TYR A O 1
ATOM 7215 N N . CYS A 1 904 ? 2.042 -8.894 -35.680 1.00 94.94 904 CYS A N 1
ATOM 7216 C CA . CYS A 1 904 ? 2.863 -8.646 -36.865 1.00 94.94 904 CYS A CA 1
ATOM 7217 C C . CYS A 1 904 ? 2.039 -8.673 -38.165 1.00 94.94 904 CYS A C 1
ATOM 7219 O O . CYS A 1 904 ? 2.274 -7.862 -39.064 1.00 94.94 904 CYS A O 1
ATOM 7221 N N . GLU A 1 905 ? 1.038 -9.555 -38.256 1.00 94.62 905 GLU A N 1
ATOM 7222 C CA . GLU A 1 905 ? 0.084 -9.616 -39.369 1.00 94.62 905 GLU A CA 1
ATOM 7223 C C . GLU A 1 905 ? -0.697 -8.300 -39.500 1.00 94.62 905 GLU A C 1
ATOM 7225 O O . GLU A 1 905 ? -0.756 -7.712 -40.583 1.00 94.62 905 GLU A O 1
ATOM 7230 N N . LEU A 1 906 ? -1.290 -7.823 -38.401 1.00 91.88 906 LEU A N 1
ATOM 7231 C CA . LEU A 1 906 ? -2.077 -6.590 -38.383 1.00 91.88 906 LEU A CA 1
ATOM 7232 C C . LEU A 1 906 ? -1.214 -5.360 -38.655 1.00 91.88 906 LEU A C 1
ATOM 7234 O O . LEU A 1 906 ? -1.633 -4.488 -39.418 1.00 91.88 906 LEU A O 1
ATOM 7238 N N . ALA A 1 907 ? -0.007 -5.301 -38.091 1.00 92.31 907 ALA A N 1
ATOM 7239 C CA . ALA A 1 907 ? 0.919 -4.205 -38.340 1.00 92.31 907 ALA A CA 1
ATOM 7240 C C . ALA A 1 907 ? 1.311 -4.156 -39.824 1.00 92.31 907 ALA A C 1
ATOM 7242 O O . ALA A 1 907 ? 1.193 -3.115 -40.466 1.00 92.31 907 ALA A O 1
ATOM 7243 N N . THR A 1 908 ? 1.653 -5.304 -40.413 1.00 94.75 908 THR A N 1
ATOM 7244 C CA . THR A 1 908 ? 2.007 -5.410 -41.836 1.00 94.75 908 THR A CA 1
ATOM 7245 C C . THR A 1 908 ? 0.850 -5.052 -42.768 1.00 94.75 908 THR A C 1
ATOM 7247 O O . THR A 1 908 ? 1.054 -4.377 -43.775 1.00 94.75 908 THR A O 1
ATOM 7250 N N . LYS A 1 909 ? -0.383 -5.453 -42.438 1.00 93.62 909 LYS A N 1
ATOM 7251 C CA . LYS A 1 909 ? -1.577 -5.105 -43.230 1.00 93.62 909 LYS A CA 1
ATOM 7252 C C . LYS A 1 909 ? -1.873 -3.606 -43.258 1.00 93.62 909 LYS A C 1
ATOM 7254 O O . LYS A 1 909 ? -2.516 -3.142 -44.195 1.00 93.62 909 LYS A O 1
ATOM 7259 N N . ASN A 1 910 ? -1.417 -2.868 -42.250 1.00 91.38 910 ASN A N 1
ATOM 7260 C CA . ASN A 1 910 ? -1.697 -1.447 -42.074 1.00 91.38 910 ASN A CA 1
ATOM 7261 C C . ASN A 1 910 ? -0.471 -0.556 -42.337 1.00 91.38 910 ASN A C 1
ATOM 7263 O O . ASN A 1 910 ? -0.446 0.592 -41.898 1.00 91.38 910 ASN A O 1
ATOM 7267 N N . VAL A 1 911 ? 0.536 -1.044 -43.073 1.00 92.38 911 VAL A N 1
ATOM 7268 C CA . VAL A 1 911 ? 1.664 -0.213 -43.528 1.00 92.38 911 VAL A CA 1
ATOM 7269 C C . VAL A 1 911 ? 1.144 0.993 -44.323 1.00 92.38 911 VAL A C 1
ATOM 7271 O O . VAL A 1 911 ? 0.294 0.861 -45.203 1.00 92.38 911 VAL A O 1
ATOM 7274 N N . GLY A 1 912 ? 1.647 2.183 -43.993 1.00 87.62 912 GLY A N 1
ATOM 7275 C CA . GLY A 1 912 ? 1.179 3.469 -44.517 1.00 87.62 912 GLY A CA 1
ATOM 7276 C C . GLY A 1 912 ? 0.004 4.080 -43.743 1.00 87.62 912 GLY A C 1
ATOM 7277 O O . GLY A 1 912 ? -0.365 5.223 -44.003 1.00 87.62 912 GLY A O 1
ATOM 7278 N N . GLN A 1 913 ? -0.568 3.363 -42.773 1.00 85.69 913 GLN A N 1
ATOM 7279 C CA . GLN A 1 913 ? -1.615 3.849 -41.872 1.00 85.69 913 GLN A CA 1
ATOM 7280 C C . GLN A 1 913 ? -1.106 3.871 -40.430 1.00 85.69 913 GLN A C 1
ATOM 7282 O O . GLN A 1 913 ? -0.125 3.216 -40.096 1.00 85.69 913 GLN A O 1
ATOM 7287 N N . PHE A 1 914 ? -1.756 4.652 -39.562 1.00 82.12 914 PHE A N 1
ATOM 7288 C CA . PHE A 1 914 ? -1.463 4.704 -38.121 1.00 82.12 914 PHE A CA 1
ATOM 7289 C C . PHE A 1 914 ? 0.018 4.943 -37.754 1.00 82.12 914 PHE A C 1
ATOM 7291 O O . PHE A 1 914 ? 0.430 4.591 -36.661 1.00 82.12 914 PHE A O 1
ATOM 7298 N N . GLY A 1 915 ? 0.830 5.550 -38.628 1.00 78.25 915 GLY A N 1
ATOM 7299 C CA . GLY A 1 915 ? 2.266 5.756 -38.378 1.00 78.25 915 GLY A CA 1
ATOM 7300 C C . GLY A 1 915 ? 3.139 4.509 -38.576 1.00 78.25 915 GLY A C 1
ATOM 7301 O O . GLY A 1 915 ? 4.304 4.518 -38.194 1.00 78.25 915 GLY A O 1
ATOM 7302 N N . ILE A 1 916 ? 2.601 3.444 -39.178 1.00 86.31 916 ILE A N 1
ATOM 7303 C CA . ILE A 1 916 ? 3.344 2.227 -39.513 1.00 86.31 916 ILE A CA 1
ATOM 7304 C C . ILE A 1 916 ? 4.097 2.443 -40.824 1.00 86.31 916 ILE A C 1
ATOM 7306 O O . ILE A 1 916 ? 3.484 2.605 -41.880 1.00 86.31 916 ILE A O 1
ATOM 7310 N N . VAL A 1 917 ? 5.427 2.418 -40.764 1.00 88.31 917 VAL A N 1
ATOM 7311 C CA . VAL A 1 917 ? 6.296 2.717 -41.917 1.00 88.31 917 VAL A CA 1
ATOM 7312 C C . VAL A 1 917 ? 6.947 1.482 -42.543 1.00 88.31 917 VAL A C 1
ATOM 7314 O O . VAL A 1 917 ? 7.266 1.498 -43.728 1.00 88.31 917 VAL A O 1
ATOM 7317 N N . LYS A 1 918 ? 7.109 0.400 -41.774 1.00 93.19 918 LYS A N 1
ATOM 7318 C CA . LYS A 1 918 ? 7.753 -0.850 -42.199 1.00 93.19 918 LYS A CA 1
ATOM 7319 C C . LYS A 1 918 ? 6.844 -2.049 -41.887 1.00 93.19 918 LYS A C 1
ATOM 7321 O O . LYS A 1 918 ? 6.110 -2.001 -40.897 1.00 93.19 918 LYS A O 1
ATOM 7326 N N . PRO A 1 919 ? 6.864 -3.117 -42.705 1.00 95.75 919 PRO A N 1
ATOM 7327 C CA . PRO A 1 919 ? 6.211 -4.380 -42.372 1.00 95.75 919 PRO A CA 1
ATOM 7328 C C . PRO A 1 919 ? 6.845 -5.016 -41.128 1.00 95.75 919 PRO A C 1
ATOM 7330 O O . PRO A 1 919 ? 8.025 -4.804 -40.845 1.00 95.75 919 PRO A O 1
ATOM 7333 N N . TRP A 1 920 ? 6.054 -5.810 -40.408 1.00 96.38 920 TRP A N 1
ATOM 7334 C CA . TRP A 1 920 ? 6.448 -6.485 -39.174 1.00 96.38 920 TRP A CA 1
ATOM 7335 C C . TRP A 1 920 ? 6.505 -7.999 -39.354 1.00 96.38 920 TRP A C 1
ATOM 7337 O O . TRP A 1 920 ? 5.623 -8.600 -39.971 1.00 96.38 920 TRP A O 1
ATOM 7347 N N . ARG A 1 921 ? 7.508 -8.637 -38.752 1.00 96.12 921 ARG A N 1
ATOM 7348 C CA . ARG A 1 921 ? 7.664 -10.094 -38.753 1.00 96.12 921 ARG A CA 1
ATOM 7349 C C . ARG A 1 921 ? 7.928 -10.614 -37.350 1.00 96.12 921 ARG A C 1
ATOM 7351 O O . ARG A 1 921 ? 8.733 -10.040 -36.629 1.00 96.12 921 ARG A O 1
ATOM 7358 N N . TYR A 1 922 ? 7.303 -11.732 -36.997 1.00 96.56 922 TYR A N 1
ATOM 7359 C CA . TYR A 1 922 ? 7.632 -12.465 -35.780 1.00 96.56 922 TYR A CA 1
ATOM 7360 C C . TYR A 1 922 ? 8.714 -13.519 -36.049 1.00 96.56 922 TYR A C 1
ATOM 7362 O O . TYR A 1 922 ? 8.693 -14.183 -37.088 1.00 96.56 922 TYR A O 1
ATOM 7370 N N . LEU A 1 923 ? 9.649 -13.681 -35.114 1.00 95.94 923 LEU A N 1
ATOM 7371 C CA . LEU A 1 923 ? 10.719 -14.671 -35.161 1.00 95.94 923 LEU A CA 1
ATOM 7372 C C . LEU A 1 923 ? 10.939 -15.275 -33.769 1.00 95.94 923 LEU A C 1
ATOM 7374 O O . LEU A 1 923 ? 11.213 -14.555 -32.818 1.00 95.94 923 LEU A O 1
ATOM 7378 N N . ILE A 1 924 ? 10.922 -16.602 -33.662 1.00 94.81 924 ILE A N 1
ATOM 7379 C CA . ILE A 1 924 ? 11.421 -17.305 -32.475 1.00 94.81 924 ILE A CA 1
ATOM 7380 C C . ILE A 1 924 ? 12.807 -17.885 -32.773 1.00 94.81 924 ILE A C 1
ATOM 7382 O O . ILE A 1 924 ? 12.996 -18.597 -33.761 1.00 94.81 924 ILE A O 1
ATOM 7386 N N . VAL A 1 925 ? 13.798 -17.542 -31.952 1.00 94.38 925 VAL A N 1
ATOM 7387 C CA . VAL A 1 925 ? 15.202 -17.928 -32.120 1.00 94.38 925 VAL A CA 1
ATOM 7388 C C . VAL A 1 925 ? 15.572 -18.978 -31.070 1.00 94.38 925 VAL A C 1
ATOM 7390 O O . VAL A 1 925 ? 15.645 -18.650 -29.884 1.00 94.38 925 VAL A O 1
ATOM 7393 N N . PRO A 1 926 ? 15.867 -20.225 -31.490 1.00 92.75 926 PRO A N 1
ATOM 7394 C CA . PRO A 1 926 ? 16.455 -21.230 -30.614 1.00 92.75 926 PRO A CA 1
ATOM 7395 C C . PRO A 1 926 ? 17.821 -20.769 -30.096 1.00 92.75 926 PRO A C 1
ATOM 7397 O O . PRO A 1 926 ? 18.678 -20.380 -30.900 1.00 92.75 926 PRO A O 1
ATOM 7400 N N . THR A 1 927 ? 18.048 -20.827 -28.783 1.00 91.38 927 THR A N 1
ATOM 7401 C CA . THR A 1 927 ? 19.289 -20.336 -28.151 1.00 91.38 927 THR A CA 1
ATOM 7402 C C . THR A 1 927 ? 20.549 -20.988 -28.722 1.00 91.38 927 THR A C 1
ATOM 7404 O O . THR A 1 927 ? 21.571 -20.325 -28.892 1.00 91.38 927 THR A O 1
ATOM 7407 N N . GLU A 1 928 ? 20.476 -22.255 -29.136 1.00 89.75 928 GLU A N 1
ATOM 7408 C CA . GLU A 1 928 ? 21.601 -23.021 -29.686 1.00 89.75 928 GLU A CA 1
ATOM 7409 C C . GLU A 1 928 ? 22.069 -22.497 -31.050 1.00 89.75 928 GLU A C 1
ATOM 7411 O O . GLU A 1 928 ? 23.165 -22.824 -31.512 1.00 89.75 928 GLU A O 1
ATOM 7416 N N . ARG A 1 929 ? 21.243 -21.681 -31.716 1.00 88.94 929 ARG A N 1
ATOM 7417 C CA . ARG A 1 929 ? 21.586 -21.039 -32.988 1.00 88.94 929 ARG A CA 1
ATOM 7418 C C . ARG A 1 929 ? 22.298 -19.703 -32.808 1.00 88.94 929 ARG A C 1
ATOM 7420 O O . ARG A 1 929 ? 22.792 -19.168 -33.797 1.00 88.94 929 ARG A O 1
ATOM 7427 N N . ILE A 1 930 ? 22.366 -19.165 -31.592 1.00 89.50 930 ILE A N 1
ATOM 7428 C CA . ILE A 1 930 ? 22.992 -17.873 -31.314 1.00 89.50 930 ILE A CA 1
ATOM 7429 C C . ILE A 1 930 ? 24.498 -18.084 -31.152 1.00 89.50 930 ILE A C 1
ATOM 7431 O O . ILE A 1 930 ? 24.991 -18.500 -30.105 1.00 89.50 930 ILE A O 1
ATOM 7435 N N . THR A 1 931 ? 25.251 -17.785 -32.210 1.00 84.88 931 THR A N 1
ATOM 7436 C CA . THR A 1 931 ? 26.721 -17.815 -32.197 1.00 84.88 931 THR A CA 1
ATOM 7437 C C . THR A 1 931 ? 27.303 -16.425 -32.448 1.00 84.88 931 THR A C 1
ATOM 7439 O O . THR A 1 931 ? 26.642 -15.554 -33.004 1.00 84.88 931 THR A O 1
ATOM 7442 N N . ILE A 1 932 ? 28.580 -16.224 -32.106 1.00 77.50 932 ILE A N 1
ATOM 7443 C CA . ILE A 1 932 ? 29.292 -14.949 -32.329 1.00 77.50 932 ILE A CA 1
ATOM 7444 C C . ILE A 1 932 ? 29.350 -14.567 -33.823 1.00 77.50 932 ILE A C 1
ATOM 7446 O O . ILE A 1 932 ? 29.455 -13.392 -34.157 1.00 77.50 932 ILE A O 1
ATOM 7450 N N . SER A 1 933 ? 29.279 -15.548 -34.730 1.00 83.00 933 SER A N 1
ATOM 7451 C CA . SER A 1 933 ? 29.280 -15.335 -36.184 1.00 83.00 933 SER A CA 1
ATOM 7452 C C . SER A 1 933 ? 27.883 -15.283 -36.809 1.00 83.00 933 SER A C 1
ATOM 7454 O O . SER A 1 933 ? 27.768 -15.152 -38.029 1.00 83.00 933 SER A O 1
ATOM 7456 N N . SER A 1 934 ? 26.827 -15.437 -36.009 1.00 87.31 934 SER A N 1
ATOM 7457 C CA . SER A 1 934 ? 25.453 -15.402 -36.504 1.00 87.31 934 SER A CA 1
ATOM 7458 C C . SER A 1 934 ? 25.039 -13.978 -36.881 1.00 87.31 934 SER A C 1
ATOM 7460 O O . SER A 1 934 ? 25.548 -13.003 -36.340 1.00 87.31 934 SER A O 1
ATOM 7462 N N . THR A 1 935 ? 24.096 -13.867 -37.814 1.00 92.12 935 THR A N 1
ATOM 7463 C CA . THR A 1 935 ? 23.459 -12.604 -38.213 1.00 92.12 935 THR A CA 1
ATOM 7464 C C . THR A 1 935 ? 21.949 -12.756 -38.120 1.00 92.12 935 THR A C 1
ATOM 7466 O O . THR A 1 935 ? 21.428 -13.859 -38.314 1.00 92.12 935 THR A O 1
ATOM 7469 N N . ILE A 1 936 ? 21.225 -11.664 -37.872 1.00 92.56 936 ILE A N 1
ATOM 7470 C CA . ILE A 1 936 ? 19.760 -11.688 -37.768 1.00 92.56 936 ILE A CA 1
ATOM 7471 C C . ILE A 1 936 ? 19.134 -12.208 -39.066 1.00 92.56 936 ILE A C 1
ATOM 7473 O O . ILE A 1 936 ? 18.275 -13.086 -39.052 1.00 92.56 936 ILE A O 1
ATOM 7477 N N . THR A 1 937 ? 19.679 -11.785 -40.211 1.00 90.12 937 THR A N 1
ATOM 7478 C CA . THR A 1 937 ? 19.230 -12.248 -41.533 1.00 90.12 937 THR A CA 1
ATOM 7479 C C . THR A 1 937 ? 19.494 -13.747 -41.732 1.00 90.12 937 THR A C 1
ATOM 7481 O O . THR A 1 937 ? 18.694 -14.443 -42.357 1.00 90.12 937 THR A O 1
ATOM 7484 N N . GLY A 1 938 ? 20.609 -14.272 -41.210 1.00 89.31 938 GLY A N 1
ATOM 7485 C CA . GLY A 1 938 ? 20.917 -15.703 -41.248 1.00 89.31 938 GLY A CA 1
ATOM 7486 C C . GLY A 1 938 ? 19.984 -16.532 -40.362 1.00 89.31 938 GLY A C 1
ATOM 7487 O O . GLY A 1 938 ? 19.594 -17.638 -40.741 1.00 89.31 938 GLY A O 1
ATOM 7488 N N . LEU A 1 939 ? 19.580 -15.986 -39.213 1.00 90.00 939 LEU A N 1
ATOM 7489 C CA . LEU A 1 939 ? 18.620 -16.626 -38.316 1.00 90.00 939 LEU A CA 1
ATOM 7490 C C . LEU A 1 939 ? 17.228 -16.726 -38.959 1.00 90.00 939 LEU A C 1
ATOM 7492 O O . LEU A 1 939 ? 16.654 -17.814 -38.935 1.00 90.00 939 LEU A O 1
ATOM 7496 N N . MET A 1 940 ? 16.779 -15.667 -39.643 1.00 87.06 940 MET A N 1
ATOM 7497 C CA . MET A 1 940 ? 15.483 -15.583 -40.342 1.00 87.06 940 MET A CA 1
ATOM 7498 C C . MET A 1 940 ? 15.337 -16.496 -41.573 1.00 87.06 940 MET A C 1
ATOM 7500 O O . MET A 1 940 ? 14.223 -16.810 -41.975 1.00 87.06 940 MET A O 1
ATOM 7504 N N . ARG A 1 941 ? 16.431 -16.884 -42.244 1.00 77.56 941 ARG A N 1
ATOM 7505 C CA . ARG A 1 941 ? 16.364 -17.706 -43.478 1.00 77.56 941 ARG A CA 1
ATOM 7506 C C . ARG A 1 941 ? 16.100 -19.189 -43.230 1.00 77.56 941 ARG A C 1
ATOM 7508 O O . ARG A 1 941 ? 15.727 -19.900 -44.155 1.00 77.56 941 ARG A O 1
ATOM 7515 N N . ASN A 1 942 ? 16.338 -19.642 -42.006 1.00 54.84 942 ASN A N 1
ATOM 7516 C CA . ASN A 1 942 ? 16.299 -21.050 -41.612 1.00 54.84 942 ASN A CA 1
ATOM 7517 C C . ASN A 1 942 ? 15.316 -21.272 -40.445 1.00 54.84 942 ASN A C 1
ATOM 7519 O O . ASN A 1 942 ? 15.498 -22.215 -39.677 1.00 54.84 942 ASN A O 1
ATOM 7523 N N . SER A 1 943 ? 14.384 -20.342 -40.223 1.00 50.72 943 SER A N 1
ATOM 7524 C CA . SER A 1 943 ? 13.362 -20.375 -39.166 1.00 50.72 943 SER A CA 1
ATOM 7525 C C . SER A 1 943 ? 12.019 -20.826 -39.708 1.00 50.72 943 SER A C 1
ATOM 7527 O O . SER A 1 943 ? 11.659 -20.304 -40.789 1.00 50.72 943 SER A O 1
#

Solvent-accessible surface area (backbone atoms only — not comparable to full-atom values): 52259 Å² total; per-residue (Å²): 131,89,78,80,74,81,78,81,72,58,65,38,53,66,71,59,45,52,51,50,52,33,61,51,56,59,49,48,68,71,42,42,50,54,51,48,57,50,53,55,40,47,75,32,77,33,26,43,55,47,58,63,22,38,46,60,94,54,59,64,80,43,64,70,41,42,52,38,41,36,56,52,18,66,76,36,81,74,21,52,67,32,68,42,59,91,56,76,37,53,42,42,27,41,26,37,26,62,65,71,46,67,70,50,42,54,40,50,50,54,50,48,40,27,35,48,71,61,44,36,42,37,39,40,37,19,84,41,71,59,47,33,54,50,52,50,44,27,74,64,34,84,85,39,95,66,27,43,53,48,76,45,82,85,46,39,80,82,30,40,41,79,36,36,82,92,44,44,76,69,49,60,82,50,56,86,80,67,72,56,65,32,38,41,35,48,44,43,44,76,61,43,23,51,71,30,57,79,64,43,36,74,45,45,22,77,33,87,90,71,77,42,21,57,48,55,54,57,37,69,46,37,51,23,33,36,36,31,50,57,43,35,68,63,62,79,44,73,33,44,66,44,57,50,69,36,58,42,42,32,36,43,30,33,23,62,55,61,36,34,78,49,68,46,69,67,83,92,65,52,39,70,34,66,51,42,26,31,40,40,72,43,52,56,41,56,38,40,74,74,47,58,29,24,42,56,30,38,36,34,42,66,86,44,62,48,82,82,47,65,88,89,38,71,68,55,47,51,52,52,50,43,48,36,48,40,55,38,50,52,29,42,52,48,29,49,50,47,14,65,75,65,76,44,82,71,60,55,54,30,34,40,35,38,37,79,37,70,71,52,36,54,51,53,46,57,49,42,48,24,61,84,30,71,76,30,76,43,45,61,14,67,47,80,46,60,76,83,55,67,68,71,63,36,56,52,52,49,50,60,58,68,44,45,69,41,81,83,43,69,52,37,36,43,34,28,24,97,52,77,86,77,68,78,84,54,45,44,33,36,22,38,34,51,69,33,85,73,38,73,86,58,70,41,71,74,68,52,29,41,28,24,31,39,88,78,74,49,71,78,84,44,69,58,66,34,28,22,38,34,45,53,78,47,30,53,71,58,49,41,54,54,22,67,73,38,77,68,30,56,55,84,36,58,47,66,42,52,69,72,63,43,70,54,46,69,44,76,42,78,42,43,38,44,56,43,53,52,42,37,53,54,48,72,69,33,67,64,46,47,50,54,41,45,54,51,22,46,56,54,46,52,75,79,43,62,92,87,52,64,65,64,38,51,53,53,40,27,51,53,45,27,53,50,50,41,53,54,50,20,60,48,45,57,36,75,89,88,59,72,60,61,50,91,96,40,96,48,46,86,62,50,72,71,37,48,52,53,50,53,50,51,25,57,58,41,54,65,40,50,77,48,50,54,84,78,54,66,37,40,39,36,39,60,41,62,83,40,78,45,71,57,90,81,78,79,74,61,78,77,55,50,77,75,67,42,68,65,69,57,45,54,51,62,51,69,75,51,83,69,58,52,103,82,69,52,83,69,93,71,81,81,79,67,82,78,79,84,67,86,87,79,68,91,91,66,92,70,52,58,46,54,52,32,48,61,47,36,54,78,39,87,95,47,48,76,84,40,86,73,48,32,62,48,55,56,49,45,30,49,51,53,53,55,53,45,50,73,80,38,90,48,70,67,59,44,37,48,54,40,68,79,36,28,68,63,53,24,47,54,53,48,55,53,50,64,73,38,55,46,81,44,61,84,48,60,49,86,70,50,80,40,54,36,65,77,59,81,57,59,42,77,46,77,42,44,74,88,59,73,69,40,44,62,84,82,29,72,94,60,72,56,57,88,47,45,34,31,86,67,88,28,43,22,44,57,54,48,69,39,93,43,66,58,55,46,50,48,53,51,34,52,66,66,33,85,67,44,64,28,35,35,67,62,32,82,69,58,53,52,52,31,22,24,46,49,97,87,66,50,40,86,42,73,47,79,64,60,32,40,36,34,38,91,75,34,34,35,42,31,38,77,39,52,72,84,51,51,80,33,68,65,47,46,33,41,48,53,43,45,44,51,49,18,51,54,45,36,75,36,47,82,39,59,82,32,84,47,40,40,40,62,45,76,42,45,47,90,67,70,46,96,85,49,42,74,71,63,54,63,75,78,104

Radius of gyration: 33.81 Å; Cα contacts (8 Å, |Δi|>4): 1573; chains: 1; bounding box: 89×81×87 Å

Sequence (943 aa):
MKKNVPMTKTNMNKEHALQYIGNTMSLRTPQAKSLVLFADYLESEAGKKALARIKRENRGSVGGVETATREYAQTVPELRQFQAFERTFPAYTFALATGVGKTRLMGAFVAYLYLVHGVQHFLIVAPGNTIYRKLVDDFSKASNPKYVFRGIEEININTTRIITKDNSQQNYATADLFGNKIQINIFNVQQFAQKDIEQEKGITKFSETLGESYFEYLNSLDDLVVLLDESHHYHADAAMGSLDRINPLMGLEFTATPFTGNMIGRGRDKKPEVKRNIFCTYNLGDAIRDGYVKDPWVGTEADVDFGQWESESIETDARKLQLAAFFHERAKVSLKEYAMEENKPEIKPVMLVVAKDTAHASALRALIDSDNFRAGAYKGKVIEVHTKTRGDEADETVEKLISLEHPDNIVEIVIHVNMLKEGWDVANIYTIAPIRSSASEILTEQTIGRGLRLPYGERTGNKNIDRVMIVAHENYAKVVEAARHSNLIQPTNVESISTAASKVVKEVIEVKPVFIATIEEQIKASPAIMQEIKEQATKEVGAVISADGPEDVRQATIQHKADEYVAALAKHTGAPAEEVPFAEGTLFKPFSEPARKELEEISRISAQAIEVRNIPIPRMRLIPHFEELLIKHFDLNTKRLSRFATDASILEERLQGSEEKDLFGNMHQGARETELTHVSSLGEGRAQSPENTLISALIDFPLVDYEDEEQKPLLLKLSKQTVAFYRTFVRDDNAVKMVVENNFRQIAKEIYDQIMEHKEYVKEGYVEPSIGKPKTTLEQFNISKSIDEKPVTLESQLDRFHKDKIYTGFRKACHTMYRFDSSDEGRFAYLLEKDTAVEDWLRPAPKQFEGLHWRDESGDSDHNYEPDFVVELANEIVMVEVKPREEIESFHVQAKKKTAEKYCELATKNVGQFGIVKPWRYLIVPTERITISSTITGLMRNS

Nearest PDB structures (foldseek):
  4zcf-assembly1_C  TM=4.623E-01  e=2.636E-13  Escherichia coli
  4bec-assembly1_A  TM=4.520E-01  e=5.236E-08  Escherichia coli
  8ebw-assembly1_A  TM=5.566E-01  e=9.582E-07  Homo sapiens
  8s37-assembly1_M  TM=4.203E-01  e=5.393E-04  Klebsiella pneumoniae
  7aor-assembly1_ai  TM=4.145E-01  e=6.614E-01  Trypanosoma cruzi strain CL Brener

pLDDT: mean 77.63, std 15.51, range [27.06, 97.56]

Foldseek 3Di:
DPPDPDPPQLQDPLVRLLVQLCVQLVADPLLSVVLVLVSVCCPDPLNVLLLVQLAVVSLDFCPVSFVSLCVVLVVDVQQPLAAGDPARHAEAEEQEFFLNCLLLSVLSVLSSCCNNVVQAAEEEEDADDLVLVVSCCLDAPPPPPNNNCRRVPCRDNLQEAEAELVCPLVVVVCVPPRNRRHYYYGYYLVQLAPVCCVVCHRQSPQDPSVNGGNLVVLLPRSAYEYEYEQCLSLQPGNSVVSVSSSVHSYYYYYHNAQFNCDWDDDDPPTDTHGHNNHRGHDHQLNCVVVFQWFAAFEEEAQPDALVVPPQPDPVLLLLLVLLLVLLQVVLQVVQVQVCVQVVHDRWQAAEEEEAADPVRLVVVLVSCLDCPRLNRPCNLQEDEDEDPDDDPSNVVVLLLLVCPRPPLQSRRYYYYYPPDQDNRADQRYAGYRHSHPCVVVVCDSRNVSRPTHQPVSGDPPDNSRRHHYYYDSGHLVVVLVVQVVDSRHHSVRYDHDHPVSSSFRKDKDWWFFPLLVVLLVLCVVDPLNLVVLLVLLLVVLCVSDPPPPDPRSSVVSSVVSSSVVSSVQSVQLLFPPPPNPCDPPGPCVVRDPVNVVSSVVSSVVSVVVLVALPDFDWAKAWFKDFPDKDQDADEDPCPVVCVLVDVVLVVVVVVVVDDDDPPVRDGDPDDPPDPPDPLPDPDDDDDDALLVLLLSLLVPDPPQDCVDPRRVVRSSNHSVNSLVSLCVRDVDRVSSSVSSVVCSNVSSVSSVVVSLVRMDGDDMDTDPMDIAAGDSGADMAMDMDGPPADADALVVQVPPDDQNHKHADADAERIRIDGDNDVLLSLVSLQLSPAPQFRHKYQHHVCSRPNQFFADPSRDGPHHAGFRMWTDGPAAIEGEHEDAPVCCPPPRNVRSQVSQQVSLVVLQVQCVHSNRPHRYYYYYAHSVQRDPPDHPVNRVVVD